Protein AF-0000000084731236 (afdb_homodimer)

Organism: Pneumocystis jirovecii (NCBI:txid42068)

Radius of gyration: 38.03 Å; Cα contacts (8 Å, |Δi|>4): 3315; chains: 2; bounding box: 79×110×95 Å

InterPro domains:
  IPR001375 Peptidase S9, prolyl oligopeptidase, catalytic domain [PF00326] (508-701)
  IPR002469 Dipeptidylpeptidase IV, N-terminal domain [PF00930] (57-413)
  IPR029058 Alpha/Beta hydrolase fold [G3DSA:3.40.50.1820] (443-702)
  IPR029058 Alpha/Beta hydrolase fold [SSF53474] (450-701)
  IPR050278 Serine protease S9B/DPPIV [PTHR11731] (58-698)

Solvent-accessible surface area (backbone atoms only — not comparable to full-atom values): 72584 Å² total; per-residue (Å²): 113,46,80,45,66,62,66,54,76,67,81,59,78,72,61,64,74,68,66,66,48,72,57,35,63,65,33,43,62,49,39,50,50,48,45,45,52,42,43,60,56,31,53,67,56,58,68,49,53,84,78,60,65,66,62,45,53,67,73,52,98,64,33,40,33,33,56,45,33,35,32,36,70,90,74,69,42,79,40,58,71,54,81,75,56,91,74,50,51,30,50,44,75,49,69,36,79,40,77,61,31,36,39,32,24,48,69,30,14,34,30,40,22,63,56,91,48,74,70,40,74,63,48,85,70,37,45,100,42,25,28,32,33,29,54,57,63,61,44,22,70,68,40,65,67,36,45,58,38,57,47,66,21,70,74,42,44,35,37,36,29,35,36,36,40,36,78,74,25,46,74,45,77,36,59,29,51,52,40,83,89,46,91,71,58,43,54,51,76,66,63,46,72,48,73,41,65,50,32,29,44,88,54,47,66,63,44,71,48,43,33,35,29,32,55,76,67,80,41,42,73,40,68,48,51,64,87,79,66,80,62,83,58,53,40,81,34,43,78,46,64,44,41,78,47,34,37,38,36,33,32,22,43,58,40,17,34,34,37,39,35,30,45,27,34,66,87,80,30,49,44,44,81,62,46,75,47,50,26,56,78,72,72,49,34,56,62,76,58,61,50,63,74,41,61,35,73,52,34,68,94,62,71,32,91,48,40,18,34,36,30,54,38,83,45,93,50,17,36,20,42,30,40,31,40,71,91,47,64,80,64,59,48,66,51,49,82,58,100,38,33,56,75,44,80,38,40,52,25,67,84,74,39,33,38,29,28,30,26,18,73,90,34,64,42,34,26,40,42,30,35,33,37,74,89,46,69,70,76,40,73,72,48,70,80,89,46,84,36,21,49,49,58,49,45,42,93,72,32,53,34,30,42,39,34,39,38,12,56,53,85,41,35,33,30,39,39,36,72,92,35,85,81,47,73,45,78,74,44,66,53,61,68,58,55,55,56,51,70,75,49,74,62,44,46,80,43,76,50,72,47,80,56,90,94,39,79,24,47,32,32,37,36,34,24,52,88,63,56,79,83,30,88,47,61,26,35,36,36,35,49,39,48,62,38,79,56,38,76,79,50,53,35,54,52,77,90,48,75,64,45,53,43,10,42,32,89,88,58,34,24,30,35,37,29,61,40,40,58,13,18,44,66,65,39,44,71,40,27,32,68,33,51,38,33,47,55,48,61,39,18,50,43,53,52,53,51,50,57,57,51,51,68,40,62,31,40,35,70,82,32,26,30,32,29,20,55,35,55,4,6,25,32,33,48,46,41,45,34,67,38,75,45,72,41,30,30,38,36,23,30,39,32,57,35,44,61,58,64,31,46,34,68,64,44,16,38,43,36,37,55,58,95,80,26,53,66,28,51,55,62,43,24,75,72,54,60,76,20,46,69,44,29,71,34,34,37,42,35,36,21,53,36,12,82,73,54,44,46,53,30,51,40,43,53,50,34,42,34,29,51,72,56,57,67,57,57,49,42,46,74,40,56,53,5,32,74,82,31,51,42,62,48,26,46,62,30,53,53,51,43,53,52,54,50,49,51,55,59,66,68,103,114,45,80,46,65,60,67,53,73,67,81,57,79,72,62,62,71,68,65,68,49,73,58,35,62,65,32,44,63,48,38,51,50,49,43,46,51,42,44,61,57,30,54,67,56,57,68,50,54,84,78,61,65,65,62,43,54,67,74,53,98,63,32,40,28,32,56,46,32,37,31,35,69,90,74,70,42,79,40,59,70,54,83,79,54,90,69,53,50,30,51,44,76,47,70,36,79,39,76,63,30,35,38,33,24,48,68,30,16,34,32,40,19,63,54,92,50,74,70,39,76,63,47,86,70,38,46,101,41,24,29,32,32,30,54,57,63,62,45,22,69,68,39,65,65,35,46,58,40,58,46,66,21,69,72,42,44,35,36,36,30,34,37,36,38,36,78,73,24,46,76,45,78,36,62,30,48,51,40,83,88,46,90,71,58,44,56,52,76,65,64,48,71,48,74,42,66,49,31,28,44,89,55,47,66,64,44,70,49,45,33,35,28,31,54,76,67,81,41,43,73,40,69,48,50,63,87,80,66,82,64,82,56,53,40,80,35,44,77,45,61,44,42,77,48,36,36,37,35,33,31,22,41,57,40,18,32,36,39,39,35,31,45,25,35,65,85,79,29,50,46,43,83,63,48,77,48,50,26,54,78,73,74,48,34,57,64,74,59,64,50,63,74,41,60,35,74,52,32,68,94,62,68,32,90,50,38,16,32,37,30,52,38,83,45,94,52,17,37,20,41,29,39,34,40,71,90,47,64,81,64,60,48,65,51,49,82,55,102,35,33,56,74,45,80,38,40,52,25,67,82,75,38,32,40,30,28,30,25,18,73,91,34,63,41,36,26,39,43,31,35,32,37,75,89,48,66,71,78,42,74,72,49,70,80,90,45,84,37,20,49,49,60,49,44,42,93,72,32,54,34,29,42,39,35,39,39,12,58,54,84,41,34,32,31,40,38,36,72,90,36,86,80,48,73,46,78,74,44,66,52,60,68,57,55,56,56,50,70,75,50,74,62,46,46,80,42,76,49,72,46,78,56,92,95,38,79,24,46,31,33,38,36,33,25,53,89,64,58,78,83,30,86,47,61,26,35,37,36,36,49,39,49,63,39,80,56,38,76,82,50,53,35,56,52,76,89,48,73,65,46,51,44,10,42,31,89,88,58,33,24,30,35,36,30,61,40,39,57,13,17,43,66,66,39,44,71,41,28,33,68,32,51,37,34,45,55,48,60,39,18,51,44,52,53,53,52,49,57,58,50,50,69,39,64,30,40,35,69,84,33,26,30,33,28,19,54,34,56,5,6,24,34,34,49,46,41,45,33,67,37,76,45,72,41,30,30,39,36,24,30,38,32,59,34,44,60,57,60,30,46,33,68,64,43,16,38,43,36,38,54,56,93,80,25,54,64,27,52,53,63,42,23,76,71,54,60,74,20,46,70,43,29,70,34,33,37,42,36,37,20,54,36,13,82,73,54,42,46,53,31,52,38,44,54,50,35,42,36,27,51,70,55,58,66,56,56,48,40,46,74,41,56,53,5,32,73,82,31,52,41,61,48,27,46,63,31,52,54,51,44,53,53,54,50,49,53,55,60,66,70,104

Sequence (1404 aa):
MILIATEKPKKSRRKYVIITAALVIFLLVILMIVIFVIRAQAKKVHKLDDSRLKCFNYRWRHSYFGNYWVYDVKKQELTPLIKDQSNVKVSYARWSPTGHKLAYVYENDIYVQDGAENAQRVTTDGSDDIFNGIPDWVYEEEVFSTNHVFWWSPDSKYLAFMRTNDTEVENIHIPLHMESYSYKYSAPIYPETMTLKYPRVGSKNPQVSLHIVDIHNGHKVKYLNNTDTKDDDNIITEVVWVGKTELLVKKTNRQSNFQYVYLFNATTGDGKLTRTLNATKIDGGWFEPGTQVTPIPSNRNAKRYGNGYIEIAINKGYYHIAYFRLNSYKNPKFLTNGNWEVVSIAGFDSPKSTVYFIATKKSSIEKHLYKVSLLGGDVVAVTDEEKDGYYYADFSPSGTAYLLTYTGPEVPWQKIKKVDNEDYDLIIEKNEDLTEKLGKYDLPEKRYSTIRVGDYDMNVLEIVPPNFDDSGATKYPVLFHVYGGPASQLVSKRYRVSWSSVLSSDPDLQCIVVSVDGRGTGFMGRKFLTEIQGRIGVYESLDQLEVARQWKNKKYVDKDKFAIWGWSYGGYITLKALEKGTGVFQYGISVAPGTDFRYYDTIYTERYLGLFNQNPAGYQDASITNILGFKNATRFLVMHGSADENVHLQHTMKFVSGLVYHGLTNYDMHIFPDSAHDISANNAKYTIYKRMYEWLKEAFKKMILIATEKPKKSRRKYVIITAALVIFLLVILMIVIFVIRAQAKKVHKLDDSRLKCFNYRWRHSYFGNYWVYDVKKQELTPLIKDQSNVKVSYARWSPTGHKLAYVYENDIYVQDGAENAQRVTTDGSDDIFNGIPDWVYEEEVFSTNHVFWWSPDSKYLAFMRTNDTEVENIHIPLHMESYSYKYSAPIYPETMTLKYPRVGSKNPQVSLHIVDIHNGHKVKYLNNTDTKDDDNIITEVVWVGKTELLVKKTNRQSNFQYVYLFNATTGDGKLTRTLNATKIDGGWFEPGTQVTPIPSNRNAKRYGNGYIEIAINKGYYHIAYFRLNSYKNPKFLTNGNWEVVSIAGFDSPKSTVYFIATKKSSIEKHLYKVSLLGGDVVAVTDEEKDGYYYADFSPSGTAYLLTYTGPEVPWQKIKKVDNEDYDLIIEKNEDLTEKLGKYDLPEKRYSTIRVGDYDMNVLEIVPPNFDDSGATKYPVLFHVYGGPASQLVSKRYRVSWSSVLSSDPDLQCIVVSVDGRGTGFMGRKFLTEIQGRIGVYESLDQLEVARQWKNKKYVDKDKFAIWGWSYGGYITLKALEKGTGVFQYGISVAPGTDFRYYDTIYTERYLGLFNQNPAGYQDASITNILGFKNATRFLVMHGSADENVHLQHTMKFVSGLVYHGLTNYDMHIFPDSAHDISANNAKYTIYKRMYEWLKEAFKK

Nearest PDB structures (foldseek):
  5yp4-assembly1_B  TM=8.864E-01  e=5.241E-52  Pseudoxanthomonas mexicana
  5yp4-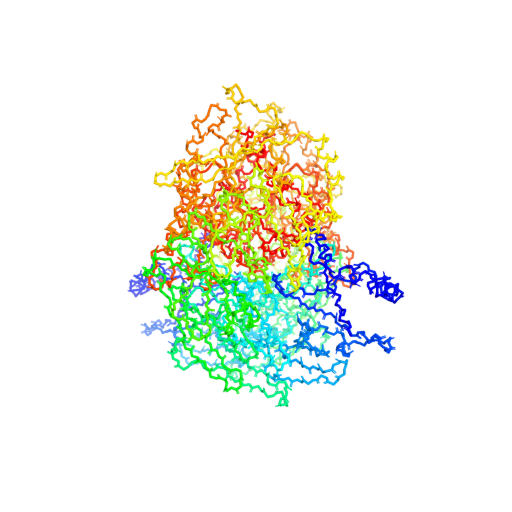assembly2_C  TM=8.993E-01  e=2.932E-51  Pseudoxanthomonas mexicana
  5yp1-assembly2_D  TM=8.928E-01  e=1.066E-50  Pseudoxanthomonas mexicana
  5yp4-assembly2_D  TM=8.839E-01  e=4.809E-50  Pseudoxanthomonas mexicana
  4q1v-assembly1_B  TM=8.399E-01  e=2.495E-46  Bacteroides ovatus ATCC 8483

Foldseek 3Di:
DDKDKLDDPDPPVPCPVPVPPPVCVVCVVVVVVVVVVCVVVCVVVVPPPPLPSVPWDDPDPAWTFIWMWAADPVVRDIGTLDPPVPPWGWTDKDAALDAGKIWTAGLQWIWIDHGSDDIDTLDDPRDPFKHKQADADCCCPAADVHGGAWDAFNHRQKIKIKMWGLPQFDKDKFWAQADPSDLPRHGDPDIDIDIGRFAFFPGADIQMFMWMFRNPPVRHIGTQDDPPDPQRAKDWRDWDHQDRFWIWTWIAHLLQQKIWIWIAGNVVSYIDTLDIDGNCVVAHAGDGGDQAKAKQAADVLQPRHAIWIWTFDDDPFETFIWIAGPVHRPDTDTQDDDQWYWDHWADAQRNQQKTWTWIQVLHLQAIFIWITHPVHDDIGGPDDSVDGWHWHWHADPNRQKIWIWTFFLDHIFIWIDGPVDRPDTGTDGDPVVVVVVVVVAQWWDWDWDWDDDPPDIKIKIKTFERVGDQPLPAAAFEEEEEQQAAQADDRHGGHDDDLQRVQCHPPLHVYIYMYIHFARYHTRGNNSNRVCAQAPLPRSLVVVLVVLVVVCPRSRHDQQRYEYEYAESSLLNQLSNLLQLPLSHQEYEHELYAAFSSRAHSNVSSNRNNRCVVRVVSRVNSHSDSLVSNVSHQAYEYEYESQAPHRHCVRVVVSVVVCVVVPHDRYYYYYQRNAYRCQPPNNRNVVVSVVVSVVSSVSNVD/DDKDKLDDPDPPVCCPVPVPPPVCVVCVVVVVVVVVVCVVVCVVVVPPPPLPSVPWDDPDPAWTFIWMWAADPVVRDIGTLDPPCPPGAWTDKDAALDAGKIWTAGLQWIWIDHGSDDIDTLDDPRDPFKHKQADFDCCCPAADVHGGAWDAFNHRQKIKIKMWGLPQFDKDKFWAQADPSDLPRHGDPDIDIDIGRFAFFPGADIQMFMWMFRNPPVRHIDTQDDPPDPQRQKDWRDWDHQDRFWIWTWIAHLLQQKIWIWIAGNVVSYIDTLDIDGNCVVAHAGDGGDQAKAKQAADVLQPRDAIWIWTFDDDPFETFIWIAGPVHHPDTDTQDDDQWYWDHWADAQRNQQKTWTWIQVLHLQAIFIWITHPVHDDIGGPDDSVDGWHWHWHADPNRQKIWIWTFFLDHIFIWIDGPPDRPDTGTDGDPVVVVVVVVVAQWWDWDWDWDDDPPDIKIKIKTFARVDDQPLPAAAFEEEEEQQAAQADDRHGGHDDDLQRVQCHPPLHVYIYMYIHFQRYHTRGNNSNRVCAQAPLVRSLVVVLVVLVVVCPRSRHDQQRYEYEYAESSLLNQLSNLLQLPLSHQEYEHELYAAFSSRAHSNVSSNRNNRCVVRVVSRVNSHSDSLVSNVSHQAYEYEYESQAPHRHCVRVVVSVVVCVVVPHDRYYYYYQRNAYRCQPPNNRNVVVSVVVSVVSSVSNVD

pLDDT: mean 87.79, std 18.13, range [23.81, 98.94]

Structure (mmCIF, N/CA/C/O backbone):
data_AF-0000000084731236-model_v1
#
loop_
_entity.id
_entity.type
_entity.pdbx_description
1 polymer 'Dipeptidyl-peptidase IV'
#
loop_
_atom_site.group_PDB
_atom_site.id
_atom_site.type_symbol
_atom_site.label_atom_id
_atom_site.label_alt_id
_atom_site.label_comp_id
_atom_site.label_asym_id
_atom_site.label_entity_id
_atom_site.label_seq_id
_atom_site.pdbx_PDB_ins_code
_atom_site.Cartn_x
_atom_site.Cartn_y
_atom_site.Cartn_z
_atom_site.occupancy
_atom_site.B_iso_or_equiv
_atom_site.auth_seq_id
_atom_site.auth_comp_id
_atom_site.auth_asym_id
_atom_site.auth_atom_id
_atom_site.pdbx_PDB_model_num
ATOM 1 N N . MET A 1 1 ? -19.438 20 40.75 1 45.84 1 MET A N 1
ATOM 2 C CA . MET A 1 1 ? -19.359 18.766 40 1 45.84 1 MET A CA 1
ATOM 3 C C . MET A 1 1 ? -18.094 18.75 39.125 1 45.84 1 MET A C 1
ATOM 5 O O . MET A 1 1 ? -17.656 19.797 38.656 1 45.84 1 MET A O 1
ATOM 9 N N . ILE A 1 2 ? -17.453 17.656 39.25 1 42.56 2 ILE A N 1
ATOM 10 C CA . ILE A 1 2 ? -16.219 17.453 38.5 1 42.56 2 ILE A CA 1
ATOM 11 C C . ILE A 1 2 ? -16.438 16.422 37.406 1 42.56 2 ILE A C 1
ATOM 13 O O . ILE A 1 2 ? -17.094 15.398 37.625 1 42.56 2 ILE A O 1
ATOM 17 N N . LEU A 1 3 ? -16.125 16.812 36.188 1 45.66 3 LEU A N 1
ATOM 18 C CA . LEU A 1 3 ? -16.141 15.891 35.062 1 45.66 3 LEU A CA 1
ATOM 19 C C . LEU A 1 3 ? -14.805 15.188 34.906 1 45.66 3 LEU A C 1
ATOM 21 O O . LEU A 1 3 ? -13.758 15.836 34.906 1 45.66 3 LEU A O 1
ATOM 25 N N . ILE A 1 4 ? -14.797 13.906 35.031 1 46.75 4 ILE A N 1
ATOM 26 C CA . ILE A 1 4 ? -13.586 13.102 34.906 1 46.75 4 ILE A CA 1
ATOM 27 C C . ILE A 1 4 ? -13.617 12.336 33.562 1 46.75 4 ILE A C 1
ATOM 29 O O . ILE A 1 4 ? -14.656 11.781 33.188 1 46.75 4 ILE A O 1
ATOM 33 N N . ALA A 1 5 ? -12.648 12.68 32.812 1 45.78 5 ALA A N 1
ATOM 34 C CA . ALA A 1 5 ? -12.539 11.953 31.562 1 45.78 5 ALA A CA 1
ATOM 35 C C . ALA A 1 5 ? -11.305 11.047 31.562 1 45.78 5 ALA A C 1
ATOM 37 O O . ALA A 1 5 ? -10.266 11.406 32.125 1 45.78 5 ALA A O 1
ATOM 38 N N . THR A 1 6 ? -11.391 9.867 31.344 1 40.81 6 THR A N 1
ATOM 39 C CA . THR A 1 6 ? -10.219 9.031 31.094 1 40.81 6 THR A CA 1
ATOM 40 C C . THR A 1 6 ? -9.867 9.023 29.609 1 40.81 6 THR A C 1
ATOM 42 O O . THR A 1 6 ? -10.727 8.773 28.766 1 40.81 6 THR A O 1
ATOM 45 N N . GLU A 1 7 ? -8.953 10.133 29.344 1 42.97 7 GLU A N 1
ATOM 46 C CA . GLU A 1 7 ? -8.484 10.195 27.969 1 42.97 7 GLU A CA 1
ATOM 47 C C . GLU A 1 7 ? -7.184 9.414 27.797 1 42.97 7 GLU A C 1
ATOM 49 O O . GLU A 1 7 ? -6.383 9.312 28.719 1 42.97 7 GLU A O 1
ATOM 54 N N . LYS A 1 8 ? -7.082 8.555 26.859 1 38.5 8 LYS A N 1
ATOM 55 C CA . LYS A 1 8 ? -5.75 8.047 26.547 1 38.5 8 LYS A CA 1
ATOM 56 C C . LYS A 1 8 ? -4.785 9.195 26.25 1 38.5 8 LYS A C 1
ATOM 58 O O . LYS A 1 8 ? -5.109 10.109 25.484 1 38.5 8 LYS A O 1
ATOM 63 N N . PRO A 1 9 ? -3.711 9.516 27.016 1 34.75 9 PRO A N 1
ATOM 64 C CA . PRO A 1 9 ? -2.779 10.555 26.578 1 34.75 9 PRO A CA 1
ATOM 65 C C . PRO A 1 9 ? -2.379 10.406 25.109 1 34.75 9 PRO A C 1
ATOM 67 O O . PRO A 1 9 ? -2.238 9.281 24.609 1 34.75 9 PRO A O 1
ATOM 70 N N . LYS A 1 10 ? -2.789 11.234 24.391 1 35.5 10 LYS A N 1
ATOM 71 C CA . LYS A 1 10 ? -2.119 11.32 23.109 1 35.5 10 LYS A CA 1
ATOM 72 C C . LYS A 1 10 ? -0.623 11.055 23.234 1 35.5 10 LYS A C 1
ATOM 74 O O . LYS A 1 10 ? 0.011 11.523 24.188 1 35.5 10 LYS A O 1
ATOM 79 N N . LYS A 1 11 ? -0.059 10.031 22.656 1 33.41 11 LYS A N 1
ATOM 80 C CA . LYS A 1 11 ? 1.389 9.852 22.625 1 33.41 11 LYS A CA 1
ATOM 81 C C . LYS A 1 11 ? 2.098 11.133 22.219 1 33.41 11 LYS A C 1
ATOM 83 O O . LYS A 1 11 ? 2.959 11.117 21.328 1 33.41 11 LYS A O 1
ATOM 88 N N . SER A 1 12 ? 1.581 12.211 21.969 1 27.05 12 SER A N 1
ATOM 89 C CA . SER A 1 12 ? 2.633 13.203 21.75 1 27.05 12 SER A CA 1
ATOM 90 C C . SER A 1 12 ? 3.635 13.203 22.906 1 27.05 12 SER A C 1
ATOM 92 O O . SER A 1 12 ? 3.25 13.102 24.062 1 27.05 12 SER A O 1
ATOM 94 N N . ARG A 1 13 ? 4.75 12.961 22.547 1 30.98 13 ARG A N 1
ATOM 95 C CA . ARG A 1 13 ? 5.898 13.07 23.438 1 30.98 13 ARG A CA 1
ATOM 96 C C . ARG A 1 13 ? 5.809 14.336 24.281 1 30.98 13 ARG A C 1
ATOM 98 O O . ARG A 1 13 ? 6.695 14.602 25.094 1 30.98 13 ARG A O 1
ATOM 105 N N . ARG A 1 14 ? 5.406 15.391 23.516 1 27.11 14 ARG A N 1
ATOM 106 C CA . ARG A 1 14 ? 5.707 16.609 24.25 1 27.11 14 ARG A CA 1
ATOM 107 C C . ARG A 1 14 ? 4.781 16.75 25.453 1 27.11 14 ARG A C 1
ATOM 109 O O . ARG A 1 14 ? 3.732 17.391 25.359 1 27.11 14 ARG A O 1
ATOM 116 N N . LYS A 1 15 ? 4.406 15.82 26.078 1 28.64 15 LYS A N 1
ATOM 117 C CA . LYS A 1 15 ? 3.779 16.234 27.328 1 28.64 15 LYS A CA 1
ATOM 118 C C . LYS A 1 15 ? 4.68 17.188 28.109 1 28.64 15 LYS A C 1
ATOM 120 O O . LYS A 1 15 ? 5.625 16.75 28.766 1 28.64 15 LYS A O 1
ATOM 125 N N . TYR A 1 16 ? 5.168 18.234 27.438 1 23.81 16 TYR A N 1
ATOM 126 C CA . TYR A 1 16 ? 5.383 19.172 28.531 1 23.81 16 TYR A CA 1
ATOM 127 C C . TYR A 1 16 ? 4.176 19.219 29.469 1 23.81 16 TYR A C 1
ATOM 129 O O . TYR A 1 16 ? 3.033 19.297 29 1 23.81 16 TYR A O 1
ATOM 137 N N . VAL A 1 17 ? 4.148 18.312 30.359 1 24.88 17 VAL A N 1
ATOM 138 C CA . VAL A 1 17 ? 3.238 18.547 31.469 1 24.88 17 VAL A CA 1
ATOM 139 C C . VAL A 1 17 ? 3.111 20.062 31.703 1 24.88 17 VAL A C 1
ATOM 141 O O . VAL A 1 17 ? 4.047 20.688 32.188 1 24.88 17 VAL A O 1
ATOM 144 N N . ILE A 1 18 ? 2.889 20.812 30.625 1 23.88 18 ILE A N 1
ATOM 145 C CA . ILE A 1 18 ? 2.426 22.109 31.125 1 23.88 18 ILE A CA 1
ATOM 146 C C . ILE A 1 18 ? 1.293 21.891 32.125 1 23.88 18 ILE A C 1
ATOM 148 O O . ILE A 1 18 ? 0.22 21.406 31.766 1 23.88 18 ILE A O 1
ATOM 152 N N . ILE A 1 19 ? 1.634 21.406 33.281 1 25.3 19 ILE A N 1
ATOM 153 C CA . ILE A 1 19 ? 0.731 21.578 34.406 1 25.3 19 ILE A CA 1
ATOM 154 C C . ILE A 1 19 ? 0.123 22.984 34.375 1 25.3 19 ILE A C 1
ATOM 156 O O . ILE A 1 19 ? 0.836 23.984 34.531 1 25.3 19 ILE A O 1
ATOM 160 N N . THR A 1 20 ? -0.707 23.312 33.438 1 25.47 20 THR A N 1
ATOM 161 C CA . THR A 1 20 ? -1.491 24.5 33.719 1 25.47 20 THR A CA 1
ATOM 162 C C . THR A 1 20 ? -1.777 24.609 35.219 1 25.47 20 THR A C 1
ATOM 164 O O . THR A 1 20 ? -2.441 23.734 35.781 1 25.47 20 THR A O 1
ATOM 167 N N . ALA A 1 21 ? -0.846 25.031 35.938 1 26.05 21 ALA A N 1
ATOM 168 C CA . ALA A 1 21 ? -0.732 25.391 37.344 1 26.05 21 ALA A CA 1
ATOM 169 C C . ALA A 1 21 ? -1.993 26.094 37.844 1 26.05 21 ALA A C 1
ATOM 171 O O . ALA A 1 21 ? -2.311 26.062 39.031 1 26.05 21 ALA A O 1
ATOM 172 N N . ALA A 1 22 ? -2.588 26.953 36.969 1 28.06 22 ALA A N 1
ATOM 173 C CA . ALA A 1 22 ? -3.568 27.719 37.719 1 28.06 22 ALA A CA 1
ATOM 174 C C . ALA A 1 22 ? -4.559 26.797 38.438 1 28.06 22 ALA A C 1
ATOM 176 O O . ALA A 1 22 ? -4.918 27.031 39.594 1 28.06 22 ALA A O 1
ATOM 177 N N . LEU A 1 23 ? -5.184 25.938 37.625 1 29.45 23 LEU A N 1
ATOM 178 C CA . LEU A 1 23 ? -6.172 25.125 38.312 1 29.45 23 LEU A CA 1
ATOM 179 C C . LEU A 1 23 ? -5.492 24.078 39.219 1 29.45 23 LEU A C 1
ATOM 181 O O . LEU A 1 23 ? -6.156 23.406 40 1 29.45 23 LEU A O 1
ATOM 185 N N . VAL A 1 24 ? -4.18 23.875 39.062 1 30.25 24 VAL A N 1
ATOM 186 C CA . VAL A 1 24 ? -3.547 22.922 39.969 1 30.25 24 VAL A CA 1
ATOM 187 C C . VAL A 1 24 ? -3.586 23.469 41.375 1 30.25 24 VAL A C 1
ATOM 189 O O . VAL A 1 24 ? -3.832 22.719 42.344 1 30.25 24 VAL A O 1
ATOM 192 N N . ILE A 1 25 ? -3.268 24.797 41.531 1 31.38 25 ILE A N 1
ATOM 193 C CA . ILE A 1 25 ? -3.27 25.219 42.906 1 31.38 25 ILE A CA 1
ATOM 194 C C . ILE A 1 25 ? -4.641 24.953 43.531 1 31.38 25 ILE A C 1
ATOM 196 O O . ILE A 1 25 ? -4.734 24.422 44.625 1 31.38 25 ILE A O 1
ATOM 200 N N . PHE A 1 26 ? -5.703 25.562 42.906 1 31.33 26 PHE A N 1
ATOM 201 C CA . PHE A 1 26 ? -6.988 25.219 43.5 1 31.33 26 PHE A CA 1
ATOM 202 C C . PHE A 1 26 ? -7.266 23.734 43.375 1 31.33 26 PHE A C 1
ATOM 204 O O . PHE A 1 26 ? -7.746 23.094 44.312 1 31.33 26 PHE A O 1
ATOM 211 N N . LEU A 1 27 ? -6.961 23.156 42.188 1 33.22 27 LEU A N 1
ATOM 212 C CA . LEU A 1 27 ? -7.219 21.734 42 1 33.22 27 LEU A CA 1
ATOM 213 C C . LEU A 1 27 ? -6.211 20.875 42.75 1 33.22 27 LEU A C 1
ATOM 215 O O . LEU A 1 27 ? -6.426 19.688 42.938 1 33.22 27 LEU A O 1
ATOM 219 N N . LEU A 1 28 ? -5.09 21.344 43.156 1 32.81 28 LEU A N 1
ATOM 220 C CA . LEU A 1 28 ? -4.258 20.5 44 1 32.81 28 LEU A CA 1
ATOM 221 C C . LEU A 1 28 ? -5.031 20.031 45.25 1 32.81 28 LEU A C 1
ATOM 223 O O . LEU A 1 28 ? -4.902 18.875 45.656 1 32.81 28 LEU A O 1
ATOM 227 N N . VAL A 1 29 ? -5.695 21 45.906 1 33.22 29 VAL A N 1
ATOM 228 C CA . VAL A 1 29 ? -6.48 20.531 47.062 1 33.22 29 VAL A CA 1
ATOM 229 C C . VAL A 1 29 ? -7.555 19.547 46.562 1 33.22 29 VAL A C 1
ATOM 231 O O . VAL A 1 29 ? -7.742 18.484 47.156 1 33.22 29 VAL A O 1
ATOM 234 N N . ILE A 1 30 ? -8.32 19.922 45.531 1 34.91 30 ILE A N 1
ATOM 235 C CA . ILE A 1 30 ? -9.359 19.016 45.062 1 34.91 30 ILE A CA 1
ATOM 236 C C . ILE A 1 30 ? -8.711 17.828 44.344 1 34.91 30 ILE A C 1
ATOM 238 O O . ILE A 1 30 ? -9.156 16.688 44.469 1 34.91 30 ILE A O 1
ATOM 242 N N . LEU A 1 31 ? -7.641 17.969 43.625 1 35.31 31 LEU A N 1
ATOM 243 C CA . LEU A 1 31 ? -6.945 16.859 43 1 35.31 31 LEU A CA 1
ATOM 244 C C . LEU A 1 31 ? -6.406 15.891 44.031 1 35.31 31 LEU A C 1
ATOM 246 O O . LEU A 1 31 ? -6.453 14.672 43.844 1 35.31 31 LEU A O 1
ATOM 250 N N . MET A 1 32 ? -5.902 16.375 45.125 1 34.47 32 MET A N 1
ATOM 251 C CA . MET A 1 32 ? -5.555 15.414 46.188 1 34.47 32 MET A CA 1
ATOM 252 C C . MET A 1 32 ? -6.77 14.586 46.562 1 34.47 32 MET A C 1
ATOM 254 O O . MET A 1 32 ? -6.656 13.375 46.812 1 34.47 32 MET A O 1
ATOM 258 N N . ILE A 1 33 ? -7.852 15.25 46.781 1 34.69 33 ILE A N 1
ATOM 259 C CA . ILE A 1 33 ? -9.055 14.492 47.094 1 34.69 33 ILE A CA 1
ATOM 260 C C . ILE A 1 33 ? -9.492 13.664 45.906 1 34.69 33 ILE A C 1
ATOM 262 O O . ILE A 1 33 ? -9.805 12.484 46.031 1 34.69 33 ILE A O 1
ATOM 266 N N . VAL A 1 34 ? -9.586 14.25 44.688 1 36 34 VAL A N 1
ATOM 267 C CA . VAL A 1 34 ? -10 13.477 43.531 1 36 34 VAL A CA 1
ATOM 268 C C . VAL A 1 34 ? -8.93 12.445 43.156 1 36 34 VAL A C 1
ATOM 270 O O . VAL A 1 34 ? -9.242 11.297 42.844 1 36 34 VAL A O 1
ATOM 273 N N . ILE A 1 35 ? -7.699 12.734 43.25 1 36.59 35 ILE A N 1
ATOM 274 C CA . ILE A 1 35 ? -6.676 11.711 43.094 1 36.59 35 ILE A CA 1
ATOM 275 C C . ILE A 1 35 ? -6.816 10.648 44.156 1 36.59 35 ILE A C 1
ATOM 277 O O . ILE A 1 35 ? -6.707 9.453 43.906 1 36.59 35 ILE A O 1
ATOM 281 N N . PHE A 1 36 ? -7.023 11.086 45.438 1 34.78 36 PHE A N 1
ATOM 282 C CA . PHE A 1 36 ? -7.238 10.086 46.469 1 34.78 36 PHE A CA 1
ATOM 283 C C . PHE A 1 36 ? -8.469 9.242 46.156 1 34.78 36 PHE A C 1
ATOM 285 O O . PHE A 1 36 ? -8.445 8.016 46.312 1 34.78 36 PHE A O 1
ATOM 292 N N . VAL A 1 37 ? -9.578 9.875 45.906 1 34.28 37 VAL A N 1
ATOM 293 C CA . VAL A 1 37 ? -10.75 9.07 45.562 1 34.28 37 VAL A CA 1
ATOM 294 C C . VAL A 1 37 ? -10.516 8.344 44.25 1 34.28 37 VAL A C 1
ATOM 296 O O . VAL A 1 37 ? -10.812 7.152 44.125 1 34.28 37 VAL A O 1
ATOM 299 N N . ILE A 1 38 ? -9.953 9.008 43.25 1 35.06 38 ILE A N 1
ATOM 300 C CA . ILE A 1 38 ? -9.633 8.297 42.031 1 35.06 38 ILE A CA 1
ATOM 301 C C . ILE A 1 38 ? -8.492 7.309 42.281 1 35.06 38 ILE A C 1
ATOM 303 O O . ILE A 1 38 ? -8.516 6.18 41.781 1 35.06 38 ILE A O 1
ATOM 307 N N . ARG A 1 39 ? -7.52 7.641 43 1 32.53 39 ARG A N 1
ATOM 308 C CA . ARG A 1 39 ? -6.535 6.633 43.375 1 32.53 39 ARG A CA 1
ATOM 309 C C . ARG A 1 39 ? -7.188 5.512 44.188 1 32.53 39 ARG A C 1
ATOM 311 O O . ARG A 1 39 ? -6.84 4.34 44 1 32.53 39 ARG A O 1
ATOM 318 N N . ALA A 1 40 ? -7.953 5.824 45.188 1 32.47 40 ALA A N 1
ATOM 319 C CA . ALA A 1 40 ? -8.602 4.707 45.875 1 32.47 40 ALA A CA 1
ATOM 320 C C . ALA A 1 40 ? -9.43 3.871 44.906 1 32.47 40 ALA A C 1
ATOM 322 O O . ALA A 1 40 ? -9.43 2.639 45 1 32.47 40 ALA A O 1
ATOM 323 N N . GLN A 1 41 ? -10.359 4.449 44.25 1 29.86 41 GLN A N 1
ATOM 324 C CA . GLN A 1 41 ? -11.055 3.643 43.25 1 29.86 41 GLN A CA 1
ATOM 325 C C . GLN A 1 41 ? -10.18 3.393 42.031 1 29.86 41 GLN A C 1
ATOM 327 O O . GLN A 1 41 ? -10.414 2.449 41.25 1 29.86 41 GLN A O 1
ATOM 332 N N . ALA A 1 42 ? -9.266 4.23 41.688 1 30.69 42 ALA A N 1
ATOM 333 C CA . ALA A 1 42 ? -8.266 3.934 40.656 1 30.69 42 ALA A CA 1
ATOM 334 C C . ALA A 1 42 ? -7.336 2.809 41.094 1 30.69 42 ALA A C 1
ATOM 336 O O . ALA A 1 42 ? -6.66 2.188 40.281 1 30.69 42 ALA A O 1
ATOM 337 N N . LYS A 1 43 ? -7.02 2.604 42.281 1 32.25 43 LYS A N 1
ATOM 338 C CA . LYS A 1 43 ? -6.43 1.312 42.625 1 32.25 43 LYS A CA 1
ATOM 339 C C . LYS A 1 43 ? -7.207 0.168 41.969 1 32.25 43 LYS A C 1
ATOM 341 O O . LYS A 1 43 ? -6.625 -0.858 41.625 1 32.25 43 LYS A O 1
ATOM 346 N N . LYS A 1 44 ? -8.508 0.109 42.094 1 29.23 44 LYS A N 1
ATOM 347 C CA . LYS A 1 44 ? -9.242 -0.897 41.344 1 29.23 44 LYS A CA 1
ATOM 348 C C . LYS A 1 44 ? -9.094 -0.666 39.844 1 29.23 44 LYS A C 1
ATOM 350 O O . LYS A 1 44 ? -9.078 -1.619 39.062 1 29.23 44 LYS A O 1
ATOM 355 N N . VAL 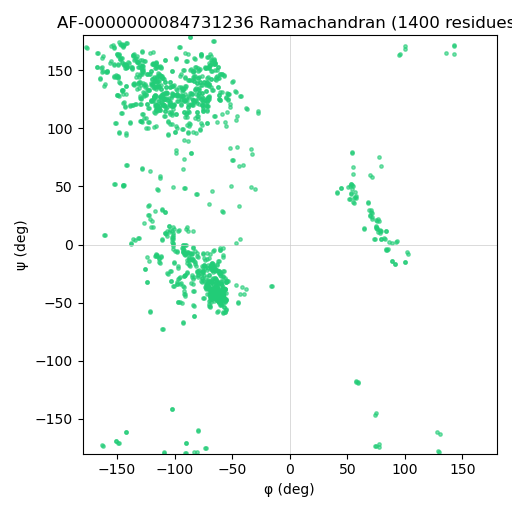A 1 45 ? -9.07 0.514 39.375 1 29.36 45 VAL A N 1
ATOM 356 C CA . VAL A 1 45 ? -8.844 0.709 37.938 1 29.36 45 VAL A CA 1
ATOM 357 C C . VAL A 1 45 ? -7.359 0.571 37.625 1 29.36 45 VAL A C 1
ATOM 359 O O . VAL A 1 45 ? -6.969 0.491 36.469 1 29.36 45 VAL A O 1
ATOM 362 N N . HIS A 1 46 ? -6.434 0.727 38.5 1 31.11 46 HIS A N 1
ATOM 363 C CA . HIS A 1 46 ? -5.031 0.532 38.156 1 31.11 46 HIS A CA 1
ATOM 364 C C . HIS A 1 46 ? -4.777 -0.888 37.656 1 31.11 46 HIS A C 1
ATOM 366 O O . HIS A 1 46 ? -3.703 -1.183 37.125 1 31.11 46 HIS A O 1
ATOM 372 N N . LYS A 1 47 ? -5.277 -1.887 38.406 1 29.45 47 LYS A N 1
ATOM 373 C CA . LYS A 1 47 ? -5 -3.252 37.969 1 29.45 47 LYS A CA 1
ATOM 374 C C . LYS A 1 47 ? -5.523 -3.49 36.562 1 29.45 47 LYS A C 1
ATOM 376 O O . LYS A 1 47 ? -5.695 -4.637 36.125 1 29.45 47 LYS A O 1
ATOM 381 N N . LEU A 1 48 ? -6.27 -2.582 36.031 1 28.44 48 LEU A N 1
ATOM 382 C CA . LEU A 1 48 ? -6.543 -2.924 34.656 1 28.44 48 LEU A CA 1
ATOM 383 C C . LEU A 1 48 ? -5.242 -3.107 33.875 1 28.44 48 LEU A C 1
ATOM 385 O O . LEU A 1 48 ? -4.312 -2.314 34 1 28.44 48 LEU A O 1
ATOM 389 N N . ASP A 1 49 ? -4.898 -4.289 33.594 1 29.81 49 ASP A N 1
ATOM 390 C CA . ASP A 1 49 ? -3.791 -4.758 32.781 1 29.81 49 ASP A CA 1
ATOM 391 C C . ASP A 1 49 ? -3.424 -3.723 31.719 1 29.81 49 ASP A C 1
ATOM 393 O O . ASP A 1 49 ? -4.297 -3.041 31.188 1 29.81 49 ASP A O 1
ATOM 397 N N . ASP A 1 50 ? -2.281 -3.094 31.75 1 31.75 50 ASP A N 1
ATOM 398 C CA . ASP A 1 50 ? -1.603 -2.229 30.797 1 31.75 50 ASP A CA 1
ATOM 399 C C . ASP A 1 50 ? -2.225 -2.357 29.406 1 31.75 50 ASP A C 1
ATOM 401 O O . ASP A 1 50 ? -2.131 -1.436 28.594 1 31.75 50 ASP A O 1
ATOM 405 N N . SER A 1 51 ? -2.645 -3.549 29.062 1 32.31 51 SER A N 1
ATOM 406 C CA . SER A 1 51 ? -3.197 -3.799 27.734 1 32.31 51 SER A CA 1
ATOM 407 C C . SER A 1 51 ? -4.555 -3.121 27.562 1 32.31 51 SER A C 1
ATOM 409 O O . SER A 1 51 ? -5 -2.889 26.438 1 32.31 51 SER A O 1
ATOM 411 N N . ARG A 1 52 ? -5.316 -2.877 28.594 1 31.7 52 ARG A N 1
ATOM 412 C CA . ARG A 1 52 ? -6.73 -2.533 28.484 1 31.7 52 ARG A CA 1
ATOM 413 C C . ARG A 1 52 ? -6.93 -1.022 28.469 1 31.7 52 ARG A C 1
ATOM 415 O O . ARG A 1 52 ? -8.055 -0.54 28.328 1 31.7 52 ARG A O 1
ATOM 422 N N . LEU A 1 53 ? -6.125 -0.33 29.141 1 32.53 53 LEU A N 1
ATOM 423 C CA . LEU A 1 53 ? -6.367 1.106 29.062 1 32.53 53 LEU A CA 1
ATOM 424 C C . LEU A 1 53 ? -6.238 1.598 27.625 1 32.53 53 LEU A C 1
ATOM 426 O O . LEU A 1 53 ? -6.168 2.805 27.375 1 32.53 53 LEU A O 1
ATOM 430 N N . LYS A 1 54 ? -5.887 0.803 26.812 1 36.97 54 LYS A N 1
ATOM 431 C CA . LYS A 1 54 ? -5.816 1.167 25.406 1 36.97 54 LYS A CA 1
ATOM 432 C C . LYS A 1 54 ? -7.176 1.649 24.891 1 36.97 54 LYS A C 1
ATOM 434 O O . LYS A 1 54 ? -7.59 1.3 23.781 1 36.97 54 LYS A O 1
ATOM 439 N N . CYS A 1 55 ? -7.984 2.223 25.828 1 35.31 55 CYS A N 1
ATOM 440 C CA . CYS A 1 55 ? -9.391 2.391 25.484 1 35.31 55 CYS A CA 1
ATOM 441 C C . CYS A 1 55 ? -9.586 3.609 24.594 1 35.31 55 CYS A C 1
ATOM 443 O O . CYS A 1 55 ? -10.703 4.113 24.453 1 35.31 55 CYS A O 1
ATOM 445 N N 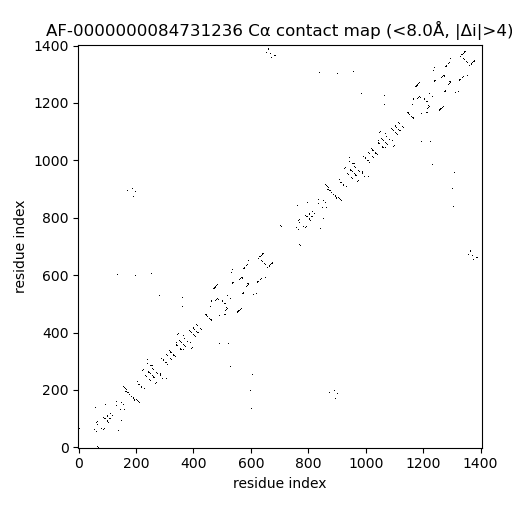. PHE A 1 56 ? -8.719 4.484 24.359 1 42.16 56 PHE A N 1
ATOM 446 C CA . PHE A 1 56 ? -9.023 5.547 23.406 1 42.16 56 PHE A CA 1
ATOM 447 C C . PHE A 1 56 ? -8.969 5.023 21.969 1 42.16 56 PHE A C 1
ATOM 449 O O . PHE A 1 56 ? -8.047 4.289 21.609 1 42.16 56 PHE A O 1
ATOM 456 N N . ASN A 1 57 ? -10.133 5.102 21.375 1 56.91 57 ASN A N 1
ATOM 457 C CA . ASN A 1 57 ? -10.203 4.773 19.953 1 56.91 57 ASN A CA 1
ATOM 458 C C . ASN A 1 57 ? -10.188 6.031 19.094 1 56.91 57 ASN A C 1
ATOM 460 O O . ASN A 1 57 ? -11.18 6.77 19.047 1 56.91 57 ASN A O 1
ATOM 464 N N . TYR A 1 58 ? -8.961 6.645 18.891 1 59.06 58 TYR A N 1
ATOM 465 C CA . TYR A 1 58 ? -8.883 7.789 17.984 1 59.06 58 TYR A CA 1
ATOM 466 C C . TYR A 1 58 ? -9.711 7.551 16.719 1 59.06 58 TYR A C 1
ATOM 468 O O . TYR A 1 58 ? -9.734 6.441 16.188 1 59.06 58 TYR A O 1
ATOM 476 N N . ARG A 1 59 ? -10.523 8.664 16.625 1 67.44 59 ARG A N 1
ATOM 477 C CA . ARG A 1 59 ? -11.234 8.656 15.344 1 67.44 59 ARG A CA 1
ATOM 478 C C . ARG A 1 59 ? -10.367 9.234 14.234 1 67.44 59 ARG A C 1
ATOM 480 O O . ARG A 1 59 ? -10.188 8.602 13.188 1 67.44 59 ARG A O 1
ATOM 487 N N . TRP A 1 60 ? -9.828 10.469 14.492 1 71.94 60 TRP A N 1
ATOM 488 C CA . TRP A 1 60 ? -8.883 11.141 13.602 1 71.94 60 TRP A CA 1
ATOM 489 C C . TRP A 1 60 ? -7.82 11.875 14.406 1 71.94 60 TRP A C 1
ATOM 491 O O . TRP A 1 60 ? -7.52 11.5 15.547 1 71.94 60 TRP A O 1
ATOM 501 N N . ARG A 1 61 ? -7.125 12.852 13.719 1 65.38 61 ARG A N 1
ATOM 502 C CA . ARG A 1 61 ? -5.984 13.539 14.312 1 65.38 61 ARG A CA 1
ATOM 503 C C . ARG A 1 61 ? -6.367 14.203 15.633 1 65.38 61 ARG A C 1
ATOM 505 O O . ARG A 1 61 ? -5.613 14.141 16.609 1 65.38 61 ARG A O 1
ATOM 512 N N . HIS A 1 62 ? -7.59 14.773 15.727 1 68 62 HIS A N 1
ATOM 513 C CA . HIS A 1 62 ? -7.977 15.586 16.875 1 68 62 HIS A CA 1
ATOM 514 C C . HIS A 1 62 ? -9.133 14.945 17.625 1 68 62 HIS A C 1
ATOM 516 O O . HIS A 1 62 ? -9.484 15.391 18.734 1 68 62 HIS A O 1
ATOM 522 N N . SER A 1 63 ? -9.734 13.953 17.109 1 74.88 63 SER A N 1
ATOM 523 C CA . SER A 1 63 ? -10.961 13.414 17.703 1 74.88 63 SER A CA 1
ATOM 524 C C . SER A 1 63 ? -10.719 12.031 18.297 1 74.88 63 SER A C 1
ATOM 526 O O . SER A 1 63 ? -9.898 11.266 17.797 1 74.88 63 SER A O 1
ATOM 528 N N . TYR A 1 64 ? -11.406 11.852 19.406 1 72.75 64 TYR A N 1
ATOM 529 C CA . TYR A 1 64 ? -11.367 10.57 20.109 1 72.75 64 TYR A CA 1
ATOM 530 C C . TYR A 1 64 ? -12.688 10.297 20.812 1 72.75 64 TYR A C 1
ATOM 532 O O . TYR A 1 64 ? -13.523 11.195 20.969 1 72.75 64 TYR A O 1
ATOM 540 N N . PHE A 1 65 ? -12.852 9.062 21.156 1 75.5 65 PHE A N 1
ATOM 541 C CA . PHE A 1 65 ? -13.961 8.672 22.031 1 75.5 65 PHE A CA 1
ATOM 542 C C . PHE A 1 65 ? -13.477 8.438 23.453 1 75.5 65 PHE A C 1
ATOM 544 O O . PHE A 1 65 ? -12.359 7.969 23.672 1 75.5 65 PHE A O 1
ATOM 551 N N . GLY A 1 66 ? -14.344 9.016 24.438 1 74.62 66 GLY A N 1
ATOM 552 C CA . GLY A 1 66 ? -13.961 8.82 25.828 1 74.62 66 GLY A CA 1
ATOM 553 C C . GLY A 1 66 ? -15.109 8.352 26.703 1 74.62 66 GLY A C 1
ATOM 554 O O . GLY A 1 66 ? -16.281 8.5 26.328 1 74.62 66 GLY A O 1
ATOM 555 N N . ASN A 1 67 ? -14.68 7.707 27.812 1 75.38 67 ASN A N 1
ATOM 556 C CA . ASN A 1 67 ? -15.617 7.441 28.891 1 75.38 67 ASN A CA 1
ATOM 557 C C . ASN A 1 67 ? -15.609 8.555 29.938 1 75.38 67 ASN A C 1
ATOM 559 O O . ASN A 1 67 ? -14.539 8.992 30.375 1 75.38 67 ASN A O 1
ATOM 563 N N . TYR A 1 68 ? -16.766 9.086 30.25 1 77.69 68 TYR A N 1
ATOM 564 C CA . TYR A 1 68 ? -16.875 10.227 31.141 1 77.69 68 TYR A CA 1
ATOM 565 C C . TYR A 1 68 ? -17.672 9.867 32.406 1 77.69 68 TYR A C 1
ATOM 567 O O . TYR A 1 68 ? -18.641 9.109 32.312 1 77.69 68 TYR A O 1
ATOM 575 N N . TRP A 1 69 ? -17.266 10.438 33.562 1 79.31 69 TRP A N 1
ATOM 576 C CA . TRP A 1 69 ? -17.969 10.32 34.812 1 79.31 69 TRP A CA 1
ATOM 577 C C . TRP A 1 69 ? -18.188 11.695 35.438 1 79.31 69 TRP A C 1
ATOM 579 O O . TRP A 1 69 ? -17.344 12.586 35.312 1 79.31 69 TRP A O 1
ATOM 589 N N . VAL A 1 70 ? -19.328 11.828 36.156 1 80.19 70 VAL A N 1
ATOM 590 C CA . VAL A 1 70 ? -19.625 13.047 36.906 1 80.19 70 VAL A CA 1
ATOM 591 C C . VAL A 1 70 ? -19.516 12.773 38.406 1 80.19 70 VAL A C 1
ATOM 593 O O . VAL A 1 70 ? -20.141 11.852 38.938 1 80.19 70 VAL A O 1
ATOM 596 N N . TYR A 1 71 ? -18.75 13.523 39.062 1 78.06 71 TYR A N 1
ATOM 597 C CA . TYR A 1 71 ? -18.578 13.406 40.5 1 78.06 71 TYR A CA 1
ATOM 598 C C . TYR A 1 71 ? -19.328 14.523 41.219 1 78.06 71 TYR A C 1
ATOM 600 O O . TYR A 1 71 ? -19.031 15.703 41.031 1 78.06 71 TYR A O 1
ATOM 608 N N . ASP A 1 72 ? -20.234 14.117 42.062 1 76.69 72 ASP A N 1
ATOM 609 C CA . ASP A 1 72 ? -20.938 15.055 42.938 1 76.69 72 ASP A CA 1
ATOM 610 C C . ASP A 1 72 ? -20.172 15.258 44.25 1 76.69 72 ASP A C 1
ATOM 612 O O . ASP A 1 72 ? -20.156 14.367 45.094 1 76.69 72 ASP A O 1
ATOM 616 N N . VAL A 1 73 ? -19.734 16.469 44.375 1 76.25 73 VAL A N 1
ATOM 617 C CA . VAL A 1 73 ? -18.859 16.75 45.5 1 76.25 73 VAL A CA 1
ATOM 618 C C . VAL A 1 73 ? -19.656 16.688 46.812 1 76.25 73 VAL A C 1
ATOM 620 O O . VAL A 1 73 ? -19.172 16.172 47.812 1 76.25 73 VAL A O 1
ATOM 623 N N . LYS A 1 74 ? -20.812 17.234 46.781 1 76 74 LYS A N 1
ATOM 624 C CA . LYS A 1 74 ? -21.641 17.266 47.969 1 76 74 LYS A CA 1
ATOM 625 C C . LYS A 1 74 ? -22.062 15.859 48.375 1 76 74 LYS A C 1
ATOM 627 O O . LYS A 1 74 ? -21.969 15.492 49.562 1 76 74 LYS A O 1
ATOM 632 N N . LYS A 1 75 ? -22.406 15.18 47.406 1 77.12 75 LYS A N 1
ATOM 633 C CA . LYS A 1 75 ? -22.922 13.836 47.688 1 77.12 75 LYS A CA 1
ATOM 634 C C . LYS A 1 75 ? -21.781 12.812 47.719 1 77.12 75 LYS A C 1
ATOM 636 O O . LYS A 1 75 ? -21.969 11.695 48.188 1 77.12 75 LYS A O 1
ATOM 641 N N . GLN A 1 76 ? -20.656 13.211 47.25 1 78.81 76 GLN A N 1
ATOM 642 C CA . GLN A 1 76 ? -19.5 12.328 47.156 1 78.81 76 GLN A CA 1
ATOM 643 C C . GLN A 1 76 ? -19.828 11.07 46.344 1 78.81 76 GLN A C 1
ATOM 645 O O . GLN A 1 76 ? -19.531 9.953 46.781 1 78.81 76 GLN A O 1
ATOM 650 N N . GLU A 1 77 ? -20.547 11.234 45.312 1 77.12 77 GLU A N 1
ATOM 651 C CA . GLU A 1 77 ? -20.984 10.148 44.438 1 77.12 77 GLU A CA 1
ATOM 652 C C . GLU A 1 77 ? -20.438 10.328 43.031 1 77.12 77 GLU A C 1
ATOM 654 O O . GLU A 1 77 ? -20.406 11.445 42.5 1 77.12 77 GLU A O 1
ATOM 659 N N . LEU A 1 78 ? -19.906 9.227 42.438 1 78.12 78 LEU A N 1
ATOM 660 C CA . LEU A 1 78 ? -19.438 9.18 41.062 1 78.12 78 LEU A CA 1
ATOM 661 C C . LEU A 1 78 ? -20.422 8.438 40.188 1 78.12 78 LEU A C 1
ATOM 663 O O . LEU A 1 78 ? -20.766 7.281 40.438 1 78.12 78 LEU A O 1
ATOM 667 N N . THR A 1 79 ? -20.922 9.086 39.188 1 76.69 79 THR A N 1
ATOM 668 C CA . THR A 1 79 ? -21.891 8.5 38.281 1 76.69 79 THR A CA 1
ATOM 669 C C . THR A 1 79 ? -21.391 8.586 36.844 1 76.69 79 THR A C 1
ATOM 671 O O . THR A 1 79 ? -20.875 9.625 36.406 1 76.69 79 THR A O 1
ATOM 674 N N . PRO A 1 80 ? -21.484 7.438 36.094 1 80.19 80 PRO A N 1
ATOM 675 C CA . PRO A 1 80 ? -21.141 7.539 34.656 1 80.19 80 PRO A CA 1
ATOM 676 C C . PRO A 1 80 ? -22.062 8.484 33.906 1 80.19 80 PRO A C 1
ATOM 678 O O . PRO A 1 80 ? -23.266 8.523 34.156 1 80.19 80 PRO A O 1
ATOM 681 N N . LEU A 1 81 ? -21.438 9.281 33.094 1 82.69 81 LEU A N 1
ATOM 682 C CA . LEU A 1 81 ? -22.219 10.195 32.281 1 82.69 81 LEU A CA 1
ATOM 683 C C . LEU A 1 81 ? -23.25 9.445 31.438 1 82.69 81 LEU A C 1
ATOM 685 O O . LEU A 1 81 ? -24.406 9.891 31.312 1 82.69 81 LEU A O 1
ATOM 689 N N . ILE A 1 82 ? -22.734 8.344 30.797 1 80.75 82 ILE A N 1
ATOM 690 C CA . ILE A 1 82 ? -23.609 7.434 30.078 1 80.75 82 ILE A CA 1
ATOM 691 C C . ILE A 1 82 ? -23.688 6.094 30.812 1 80.75 82 ILE A C 1
ATOM 693 O O . ILE A 1 82 ? -22.656 5.523 31.172 1 80.75 82 ILE A O 1
ATOM 697 N N . LYS A 1 83 ? -24.844 5.629 31.109 1 70.69 83 LYS A N 1
ATOM 698 C CA . LYS A 1 83 ? -25.047 4.445 31.938 1 70.69 83 LYS A CA 1
ATOM 699 C C . LYS A 1 83 ? -24.453 3.203 31.281 1 70.69 83 LYS A C 1
ATOM 701 O O . LYS A 1 83 ? -23.75 2.43 31.922 1 70.69 83 LYS A O 1
ATOM 706 N N . ASP A 1 84 ? -24.891 2.879 30.094 1 62.88 84 ASP A N 1
ATOM 707 C CA . ASP A 1 84 ? -24.328 1.72 29.406 1 62.88 84 ASP A CA 1
ATOM 708 C C . ASP A 1 84 ? -23.016 2.068 28.719 1 62.88 84 ASP A C 1
ATOM 710 O O . ASP A 1 84 ? -23.016 2.604 27.609 1 62.88 84 ASP A O 1
ATOM 714 N N . GLN A 1 85 ? -21.859 1.782 29.406 1 59.56 85 GLN A N 1
ATOM 715 C CA . GLN A 1 85 ? -20.547 2.229 28.969 1 59.56 85 GLN A CA 1
ATOM 716 C C . GLN A 1 85 ? -19.922 1.225 28 1 59.56 85 GLN A C 1
ATOM 718 O O . GLN A 1 85 ? -18.797 1.425 27.531 1 59.56 85 GLN A O 1
ATOM 723 N N . SER A 1 86 ? -20.406 0.008 27.938 1 53.09 86 SER A N 1
ATOM 724 C CA . SER A 1 86 ? -19.734 -1.03 27.156 1 53.09 86 SER A CA 1
ATOM 725 C C . SER A 1 86 ? -19.344 -0.525 25.766 1 53.09 86 SER A C 1
ATOM 727 O O . SER A 1 86 ? -18.359 -0.979 25.188 1 53.09 86 SER A O 1
ATOM 729 N N . ASN A 1 87 ? -20.141 0.259 25.297 1 54.31 87 ASN A N 1
ATOM 730 C CA . ASN A 1 87 ? -19.797 0.691 23.953 1 54.31 87 ASN A CA 1
ATOM 731 C C . ASN A 1 87 ? -19.75 2.213 23.844 1 54.31 87 ASN A C 1
ATOM 733 O O . ASN A 1 87 ? -19.844 2.768 22.75 1 54.31 87 ASN A O 1
ATOM 737 N N . VAL A 1 88 ? -19.641 2.9 24.969 1 56.47 88 VAL A N 1
ATOM 738 C CA . VAL A 1 88 ? -20.078 4.293 24.922 1 56.47 88 VAL A CA 1
ATOM 739 C C . VAL A 1 88 ? -18.969 5.156 24.312 1 56.47 88 VAL A C 1
ATOM 741 O O . VAL A 1 88 ? -17.812 5.043 24.688 1 56.47 88 VAL A O 1
ATOM 744 N N . LYS A 1 89 ? -19.25 5.824 23.266 1 69.38 89 LYS A N 1
ATOM 745 C CA . LYS A 1 89 ? -18.719 6.656 22.188 1 69.38 89 LYS A CA 1
ATOM 746 C C . LYS A 1 89 ? -18.984 8.133 22.453 1 69.38 89 LYS A C 1
ATOM 748 O O . LYS A 1 89 ? -19.609 8.812 21.641 1 69.38 89 LYS A O 1
ATOM 753 N N . VAL A 1 90 ? -18.656 8.711 23.734 1 83.56 90 VAL A N 1
ATOM 754 C CA . VAL A 1 90 ? -18.812 10.164 23.828 1 83.56 90 VAL A CA 1
ATOM 755 C C . VAL A 1 90 ? -17.641 10.852 23.125 1 83.56 90 VAL A C 1
ATOM 757 O O . VAL A 1 90 ? -16.469 10.523 23.375 1 83.56 90 VAL A O 1
ATOM 760 N N . SER A 1 91 ? -18.031 11.688 22.266 1 87.94 91 SER A N 1
ATOM 761 C CA . SER A 1 91 ? -17.016 12.352 21.469 1 87.94 91 SER A CA 1
ATOM 762 C C . SER A 1 91 ? -16.438 13.57 22.203 1 87.94 91 SER A C 1
ATOM 764 O O . SER A 1 91 ? -15.289 13.945 21.984 1 87.94 91 SER A O 1
ATOM 766 N N . TYR A 1 92 ? -17.281 14.266 23 1 89.5 92 TYR A N 1
ATOM 767 C CA . TYR A 1 92 ? -16.844 15.477 23.688 1 89.5 92 TYR A CA 1
ATOM 768 C C . TYR A 1 92 ? -17.828 15.844 24.797 1 89.5 92 TYR A C 1
ATOM 770 O O . TYR A 1 92 ? -19.031 15.625 24.672 1 89.5 92 TYR A O 1
ATOM 778 N N . ALA A 1 93 ? -17.312 16.344 25.922 1 88.56 93 ALA A N 1
ATOM 779 C CA . ALA A 1 93 ? -18.125 16.844 27.031 1 88.56 93 ALA A CA 1
ATOM 780 C C . ALA A 1 93 ? -17.484 18.078 27.672 1 88.56 93 ALA A C 1
ATOM 782 O O . ALA A 1 93 ? -16.266 18.125 27.828 1 88.56 93 ALA A O 1
ATOM 783 N N . ARG A 1 94 ? -18.375 19.078 27.953 1 88.19 94 ARG A N 1
ATOM 784 C CA . ARG A 1 94 ? -17.859 20.297 28.562 1 88.19 94 ARG A CA 1
ATOM 785 C C . ARG A 1 94 ? -18.891 20.938 29.484 1 88.19 94 ARG A C 1
ATOM 787 O O . ARG A 1 94 ? -20.078 20.984 29.172 1 88.19 94 ARG A O 1
ATOM 794 N N . TRP A 1 95 ? -18.438 21.438 30.625 1 88.94 95 TRP A N 1
ATOM 795 C CA . TRP A 1 95 ? -19.266 22.172 31.562 1 88.94 95 TRP A CA 1
ATOM 796 C C . TRP A 1 95 ? -19.594 23.562 31.031 1 88.94 95 TRP A C 1
ATOM 798 O O . TRP A 1 95 ? -18.812 24.141 30.281 1 88.94 95 TRP A O 1
ATOM 808 N N . SER A 1 96 ? -20.781 24.031 31.5 1 88.94 96 SER A N 1
ATOM 809 C CA . SER A 1 96 ? -21.109 25.422 31.234 1 88.94 96 SER A CA 1
ATOM 810 C C . SER A 1 96 ? -20.203 26.359 32.031 1 88.94 96 SER A C 1
ATOM 812 O O . SER A 1 96 ? -19.656 25.969 33.062 1 88.94 96 SER A O 1
ATOM 814 N N . PRO A 1 97 ? -20.031 27.656 31.453 1 87.06 97 PRO A N 1
ATOM 815 C CA . PRO A 1 97 ? -19.188 28.609 32.156 1 87.06 97 PRO A CA 1
ATOM 816 C C . PRO A 1 97 ? -19.75 28.984 33.531 1 87.06 97 PRO A C 1
ATOM 818 O O . PRO A 1 97 ? -18.984 29.297 34.469 1 87.06 97 PRO A O 1
ATOM 821 N N . THR A 1 98 ? -21.016 29.062 33.531 1 84.12 98 THR A N 1
ATOM 822 C CA . THR A 1 98 ? -21.656 29.359 34.812 1 84.12 98 THR A CA 1
ATOM 823 C C . THR A 1 98 ? -22.688 28.281 35.156 1 84.12 98 THR A C 1
ATOM 825 O O . THR A 1 98 ? -23.266 27.641 34.281 1 84.12 98 THR A O 1
ATOM 828 N N . GLY A 1 99 ? -22.719 28.125 36.344 1 78.38 99 GLY A N 1
ATOM 829 C CA . GLY A 1 99 ? -23.625 27.094 36.812 1 78.38 99 GLY A CA 1
ATOM 830 C C . GLY A 1 99 ? -23.094 25.688 36.625 1 78.38 99 GLY A C 1
ATOM 831 O O . GLY A 1 99 ? -21.875 25.5 36.5 1 78.38 99 GLY A O 1
ATOM 832 N N . HIS A 1 100 ? -23.859 24.562 36.844 1 80.31 100 HIS A N 1
ATOM 833 C CA . HIS A 1 100 ? -23.484 23.156 36.75 1 80.31 100 HIS A CA 1
ATOM 834 C C . HIS A 1 100 ? -24.234 22.438 35.656 1 80.31 100 HIS A C 1
ATOM 836 O O . HIS A 1 100 ? -24.797 21.359 35.844 1 80.31 100 HIS A O 1
ATOM 842 N N . LYS A 1 101 ? -24.203 23.203 34.438 1 87.12 101 LYS A N 1
ATOM 843 C CA . LYS A 1 101 ? -24.766 22.516 33.281 1 87.12 101 LYS A CA 1
ATOM 844 C C . LYS A 1 101 ? -23.656 21.828 32.469 1 87.12 101 LYS A C 1
ATOM 846 O O . LYS A 1 101 ? -22.516 22.297 32.438 1 87.12 101 LYS A O 1
ATOM 851 N N . LEU A 1 102 ? -24.062 20.719 31.953 1 89.69 102 LEU A N 1
ATOM 852 C CA . LEU A 1 102 ? -23.125 19.938 31.156 1 89.69 102 LEU A CA 1
ATOM 853 C C . LEU A 1 102 ? -23.688 19.656 29.766 1 89.69 102 LEU A C 1
ATOM 855 O O . LEU A 1 102 ? -24.844 19.281 29.625 1 89.69 102 LEU A O 1
ATOM 859 N N . ALA A 1 103 ? -22.922 19.953 28.734 1 92.44 103 ALA A N 1
ATOM 860 C CA . ALA A 1 103 ? -23.25 19.547 27.359 1 92.44 103 ALA A CA 1
ATOM 861 C C . ALA A 1 103 ? -22.266 18.516 26.844 1 92.44 103 ALA A C 1
ATOM 863 O O . ALA A 1 103 ? -21.062 18.594 27.109 1 92.44 103 ALA A O 1
ATOM 864 N N . TYR A 1 104 ? -22.734 17.531 26.203 1 91.44 104 TYR A N 1
ATOM 865 C CA . TYR A 1 104 ? -21.859 16.516 25.594 1 91.44 104 TYR A CA 1
ATOM 866 C C . TYR A 1 104 ? -22.453 15.992 24.297 1 91.44 104 TYR A C 1
ATOM 868 O O . TYR A 1 104 ? -23.625 16.219 24 1 91.44 104 TYR A O 1
ATOM 876 N N . VAL A 1 105 ? -21.625 15.414 23.5 1 93.88 105 VAL A N 1
ATOM 877 C CA . VAL A 1 105 ? -22.031 14.844 22.234 1 93.88 105 VAL A CA 1
ATOM 878 C C . VAL A 1 105 ? -21.938 13.32 22.281 1 93.88 105 VAL A C 1
ATOM 880 O O . VAL A 1 105 ? -20.859 12.773 22.578 1 93.88 105 VAL A O 1
ATOM 883 N N . TYR A 1 106 ? -22.984 12.703 22.047 1 91.31 106 TYR A N 1
ATOM 884 C CA . TYR A 1 106 ? -23.094 11.242 22.016 1 91.31 106 TYR A CA 1
ATOM 885 C C . TYR A 1 106 ? -23.781 10.789 20.734 1 91.31 106 TYR A C 1
ATOM 887 O O . TYR A 1 106 ? -24.891 11.234 20.422 1 91.31 106 TYR A O 1
ATOM 895 N N . GLU A 1 107 ? -23.062 9.961 19.969 1 90.31 107 GLU A N 1
ATOM 896 C CA . GLU A 1 107 ? -23.562 9.453 18.688 1 90.31 107 GLU A CA 1
ATOM 897 C C . GLU A 1 107 ? -23.969 10.594 17.766 1 90.31 107 GLU A C 1
ATOM 899 O O . GLU A 1 107 ? -25.047 10.57 17.188 1 90.31 107 GLU A O 1
ATOM 904 N N . ASN A 1 108 ? -23.219 11.664 17.828 1 93.75 108 ASN A N 1
ATOM 905 C CA . ASN A 1 108 ? -23.297 12.82 16.938 1 93.75 108 ASN A CA 1
ATOM 906 C C . ASN A 1 108 ? -24.516 13.688 17.25 1 93.75 108 ASN A C 1
ATOM 908 O O . ASN A 1 108 ? -24.922 14.508 16.422 1 93.75 108 ASN A O 1
ATOM 912 N N . ASP A 1 109 ? -25.078 13.469 18.422 1 95.44 109 ASP A N 1
ATOM 913 C CA . ASP A 1 109 ? -26.125 14.344 18.922 1 95.44 109 ASP A CA 1
ATOM 914 C C . ASP A 1 109 ? -25.703 15.039 20.203 1 95.44 109 ASP A C 1
ATOM 916 O O . ASP A 1 109 ? -24.922 14.492 20.984 1 95.44 109 ASP A O 1
ATOM 920 N N . ILE A 1 110 ? -26.25 16.188 20.406 1 96.12 110 ILE A N 1
ATOM 921 C CA . ILE A 1 110 ? -25.906 16.984 21.578 1 96.12 110 ILE A CA 1
ATOM 922 C C . ILE A 1 110 ? -26.906 16.688 22.703 1 96.12 110 ILE A C 1
ATOM 924 O O . ILE A 1 110 ? -28.109 16.641 22.484 1 96.12 110 ILE A O 1
ATOM 928 N N . TYR A 1 111 ? -26.391 16.484 23.828 1 93.31 111 TYR A N 1
ATOM 929 C CA . TYR A 1 111 ? -27.141 16.359 25.062 1 93.31 111 TYR A CA 1
ATOM 930 C C . TYR A 1 111 ? -26.781 17.469 26.047 1 93.31 111 TYR A C 1
ATOM 932 O O . TYR A 1 111 ? -25.609 17.875 26.109 1 93.31 111 TYR A O 1
ATOM 940 N N . VAL A 1 112 ? -27.797 17.953 26.766 1 92.94 112 VAL A N 1
ATOM 941 C CA . VAL A 1 112 ? -27.578 18.969 27.797 1 92.94 112 VAL A CA 1
ATOM 942 C C . VAL A 1 112 ? -28.234 18.516 29.109 1 92.94 112 VAL A C 1
ATOM 944 O O . VAL A 1 112 ? -29.344 17.984 29.094 1 92.94 112 VAL A O 1
ATOM 947 N N . GLN A 1 113 ? -27.531 18.719 30.125 1 88.19 113 GLN A N 1
ATOM 948 C CA . GLN A 1 113 ? -28.109 18.391 31.422 1 88.19 113 GLN A CA 1
ATOM 949 C C . GLN A 1 113 ? -27.719 19.422 32.5 1 88.19 113 GLN A C 1
ATOM 951 O O . GLN A 1 113 ? -26.734 20.141 32.312 1 88.19 113 GLN A O 1
ATOM 956 N N . ASP A 1 114 ? -28.656 19.438 33.406 1 82.19 114 ASP A N 1
ATOM 957 C CA . ASP A 1 114 ? -28.359 20.219 34.594 1 82.19 114 ASP A CA 1
ATOM 958 C C . ASP A 1 114 ? -27.875 19.328 35.719 1 82.19 114 ASP A C 1
ATOM 960 O O . ASP A 1 114 ? -28.641 18.516 36.25 1 82.19 114 ASP A O 1
ATOM 964 N N . GLY A 1 115 ? -26.703 19.422 36.094 1 73.12 115 GLY A N 1
ATOM 965 C CA . GLY A 1 115 ? -26.141 18.531 37.094 1 73.12 115 GLY A CA 1
ATOM 966 C C . GLY A 1 115 ? -25.859 17.141 36.562 1 73.12 115 GLY A C 1
ATOM 967 O O . GLY A 1 115 ? -25.406 16.984 35.406 1 73.12 115 GLY A O 1
ATOM 968 N N . ALA A 1 116 ? -26.062 16.141 37.469 1 66.88 116 ALA A N 1
ATOM 969 C CA . ALA A 1 116 ? -25.625 14.789 37.125 1 66.88 116 ALA A CA 1
ATOM 970 C C . ALA A 1 116 ? -26.75 14 36.469 1 66.88 116 ALA A C 1
ATOM 972 O O . ALA A 1 116 ? -26.531 12.922 35.906 1 66.88 116 ALA A O 1
ATOM 973 N N . GLU A 1 117 ? -27.828 14.602 36.469 1 70.44 117 GLU A N 1
ATOM 974 C CA . GLU A 1 117 ? -28.953 13.766 36.031 1 70.44 117 GLU A CA 1
ATOM 975 C C . GLU A 1 117 ? -29.828 14.492 35 1 70.44 117 GLU A C 1
ATOM 977 O O . GLU A 1 117 ? -29.578 15.656 34.688 1 70.44 117 GLU A O 1
ATOM 982 N N . ASN A 1 118 ? -30.578 13.711 34.344 1 78.38 118 ASN A N 1
ATOM 983 C CA . ASN A 1 118 ? -31.656 14.18 33.469 1 78.38 118 ASN A CA 1
ATOM 984 C C . ASN A 1 118 ? -31.094 14.867 32.219 1 78.38 118 ASN A C 1
ATOM 986 O O . ASN A 1 118 ? -31.453 16 31.922 1 78.38 118 ASN A O 1
ATOM 990 N N . ALA A 1 119 ? -30.312 14.094 31.469 1 88.31 119 ALA A N 1
ATOM 991 C CA . ALA A 1 119 ? -29.797 14.609 30.203 1 88.31 119 ALA A CA 1
ATOM 992 C C . ALA A 1 119 ? -30.906 14.719 29.156 1 88.31 119 ALA A C 1
ATOM 994 O O . ALA A 1 119 ? -31.75 13.82 29.047 1 88.31 119 ALA A O 1
ATOM 995 N N . GLN A 1 120 ? -31.016 15.828 28.609 1 90.94 120 GLN A N 1
ATOM 996 C CA . GLN A 1 120 ? -31.953 16.047 27.516 1 90.94 120 GLN A CA 1
ATOM 997 C C . GLN A 1 120 ? -31.25 16.062 26.156 1 90.94 120 GLN A C 1
ATOM 999 O O . GLN A 1 120 ? -30.25 16.781 25.984 1 90.94 120 GLN A O 1
ATOM 1004 N N . ARG A 1 121 ? -31.781 15.227 25.219 1 93.62 121 ARG A N 1
ATOM 1005 C CA . ARG A 1 121 ? -31.281 15.219 23.844 1 93.62 121 ARG A CA 1
ATOM 1006 C C . ARG A 1 121 ? -31.797 16.422 23.078 1 93.62 121 ARG A C 1
ATOM 1008 O O . ARG A 1 121 ? -33 16.594 22.922 1 93.62 121 ARG A O 1
ATOM 1015 N N . VAL A 1 122 ? -30.922 17.281 22.562 1 94.44 122 VAL A N 1
ATOM 1016 C CA . VAL A 1 122 ? -31.344 18.547 21.969 1 94.44 122 VAL A CA 1
ATOM 1017 C C . VAL A 1 122 ? -31.312 18.438 20.453 1 94.44 122 VAL A C 1
ATOM 1019 O O . VAL A 1 122 ? -32.031 19.172 19.766 1 94.44 122 VAL A O 1
ATOM 1022 N N . THR A 1 123 ? -30.438 17.656 19.859 1 95.88 123 THR A N 1
ATOM 1023 C CA . THR A 1 123 ? -30.453 17.344 18.438 1 95.88 123 THR A CA 1
ATOM 1024 C C . THR A 1 123 ? -30.797 15.867 18.203 1 95.88 123 THR A C 1
ATOM 1026 O O . THR A 1 123 ? -30.516 15.023 19.062 1 95.88 123 THR A O 1
ATOM 1029 N N . THR A 1 124 ? -31.438 15.5 17 1 95.5 124 THR A N 1
ATOM 1030 C CA . THR A 1 124 ? -31.969 14.148 16.859 1 95.5 124 THR A CA 1
ATOM 1031 C C . THR A 1 124 ? -31.594 13.555 15.508 1 95.5 124 THR A C 1
ATOM 1033 O O . THR A 1 124 ? -32.031 12.453 15.172 1 95.5 124 THR A O 1
ATOM 1036 N N . ASP A 1 125 ? -30.844 14.234 14.758 1 96.38 125 ASP A N 1
ATOM 1037 C CA . ASP A 1 125 ? -30.594 13.734 13.406 1 96.38 125 ASP A CA 1
ATOM 1038 C C . ASP A 1 125 ? -29.156 13.227 13.281 1 96.38 125 ASP A C 1
ATOM 1040 O O . ASP A 1 125 ? -28.672 13 12.172 1 96.38 125 ASP A O 1
ATOM 1044 N N . GLY A 1 126 ? -28.422 13.117 14.398 1 95.94 126 GLY A N 1
ATOM 1045 C CA . GLY A 1 126 ? -27.062 12.602 14.352 1 95.94 126 GLY A CA 1
ATOM 1046 C C . GLY A 1 126 ? -26.969 11.258 13.656 1 95.94 126 GLY A C 1
ATOM 1047 O O . GLY A 1 126 ? -27.797 10.375 13.875 1 95.94 126 GLY A O 1
ATOM 1048 N N . SER A 1 127 ? -26.062 11.172 12.734 1 94.88 127 SER A N 1
ATOM 1049 C CA . SER A 1 127 ? -25.781 9.945 11.992 1 94.88 127 SER A CA 1
ATOM 1050 C C . SER A 1 127 ? -24.312 9.867 11.578 1 94.88 127 SER A C 1
ATOM 1052 O O . SER A 1 127 ? -23.5 10.68 12.008 1 94.88 127 SER A O 1
ATOM 1054 N N . ASP A 1 128 ? -23.984 8.867 10.711 1 90.25 128 ASP A N 1
ATOM 1055 C CA . ASP A 1 128 ? -22.609 8.719 10.219 1 90.25 128 ASP A CA 1
ATOM 1056 C C . ASP A 1 128 ? -22.234 9.883 9.312 1 90.25 128 ASP A C 1
ATOM 1058 O O . ASP A 1 128 ? -21.047 10.195 9.172 1 90.25 128 ASP A O 1
ATOM 1062 N N . ASP A 1 129 ? -23.266 10.57 8.844 1 95.5 129 ASP A N 1
ATOM 1063 C CA . ASP A 1 129 ? -22.984 11.633 7.887 1 95.5 129 ASP A CA 1
ATOM 1064 C C . ASP A 1 129 ? -23.359 13 8.445 1 95.5 129 ASP A C 1
ATOM 1066 O O . ASP A 1 129 ? -23.078 14.031 7.84 1 95.5 129 ASP A O 1
ATOM 1070 N N . ILE A 1 130 ? -24.016 12.945 9.594 1 96.94 130 ILE A N 1
ATOM 1071 C CA . ILE A 1 130 ? -24.469 14.195 10.188 1 96.94 130 ILE A CA 1
ATOM 1072 C C . ILE A 1 130 ? -23.844 14.367 11.57 1 96.94 130 ILE A C 1
ATOM 1074 O O . ILE A 1 130 ? -24.016 13.523 12.445 1 96.94 130 ILE A O 1
ATOM 1078 N N . PHE A 1 131 ? -23.172 15.445 11.758 1 96.62 131 PHE A N 1
ATOM 1079 C CA . PHE A 1 131 ? -22.484 15.742 13.008 1 96.62 131 PHE A CA 1
ATOM 1080 C C . PHE A 1 131 ? -23.062 16.984 13.664 1 96.62 131 PHE A C 1
ATOM 1082 O O . PHE A 1 131 ? -23.188 18.031 13.023 1 96.62 131 PHE A O 1
ATOM 1089 N N . ASN A 1 132 ? -23.406 16.891 14.914 1 97.12 132 ASN A N 1
ATOM 1090 C CA . ASN A 1 132 ? -23.828 18.031 15.703 1 97.12 132 ASN A CA 1
ATOM 1091 C C . ASN A 1 132 ? -22.859 18.344 16.828 1 97.12 132 ASN A C 1
ATOM 1093 O O . ASN A 1 132 ? -22.656 17.516 17.734 1 97.12 132 ASN A O 1
ATOM 1097 N N . GLY A 1 133 ? -22.25 19.484 16.766 1 97.12 133 GLY A N 1
ATOM 1098 C CA . GLY A 1 133 ? -21.406 19.938 17.859 1 97.12 133 GLY A CA 1
ATOM 1099 C C . GLY A 1 133 ? -20 19.375 17.797 1 97.12 133 GLY A C 1
ATOM 1100 O O . GLY A 1 133 ? -19.156 19.703 18.641 1 97.12 133 GLY A O 1
ATOM 1101 N N . ILE A 1 134 ? -19.734 18.531 16.875 1 95.94 134 ILE A N 1
ATOM 1102 C CA . ILE A 1 134 ? -18.375 18.062 16.594 1 95.94 134 ILE A CA 1
ATOM 1103 C C . ILE A 1 134 ? -18.078 18.234 15.102 1 95.94 134 ILE A C 1
ATOM 1105 O O . ILE A 1 134 ? -19 18.188 14.273 1 95.94 134 ILE A O 1
ATOM 1109 N N . PRO A 1 135 ? -16.844 18.438 14.797 1 95.88 135 PRO A N 1
ATOM 1110 C CA . PRO A 1 135 ? -16.516 18.641 13.383 1 95.88 135 PRO A CA 1
ATOM 1111 C C . PRO A 1 135 ? -16.375 17.344 12.609 1 95.88 135 PRO A C 1
ATOM 1113 O O . PRO A 1 135 ? -16.141 16.281 13.211 1 95.88 135 PRO A O 1
ATOM 1116 N N . ASP A 1 136 ? -16.641 17.406 11.281 1 95.38 136 ASP A N 1
ATOM 1117 C CA . ASP A 1 136 ? -16.188 16.328 10.406 1 95.38 136 ASP A CA 1
ATOM 1118 C C . ASP A 1 136 ? -14.68 16.375 10.203 1 95.38 136 ASP A C 1
ATOM 1120 O O . ASP A 1 136 ? -13.984 17.141 10.883 1 95.38 136 ASP A O 1
ATOM 1124 N N . TRP A 1 137 ? -14.148 15.492 9.336 1 94.75 137 TRP A N 1
ATOM 1125 C CA . TRP A 1 137 ? -12.703 15.375 9.188 1 94.75 137 TRP A CA 1
ATOM 1126 C C . TRP A 1 137 ? -12.102 16.688 8.68 1 94.75 137 TRP A C 1
ATOM 1128 O O . TRP A 1 137 ? -11.125 17.188 9.234 1 94.75 137 TRP A O 1
ATOM 1138 N N . VAL A 1 138 ? -12.641 17.297 7.629 1 96.5 138 VAL A N 1
ATOM 1139 C CA . VAL A 1 138 ? -11.992 18.422 6.965 1 96.5 138 VAL A CA 1
ATOM 1140 C C . VAL A 1 138 ? -12.055 19.656 7.867 1 96.5 138 VAL A C 1
ATOM 1142 O O . VAL A 1 138 ? -11.117 20.469 7.895 1 96.5 138 VAL A O 1
ATOM 1145 N N . TYR A 1 139 ? -13.133 19.844 8.633 1 96.19 139 TYR A N 1
ATOM 1146 C CA . TYR A 1 139 ? -13.211 21 9.531 1 96.19 139 TYR A CA 1
ATOM 1147 C C . TYR A 1 139 ? -12.289 20.812 10.734 1 96.19 139 TYR A C 1
ATOM 1149 O O . TYR A 1 139 ? -11.734 21.781 11.25 1 96.19 139 TYR A O 1
ATOM 1157 N N . GLU A 1 140 ? -12.234 19.609 11.156 1 94.75 140 GLU A N 1
ATOM 1158 C CA . GLU A 1 140 ? -11.289 19.328 12.242 1 94.75 140 GLU A CA 1
ATOM 1159 C C . GLU A 1 140 ? -9.852 19.578 11.797 1 94.75 140 GLU A C 1
ATOM 1161 O O . GLU A 1 140 ? -9.055 20.141 12.555 1 94.75 140 GLU A O 1
ATOM 1166 N N . GLU A 1 141 ? -9.547 19.25 10.617 1 93.44 141 GLU A N 1
ATOM 1167 C CA . GLU A 1 141 ? -8.18 19.281 10.117 1 93.44 141 GLU A CA 1
ATOM 1168 C C . GLU A 1 141 ? -7.797 20.672 9.641 1 93.44 141 GLU A C 1
ATOM 1170 O O . GLU A 1 141 ? -6.699 21.156 9.922 1 93.44 141 GLU A O 1
ATOM 1175 N N . GLU A 1 142 ? -8.734 21.344 8.984 1 95.69 142 GLU A N 1
ATOM 1176 C CA . GLU A 1 142 ? -8.305 22.5 8.203 1 95.69 142 GLU A CA 1
ATOM 1177 C C . GLU A 1 142 ? -8.867 23.797 8.781 1 95.69 142 GLU A C 1
ATOM 1179 O O . GLU A 1 142 ? -8.406 24.891 8.438 1 95.69 142 GLU A O 1
ATOM 1184 N N . VAL A 1 143 ? -9.828 23.672 9.719 1 96.19 143 VAL A N 1
ATOM 1185 C CA . VAL A 1 143 ? -10.492 24.922 10.102 1 96.19 143 VAL A CA 1
ATOM 1186 C C . VAL A 1 143 ? -10.32 25.156 11.602 1 96.19 143 VAL A C 1
ATOM 1188 O O . VAL A 1 143 ? -9.641 26.094 12.016 1 96.19 143 VAL A O 1
ATOM 1191 N N . PHE A 1 144 ? -10.805 24.156 12.359 1 94.5 144 PHE A N 1
ATOM 1192 C CA . PHE A 1 144 ? -10.898 24.453 13.789 1 94.5 144 PHE A CA 1
ATOM 1193 C C . PHE A 1 144 ? -9.773 23.781 14.562 1 94.5 144 PHE A C 1
ATOM 1195 O O . PHE A 1 144 ? -9.461 24.172 15.688 1 94.5 144 PHE A O 1
ATOM 1202 N N . SER A 1 145 ? -9.203 22.734 14 1 91.88 145 SER A N 1
ATOM 1203 C CA . SER A 1 145 ? -8.141 22 14.672 1 91.88 145 SER A CA 1
ATOM 1204 C C . SER A 1 145 ? -8.547 21.594 16.094 1 91.88 145 SER A C 1
ATOM 1206 O O . SER A 1 145 ? -7.781 21.781 17.031 1 91.88 145 SER A O 1
ATOM 1208 N N . THR A 1 146 ? -9.742 21.203 16.281 1 90.94 146 THR A N 1
ATOM 1209 C CA . THR A 1 146 ? -10.281 20.75 17.562 1 90.94 146 THR A CA 1
ATOM 1210 C C . THR A 1 146 ? -11.312 19.641 17.344 1 90.94 146 THR A C 1
ATOM 1212 O O . THR A 1 146 ? -11.703 19.359 16.219 1 90.94 146 THR A O 1
ATOM 1215 N N . ASN A 1 147 ? -11.742 19.062 18.453 1 91.69 147 ASN A N 1
ATOM 1216 C CA . ASN A 1 147 ? -12.688 17.953 18.375 1 91.69 147 ASN A CA 1
ATOM 1217 C C . ASN A 1 147 ? -14.109 18.406 18.688 1 91.69 147 ASN A C 1
ATOM 1219 O O . ASN A 1 147 ? -14.984 17.578 18.938 1 91.69 147 ASN A O 1
ATOM 1223 N N . HIS A 1 148 ? -14.289 19.703 18.797 1 93.75 148 HIS A N 1
ATOM 1224 C CA . HIS A 1 148 ? -15.625 20.188 19.109 1 93.75 148 HIS A CA 1
ATOM 1225 C C . HIS A 1 148 ? -15.938 21.469 18.344 1 93.75 148 HIS A C 1
ATOM 1227 O O . HIS A 1 148 ? -15.023 22.234 18 1 93.75 148 HIS A O 1
ATOM 1233 N N . VAL A 1 149 ? -17.234 21.656 18.141 1 96.62 149 VAL A N 1
ATOM 1234 C CA . VAL A 1 149 ? -17.703 22.891 17.5 1 96.62 149 VAL A CA 1
ATOM 1235 C C . VAL A 1 149 ? -19.031 23.297 18.109 1 96.62 149 VAL A C 1
ATOM 1237 O O . VAL A 1 149 ? -20 23.562 17.391 1 96.62 149 VAL A O 1
ATOM 1240 N N . PHE A 1 150 ? -19.078 23.359 19.406 1 95.75 150 PHE A N 1
ATOM 1241 C CA . PHE A 1 150 ? -20.156 24.031 20.109 1 95.75 150 PHE A CA 1
ATOM 1242 C C . PHE A 1 150 ? -19.594 25 21.156 1 95.75 150 PHE A C 1
ATOM 1244 O O . PHE A 1 150 ? -18.484 24.797 21.656 1 95.75 150 PHE A O 1
ATOM 1251 N N . TRP A 1 151 ? -20.375 26.062 21.516 1 96.31 151 TRP A N 1
ATOM 1252 C CA . TRP A 1 151 ? -19.891 27.188 22.312 1 96.31 151 TRP A CA 1
ATOM 1253 C C . TRP A 1 151 ? -20.953 27.688 23.266 1 96.31 151 TRP A C 1
ATOM 1255 O O . TRP A 1 151 ? -22 28.188 22.844 1 96.31 151 TRP A O 1
ATOM 1265 N N . TRP A 1 152 ? -20.656 27.609 24.547 1 95.56 152 TRP A N 1
ATOM 1266 C CA . TRP A 1 152 ? -21.562 28.141 25.562 1 95.56 152 TRP A CA 1
ATOM 1267 C C . TRP A 1 152 ? -21.531 29.672 25.562 1 95.56 152 TRP A C 1
ATOM 1269 O O . TRP A 1 152 ? -20.469 30.266 25.422 1 95.56 152 TRP A O 1
ATOM 1279 N N . SER A 1 153 ? -22.734 30.234 25.703 1 95.25 153 SER A N 1
ATOM 1280 C CA . SER A 1 153 ? -22.734 31.672 25.969 1 95.25 153 SER A CA 1
ATOM 1281 C C . SER A 1 153 ? -22.156 31.969 27.344 1 95.25 153 SER A C 1
ATOM 1283 O O . SER A 1 153 ? -22.141 31.094 28.219 1 95.25 153 SER A O 1
ATOM 1285 N N . PRO A 1 154 ? -21.672 33.219 27.5 1 91.88 154 PRO A N 1
ATOM 1286 C CA . PRO A 1 154 ? -20.984 33.5 28.766 1 91.88 154 PRO A CA 1
ATOM 1287 C C . PRO A 1 154 ? -21.891 33.344 29.984 1 91.88 154 PRO A C 1
ATOM 1289 O O . PRO A 1 154 ? -21.422 33 31.062 1 91.88 154 PRO A O 1
ATOM 1292 N N . ASP A 1 155 ? -23.203 33.469 29.859 1 91.5 155 ASP A N 1
ATOM 1293 C CA . ASP A 1 155 ? -24.125 33.344 30.984 1 91.5 155 ASP A CA 1
ATOM 1294 C C . ASP A 1 155 ? -24.812 31.969 30.984 1 91.5 155 ASP A C 1
ATOM 1296 O O . ASP A 1 155 ? -25.781 31.75 31.719 1 91.5 155 ASP A O 1
ATOM 1300 N N . SER A 1 156 ? -24.484 31.094 30.062 1 92.88 156 SER A N 1
ATOM 1301 C CA . SER A 1 156 ? -24.906 29.703 30 1 92.88 156 SER A CA 1
ATOM 1302 C C . SER A 1 156 ? -26.391 29.594 29.625 1 92.88 156 SER A C 1
ATOM 1304 O O . SER A 1 156 ? -27.031 28.594 29.906 1 92.88 156 SER A O 1
ATOM 1306 N N . LYS A 1 157 ? -26.828 30.609 29.031 1 93.62 157 LYS A N 1
ATOM 1307 C CA . LYS A 1 157 ? -28.219 30.578 28.625 1 93.62 157 LYS A CA 1
ATOM 1308 C C . LYS A 1 157 ? -28.375 30.016 27.219 1 93.62 157 LYS A C 1
ATOM 1310 O O . LYS A 1 157 ? -29.453 29.547 26.844 1 93.62 157 LYS A O 1
ATOM 1315 N N . TYR A 1 158 ? -27.359 30.156 26.469 1 94.94 158 TYR A N 1
ATOM 1316 C CA . TYR A 1 158 ? -27.391 29.672 25.094 1 94.94 158 TYR A CA 1
ATOM 1317 C C . TYR A 1 158 ? -26.203 28.766 24.812 1 94.94 158 TYR A C 1
ATOM 1319 O O . TYR A 1 158 ? -25.141 28.875 25.438 1 94.94 158 TYR A O 1
ATOM 1327 N N . LEU A 1 159 ? -26.422 27.828 23.922 1 96.06 159 LEU A N 1
ATOM 1328 C CA . LEU A 1 159 ? -25.375 26.984 23.359 1 96.06 159 LEU A CA 1
ATOM 1329 C C . LEU A 1 159 ? -25.406 27.031 21.828 1 96.06 159 LEU A C 1
ATOM 1331 O O . LEU A 1 159 ? -26.375 26.578 21.203 1 96.06 159 LEU A O 1
ATOM 1335 N N . ALA A 1 160 ? -24.406 27.688 21.297 1 96.88 160 ALA A N 1
ATOM 1336 C CA . ALA A 1 160 ? -24.266 27.672 19.844 1 96.88 160 ALA A CA 1
ATOM 1337 C C . ALA A 1 160 ? -23.547 26.406 19.375 1 96.88 160 ALA A C 1
ATOM 1339 O O . ALA A 1 160 ? -22.672 25.891 20.062 1 96.88 160 ALA A O 1
ATOM 1340 N N . PHE A 1 161 ? -23.953 25.859 18.234 1 97.06 161 PHE A N 1
ATOM 1341 C CA . PHE A 1 161 ? -23.234 24.703 17.703 1 97.06 161 PHE A CA 1
ATOM 1342 C C . PHE A 1 161 ? -23.281 24.672 16.172 1 97.06 161 PHE A C 1
ATOM 1344 O O . PHE A 1 161 ? -24.172 25.297 15.578 1 97.06 161 PHE A O 1
ATOM 1351 N N . MET A 1 162 ? -22.328 24.047 15.57 1 96.62 162 MET A N 1
ATOM 1352 C CA . MET A 1 162 ? -22.312 23.844 14.125 1 96.62 162 MET A CA 1
ATOM 1353 C C . MET A 1 162 ? -22.812 22.438 13.773 1 96.62 162 MET A C 1
ATOM 1355 O O . MET A 1 162 ? -22.469 21.469 14.445 1 96.62 162 MET A O 1
ATOM 1359 N N . ARG A 1 163 ? -23.656 22.375 12.836 1 96.5 163 ARG A N 1
ATOM 1360 C CA . ARG A 1 163 ? -24.109 21.125 12.227 1 96.5 163 ARG A CA 1
ATOM 1361 C C . ARG A 1 163 ? -23.438 20.906 10.883 1 96.5 163 ARG A C 1
ATOM 1363 O O . ARG A 1 163 ? -23.375 21.812 10.047 1 96.5 163 ARG A O 1
ATOM 1370 N N . THR A 1 164 ? -22.906 19.719 10.719 1 96.12 164 THR A N 1
ATOM 1371 C CA . THR A 1 164 ? -22.234 19.359 9.469 1 96.12 164 THR A CA 1
ATOM 1372 C C . THR A 1 164 ? -22.938 18.203 8.781 1 96.12 164 THR A C 1
ATOM 1374 O O . THR A 1 164 ? -23.234 17.188 9.414 1 96.12 164 THR A O 1
ATOM 1377 N N . ASN A 1 165 ? -23.297 18.344 7.547 1 96.44 165 ASN A N 1
ATOM 1378 C CA . ASN A 1 165 ? -23.891 17.312 6.691 1 96.44 165 ASN A CA 1
ATOM 1379 C C . ASN A 1 165 ? -22.906 16.844 5.621 1 96.44 165 ASN A C 1
ATOM 1381 O O . ASN A 1 165 ? -22.672 17.547 4.633 1 96.44 165 ASN A O 1
ATOM 1385 N N . ASP A 1 166 ? -22.422 15.586 5.738 1 96.62 166 ASP A N 1
ATOM 1386 C CA . ASP A 1 166 ? -21.422 15.031 4.84 1 96.62 166 ASP A CA 1
ATOM 1387 C C . ASP A 1 166 ? -22.062 14.117 3.797 1 96.62 166 ASP A C 1
ATOM 1389 O O . ASP A 1 166 ? -21.375 13.383 3.096 1 96.62 166 ASP A O 1
ATOM 1393 N N . THR A 1 167 ? -23.328 14.133 3.604 1 96.31 167 THR A N 1
ATOM 1394 C CA . THR A 1 167 ? -24.031 13.18 2.754 1 96.31 167 THR A CA 1
ATOM 1395 C C . THR A 1 167 ? -23.516 13.242 1.32 1 96.31 167 THR A C 1
ATOM 1397 O O . THR A 1 167 ? -23.469 12.227 0.625 1 96.31 167 THR A O 1
ATOM 1400 N N . GLU A 1 168 ? -23.094 14.422 0.902 1 96.19 168 GLU A N 1
ATOM 1401 C CA . GLU A 1 168 ? -22.688 14.586 -0.49 1 96.19 168 GLU A CA 1
ATOM 1402 C C . GLU A 1 168 ? -21.172 14.562 -0.625 1 96.19 168 GLU A C 1
ATOM 1404 O O . GLU A 1 168 ? -20.641 14.734 -1.723 1 96.19 168 GLU A O 1
ATOM 1409 N N . VAL A 1 169 ? -20.422 14.438 0.449 1 97.25 169 VAL A N 1
ATOM 1410 C CA . VAL A 1 169 ? -18.969 14.328 0.418 1 97.25 169 VAL A CA 1
ATOM 1411 C C . VAL A 1 169 ? -18.562 12.906 0.05 1 97.25 169 VAL A C 1
ATOM 1413 O O . VAL A 1 169 ? -19.125 11.938 0.573 1 97.25 1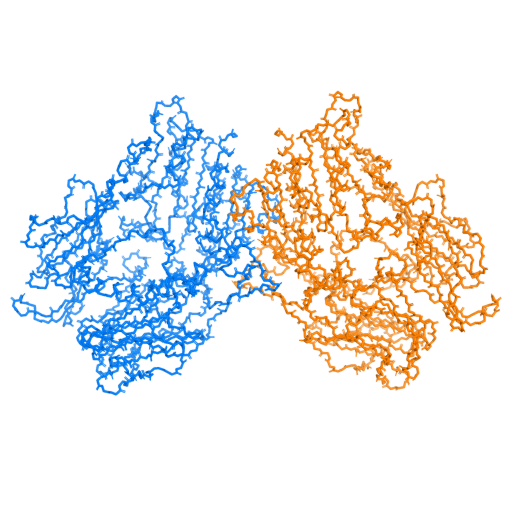69 VAL A O 1
ATOM 1416 N N . GLU A 1 170 ? -17.609 12.758 -0.859 1 96.81 170 GLU A N 1
ATOM 1417 C CA . GLU A 1 170 ? -17.188 11.453 -1.354 1 96.81 170 GLU A CA 1
ATOM 1418 C C . GLU A 1 170 ? -16.359 10.703 -0.304 1 96.81 170 GLU A C 1
ATOM 1420 O O . GLU A 1 170 ? -15.719 11.32 0.544 1 96.81 170 GLU A O 1
ATOM 1425 N N . ASN A 1 171 ? -16.422 9.367 -0.393 1 94.75 171 ASN A N 1
ATOM 1426 C CA . ASN A 1 171 ? -15.695 8.492 0.511 1 94.75 171 ASN A CA 1
ATOM 1427 C C . ASN A 1 171 ? -14.312 8.148 -0.04 1 94.75 171 ASN A C 1
ATOM 1429 O O . ASN A 1 171 ? -14.133 8.055 -1.256 1 94.75 171 ASN A O 1
ATOM 1433 N N . ILE A 1 172 ? -13.359 8.047 0.82 1 94.75 172 ILE A N 1
ATOM 1434 C CA . ILE A 1 172 ? -12.086 7.391 0.558 1 94.75 172 ILE A CA 1
ATOM 1435 C C . ILE A 1 172 ? -11.953 6.141 1.423 1 94.75 172 ILE A C 1
ATOM 1437 O O . ILE A 1 172 ? -12.414 6.121 2.568 1 94.75 172 ILE A O 1
ATOM 1441 N N . HIS A 1 173 ? -11.398 5.086 0.873 1 93.69 173 HIS A N 1
ATOM 1442 C CA . HIS A 1 173 ? -11.234 3.811 1.56 1 93.69 173 HIS A CA 1
ATOM 1443 C C . HIS A 1 173 ? -9.758 3.479 1.748 1 93.69 173 HIS A C 1
ATOM 1445 O O . HIS A 1 173 ? -9 3.404 0.774 1 93.69 173 HIS A O 1
ATOM 1451 N N . ILE A 1 174 ? -9.305 3.316 2.963 1 93.56 174 ILE A N 1
ATOM 1452 C CA . ILE A 1 174 ? -7.922 3.012 3.305 1 93.56 174 ILE A CA 1
ATOM 1453 C C . ILE A 1 174 ? -7.84 1.63 3.947 1 93.56 174 ILE A C 1
ATOM 1455 O O . ILE A 1 174 ? -8.445 1.389 4.992 1 93.56 174 ILE A O 1
ATOM 1459 N N . PRO A 1 175 ? -7.117 0.724 3.33 1 92.88 175 PRO A N 1
ATOM 1460 C CA . PRO A 1 175 ? -6.98 -0.597 3.949 1 92.88 175 PRO A CA 1
ATOM 1461 C C . PRO A 1 175 ? -6.121 -0.573 5.211 1 92.88 175 PRO A C 1
ATOM 1463 O O . PRO A 1 175 ? -5.117 0.14 5.262 1 92.88 175 PRO A O 1
ATOM 1466 N N . LEU A 1 176 ? -6.539 -1.274 6.23 1 93.56 176 LEU A N 1
ATOM 1467 C CA . LEU A 1 176 ? -5.77 -1.535 7.441 1 93.56 176 LEU A CA 1
ATOM 1468 C C . LEU A 1 176 ? -5.328 -2.994 7.5 1 93.56 176 LEU A C 1
ATOM 1470 O O . LEU A 1 176 ? -6.156 -3.891 7.672 1 93.56 176 LEU A O 1
ATOM 1474 N N . HIS A 1 177 ? -4.035 -3.215 7.434 1 93.56 177 HIS A N 1
ATOM 1475 C CA . HIS A 1 177 ? -3.49 -4.559 7.285 1 93.56 177 HIS A CA 1
ATOM 1476 C C . HIS A 1 177 ? -3.248 -5.207 8.648 1 93.56 177 HIS A C 1
ATOM 1478 O O . HIS A 1 177 ? -3.129 -6.43 8.742 1 93.56 177 HIS A O 1
ATOM 1484 N N . MET A 1 178 ? -3.084 -4.375 9.641 1 91.5 178 MET A N 1
ATOM 1485 C CA . MET A 1 178 ? -2.734 -4.855 10.977 1 91.5 178 MET A CA 1
ATOM 1486 C C . MET A 1 178 ? -3.912 -4.711 11.938 1 91.5 178 MET A C 1
ATOM 1488 O O . MET A 1 178 ? -4.863 -3.986 11.648 1 91.5 178 MET A O 1
ATOM 1492 N N . GLU A 1 179 ? -3.842 -5.516 13.039 1 83.38 179 GLU A N 1
ATOM 1493 C CA . GLU A 1 179 ? -4.816 -5.332 14.109 1 83.38 179 GLU A CA 1
ATOM 1494 C C . GLU A 1 179 ? -4.535 -4.055 14.891 1 83.38 179 GLU A C 1
ATOM 1496 O O . GLU A 1 179 ? -3.381 -3.727 15.164 1 83.38 179 GLU A O 1
ATOM 1501 N N . SER A 1 180 ? -5.613 -3.412 15.016 1 61.91 180 SER A N 1
ATOM 1502 C CA . SER A 1 180 ? -5.48 -2.168 15.766 1 61.91 180 SER A CA 1
ATOM 1503 C C . SER A 1 180 ? -5.012 -2.432 17.188 1 61.91 180 SER A C 1
ATOM 1505 O O . SER A 1 180 ? -5.426 -3.412 17.812 1 61.91 180 SER A O 1
ATOM 1507 N N . TYR A 1 181 ? -3.973 -1.796 17.719 1 53.41 181 TYR A N 1
ATOM 1508 C CA . TYR A 1 181 ? -3.582 -1.75 19.109 1 53.41 181 TYR A CA 1
ATOM 1509 C C . TYR A 1 181 ? -2.902 -3.047 19.531 1 53.41 181 TYR A C 1
ATOM 1511 O O . TYR A 1 181 ? -2.834 -3.363 20.734 1 53.41 181 TYR A O 1
ATOM 1519 N N . SER A 1 182 ? -2.623 -3.807 18.516 1 52.34 182 SER A N 1
ATOM 1520 C CA . SER A 1 182 ? -1.961 -5.031 18.953 1 52.34 182 SER A CA 1
ATOM 1521 C C . SER A 1 182 ? -0.463 -4.812 19.141 1 52.34 182 SER A C 1
ATOM 1523 O O . SER A 1 182 ? 0.156 -4.051 18.391 1 52.34 182 SER A O 1
ATOM 1525 N N . TYR A 1 183 ? 0.028 -5.109 20.375 1 55.59 183 TYR A N 1
ATOM 1526 C CA . TYR A 1 183 ? 1.438 -4.973 20.719 1 55.59 183 TYR A CA 1
ATOM 1527 C C . TYR A 1 183 ? 2.291 -5.961 19.938 1 55.59 183 TYR A C 1
ATOM 1529 O O . TYR A 1 183 ? 3.521 -5.883 19.953 1 55.59 183 TYR A O 1
ATOM 1537 N N . LYS A 1 184 ? 1.749 -6.824 19.188 1 65.62 184 LYS A N 1
ATOM 1538 C CA . LYS A 1 184 ? 2.637 -7.836 18.625 1 65.62 184 LYS A CA 1
ATOM 1539 C C . LYS A 1 184 ? 2.559 -7.848 17.094 1 65.62 184 LYS A C 1
ATOM 1541 O O . LYS A 1 184 ? 3.002 -8.805 16.453 1 65.62 184 LYS A O 1
ATOM 1546 N N . TYR A 1 185 ? 2.355 -6.742 16.469 1 75.56 185 TYR A N 1
ATOM 1547 C CA . TYR A 1 185 ? 2.236 -6.688 15.016 1 75.56 185 TYR A CA 1
ATOM 1548 C C . TYR A 1 185 ? 1.41 -7.855 14.492 1 75.56 185 TYR A C 1
ATOM 1550 O O . TYR A 1 185 ? 1.838 -8.562 13.578 1 75.56 185 TYR A O 1
ATOM 1558 N N . SER A 1 186 ? 0.376 -8.125 15.094 1 84.31 186 SER A N 1
ATOM 1559 C CA . SER A 1 186 ? -0.581 -9.117 14.625 1 84.31 186 SER A CA 1
ATOM 1560 C C . SER A 1 186 ? -1.517 -8.531 13.57 1 84.31 186 SER A C 1
ATOM 1562 O O . SER A 1 186 ? -1.815 -7.336 13.602 1 84.31 186 SER A O 1
ATOM 1564 N N . ALA A 1 187 ? -1.887 -9.328 12.633 1 88.69 187 ALA A N 1
ATOM 1565 C CA . ALA A 1 187 ? -2.793 -8.922 11.555 1 88.69 187 ALA A CA 1
ATOM 1566 C C . ALA A 1 187 ? -4.062 -9.773 11.562 1 88.69 187 ALA A C 1
ATOM 1568 O O . ALA A 1 187 ? -4.027 -10.953 11.922 1 88.69 187 ALA A O 1
ATOM 1569 N N . PRO A 1 188 ? -5.215 -9.156 11.266 1 91.81 188 PRO A N 1
ATOM 1570 C CA . PRO A 1 188 ? -6.445 -9.938 11.133 1 91.81 188 PRO A CA 1
ATOM 1571 C C . PRO A 1 188 ? -6.441 -10.844 9.898 1 91.81 188 PRO A C 1
ATOM 1573 O O . PRO A 1 188 ? -5.625 -10.656 8.992 1 91.81 188 PRO A O 1
ATOM 1576 N N . ILE A 1 189 ? -7.336 -11.828 9.898 1 94.38 189 ILE A N 1
ATOM 1577 C CA . ILE A 1 189 ? -7.426 -12.734 8.758 1 94.38 189 ILE A CA 1
ATOM 1578 C C . ILE A 1 189 ? -7.809 -11.961 7.504 1 94.38 189 ILE A C 1
ATOM 1580 O O . ILE A 1 189 ? -7.195 -12.125 6.449 1 94.38 189 ILE A O 1
ATOM 1584 N N . TYR A 1 190 ? -8.844 -11.133 7.633 1 94.75 190 TYR A N 1
ATOM 1585 C CA . TYR A 1 190 ? -9.211 -10.211 6.566 1 94.75 190 TYR A CA 1
ATOM 1586 C C . TYR A 1 190 ? -8.898 -8.766 6.957 1 94.75 190 TYR A C 1
ATOM 1588 O O . TYR A 1 190 ? -9.234 -8.336 8.062 1 94.75 190 TYR A O 1
ATOM 1596 N N . PRO A 1 191 ? -8.203 -7.992 6.105 1 92.44 191 PRO A N 1
ATOM 1597 C CA . PRO A 1 191 ? -7.953 -6.586 6.418 1 92.44 191 PRO A CA 1
ATOM 1598 C C . PRO A 1 191 ? -9.242 -5.789 6.609 1 92.44 191 PRO A C 1
ATOM 1600 O O . PRO A 1 191 ? -10.266 -6.109 6.004 1 92.44 191 PRO A O 1
ATOM 1603 N N . GLU A 1 192 ? -9.117 -4.871 7.473 1 90.56 192 GLU A N 1
ATOM 1604 C CA . GLU A 1 192 ? -10.227 -3.939 7.641 1 90.56 192 GLU A CA 1
ATOM 1605 C C . GLU A 1 192 ? -10.078 -2.727 6.727 1 90.56 192 GLU A C 1
ATOM 1607 O O . GLU A 1 192 ? -9 -2.494 6.168 1 90.56 192 GLU A O 1
ATOM 1612 N N . THR A 1 193 ? -11.188 -2.057 6.445 1 90.94 193 THR A N 1
ATOM 1613 C CA . THR A 1 193 ? -11.172 -0.846 5.633 1 90.94 193 THR A CA 1
ATOM 1614 C C . THR A 1 193 ? -11.641 0.359 6.445 1 90.94 193 THR A C 1
ATOM 1616 O O . THR A 1 193 ? -12.727 0.341 7.023 1 90.94 193 THR A O 1
ATOM 1619 N N . MET A 1 194 ? -10.75 1.329 6.543 1 90 194 MET A N 1
ATOM 1620 C CA . MET A 1 194 ? -11.156 2.613 7.109 1 90 194 MET A CA 1
ATOM 1621 C C . MET A 1 194 ? -11.781 3.508 6.043 1 90 194 MET A C 1
ATOM 1623 O O . MET A 1 194 ? -11.156 3.771 5.012 1 90 194 MET A O 1
ATOM 1627 N N . THR A 1 195 ? -13.031 3.889 6.297 1 90.75 195 THR A N 1
ATOM 1628 C CA . THR A 1 195 ? -13.734 4.773 5.375 1 90.75 195 THR A CA 1
ATOM 1629 C C . THR A 1 195 ? -13.844 6.18 5.957 1 90.75 195 THR A C 1
ATOM 1631 O O . THR A 1 195 ? -14.227 6.352 7.117 1 90.75 195 THR A O 1
ATOM 1634 N N . LEU A 1 196 ? -13.477 7.16 5.168 1 90.94 196 LEU A N 1
ATOM 1635 C CA . LEU A 1 196 ? -13.539 8.547 5.602 1 90.94 196 LEU A CA 1
ATOM 1636 C C . LEU A 1 196 ? -14.141 9.43 4.512 1 90.94 196 LEU A C 1
ATOM 1638 O O . LEU A 1 196 ? -13.883 9.227 3.322 1 90.94 196 LEU A O 1
ATOM 1642 N N . LYS A 1 197 ? -15.062 10.375 4.977 1 95.31 197 LYS A N 1
ATOM 1643 C CA . LYS A 1 197 ? -15.508 11.43 4.078 1 95.31 197 LYS A CA 1
ATOM 1644 C C . LYS A 1 197 ? -14.398 12.445 3.822 1 95.31 197 LYS A C 1
ATOM 1646 O O . LYS A 1 197 ? -13.875 13.055 4.762 1 95.31 197 LYS A O 1
ATOM 1651 N N . TYR A 1 198 ? -14 12.578 2.588 1 97.12 198 TYR A N 1
ATOM 1652 C CA . TYR A 1 198 ? -12.859 13.414 2.246 1 97.12 198 TYR A CA 1
ATOM 1653 C C . TYR A 1 198 ? -13.125 14.219 0.979 1 97.12 198 TYR A C 1
ATOM 1655 O O . TYR A 1 198 ? -13.102 13.672 -0.126 1 97.12 198 TYR A O 1
ATOM 1663 N N . PRO A 1 199 ? -13.391 15.508 1.082 1 97.81 199 PRO A N 1
ATOM 1664 C CA . PRO A 1 199 ? -13.633 16.328 -0.114 1 97.81 199 PRO A CA 1
ATOM 1665 C C . PRO A 1 199 ? -12.344 16.672 -0.863 1 97.81 199 PRO A C 1
ATOM 1667 O O . PRO A 1 199 ? -11.625 17.594 -0.47 1 97.81 199 PRO A O 1
ATOM 1670 N N . ARG A 1 200 ? -12.086 15.992 -1.964 1 97.94 200 ARG A N 1
ATOM 1671 C CA . ARG A 1 200 ? -10.93 16.328 -2.795 1 97.94 200 ARG A CA 1
ATOM 1672 C C . ARG A 1 200 ? -11.242 17.5 -3.721 1 97.94 200 ARG A C 1
ATOM 1674 O O . ARG A 1 200 ? -12.406 17.828 -3.928 1 97.94 200 ARG A O 1
ATOM 1681 N N . VAL A 1 201 ? -10.242 18.125 -4.188 1 97.81 201 VAL A N 1
ATOM 1682 C CA . VAL A 1 201 ? -10.344 19.344 -4.977 1 97.81 201 VAL A CA 1
ATOM 1683 C C . VAL A 1 201 ? -11.414 19.188 -6.051 1 97.81 201 VAL A C 1
ATOM 1685 O O . VAL A 1 201 ? -11.438 18.172 -6.762 1 97.81 201 VAL A O 1
ATOM 1688 N N . GLY A 1 202 ? -12.258 20.109 -6.16 1 96 202 GLY A N 1
ATOM 1689 C CA . GLY A 1 202 ? -13.305 20.125 -7.176 1 96 202 GLY A CA 1
ATOM 1690 C C . GLY A 1 202 ? -14.578 19.422 -6.738 1 96 202 GLY A C 1
ATOM 1691 O O . GLY A 1 202 ? -15.633 19.625 -7.344 1 96 202 GLY A O 1
ATOM 1692 N N . SER A 1 203 ? -14.547 18.656 -5.676 1 96.5 203 SER A N 1
ATOM 1693 C CA . SER A 1 203 ? -15.711 17.922 -5.195 1 96.5 203 SER A CA 1
ATOM 1694 C C . SER A 1 203 ? -16.5 18.75 -4.184 1 96.5 203 SER A C 1
ATOM 1696 O O . SER A 1 203 ? -16.156 19.906 -3.908 1 96.5 203 SER A O 1
ATOM 1698 N N . LYS A 1 204 ? -17.578 18.219 -3.652 1 96.06 204 LYS A N 1
ATOM 1699 C CA . LYS A 1 204 ? -18.469 18.938 -2.74 1 96.06 204 LYS A CA 1
ATOM 1700 C C . LYS A 1 204 ? -17.891 18.984 -1.33 1 96.06 204 LYS A C 1
ATOM 1702 O O . LYS A 1 204 ? -17.391 17.984 -0.825 1 96.06 204 LYS A O 1
ATOM 1707 N N . ASN A 1 205 ? -17.938 20.172 -0.769 1 96.56 205 ASN A N 1
ATOM 1708 C CA . ASN A 1 205 ? -17.656 20.312 0.656 1 96.56 205 ASN A CA 1
ATOM 1709 C C . ASN A 1 205 ? -18.844 19.875 1.509 1 96.56 205 ASN A C 1
ATOM 1711 O O . ASN A 1 205 ? -19.969 19.75 1.009 1 96.56 205 ASN A O 1
ATOM 1715 N N . PRO A 1 206 ? -18.562 19.625 2.812 1 95.75 206 PRO A N 1
ATOM 1716 C CA . PRO A 1 206 ? -19.719 19.438 3.703 1 95.75 206 PRO A CA 1
ATOM 1717 C C . PRO A 1 206 ? -20.625 20.656 3.771 1 95.75 206 PRO A C 1
ATOM 1719 O O . PRO A 1 206 ? -20.141 21.797 3.682 1 95.75 206 PRO A O 1
ATOM 1722 N N . GLN A 1 207 ? -21.906 20.406 3.926 1 94.06 207 GLN A N 1
ATOM 1723 C CA . GLN A 1 207 ? -22.844 21.516 4.199 1 94.06 207 GLN A CA 1
ATOM 1724 C C . GLN A 1 207 ? -22.891 21.828 5.691 1 94.06 207 GLN A C 1
ATOM 1726 O O . GLN A 1 207 ? -23.156 20.938 6.508 1 94.06 207 GLN A O 1
ATOM 1731 N N . VAL A 1 208 ? -22.625 23.109 5.984 1 94.38 208 VAL A N 1
ATOM 1732 C CA . VAL A 1 208 ? -22.562 23.453 7.402 1 94.38 208 VAL A CA 1
ATOM 1733 C C . VAL A 1 208 ? -23.578 24.531 7.719 1 94.38 208 VAL A C 1
ATOM 1735 O O . VAL A 1 208 ? -23.938 25.328 6.852 1 94.38 208 VAL A O 1
ATOM 1738 N N . SER A 1 209 ? -24.109 24.469 8.914 1 92.88 209 SER A N 1
ATOM 1739 C CA . SER A 1 209 ? -25.016 25.469 9.43 1 92.88 209 SER A CA 1
ATOM 1740 C C . SER A 1 209 ? -24.797 25.719 10.922 1 92.88 209 SER A C 1
ATOM 1742 O O . SER A 1 209 ? -24.25 24.844 11.617 1 92.88 209 SER A O 1
ATOM 1744 N N . LEU A 1 210 ? -25.172 26.875 11.32 1 95.19 210 LEU A N 1
ATOM 1745 C CA . LEU A 1 210 ? -25.047 27.234 12.727 1 95.19 210 LEU A CA 1
ATOM 1746 C C . LEU A 1 210 ? -26.422 27.281 13.398 1 95.19 210 LEU A C 1
ATOM 1748 O O . LEU A 1 210 ? -27.406 27.719 12.805 1 95.19 210 LEU A O 1
ATOM 1752 N N . HIS A 1 211 ? -26.406 26.781 14.594 1 95.56 211 HIS A N 1
ATOM 1753 C CA . HIS A 1 211 ? -27.625 26.719 15.391 1 95.56 211 HIS A CA 1
ATOM 1754 C C . HIS A 1 211 ? -27.391 27.188 16.828 1 95.56 211 HIS A C 1
ATOM 1756 O O . HIS A 1 211 ? -26.25 27.219 17.281 1 95.56 211 HIS A O 1
ATOM 1762 N N . ILE A 1 212 ? -28.531 27.562 17.453 1 95.31 212 ILE A N 1
ATOM 1763 C CA . ILE A 1 212 ? -28.484 27.953 18.859 1 95.31 212 ILE A CA 1
ATOM 1764 C C . ILE A 1 212 ? -29.516 27.156 19.656 1 95.31 212 ILE A C 1
ATOM 1766 O O . ILE A 1 212 ? -30.656 27 19.203 1 95.31 212 ILE A O 1
ATOM 1770 N N . VAL A 1 213 ? -29.062 26.641 20.703 1 94.44 213 VAL A N 1
ATOM 1771 C CA . VAL A 1 213 ? -29.984 26.047 21.688 1 94.44 213 VAL A CA 1
ATOM 1772 C C . VAL A 1 213 ? -30.312 27.078 22.766 1 94.44 213 VAL A C 1
ATOM 1774 O O . VAL A 1 213 ? -29.406 27.609 23.422 1 94.44 213 VAL A O 1
ATOM 1777 N N . ASP A 1 214 ? -31.562 27.297 22.922 1 93.12 214 ASP A N 1
ATOM 1778 C CA . ASP A 1 214 ? -32.031 28.125 24.031 1 93.12 214 ASP A CA 1
ATOM 1779 C C . ASP A 1 214 ? -32.281 27.312 25.281 1 93.12 214 ASP A C 1
ATOM 1781 O O . ASP A 1 214 ? -33.375 26.766 25.484 1 93.12 214 ASP A O 1
ATOM 1785 N N . ILE A 1 215 ? -31.328 27.312 26.109 1 88.5 215 ILE A N 1
ATOM 1786 C CA . ILE A 1 215 ? -31.344 26.438 27.266 1 88.5 215 ILE A CA 1
ATOM 1787 C C . ILE A 1 215 ? -32.406 26.922 28.266 1 88.5 215 ILE A C 1
ATOM 1789 O O . ILE A 1 215 ? -33.031 26.109 28.953 1 88.5 215 ILE A O 1
ATOM 1793 N N . HIS A 1 216 ? -32.625 28.125 28.312 1 82.81 216 HIS A N 1
ATOM 1794 C CA . HIS A 1 216 ? -33.531 28.719 29.297 1 82.81 216 HIS A CA 1
ATOM 1795 C C . HIS A 1 216 ? -34.969 28.547 28.875 1 82.81 216 HIS A C 1
ATOM 1797 O O . HIS A 1 216 ? -35.875 28.547 29.719 1 82.81 216 HIS A O 1
ATOM 1803 N N . ASN A 1 217 ? -35.156 28.438 27.688 1 82.75 217 ASN A N 1
ATOM 1804 C CA . ASN A 1 217 ? -36.531 28.328 27.172 1 82.75 217 ASN A CA 1
ATOM 1805 C C . ASN A 1 217 ? -36.781 26.953 26.578 1 82.75 217 ASN A C 1
ATOM 1807 O O . ASN A 1 217 ? -37.188 26.844 25.406 1 82.75 217 ASN A O 1
ATOM 1811 N N . GLY A 1 218 ? -36.594 25.812 27.344 1 76.75 218 GLY A N 1
ATOM 1812 C CA . GLY A 1 218 ? -37 24.469 26.953 1 76.75 218 GLY A CA 1
ATOM 1813 C C . GLY A 1 218 ? -36.031 23.828 25.969 1 76.75 218 GLY A C 1
ATOM 1814 O O . GLY A 1 218 ? -36.406 22.938 25.203 1 76.75 218 GLY A O 1
ATOM 1815 N N . HIS A 1 219 ? -34.938 24.375 25.781 1 82.5 219 HIS A N 1
ATOM 1816 C CA . HIS A 1 219 ? -33.875 23.828 24.953 1 82.5 219 HIS A CA 1
ATOM 1817 C C . HIS A 1 219 ? -34.281 23.828 23.469 1 82.5 219 HIS A C 1
ATOM 1819 O O . HIS A 1 219 ? -33.969 22.891 22.734 1 82.5 219 HIS A O 1
ATOM 1825 N N . LYS A 1 220 ? -35 24.828 23.109 1 85.81 220 LYS A N 1
ATOM 1826 C CA . LYS A 1 220 ? -35.375 24.969 21.719 1 85.81 220 LYS A CA 1
ATOM 1827 C C . LYS A 1 220 ? -34.188 25.281 20.828 1 85.81 220 LYS A C 1
ATOM 1829 O O . LYS A 1 220 ? -33.312 26.078 21.203 1 85.81 220 LYS A O 1
ATOM 1834 N N . VAL A 1 221 ? -34.156 24.578 19.703 1 88.81 221 VAL A N 1
ATOM 1835 C CA . VAL A 1 221 ? -33.062 24.766 18.75 1 88.81 221 VAL A CA 1
ATOM 1836 C C . VAL A 1 221 ? -33.5 25.719 17.641 1 88.81 221 VAL A C 1
ATOM 1838 O O . VAL A 1 221 ? -34.594 25.547 17.062 1 88.81 221 VAL A O 1
ATOM 1841 N N . LYS A 1 222 ? -32.656 26.719 17.422 1 86.81 222 LYS A N 1
ATOM 1842 C CA . LYS A 1 222 ? -32.938 27.719 16.391 1 86.81 222 LYS A CA 1
ATOM 1843 C C . LYS A 1 222 ? -31.828 27.734 15.344 1 86.81 222 LYS A C 1
ATOM 1845 O O . LYS A 1 222 ? -30.641 27.656 15.695 1 86.81 222 LYS A O 1
ATOM 1850 N N . TYR A 1 223 ? -32.281 27.828 14.102 1 87.5 223 TYR A N 1
ATOM 1851 C CA . TYR A 1 223 ? -31.328 27.969 12.992 1 87.5 223 TYR A CA 1
ATOM 1852 C C . TYR A 1 223 ? -30.891 29.422 12.844 1 87.5 223 TYR A C 1
ATOM 1854 O O . TYR A 1 223 ? -31.703 30.344 12.945 1 87.5 223 TYR A O 1
ATOM 1862 N N . LEU A 1 224 ? -29.531 29.562 12.688 1 84.81 224 LEU A N 1
ATOM 1863 C CA . LEU A 1 224 ? -29 30.891 12.438 1 84.81 224 LEU A CA 1
ATOM 1864 C C . LEU A 1 224 ? -28.922 31.172 10.945 1 84.81 224 LEU A C 1
ATOM 1866 O O . LEU A 1 224 ? -28.188 30.516 10.211 1 84.81 224 LEU A O 1
ATOM 1870 N N . ASN A 1 225 ? -29.703 32 10.477 1 71.19 225 ASN A N 1
ATOM 1871 C CA . ASN A 1 225 ? -29.844 32.25 9.047 1 71.19 225 ASN A CA 1
ATOM 1872 C C . ASN A 1 225 ? -29.156 33.531 8.633 1 71.19 225 ASN A C 1
ATOM 1874 O O . ASN A 1 225 ? -29.297 34.562 9.297 1 71.19 225 ASN A O 1
ATOM 1878 N N . ASN A 1 226 ? -28.094 33.312 7.805 1 65.44 226 ASN A N 1
ATOM 1879 C CA . ASN A 1 226 ? -27.625 34.531 7.156 1 65.44 226 ASN A CA 1
ATOM 1880 C C . ASN A 1 226 ? -28.172 34.688 5.738 1 65.44 226 ASN A C 1
ATOM 1882 O O . ASN A 1 226 ? -28.141 33.719 4.961 1 65.44 226 ASN A O 1
ATOM 1886 N N . THR A 1 227 ? -29.188 35.469 5.438 1 57.31 227 THR A N 1
ATOM 1887 C CA . THR A 1 227 ? -29.938 35.594 4.191 1 57.31 227 THR A CA 1
ATOM 1888 C C . THR A 1 227 ? -29.094 36.219 3.096 1 57.31 227 THR A C 1
ATOM 1890 O O . THR A 1 227 ? -29.469 36.188 1.921 1 57.31 227 THR A O 1
ATOM 1893 N N . ASP A 1 228 ? -28 36.688 3.346 1 57.5 228 ASP A N 1
ATOM 1894 C CA . ASP A 1 228 ? -27.391 37.562 2.346 1 57.5 228 ASP A CA 1
ATOM 1895 C C . ASP A 1 228 ? -26.391 36.781 1.483 1 57.5 228 ASP A C 1
ATOM 1897 O O . ASP A 1 228 ? -25.938 37.281 0.453 1 57.5 228 ASP A O 1
ATOM 1901 N N . THR A 1 229 ? -25.781 35.875 1.986 1 58.75 229 THR A N 1
ATOM 1902 C CA . THR A 1 229 ? -24.781 35.25 1.126 1 58.75 229 THR A CA 1
ATOM 1903 C C . THR A 1 229 ? -25.312 33.938 0.549 1 58.75 229 THR A C 1
ATOM 1905 O O . THR A 1 229 ? -25.938 33.156 1.262 1 58.75 229 THR A O 1
ATOM 1908 N N . LYS A 1 230 ? -25.453 33.875 -0.708 1 54.38 230 LYS A N 1
ATOM 1909 C CA . LYS A 1 230 ? -25.984 32.781 -1.516 1 54.38 230 LYS A CA 1
ATOM 1910 C C . LYS A 1 230 ? -25.016 31.609 -1.542 1 54.38 230 LYS A C 1
ATOM 1912 O O . LYS A 1 230 ? -25.344 30.531 -2.037 1 54.38 230 LYS A O 1
ATOM 1917 N N . ASP A 1 231 ? -23.844 31.906 -1.188 1 59.66 231 ASP A N 1
ATOM 1918 C CA . ASP A 1 231 ? -22.922 30.875 -1.651 1 59.66 231 ASP A CA 1
ATOM 1919 C C . ASP A 1 231 ? -22.953 29.656 -0.732 1 59.66 231 ASP A C 1
ATOM 1921 O O . ASP A 1 231 ? -22.562 29.734 0.436 1 59.66 231 ASP A O 1
ATOM 1925 N N . ASP A 1 232 ? -23.531 28.656 -1.256 1 66.31 232 ASP A N 1
ATOM 1926 C CA . ASP A 1 232 ? -23.734 27.328 -0.67 1 66.31 232 ASP A CA 1
ATOM 1927 C C . ASP A 1 232 ? -22.406 26.688 -0.298 1 66.31 232 ASP A C 1
ATOM 1929 O O . ASP A 1 232 ? -22.359 25.719 0.46 1 66.31 232 ASP A O 1
ATOM 1933 N N . ASP A 1 233 ? -21.297 27.391 -0.621 1 84.12 233 ASP A N 1
ATOM 1934 C CA . ASP A 1 233 ? -20.047 26.688 -0.344 1 84.12 233 ASP A CA 1
ATOM 1935 C C . ASP A 1 233 ? -19.172 27.484 0.63 1 84.12 233 ASP A C 1
ATOM 1937 O O . ASP A 1 233 ? -17.969 27.281 0.69 1 84.12 233 ASP A O 1
ATOM 1941 N N . ASN A 1 234 ? -19.828 28.422 1.429 1 90.69 234 ASN A N 1
ATOM 1942 C CA . ASN A 1 234 ? -19.047 29.188 2.396 1 90.69 234 ASN A CA 1
ATOM 1943 C C . ASN A 1 234 ? -18.531 28.297 3.529 1 90.69 234 ASN A C 1
ATOM 1945 O O . ASN A 1 234 ? -19.188 27.312 3.887 1 90.69 234 ASN A O 1
ATOM 1949 N N . ILE A 1 235 ? -17.375 28.703 4.039 1 95.38 235 ILE A N 1
ATOM 1950 C CA . ILE A 1 235 ? -16.719 27.984 5.117 1 95.38 235 ILE A CA 1
ATOM 1951 C C . ILE A 1 235 ? -16.797 28.781 6.41 1 95.38 235 ILE A C 1
ATOM 1953 O O . ILE A 1 235 ? -16.359 29.938 6.457 1 95.38 235 ILE A O 1
ATOM 1957 N N . ILE A 1 236 ? -17.406 28.25 7.445 1 95.44 236 ILE A N 1
ATOM 1958 C CA . ILE A 1 236 ? -17.406 28.891 8.758 1 95.44 236 ILE A CA 1
ATOM 1959 C C . ILE A 1 236 ? -16.016 28.75 9.398 1 95.44 236 ILE A C 1
ATOM 1961 O O . ILE A 1 236 ? -15.555 27.625 9.641 1 95.44 236 ILE A O 1
ATOM 1965 N N . THR A 1 237 ? -15.406 29.875 9.68 1 96.19 237 THR A N 1
ATOM 1966 C CA . THR A 1 237 ? -14.008 29.797 10.078 1 96.19 237 THR A CA 1
ATOM 1967 C C . THR A 1 237 ? -13.828 30.203 11.531 1 96.19 237 THR A C 1
ATOM 1969 O O . THR A 1 237 ? -12.789 29.953 12.133 1 96.19 237 THR A O 1
ATOM 1972 N N . GLU A 1 238 ? -14.805 30.844 12.133 1 96.38 238 GLU A N 1
ATOM 1973 C CA . GLU A 1 238 ? -14.688 31.297 13.516 1 96.38 238 GLU A CA 1
ATOM 1974 C C . GLU A 1 238 ? -16.062 31.578 14.117 1 96.38 238 GLU A C 1
ATOM 1976 O O . GLU A 1 238 ? -16.938 32.156 13.445 1 96.38 238 GLU A O 1
ATOM 1981 N N . VAL A 1 239 ? -16.312 31.188 15.289 1 96.25 239 VAL A N 1
ATOM 1982 C CA . VAL A 1 239 ? -17.531 31.438 16.062 1 96.25 239 VAL A CA 1
ATOM 1983 C C . VAL A 1 239 ? -17.156 31.828 17.5 1 96.25 239 VAL A C 1
ATOM 1985 O O . VAL A 1 239 ? -16.516 31.062 18.203 1 96.25 239 VAL A O 1
ATOM 1988 N N . VAL A 1 240 ? -17.578 33.062 17.891 1 96.44 240 VAL A N 1
ATOM 1989 C CA . VAL A 1 240 ? -17.188 33.531 19.219 1 96.44 240 VAL A CA 1
ATOM 1990 C C . VAL A 1 240 ? -18.312 34.375 19.812 1 96.44 240 VAL A C 1
ATOM 1992 O O . VAL A 1 240 ? -18.875 35.25 19.125 1 96.44 240 VAL A O 1
ATOM 1995 N N . TRP A 1 241 ? -18.672 34.125 21.078 1 96.5 241 TRP A N 1
ATOM 1996 C CA . TRP A 1 241 ? -19.578 35.031 21.781 1 96.5 241 TRP A CA 1
ATOM 1997 C C . TRP A 1 241 ? -18.891 36.344 22.141 1 96.5 241 TRP A C 1
ATOM 1999 O O . TRP A 1 241 ? -17.844 36.344 22.797 1 96.5 241 TRP A O 1
ATOM 2009 N N . VAL A 1 242 ? -19.438 37.469 21.688 1 95.12 242 VAL A N 1
ATOM 2010 C CA . VAL A 1 242 ? -18.844 38.75 21.984 1 95.12 242 VAL A CA 1
ATOM 2011 C C . VAL A 1 242 ? -19.766 39.531 22.938 1 95.12 242 VAL A C 1
ATOM 2013 O O . VAL A 1 242 ? -19.516 40.719 23.234 1 95.12 242 VAL A O 1
ATOM 2016 N N . GLY A 1 243 ? -20.781 38.938 23.359 1 93.44 243 GLY A N 1
ATOM 2017 C CA . GLY A 1 243 ? -21.75 39.375 24.359 1 93.44 243 GLY A CA 1
ATOM 2018 C C . GLY A 1 243 ? -22.594 38.219 24.922 1 93.44 243 GLY A C 1
ATOM 2019 O O . GLY A 1 243 ? -22.344 37.062 24.609 1 93.44 243 GLY A O 1
ATOM 2020 N N . LYS A 1 244 ? -23.562 38.625 25.719 1 92.69 244 LYS A N 1
ATOM 2021 C CA . LYS A 1 244 ? -24.453 37.625 26.297 1 92.69 244 LYS A CA 1
ATOM 2022 C C . LYS A 1 244 ? -25.375 37.031 25.234 1 92.69 244 LYS A C 1
ATOM 2024 O O . LYS A 1 244 ? -25.75 35.844 25.312 1 92.69 244 LYS A O 1
ATOM 2029 N N . THR A 1 245 ? -25.688 37.875 24.297 1 93.94 245 THR A N 1
ATOM 2030 C CA . THR A 1 245 ? -26.609 37.406 23.266 1 93.94 245 THR A CA 1
ATOM 2031 C C . THR A 1 245 ? -25.984 37.562 21.875 1 93.94 245 THR A C 1
ATOM 2033 O O . THR A 1 245 ? -26.5 37.031 20.906 1 93.94 245 THR A O 1
ATOM 2036 N N . GLU A 1 246 ? -24.891 38.25 21.797 1 94.31 246 GLU A N 1
ATOM 2037 C CA . GLU A 1 246 ? -24.25 38.531 20.5 1 94.31 246 GLU A CA 1
ATOM 2038 C C . GLU A 1 246 ? -23.219 37.469 20.156 1 94.31 246 GLU A C 1
ATOM 2040 O O . GLU A 1 246 ? -22.281 37.25 20.922 1 94.31 246 GLU A O 1
ATOM 2045 N N . LEU A 1 247 ? -23.422 36.875 18.984 1 95.25 247 LEU A N 1
ATOM 2046 C CA . LEU A 1 247 ? -22.516 35.844 18.469 1 95.25 247 LEU A CA 1
ATOM 2047 C C . LEU A 1 247 ? -21.844 36.312 17.188 1 95.25 247 LEU A C 1
ATOM 2049 O O . LEU A 1 247 ? -22.516 36.594 16.188 1 95.25 247 LEU A O 1
ATOM 2053 N N . LEU A 1 248 ? -20.531 36.469 17.234 1 95.25 248 LEU A N 1
ATOM 2054 C CA . LEU A 1 248 ? -19.75 36.812 16.062 1 95.25 248 LEU A CA 1
ATOM 2055 C C . LEU A 1 248 ? -19.391 35.562 15.258 1 95.25 248 LEU A C 1
ATOM 2057 O O . LEU A 1 248 ? -18.891 34.594 15.82 1 95.25 248 LEU A O 1
ATOM 2061 N N . VAL A 1 249 ? -19.656 35.594 13.953 1 94.88 249 VAL A N 1
ATOM 2062 C CA . VAL A 1 249 ? -19.344 34.469 13.062 1 94.88 249 VAL A CA 1
ATOM 2063 C C . VAL A 1 249 ? -18.578 35 11.844 1 94.88 249 VAL A C 1
ATOM 2065 O O . VAL A 1 249 ? -19 35.938 11.18 1 94.88 249 VAL A O 1
ATOM 2068 N N . LYS A 1 250 ? -17.469 34.406 11.586 1 95.06 250 LYS A N 1
ATOM 2069 C CA . LYS A 1 250 ? -16.703 34.688 10.367 1 95.06 250 LYS A CA 1
ATOM 2070 C C . LYS A 1 250 ? -16.797 33.531 9.375 1 95.06 250 LYS A C 1
ATOM 2072 O O . LYS A 1 250 ? -16.719 32.375 9.766 1 95.06 250 LYS A O 1
ATOM 2077 N N . LYS A 1 251 ? -17.016 33.875 8.141 1 94.56 251 LYS A N 1
ATOM 2078 C CA . LYS A 1 251 ? -17.047 32.906 7.031 1 94.56 251 LYS A CA 1
ATOM 2079 C C . LYS A 1 251 ? -16.125 33.375 5.902 1 94.56 251 LYS A C 1
ATOM 2081 O O . LYS A 1 251 ? -15.844 34.562 5.758 1 94.56 251 LYS A O 1
ATOM 2086 N N . THR A 1 252 ? -15.641 32.438 5.207 1 95.5 252 THR A N 1
ATOM 2087 C CA . THR A 1 252 ? -14.984 32.719 3.939 1 95.5 252 THR A CA 1
ATOM 2088 C C . THR A 1 252 ? -15.695 32.031 2.787 1 95.5 252 THR A C 1
ATOM 2090 O O . THR A 1 252 ? -16.438 31.078 3.002 1 95.5 252 THR A O 1
ATOM 2093 N N . ASN A 1 253 ? -15.5 32.625 1.588 1 94.12 253 ASN A N 1
ATOM 2094 C CA . ASN A 1 253 ? -15.891 31.812 0.43 1 94.12 253 ASN A CA 1
ATOM 2095 C C . ASN A 1 253 ? -15 30.578 0.276 1 94.12 253 ASN A C 1
ATOM 2097 O O . ASN A 1 253 ? -14.023 30.422 1.009 1 94.12 253 ASN A O 1
ATOM 2101 N N . ARG A 1 254 ? -15.328 29.812 -0.601 1 94.5 254 ARG A N 1
ATOM 2102 C CA . ARG A 1 254 ? -14.656 28.531 -0.799 1 94.5 254 ARG A CA 1
ATOM 2103 C C . ARG A 1 254 ? -13.164 28.719 -1.039 1 94.5 254 ARG A C 1
ATOM 2105 O O . ARG A 1 254 ? -12.344 27.969 -0.505 1 94.5 254 ARG A O 1
ATOM 2112 N N . GLN A 1 255 ? -12.75 29.766 -1.776 1 95.25 255 GLN A N 1
ATOM 2113 C CA . GLN A 1 255 ? -11.352 30.031 -2.129 1 95.25 255 GLN A CA 1
ATOM 2114 C C . GLN A 1 255 ? -10.641 30.797 -1.022 1 95.25 255 GLN A C 1
ATOM 2116 O O . GLN A 1 255 ? -9.414 30.953 -1.064 1 95.25 255 GLN A O 1
ATOM 2121 N N . SER A 1 256 ? -11.383 31.328 -0.089 1 96.19 256 SER A N 1
ATOM 2122 C CA . SER A 1 256 ? -10.891 32.031 1.097 1 96.19 256 SER A CA 1
ATOM 2123 C C . SER A 1 256 ? -10.266 33.344 0.73 1 96.19 256 SER A C 1
ATOM 2125 O O . SER A 1 256 ? -9.344 33.812 1.405 1 96.19 256 SER A O 1
ATOM 2127 N N . ASN A 1 257 ? -10.656 33.938 -0.376 1 96.25 257 ASN A N 1
ATOM 2128 C CA . ASN A 1 257 ? -10.172 35.281 -0.705 1 96.25 257 ASN A CA 1
ATOM 2129 C C . ASN A 1 257 ? -11.172 36.344 -0.315 1 96.25 257 ASN A C 1
ATOM 2131 O O . ASN A 1 257 ? -10.875 37.562 -0.402 1 96.25 257 ASN A O 1
ATOM 2135 N N . PHE A 1 258 ? -12.375 35.938 0.139 1 95.38 258 PHE A N 1
ATOM 2136 C CA . PHE A 1 258 ? -13.352 36.812 0.773 1 95.38 258 PHE A CA 1
ATOM 2137 C C . PHE A 1 258 ? -13.656 36.344 2.193 1 95.38 258 PHE A C 1
ATOM 2139 O O . PHE A 1 258 ? -13.781 35.156 2.451 1 95.38 258 PHE A O 1
ATOM 2146 N N . GLN A 1 259 ? -13.742 37.312 3.055 1 95.19 259 GLN A N 1
ATOM 2147 C CA . GLN A 1 259 ? -14.172 37.031 4.418 1 95.19 259 GLN A CA 1
ATOM 2148 C C . GLN A 1 259 ? -15.414 37.844 4.781 1 95.19 259 GLN A C 1
ATOM 2150 O O . GLN A 1 259 ? -15.492 39.031 4.488 1 95.19 259 GLN A O 1
ATOM 2155 N N . TYR A 1 260 ? -16.375 37.188 5.344 1 93.56 260 TYR A N 1
ATOM 2156 C CA . TYR A 1 260 ? -17.625 37.781 5.812 1 93.56 260 TYR A CA 1
ATOM 2157 C C . TYR A 1 260 ? -17.719 37.719 7.332 1 93.56 260 TYR A C 1
ATOM 2159 O O . TYR A 1 260 ? -17.562 36.656 7.922 1 93.56 260 TYR A O 1
ATOM 2167 N N . VAL A 1 261 ? -17.969 38.844 7.934 1 93.56 261 VAL A N 1
ATOM 2168 C CA . VAL A 1 261 ? -18.141 38.906 9.383 1 93.56 261 VAL A CA 1
ATOM 2169 C C . VAL A 1 261 ? -19.594 39.188 9.719 1 93.56 261 VAL A C 1
ATOM 2171 O O . VAL A 1 261 ? -20.125 40.25 9.344 1 93.56 261 VAL A O 1
ATOM 2174 N N . TYR A 1 262 ? -20.188 38.281 10.43 1 92.38 262 TYR A N 1
ATOM 2175 C CA . TYR A 1 262 ? -21.578 38.406 10.836 1 92.38 262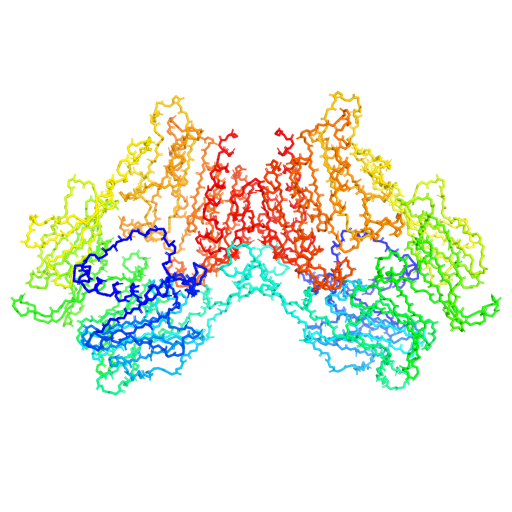 TYR A CA 1
ATOM 2176 C C . TYR A 1 262 ? -21.703 38.594 12.344 1 92.38 262 TYR A C 1
ATOM 2178 O O . TYR A 1 262 ? -20.906 38.031 13.102 1 92.38 262 TYR A O 1
ATOM 2186 N N . LEU A 1 263 ? -22.656 39.344 12.719 1 93 263 LEU A N 1
ATOM 2187 C CA . LEU A 1 263 ? -23.078 39.438 14.109 1 93 263 LEU A CA 1
ATOM 2188 C C . LEU A 1 263 ? -24.516 38.938 14.289 1 93 263 LEU A C 1
ATOM 2190 O O . LEU A 1 263 ? -25.453 39.531 13.789 1 93 263 LEU A O 1
ATOM 2194 N N . PHE A 1 264 ? -24.641 37.875 15.023 1 93.25 264 PHE A N 1
ATOM 2195 C CA . PHE A 1 264 ? -25.938 37.281 15.25 1 93.25 264 PHE A CA 1
ATOM 2196 C C . PHE A 1 264 ? -26.469 37.625 16.625 1 93.25 264 PHE A C 1
ATOM 2198 O O . PHE A 1 264 ? -25.703 37.875 17.562 1 93.25 264 PHE A O 1
ATOM 2205 N N . ASN A 1 265 ? -27.781 37.688 16.656 1 92.19 265 ASN A N 1
ATOM 2206 C CA . ASN A 1 265 ? -28.484 37.812 17.938 1 92.19 265 ASN A CA 1
ATOM 2207 C C . ASN A 1 265 ? -29.109 36.469 18.359 1 92.19 265 ASN A C 1
ATOM 2209 O O . ASN A 1 265 ? -29.984 35.969 17.672 1 92.19 265 ASN A O 1
ATOM 2213 N N . ALA A 1 266 ? -28.734 35.969 19.453 1 92.81 266 ALA A N 1
ATOM 2214 C CA . ALA A 1 266 ? -29.156 34.625 19.891 1 92.81 266 ALA A CA 1
ATOM 2215 C C . ALA A 1 266 ? -30.656 34.594 20.188 1 92.81 266 ALA A C 1
ATOM 2217 O O . ALA A 1 266 ? -31.281 33.531 20.062 1 92.81 266 ALA A O 1
ATOM 2218 N N . THR A 1 267 ? -31.203 35.688 20.594 1 89.81 267 THR A N 1
ATOM 2219 C CA . THR A 1 267 ? -32.625 35.719 20.938 1 89.81 267 THR A CA 1
ATOM 2220 C C . THR A 1 267 ? -33.469 35.625 19.703 1 89.81 267 THR A C 1
ATOM 2222 O O . THR A 1 267 ? -34.469 34.844 19.688 1 89.81 267 THR A O 1
ATOM 2225 N N . THR A 1 268 ? -33.125 36.312 18.672 1 87.81 268 THR A N 1
ATOM 2226 C CA . THR A 1 268 ? -33.938 36.344 17.469 1 87.81 268 THR A CA 1
ATOM 2227 C C . THR A 1 268 ? -33.469 35.344 16.453 1 87.81 268 THR A C 1
ATOM 2229 O O . THR A 1 268 ? -34.25 34.875 15.602 1 87.81 268 THR A O 1
ATOM 2232 N N . GLY A 1 269 ? -32.219 35.062 16.516 1 87.75 269 GLY A N 1
ATOM 2233 C CA . GLY A 1 269 ? -31.609 34.188 15.516 1 87.75 269 GLY A CA 1
ATOM 2234 C C . GLY A 1 269 ? -31.141 34.906 14.273 1 87.75 269 GLY A C 1
ATOM 2235 O O . GLY A 1 269 ? -30.516 34.312 13.398 1 87.75 269 GLY A O 1
ATOM 2236 N N . ASP A 1 270 ? -31.281 36.219 14.211 1 88 270 ASP A N 1
ATOM 2237 C CA . ASP A 1 270 ? -30.953 37 13.023 1 88 270 ASP A CA 1
ATOM 2238 C C . ASP A 1 270 ? -29.484 37.406 13.031 1 88 270 ASP A C 1
ATOM 2240 O O . ASP A 1 270 ? -28.922 37.719 14.086 1 88 270 ASP A O 1
ATOM 2244 N N . GLY A 1 271 ? -28.891 37.375 11.852 1 89.44 271 GLY A N 1
ATOM 2245 C CA . GLY A 1 271 ? -27.5 37.812 11.672 1 89.44 271 GLY A CA 1
ATOM 2246 C C . GLY A 1 271 ? -27.359 38.969 10.734 1 89.44 271 GLY A C 1
ATOM 2247 O O . GLY A 1 271 ? -28.047 39.062 9.727 1 89.44 271 GLY A O 1
ATOM 2248 N N . LYS A 1 272 ? -26.562 39.875 11.07 1 88 272 LYS A N 1
ATOM 2249 C CA . LYS A 1 272 ? -26.25 41.031 10.242 1 88 272 LYS A CA 1
ATOM 2250 C C . LYS A 1 272 ? -24.812 40.969 9.719 1 88 272 LYS A C 1
ATOM 2252 O O . LYS A 1 272 ? -23.891 40.688 10.477 1 88 272 LYS A O 1
ATOM 2257 N N . LEU A 1 273 ? -24.641 41.156 8.391 1 91.62 273 LEU A N 1
ATOM 2258 C CA . LEU A 1 273 ? -23.297 41.281 7.809 1 91.62 273 LEU A CA 1
ATOM 2259 C C . LEU A 1 273 ? -22.672 42.625 8.18 1 91.62 273 LEU A C 1
ATOM 2261 O O . LEU A 1 273 ? -23.156 43.656 7.77 1 91.62 273 LEU A O 1
ATOM 2265 N N . THR A 1 274 ? -21.625 42.531 8.914 1 90.25 274 THR A N 1
ATOM 2266 C CA . THR A 1 274 ? -21.031 43.781 9.43 1 90.25 274 THR A CA 1
ATOM 2267 C C . THR A 1 274 ? -19.859 44.219 8.555 1 90.25 274 THR A C 1
ATOM 2269 O O . THR A 1 274 ? -19.578 45.406 8.438 1 90.25 274 THR A O 1
ATOM 2272 N N . ARG A 1 275 ? -19.156 43.281 8.031 1 91.62 275 ARG A N 1
ATOM 2273 C CA . ARG A 1 275 ? -17.984 43.562 7.223 1 91.62 275 ARG A CA 1
ATOM 2274 C C . ARG A 1 275 ? -17.766 42.5 6.152 1 91.62 275 ARG A C 1
ATOM 2276 O O . ARG A 1 275 ? -18.031 41.344 6.379 1 91.62 275 ARG A O 1
ATOM 2283 N N . THR A 1 276 ? -17.297 42.938 5.012 1 92.5 276 THR A N 1
ATOM 2284 C CA . THR A 1 276 ? -16.781 42.094 3.939 1 92.5 276 THR A CA 1
ATOM 2285 C C . THR A 1 276 ? -15.359 42.5 3.568 1 92.5 276 THR A C 1
ATOM 2287 O O . THR A 1 276 ? -15.094 43.656 3.24 1 92.5 276 THR A O 1
ATOM 2290 N N . LEU A 1 277 ? -14.492 41.562 3.703 1 93.88 277 LEU A N 1
ATOM 2291 C CA . LEU A 1 277 ? -13.102 41.812 3.348 1 93.88 277 LEU A CA 1
ATOM 2292 C C . LEU A 1 277 ? -12.719 41.031 2.09 1 93.88 277 LEU A C 1
ATOM 2294 O O . LEU A 1 277 ? -13.195 39.938 1.872 1 93.88 277 LEU A O 1
ATOM 2298 N N . ASN A 1 278 ? -11.883 41.656 1.248 1 96.94 278 ASN A N 1
ATOM 2299 C CA . ASN A 1 278 ? -11.414 41.094 -0.014 1 96.94 278 ASN A CA 1
ATOM 2300 C C . ASN A 1 278 ? -9.891 41.031 -0.067 1 96.94 278 ASN A C 1
ATOM 2302 O O . ASN A 1 278 ? -9.234 42.031 -0.379 1 96.94 278 ASN A O 1
ATOM 2306 N N . ALA A 1 279 ? -9.359 39.875 0.078 1 96.69 279 ALA A N 1
ATOM 2307 C CA . ALA A 1 279 ? -7.91 39.719 0.128 1 96.69 279 ALA A CA 1
ATOM 2308 C C . ALA A 1 279 ? -7.27 40.031 -1.224 1 96.69 279 ALA A C 1
ATOM 2310 O O . ALA A 1 279 ? -6.129 40.469 -1.286 1 96.69 279 ALA A O 1
ATOM 2311 N N . THR A 1 280 ? -7.98 39.719 -2.305 1 95.69 280 THR A N 1
ATOM 2312 C CA . THR A 1 280 ? -7.469 40.031 -3.635 1 95.69 280 THR A CA 1
ATOM 2313 C C . THR A 1 280 ? -7.141 41.531 -3.754 1 95.69 280 THR A C 1
ATOM 2315 O O . THR A 1 280 ? -6.113 41.906 -4.324 1 95.69 280 THR A O 1
ATOM 2318 N N . LYS A 1 281 ? -8.016 42.312 -3.213 1 96.25 281 LYS A N 1
ATOM 2319 C CA . LYS A 1 281 ? -7.824 43.781 -3.275 1 96.25 281 LYS A CA 1
ATOM 2320 C C . LYS A 1 281 ? -6.773 44.219 -2.27 1 96.25 281 LYS A C 1
ATOM 2322 O O . LYS A 1 281 ? -6.051 45.188 -2.516 1 96.25 281 LYS A O 1
ATOM 2327 N N . ILE A 1 282 ? -6.707 43.531 -1.205 1 96.06 282 ILE A N 1
ATOM 2328 C CA . ILE A 1 282 ? -5.766 43.906 -0.161 1 96.06 282 ILE A CA 1
ATOM 2329 C C . ILE A 1 282 ? -4.336 43.656 -0.634 1 96.06 282 ILE A C 1
ATOM 2331 O O . ILE A 1 282 ? -3.494 44.562 -0.613 1 96.06 282 ILE A O 1
ATOM 2335 N N . ASP A 1 283 ? -4.023 42.438 -1.115 1 96.5 283 ASP A N 1
ATOM 2336 C CA . ASP A 1 283 ? -2.648 42.125 -1.485 1 96.5 283 ASP A CA 1
ATOM 2337 C C . ASP A 1 283 ? -2.602 40.906 -2.408 1 96.5 283 ASP A C 1
ATOM 2339 O O . ASP A 1 283 ? -1.531 40.344 -2.646 1 96.5 283 ASP A O 1
ATOM 2343 N N . GLY A 1 284 ? -3.721 40.469 -2.826 1 95.81 284 GLY A N 1
ATOM 2344 C CA . GLY A 1 284 ? -3.756 39.312 -3.709 1 95.81 284 GLY A CA 1
ATOM 2345 C C . GLY A 1 284 ? -3.705 37.969 -2.965 1 95.81 284 GLY A C 1
ATOM 2346 O O . GLY A 1 284 ? -3.596 36.938 -3.58 1 95.81 284 GLY A O 1
ATOM 2347 N N . GLY A 1 285 ? -3.867 37.938 -1.65 1 97 285 GLY A N 1
ATOM 2348 C CA . GLY A 1 285 ? -3.664 36.75 -0.844 1 97 285 GLY A CA 1
ATOM 2349 C C . GLY A 1 285 ? -4.961 36.094 -0.441 1 97 285 GLY A C 1
ATOM 2350 O O . GLY A 1 285 ? -5.852 35.906 -1.27 1 97 285 GLY A O 1
ATOM 2351 N N . TRP A 1 286 ? -5 35.594 0.777 1 97.44 286 TRP A N 1
ATOM 2352 C CA . TRP A 1 286 ? -6.094 34.781 1.32 1 97.44 286 TRP A CA 1
ATOM 2353 C C . TRP A 1 286 ? -6.297 35.094 2.803 1 97.44 286 TRP A C 1
ATOM 2355 O O . TRP A 1 286 ? -5.523 35.812 3.408 1 97.44 286 TRP A O 1
ATOM 2365 N N . PHE A 1 287 ? -7.359 34.562 3.316 1 96.31 287 PHE A N 1
ATOM 2366 C CA . PHE A 1 287 ? -7.625 34.594 4.75 1 96.31 287 PHE A CA 1
ATOM 2367 C C . PHE A 1 287 ? -7.438 33.25 5.387 1 96.31 287 PHE A C 1
ATOM 2369 O O . PHE A 1 287 ? -7.914 32.219 4.855 1 96.31 287 PHE A O 1
ATOM 2376 N N . GLU A 1 288 ? -6.684 33.219 6.469 1 93.44 288 GLU A N 1
ATOM 2377 C CA . GLU A 1 288 ? -6.551 32 7.27 1 93.44 288 GLU A CA 1
ATOM 2378 C C . GLU A 1 288 ? -7.676 31.891 8.297 1 93.44 288 GLU A C 1
ATOM 2380 O O . GLU A 1 288 ? -8.203 32.906 8.766 1 93.44 288 GLU A O 1
ATOM 2385 N N . PRO A 1 289 ? -8 30.625 8.617 1 91.44 289 PRO A N 1
ATOM 2386 C CA . PRO A 1 289 ? -8.953 30.484 9.727 1 91.44 289 PRO A CA 1
ATOM 2387 C C . PRO A 1 289 ? -8.344 30.875 11.07 1 91.44 289 PRO A C 1
ATOM 2389 O O . PRO A 1 289 ? -7.129 30.797 11.25 1 91.44 289 PRO A O 1
ATOM 2392 N N . GLY A 1 290 ? -9.172 31.281 11.977 1 81.69 290 GLY A N 1
ATOM 2393 C CA . GLY A 1 290 ? -8.781 31.516 13.352 1 81.69 290 GLY A CA 1
ATOM 2394 C C . GLY A 1 290 ? -8.055 32.812 13.555 1 81.69 290 GLY A C 1
ATOM 2395 O O . GLY A 1 290 ? -6.883 32.844 13.93 1 81.69 290 GLY A O 1
ATOM 2396 N N . THR A 1 291 ? -8.805 33.969 13.547 1 78.62 291 THR A N 1
ATOM 2397 C CA . THR A 1 291 ? -8.219 35.281 13.742 1 78.62 291 THR A CA 1
ATOM 2398 C C . THR A 1 291 ? -8.164 35.656 15.227 1 78.62 291 THR A C 1
ATOM 2400 O O . THR A 1 291 ? -7.867 36.781 15.594 1 78.62 291 THR A O 1
ATOM 2403 N N . GLN A 1 292 ? -8.398 34.719 16.141 1 88 292 GLN A N 1
ATOM 2404 C CA . GLN A 1 292 ? -8.297 34.844 17.594 1 88 292 GLN A CA 1
ATOM 2405 C C . GLN A 1 292 ? -9.141 36 18.109 1 88 292 GLN A C 1
ATOM 2407 O O . GLN A 1 292 ? -8.633 36.906 18.797 1 88 292 GLN A O 1
ATOM 2412 N N . VAL A 1 293 ? -10.352 36 17.938 1 94.44 293 VAL A N 1
ATOM 2413 C CA . VAL A 1 293 ? -11.281 37 18.438 1 94.44 293 VAL A CA 1
ATOM 2414 C C . VAL A 1 293 ? -11.406 36.875 19.969 1 94.44 293 VAL A C 1
ATOM 2416 O O . VAL A 1 293 ? -11.617 35.781 20.484 1 94.44 293 VAL A O 1
ATOM 2419 N N . THR A 1 294 ? -11.195 38 20.656 1 94.5 294 THR A N 1
ATOM 2420 C CA . THR A 1 294 ? -11.352 38.094 22.094 1 94.5 294 THR A CA 1
ATOM 2421 C C . THR A 1 294 ? -12.391 39.125 22.484 1 94.5 294 THR A C 1
ATOM 2423 O O . THR A 1 294 ? -12.25 40.312 22.156 1 94.5 294 THR A O 1
ATOM 2426 N N . PRO A 1 295 ? -13.414 38.719 23.234 1 94.62 295 PRO A N 1
ATOM 2427 C CA . PRO A 1 295 ? -14.438 39.688 23.656 1 94.62 295 PRO A CA 1
ATOM 2428 C C . PRO A 1 295 ? -13.906 40.719 24.656 1 94.62 295 PRO A C 1
ATOM 2430 O O . PRO A 1 295 ? -13.094 40.375 25.531 1 94.62 295 PRO A O 1
ATOM 2433 N N . ILE A 1 296 ? -14.375 41.938 24.5 1 94.19 296 ILE A N 1
ATOM 2434 C CA . ILE A 1 296 ? -14.086 43.031 25.406 1 94.19 296 ILE A CA 1
ATOM 2435 C C . ILE A 1 296 ? -15.383 43.531 26.062 1 94.19 296 ILE A C 1
ATOM 2437 O O . ILE A 1 296 ? -16.125 44.312 25.484 1 94.19 296 ILE A O 1
ATOM 2441 N N . PRO A 1 297 ? -15.586 43.125 27.266 1 91.31 297 PRO A N 1
ATOM 2442 C CA . PRO A 1 297 ? -16.844 43.5 27.922 1 91.31 297 PRO A CA 1
ATOM 2443 C C . PRO A 1 297 ? -16.891 45 28.266 1 91.31 297 PRO A C 1
ATOM 2445 O O . PRO A 1 297 ? -15.867 45.594 28.547 1 91.31 297 PRO A O 1
ATOM 2448 N N . SER A 1 298 ? -18.125 45.438 28.297 1 91.5 298 SER A N 1
ATOM 2449 C CA . SER A 1 298 ? -18.344 46.781 28.781 1 91.5 298 SER A CA 1
ATOM 2450 C C . SER A 1 298 ? -17.906 46.938 30.234 1 91.5 298 SER A C 1
ATOM 2452 O O . SER A 1 298 ? -17.984 45.969 31.016 1 91.5 298 SER A O 1
ATOM 2454 N N . ASN A 1 299 ? -17.359 48.125 30.484 1 91.38 299 ASN A N 1
ATOM 2455 C CA . ASN A 1 299 ? -16.922 48.469 31.828 1 91.38 299 ASN A CA 1
ATOM 2456 C C . ASN A 1 299 ? -16.984 49.969 32.062 1 91.38 299 ASN A C 1
ATOM 2458 O O . ASN A 1 299 ? -16.078 50.719 31.656 1 91.38 299 ASN A O 1
ATOM 2462 N N . ARG A 1 300 ? -17.922 50.312 32.75 1 89.81 300 ARG A N 1
ATOM 2463 C CA . ARG A 1 300 ? -18.172 51.75 32.938 1 89.81 300 ARG A CA 1
ATOM 2464 C C . ARG A 1 300 ? -17.047 52.406 33.719 1 89.81 300 ARG A C 1
ATOM 2466 O O . ARG A 1 300 ? -16.688 53.562 33.469 1 89.81 300 ARG A O 1
ATOM 2473 N N . ASN A 1 301 ? -16.562 51.719 34.719 1 89.5 301 ASN A N 1
ATOM 2474 C CA . ASN A 1 301 ? -15.469 52.25 35.531 1 89.5 301 ASN A CA 1
ATOM 2475 C C . ASN A 1 301 ? -14.227 52.531 34.688 1 89.5 301 ASN A C 1
ATOM 2477 O O . ASN A 1 301 ? -13.438 53.406 35 1 89.5 301 ASN A O 1
ATOM 2481 N N . ALA A 1 302 ? -14.078 51.812 33.594 1 87.38 302 ALA A N 1
ATOM 2482 C CA . ALA A 1 302 ? -12.945 51.969 32.719 1 87.38 302 ALA A CA 1
ATOM 2483 C C . ALA A 1 302 ? -13.336 52.812 31.484 1 87.38 302 ALA A C 1
ATOM 2485 O O . ALA A 1 302 ? -12.625 52.812 30.469 1 87.38 302 ALA A O 1
ATOM 2486 N N . LYS A 1 303 ? -14.5 53.312 31.438 1 85.94 303 LYS A N 1
ATOM 2487 C CA . LYS A 1 303 ? -15.039 54.188 30.406 1 85.94 303 LYS A CA 1
ATOM 2488 C C . LYS A 1 303 ? -15.258 53.406 29.109 1 85.94 303 LYS A C 1
ATOM 2490 O O . LYS A 1 303 ? -15.031 53.969 28.016 1 85.94 303 LYS A O 1
ATOM 2495 N N . ARG A 1 304 ? -15.523 52.219 29.188 1 89.12 304 ARG A N 1
ATOM 2496 C CA . ARG A 1 304 ? -15.938 51.375 28.047 1 89.12 304 ARG A CA 1
ATOM 2497 C C . ARG A 1 304 ? -17.438 51.188 28.031 1 89.12 304 ARG A C 1
ATOM 2499 O O . ARG A 1 304 ? -17.969 50.281 28.703 1 89.12 304 ARG A O 1
ATOM 2506 N N . TYR A 1 305 ? -18.016 52.062 27.188 1 85.06 305 TYR A N 1
ATOM 2507 C CA . TYR A 1 305 ? -19.469 52.125 27.203 1 85.06 305 TYR A CA 1
ATOM 2508 C C . TYR A 1 305 ? -20.062 51.188 26.156 1 85.06 305 TYR A C 1
ATOM 2510 O O . TYR A 1 305 ? -20.516 51.656 25.094 1 85.06 305 TYR A O 1
ATOM 2518 N N . GLY A 1 306 ? -19.906 49.938 26.281 1 87.25 306 GLY A N 1
ATOM 2519 C CA . GLY A 1 306 ? -20.438 48.906 25.406 1 87.25 306 GLY A CA 1
ATOM 2520 C C . GLY A 1 306 ? -19.484 47.75 25.203 1 87.25 306 GLY A C 1
ATOM 2521 O O . GLY A 1 306 ? -18.297 47.875 25.453 1 87.25 306 GLY A O 1
ATOM 2522 N N . ASN A 1 307 ? -20.094 46.719 24.703 1 91.5 307 ASN A N 1
ATOM 2523 C CA . ASN A 1 307 ? -19.281 45.562 24.422 1 91.5 307 ASN A CA 1
ATOM 2524 C C . ASN A 1 307 ? -18.484 45.719 23.141 1 91.5 307 ASN A C 1
ATOM 2526 O O . ASN A 1 307 ? -18.859 46.531 22.266 1 91.5 307 ASN A O 1
ATOM 2530 N N . GLY A 1 308 ? -17.391 45.094 23.109 1 92.88 308 GLY A N 1
ATOM 2531 C CA . GLY A 1 308 ? -16.562 45.031 21.906 1 92.88 308 GLY A CA 1
ATOM 2532 C C . GLY A 1 308 ? -15.75 43.75 21.844 1 92.88 308 GLY A C 1
ATOM 2533 O O . GLY A 1 308 ? -16.062 42.781 22.516 1 92.88 308 GLY A O 1
ATOM 2534 N N . TYR A 1 309 ? -14.836 43.781 20.891 1 94.69 309 TYR A N 1
ATOM 2535 C CA . TYR A 1 309 ? -13.898 42.688 20.781 1 94.69 309 TYR A CA 1
ATOM 2536 C C . TYR A 1 309 ? -12.609 43.125 20.094 1 94.69 309 TYR A C 1
ATOM 2538 O O . TYR A 1 309 ? -12.578 44.156 19.422 1 94.69 309 TYR A O 1
ATOM 2546 N N . ILE A 1 310 ? -11.562 42.406 20.328 1 95.69 310 ILE A N 1
ATOM 2547 C CA . ILE A 1 310 ? -10.312 42.594 19.594 1 95.69 310 ILE A CA 1
ATOM 2548 C C . ILE A 1 310 ? -10.055 41.344 18.734 1 95.69 310 ILE A C 1
ATOM 2550 O O . ILE A 1 310 ? -10.539 40.25 19.047 1 95.69 310 ILE A O 1
ATOM 2554 N N . GLU A 1 311 ? -9.344 41.531 17.656 1 95.75 311 GLU A N 1
ATOM 2555 C CA . GLU A 1 311 ? -8.922 40.406 16.797 1 95.75 311 GLU A CA 1
ATOM 2556 C C . GLU A 1 311 ? -7.586 40.719 16.125 1 95.75 311 GLU A C 1
ATOM 2558 O O . GLU A 1 311 ? -7.121 41.875 16.156 1 95.75 311 GLU A O 1
ATOM 2563 N N . ILE A 1 312 ? -6.938 39.75 15.633 1 96.75 312 ILE A N 1
ATOM 2564 C CA . ILE A 1 312 ? -5.754 39.906 14.797 1 96.75 312 ILE A CA 1
ATOM 2565 C C . ILE A 1 312 ? -6.172 40.156 13.344 1 96.75 312 ILE A C 1
ATOM 2567 O O . ILE A 1 312 ? -6.879 39.312 12.758 1 96.75 312 ILE A O 1
ATOM 2571 N N . ALA A 1 313 ? -5.812 41.25 12.781 1 95.44 313 ALA A N 1
ATOM 2572 C CA . ALA A 1 313 ? -6.238 41.688 11.445 1 95.44 313 ALA A CA 1
ATOM 2573 C C . ALA A 1 313 ? -5.07 42.25 10.648 1 95.44 313 ALA A C 1
ATOM 2575 O O . ALA A 1 313 ? -4.031 42.594 11.219 1 95.44 313 ALA A O 1
ATOM 2576 N N . ILE A 1 314 ? -5.27 42.312 9.375 1 95.81 314 ILE A N 1
ATOM 2577 C CA . ILE A 1 314 ? -4.246 42.812 8.469 1 95.81 314 ILE A CA 1
ATOM 2578 C C . ILE A 1 314 ? -4.18 44.344 8.578 1 95.81 314 ILE A C 1
ATOM 2580 O O . ILE A 1 314 ? -5.195 45.031 8.438 1 95.81 314 ILE A O 1
ATOM 2584 N N . ASN A 1 315 ? -3.064 44.812 8.938 1 96.12 315 ASN A N 1
ATOM 2585 C CA . ASN A 1 315 ? -2.787 46.25 8.992 1 96.12 315 ASN A CA 1
ATOM 2586 C C . ASN A 1 315 ? -1.495 46.594 8.258 1 96.12 315 ASN A C 1
ATOM 2588 O O . ASN A 1 315 ? -0.401 46.312 8.75 1 96.12 315 ASN A O 1
ATOM 2592 N N . LYS A 1 316 ? -1.589 47.188 7.098 1 96.19 316 LYS A N 1
ATOM 2593 C CA . LYS A 1 316 ? -0.467 47.656 6.285 1 96.19 316 LYS A CA 1
ATOM 2594 C C . LYS A 1 316 ? 0.538 46.531 6.051 1 96.19 316 LYS A C 1
ATOM 2596 O O . LYS A 1 316 ? 1.735 46.688 6.285 1 96.19 316 LYS A O 1
ATOM 2601 N N . GLY A 1 317 ? 0.047 45.375 5.746 1 97 317 GLY A N 1
ATOM 2602 C CA . GLY A 1 317 ? 0.88 44.281 5.277 1 97 317 GLY A CA 1
ATOM 2603 C C . GLY A 1 317 ? 1.339 43.375 6.395 1 97 317 GLY A C 1
ATOM 2604 O O . GLY A 1 317 ? 2.086 42.406 6.152 1 97 317 GLY A O 1
ATOM 2605 N N . TYR A 1 318 ? 0.938 43.594 7.598 1 97.81 318 TYR A N 1
ATOM 2606 C CA . TYR A 1 318 ? 1.28 42.75 8.742 1 97.81 318 TYR A CA 1
ATOM 2607 C C . TYR A 1 318 ? 0.056 42.5 9.609 1 97.81 318 TYR A C 1
ATOM 2609 O O . TYR A 1 318 ? -0.966 43.188 9.477 1 97.81 318 TYR A O 1
ATOM 2617 N N . TYR A 1 319 ? 0.104 41.5 10.469 1 97.31 319 TYR A N 1
ATOM 2618 C CA . TYR A 1 319 ? -0.996 41.188 11.375 1 97.31 319 TYR A CA 1
ATOM 2619 C C . TYR A 1 319 ? -0.869 41.969 12.68 1 97.31 319 TYR A C 1
ATOM 2621 O O . TYR A 1 319 ? 0.159 41.875 13.352 1 97.31 319 TYR A O 1
ATOM 2629 N N . HIS A 1 320 ? -1.917 42.625 13 1 97.38 320 HIS A N 1
ATOM 2630 C CA . HIS A 1 320 ? -1.935 43.469 14.188 1 97.38 320 HIS A CA 1
ATOM 2631 C C . HIS A 1 320 ? -3.277 43.375 14.906 1 97.38 320 HIS A C 1
ATOM 2633 O O . HIS A 1 320 ? -4.215 42.75 14.406 1 97.38 320 HIS A O 1
ATOM 2639 N N . ILE A 1 321 ? -3.361 44 16.078 1 97.5 321 ILE A N 1
ATOM 2640 C CA . ILE A 1 321 ? -4.574 43.906 16.891 1 97.5 321 ILE A CA 1
ATOM 2641 C C . ILE A 1 321 ? -5.512 45.062 16.5 1 97.5 321 ILE A C 1
ATOM 2643 O O . ILE A 1 321 ? -5.117 46.219 16.531 1 97.5 321 ILE A O 1
ATOM 2647 N N . ALA A 1 322 ? -6.688 44.75 16.156 1 95.81 322 ALA A N 1
ATOM 2648 C CA . ALA A 1 322 ? -7.754 45.719 15.891 1 95.81 322 ALA A CA 1
ATOM 2649 C C . ALA A 1 322 ? -8.844 45.625 16.953 1 95.81 322 ALA A C 1
ATOM 2651 O O . ALA A 1 322 ? -9.242 44.531 17.359 1 95.81 322 ALA A O 1
ATOM 2652 N N . TYR A 1 323 ? -9.273 46.75 17.453 1 95.5 323 TYR A N 1
ATOM 2653 C CA . TYR A 1 323 ? -10.359 46.844 18.438 1 95.5 323 TYR A CA 1
ATOM 2654 C C . TYR A 1 323 ? -11.641 47.344 17.766 1 95.5 323 TYR A C 1
ATOM 2656 O O . TYR A 1 323 ? -11.641 48.406 17.109 1 95.5 323 TYR A O 1
ATOM 2664 N N . PHE A 1 324 ? -12.711 46.562 17.953 1 94.25 324 PHE A N 1
ATOM 2665 C CA . PHE A 1 324 ? -14.023 46.875 17.406 1 94.25 324 PHE A CA 1
ATOM 2666 C C . PHE A 1 324 ? -15.031 47.125 18.516 1 94.25 324 PHE A C 1
ATOM 2668 O O . PHE A 1 324 ? -15.109 46.344 19.469 1 94.25 324 PHE A O 1
ATOM 2675 N N . ARG A 1 325 ? -15.766 48.156 18.375 1 91.56 325 ARG A N 1
ATOM 2676 C CA . ARG A 1 325 ? -16.922 48.375 19.234 1 91.56 325 ARG A CA 1
ATOM 2677 C C . ARG A 1 325 ? -18.203 47.844 18.562 1 91.56 325 ARG A C 1
ATOM 2679 O O . ARG A 1 325 ? -18.375 48.031 17.344 1 91.56 325 ARG A O 1
ATOM 2686 N N . LEU A 1 326 ? -19.031 47.156 19.266 1 87.69 326 LEU A N 1
ATOM 2687 C CA . LEU A 1 326 ? -20.188 46.531 18.656 1 87.69 326 LEU A CA 1
ATOM 2688 C C . LEU A 1 326 ? -21.141 47.562 18.062 1 87.69 326 LEU A C 1
ATOM 2690 O O . LEU A 1 326 ? -21.891 47.25 17.141 1 87.69 326 LEU A O 1
ATOM 2694 N N . ASN A 1 327 ? -21.078 48.781 18.531 1 77.88 327 ASN A N 1
ATOM 2695 C CA . ASN A 1 327 ? -21.953 49.812 18.047 1 77.88 327 ASN A CA 1
ATOM 2696 C C . ASN A 1 327 ? -21.344 50.562 16.859 1 77.88 327 ASN A C 1
ATOM 2698 O O . ASN A 1 327 ? -22.016 51.375 16.219 1 77.88 327 ASN A O 1
ATOM 2702 N N . SER A 1 328 ? -20.141 50.375 16.5 1 70.31 328 SER A N 1
ATOM 2703 C CA . SER A 1 328 ? -19.469 51.031 15.398 1 70.31 328 SER A CA 1
ATOM 2704 C C . SER A 1 328 ? -18.531 50.062 14.672 1 70.31 328 SER A C 1
ATOM 2706 O O . SER A 1 328 ? -17.328 50.312 14.594 1 70.31 328 SER A O 1
ATOM 2708 N N . TYR A 1 329 ? -19 49.125 14.016 1 66.44 329 TYR A N 1
ATOM 2709 C CA . TYR A 1 329 ? -18.188 48 13.562 1 66.44 329 TYR A CA 1
ATOM 2710 C C . TYR A 1 329 ? -17.453 48.344 12.281 1 66.44 329 TYR A C 1
ATOM 2712 O O . TYR A 1 329 ? -16.531 47.625 11.883 1 66.44 329 TYR A O 1
ATOM 2720 N N . LYS A 1 330 ? -17.625 49.375 11.695 1 71.25 330 LYS A N 1
ATOM 2721 C CA . LYS A 1 330 ? -17.062 49.656 10.375 1 71.25 330 LYS A CA 1
ATOM 2722 C C . LYS A 1 330 ? -15.641 50.156 10.477 1 71.25 330 LYS A C 1
ATOM 2724 O O . LYS A 1 330 ? -14.82 49.938 9.586 1 71.25 330 LYS A O 1
ATOM 2729 N N . ASN A 1 331 ? -15.352 50.812 11.555 1 79.94 331 ASN A N 1
ATOM 2730 C CA . ASN A 1 331 ? -14.016 51.406 11.648 1 79.94 331 ASN A CA 1
ATOM 2731 C C . ASN A 1 331 ? -13.281 50.906 12.898 1 79.94 331 ASN A C 1
ATOM 2733 O O . ASN A 1 331 ? -13.477 51.469 13.984 1 79.94 331 ASN A O 1
ATOM 2737 N N . PRO A 1 332 ? -12.367 49.906 12.695 1 89.94 332 PRO A N 1
ATOM 2738 C CA . PRO A 1 332 ? -11.656 49.438 13.891 1 89.94 332 PRO A CA 1
ATOM 2739 C C . PRO A 1 332 ? -10.516 50.375 14.297 1 89.94 332 PRO A C 1
ATOM 2741 O O . PRO A 1 332 ? -10.023 51.156 13.469 1 89.94 332 PRO A O 1
ATOM 2744 N N . LYS A 1 333 ? -10.219 50.438 15.539 1 92.81 333 LYS A N 1
ATOM 2745 C CA . LYS A 1 333 ? -9 51.062 16.047 1 92.81 333 LYS A CA 1
ATOM 2746 C C . LYS A 1 333 ? -7.859 50.062 16.156 1 92.81 333 LYS A C 1
ATOM 2748 O O . LYS A 1 333 ? -7.906 49.156 16.969 1 92.81 333 LYS A O 1
ATOM 2753 N N . PHE A 1 334 ? -6.844 50.312 15.273 1 95.56 334 PHE A N 1
ATOM 2754 C CA . PHE A 1 334 ? -5.68 49.438 15.398 1 95.56 334 PHE A CA 1
ATOM 2755 C C . PHE A 1 334 ? -4.844 49.812 16.609 1 95.56 334 PHE A C 1
ATOM 2757 O O . PHE A 1 334 ? -4.414 50.969 16.75 1 95.56 334 PHE A O 1
ATOM 2764 N N . LEU A 1 335 ? -4.656 48.875 17.469 1 97.19 335 LEU A N 1
ATOM 2765 C CA . LEU A 1 335 ? -3.914 49.094 18.703 1 97.19 335 LEU A CA 1
ATOM 2766 C C . LEU A 1 335 ? -2.412 48.969 18.469 1 97.19 335 LEU A C 1
ATOM 2768 O O . LEU A 1 335 ? -1.609 49.469 19.25 1 97.19 335 LEU A O 1
ATOM 2772 N N . THR A 1 336 ? -2.047 48.188 17.484 1 97.38 336 THR A N 1
ATOM 2773 C CA . THR A 1 336 ? -0.644 47.969 17.141 1 97.38 336 THR A CA 1
ATOM 2774 C C . THR A 1 336 ? -0.407 48.219 15.656 1 97.38 336 THR A C 1
ATOM 2776 O O . THR A 1 336 ? -1.352 48.219 14.867 1 97.38 336 THR A O 1
ATOM 2779 N N . ASN A 1 337 ? 0.821 48.469 15.328 1 96.44 337 ASN A N 1
ATOM 2780 C CA . ASN A 1 337 ? 1.26 48.719 13.961 1 96.44 337 ASN A CA 1
ATOM 2781 C C . ASN A 1 337 ? 2.771 48.562 13.812 1 96.44 337 ASN A C 1
ATOM 2783 O O . ASN A 1 337 ? 3.494 48.531 14.812 1 96.44 337 ASN A O 1
ATOM 2787 N N . GLY A 1 338 ? 3.223 48.406 12.578 1 97.12 338 GLY A N 1
ATOM 2788 C CA . GLY A 1 338 ? 4.648 48.281 12.312 1 97.12 338 GLY A CA 1
ATOM 2789 C C . GLY A 1 338 ? 5 47.094 11.461 1 97.12 338 GLY A C 1
ATOM 2790 O O . GLY A 1 338 ? 4.113 46.344 11.016 1 97.12 338 GLY A O 1
ATOM 2791 N N . ASN A 1 339 ? 6.332 46.906 11.219 1 97.69 339 ASN A N 1
ATOM 2792 C CA . ASN A 1 339 ? 6.82 45.812 10.398 1 97.69 339 ASN A CA 1
ATOM 2793 C C . ASN A 1 339 ? 7.145 44.594 11.234 1 97.69 339 ASN A C 1
ATOM 2795 O O . ASN A 1 339 ? 8.258 44.062 11.18 1 97.69 339 ASN A O 1
ATOM 2799 N N . TRP A 1 340 ? 6.238 44.281 12.023 1 97.94 340 TRP A N 1
ATOM 2800 C CA . TRP A 1 340 ? 6.227 43.094 12.859 1 97.94 340 TRP A CA 1
ATOM 2801 C C . TRP A 1 340 ? 4.809 42.531 13.008 1 97.94 340 TRP A C 1
ATOM 2803 O O . TRP A 1 340 ? 3.85 43.156 12.531 1 97.94 340 TRP A O 1
ATOM 2813 N N . GLU A 1 341 ? 4.672 41.344 13.602 1 97.38 341 GLU A N 1
ATOM 2814 C CA . GLU A 1 341 ? 3.359 40.719 13.594 1 97.38 341 GLU A CA 1
ATOM 2815 C C . GLU A 1 341 ? 2.959 40.25 14.992 1 97.38 341 GLU A C 1
ATOM 2817 O O . GLU A 1 341 ? 3.801 39.812 15.766 1 97.38 341 GLU A O 1
ATOM 2822 N N . VAL A 1 342 ? 1.657 40.375 15.25 1 98.12 342 VAL A N 1
ATOM 2823 C CA . VAL A 1 342 ? 1.065 39.75 16.422 1 98.12 342 VAL A CA 1
ATOM 2824 C C . VAL A 1 342 ? 0.837 38.281 16.141 1 98.12 342 VAL A C 1
ATOM 2826 O O . VAL A 1 342 ? 0.3 37.906 15.102 1 98.12 342 VAL A O 1
ATOM 2829 N N . VAL A 1 343 ? 1.338 37.469 17.094 1 97.25 343 VAL A N 1
ATOM 2830 C CA . VAL A 1 343 ? 1.25 36 16.953 1 97.25 343 VAL A CA 1
ATOM 2831 C C . VAL A 1 343 ? -0.035 35.5 17.594 1 97.25 343 VAL A C 1
ATOM 2833 O O . VAL A 1 343 ? -0.735 34.656 17.031 1 97.25 343 VAL A O 1
ATOM 2836 N N . SER A 1 344 ? -0.352 36 18.766 1 96.88 344 SER A N 1
ATOM 2837 C CA . SER A 1 344 ? -1.531 35.562 19.5 1 96.88 344 SER A CA 1
ATOM 2838 C C . SER A 1 344 ? -1.911 36.531 20.594 1 96.88 344 SER A C 1
ATOM 2840 O O . SER A 1 344 ? -1.07 37.312 21.047 1 96.88 344 SER A O 1
ATOM 2842 N N . ILE A 1 345 ? -3.191 36.5 20.875 1 96.62 345 ILE A N 1
ATOM 2843 C CA . ILE A 1 345 ? -3.678 37.25 22.031 1 96.62 345 ILE A CA 1
ATOM 2844 C C . ILE A 1 345 ? -3.59 36.406 23.281 1 96.62 345 ILE A C 1
ATOM 2846 O O . ILE A 1 345 ? -4.207 35.344 23.359 1 96.62 345 ILE A O 1
ATOM 2850 N N . ALA A 1 346 ? -2.844 36.875 24.25 1 95.88 346 ALA A N 1
ATOM 2851 C CA . ALA A 1 346 ? -2.545 36.062 25.422 1 95.88 346 ALA A CA 1
ATOM 2852 C C . ALA A 1 346 ? -3.553 36.312 26.547 1 95.88 346 ALA A C 1
ATOM 2854 O O . ALA A 1 346 ? -3.854 35.406 27.328 1 95.88 346 ALA A O 1
ATOM 2855 N N . GLY A 1 347 ? -3.967 37.594 26.625 1 93.81 347 GLY A N 1
ATOM 2856 C CA . GLY A 1 347 ? -4.902 37.906 27.688 1 93.81 347 GLY A CA 1
ATOM 2857 C C . GLY A 1 347 ? -5.371 39.344 27.656 1 93.81 347 GLY A C 1
ATOM 2858 O O . GLY A 1 347 ? -4.855 40.156 26.875 1 93.81 347 GLY A O 1
ATOM 2859 N N . PHE A 1 348 ? -6.414 39.625 28.5 1 93.38 348 PHE A N 1
ATOM 2860 C CA . PHE A 1 348 ? -6.988 40.969 28.609 1 93.38 348 PHE A CA 1
ATOM 2861 C C . PHE A 1 348 ? -7.297 41.312 30.078 1 93.38 348 PHE A C 1
ATOM 2863 O O . PHE A 1 348 ? -8.031 40.562 30.734 1 93.38 348 PHE A O 1
ATOM 2870 N N . ASP A 1 349 ? -6.676 42.344 30.531 1 91 349 ASP A N 1
ATOM 2871 C CA . ASP A 1 349 ? -6.984 42.875 31.844 1 91 349 ASP A CA 1
ATOM 2872 C C . ASP A 1 349 ? -8.102 43.906 31.75 1 91 349 ASP A C 1
ATOM 2874 O O . ASP A 1 349 ? -7.848 45.094 31.5 1 91 349 ASP A O 1
ATOM 2878 N N . SER A 1 350 ? -9.297 43.531 32.125 1 89.94 350 SER A N 1
ATOM 2879 C CA . SER A 1 350 ? -10.492 44.344 31.891 1 89.94 350 SER A CA 1
ATOM 2880 C C . SER A 1 350 ? -10.469 45.625 32.719 1 89.94 350 SER A C 1
ATOM 2882 O O . SER A 1 350 ? -10.727 46.719 32.219 1 89.94 350 SER A O 1
ATOM 2884 N N . PRO A 1 351 ? -10.117 45.562 34 1 87.56 351 PRO A N 1
ATOM 2885 C CA . PRO A 1 351 ? -10.117 46.781 34.812 1 87.56 351 PRO A CA 1
ATOM 2886 C C . PRO A 1 351 ? -9.117 47.812 34.312 1 87.56 351 PRO A C 1
ATOM 2888 O O . PRO A 1 351 ? -9.391 49.031 34.344 1 87.56 351 PRO A O 1
ATOM 2891 N N . LYS A 1 352 ? -8.023 47.344 33.75 1 89.25 352 LYS A N 1
ATOM 2892 C CA . LYS A 1 352 ? -6.969 48.281 33.312 1 89.25 352 LYS A CA 1
ATOM 2893 C C . LYS A 1 352 ? -7.031 48.5 31.828 1 89.25 352 LYS A C 1
ATOM 2895 O O . LYS A 1 352 ? -6.289 49.344 31.297 1 89.25 352 LYS A O 1
ATOM 2900 N N . SER A 1 353 ? -7.871 47.844 31.156 1 93.19 353 SER A N 1
ATOM 2901 C CA . SER A 1 353 ? -8.031 47.938 29.703 1 93.19 353 SER A CA 1
ATOM 2902 C C . SER A 1 353 ? -6.719 47.688 28.984 1 93.19 353 SER A C 1
ATOM 2904 O O . SER A 1 353 ? -6.328 48.438 28.094 1 93.19 353 SER A O 1
ATOM 2906 N N . THR A 1 354 ? -6.07 46.625 29.406 1 94.5 354 THR A N 1
ATOM 2907 C CA . THR A 1 354 ? -4.77 46.281 28.859 1 94.5 354 THR A CA 1
ATOM 2908 C C . THR A 1 354 ? -4.828 44.938 28.141 1 94.5 354 THR A C 1
ATOM 2910 O O . THR A 1 354 ? -5.316 43.938 28.703 1 94.5 354 THR A O 1
ATOM 2913 N N . VAL A 1 355 ? -4.355 44.938 26.875 1 96.12 355 VAL A N 1
ATOM 2914 C CA . VAL A 1 355 ? -4.281 43.719 26.078 1 96.12 355 VAL A CA 1
ATOM 2915 C C . VAL A 1 355 ? -2.867 43.156 26.141 1 96.12 355 VAL A C 1
ATOM 2917 O O . VAL A 1 355 ? -1.892 43.875 25.922 1 96.12 355 VAL A O 1
ATOM 2920 N N . TYR A 1 356 ? -2.717 41.875 26.469 1 96.69 356 TYR A N 1
ATOM 2921 C CA . TYR A 1 356 ? -1.451 41.156 26.438 1 96.69 356 TYR A CA 1
ATOM 2922 C C . TYR A 1 356 ? -1.384 40.25 25.234 1 96.69 356 TYR A C 1
ATOM 2924 O O . TYR A 1 356 ? -2.367 39.562 24.891 1 96.69 356 TYR A O 1
ATOM 2932 N N . PHE A 1 357 ? -0.249 40.25 24.562 1 97.56 357 PHE A N 1
ATOM 2933 C CA . PHE A 1 357 ? -0.161 39.5 23.328 1 97.56 357 PHE A CA 1
ATOM 2934 C C . PHE A 1 357 ? 1.275 39.062 23.062 1 97.56 357 PHE A C 1
ATOM 2936 O O . PHE A 1 357 ? 2.215 39.625 23.625 1 97.56 357 PHE A O 1
ATOM 2943 N N . ILE A 1 358 ? 1.43 38 22.328 1 98.25 358 ILE A N 1
ATOM 2944 C CA . ILE A 1 358 ? 2.723 37.531 21.844 1 98.25 358 ILE A CA 1
ATOM 2945 C C . ILE A 1 358 ? 2.996 38.094 20.453 1 98.25 358 ILE A C 1
ATOM 2947 O O . ILE A 1 358 ? 2.109 38.125 19.594 1 98.25 358 ILE A O 1
ATOM 2951 N N . ALA A 1 359 ? 4.211 38.594 20.25 1 98.56 359 ALA A N 1
ATOM 2952 C CA . ALA A 1 359 ? 4.508 39.219 18.953 1 98.56 359 ALA A CA 1
ATOM 2953 C C . ALA A 1 359 ? 5.973 39 18.578 1 98.56 359 ALA A C 1
ATOM 2955 O O . ALA A 1 359 ? 6.773 38.531 19.391 1 98.56 359 ALA A O 1
ATOM 2956 N N . THR A 1 360 ? 6.297 39.406 17.344 1 98.5 360 THR A N 1
ATOM 2957 C CA . THR A 1 360 ? 7.637 39.281 16.781 1 98.5 360 THR A CA 1
ATOM 2958 C C . THR A 1 360 ? 8.305 40.656 16.688 1 98.5 360 THR A C 1
ATOM 2960 O O . THR A 1 360 ? 9.117 40.906 15.789 1 98.5 360 THR A O 1
ATOM 2963 N N . LYS A 1 361 ? 7.914 41.5 17.547 1 98.12 361 LYS A N 1
ATOM 2964 C CA . LYS A 1 361 ? 8.383 42.875 17.453 1 98.12 361 LYS A CA 1
ATOM 2965 C C . LYS A 1 361 ? 9.906 42.969 17.5 1 98.12 361 LYS A C 1
ATOM 2967 O O . LYS A 1 361 ? 10.531 43.719 16.766 1 98.12 361 LYS A O 1
ATOM 2972 N N . LYS A 1 362 ? 10.492 42.156 18.359 1 97.69 362 LYS A N 1
ATOM 2973 C CA . LYS A 1 362 ? 11.953 42.125 18.469 1 97.69 362 LYS A CA 1
ATOM 2974 C C . LYS A 1 362 ? 12.586 41.5 17.234 1 97.69 362 LYS A C 1
ATOM 2976 O O . LYS A 1 362 ? 13.594 42 16.719 1 97.69 362 LYS A O 1
ATOM 2981 N N . SER A 1 363 ? 12.055 40.375 16.875 1 98 363 SER A N 1
ATOM 2982 C CA . SER A 1 363 ? 12.594 39.625 15.758 1 98 363 SER A CA 1
ATOM 2983 C C . SER A 1 363 ? 11.555 38.656 15.195 1 98 363 SER A C 1
ATOM 2985 O O . SER A 1 363 ? 10.781 38.062 15.945 1 98 363 SER A O 1
ATOM 2987 N N . SER A 1 364 ? 11.664 38.438 13.852 1 98.25 364 SER A N 1
ATOM 2988 C CA . SER A 1 364 ? 10.719 37.531 13.195 1 98.25 364 SER A CA 1
ATOM 2989 C C . SER A 1 364 ? 10.93 36.094 13.648 1 98.25 364 SER A C 1
ATOM 2991 O O . SER A 1 364 ? 10.07 35.219 13.43 1 98.25 364 SER A O 1
ATOM 2993 N N . ILE A 1 365 ? 12.086 35.75 14.25 1 98.5 365 ILE A N 1
ATOM 2994 C CA . ILE A 1 365 ? 12.352 34.375 14.617 1 98.5 365 ILE A CA 1
ATOM 2995 C C . ILE A 1 365 ? 12.234 34.188 16.125 1 98.5 365 ILE A C 1
ATOM 2997 O O . ILE A 1 365 ? 12.617 33.156 16.672 1 98.5 365 ILE A O 1
ATOM 3001 N N . GLU A 1 366 ? 11.773 35.219 16.891 1 98.56 366 GLU A N 1
ATOM 3002 C CA . GLU A 1 366 ? 11.531 35.188 18.328 1 98.56 366 GLU A CA 1
ATOM 3003 C C . GLU A 1 366 ? 10.062 35.469 18.641 1 98.56 366 GLU A C 1
ATOM 3005 O O . GLU A 1 366 ? 9.297 35.875 17.766 1 98.56 366 GLU A O 1
ATOM 3010 N N . LYS A 1 367 ? 9.617 35.188 19.859 1 98.62 367 LYS A N 1
ATOM 3011 C CA . LYS A 1 367 ? 8.297 35.469 20.406 1 98.62 367 LYS A CA 1
ATOM 3012 C C . LYS A 1 367 ? 8.406 36.062 21.812 1 98.62 367 LYS A C 1
ATOM 3014 O O . LYS A 1 367 ? 8.945 35.438 22.719 1 98.62 367 LYS A O 1
ATOM 3019 N N . HIS A 1 368 ? 7.883 37.219 21.953 1 98.62 368 HIS A N 1
ATOM 3020 C CA . HIS A 1 368 ? 7.922 37.906 23.234 1 98.62 368 HIS A CA 1
ATOM 3021 C C . HIS A 1 368 ? 6.527 38.375 23.656 1 98.62 368 HIS A C 1
ATOM 3023 O O . HIS A 1 368 ? 5.641 38.531 22.812 1 98.62 368 HIS A O 1
ATOM 3029 N N . LEU A 1 369 ? 6.398 38.5 24.953 1 98.19 369 LEU A N 1
ATOM 3030 C CA . LEU A 1 369 ? 5.145 39 25.516 1 98.19 369 LEU A CA 1
ATOM 3031 C C . LEU A 1 369 ? 5.137 40.5 25.562 1 98.19 369 LEU A C 1
ATOM 3033 O O . LEU A 1 369 ? 6.086 41.125 26.078 1 98.19 369 LEU A O 1
ATOM 3037 N N . TYR A 1 370 ? 4.082 41.125 25.062 1 98.19 370 TYR A N 1
ATOM 3038 C CA . TYR A 1 370 ? 3.893 42.562 25.047 1 98.19 370 TYR A CA 1
ATOM 3039 C C . TYR A 1 370 ? 2.535 42.938 25.625 1 98.19 370 TYR A C 1
ATOM 3041 O O . TYR A 1 370 ? 1.678 42.094 25.828 1 98.19 370 TYR A O 1
ATOM 3049 N N . LYS A 1 371 ? 2.373 44.188 25.922 1 97.12 371 LYS A N 1
ATOM 3050 C CA . LYS A 1 371 ? 1.075 44.719 26.328 1 97.12 371 LYS A CA 1
ATOM 3051 C C . LYS A 1 371 ? 0.799 46.062 25.672 1 97.12 371 LYS A C 1
ATOM 3053 O O . LYS A 1 371 ? 1.729 46.781 25.297 1 97.12 371 LYS A O 1
ATOM 3058 N N . VAL A 1 372 ? -0.417 46.406 25.469 1 97.69 372 VAL A N 1
ATOM 3059 C CA . VAL A 1 372 ? -0.869 47.656 24.891 1 97.69 372 VAL A CA 1
ATOM 3060 C C . VAL A 1 372 ? -2.227 48.031 25.484 1 97.69 372 VAL A C 1
ATOM 3062 O O . VAL A 1 372 ? -3.033 47.156 25.812 1 97.69 372 VAL A O 1
ATOM 3065 N N . SER A 1 373 ? -2.4 49.281 25.672 1 95.31 373 SER A N 1
ATOM 3066 C CA . SER A 1 373 ? -3.666 49.781 26.203 1 95.31 373 SER A CA 1
ATOM 3067 C C . SER A 1 373 ? -4.75 49.781 25.125 1 95.31 373 SER A C 1
ATOM 3069 O O . SER A 1 373 ? -4.484 50.125 23.969 1 95.31 373 SER A O 1
ATOM 3071 N N . LEU A 1 374 ? -6 49.5 25.516 1 93.88 374 LEU A N 1
ATOM 3072 C CA . LEU A 1 374 ? -7.148 49.562 24.625 1 93.88 374 LEU A CA 1
ATOM 3073 C C . LEU A 1 374 ? -7.414 51.031 24.203 1 93.88 374 LEU A C 1
ATOM 3075 O O . LEU A 1 374 ? -8.062 51.281 23.188 1 93.88 374 LEU A O 1
ATOM 3079 N N . LEU A 1 375 ? -6.977 51.938 24.984 1 85.56 375 LEU A N 1
ATOM 3080 C CA . LEU A 1 375 ? -7.188 53.375 24.734 1 85.56 375 LEU A CA 1
ATOM 3081 C C . LEU A 1 375 ? -6.141 53.938 23.781 1 85.56 375 LEU A C 1
ATOM 3083 O O . LEU A 1 375 ? -6.266 55.062 23.297 1 85.56 375 LEU A O 1
ATOM 3087 N N . GLY A 1 376 ? -5.285 53.094 23.438 1 79.31 376 GLY A N 1
ATOM 3088 C CA . GLY A 1 376 ? -4.199 53.5 22.578 1 79.31 376 GLY A CA 1
ATOM 3089 C C . GLY A 1 376 ? -2.906 53.75 23.328 1 79.31 376 GLY A C 1
ATOM 3090 O O . GLY A 1 376 ? -2.879 53.719 24.562 1 79.31 376 GLY A O 1
ATOM 3091 N N . GLY A 1 377 ? -1.825 53.938 22.562 1 87.38 377 GLY A N 1
ATOM 3092 C CA . GLY A 1 377 ? -0.523 54.219 23.156 1 87.38 377 GLY A CA 1
ATOM 3093 C C . GLY A 1 377 ? 0.57 53.281 22.641 1 87.38 377 GLY A C 1
ATOM 3094 O O . GLY A 1 377 ? 0.416 52.656 21.609 1 87.38 377 GLY A O 1
ATOM 3095 N N . ASP A 1 378 ? 1.652 53.312 23.516 1 93.94 378 ASP A N 1
ATOM 3096 C CA . ASP A 1 378 ? 2.836 52.594 23.062 1 93.94 378 ASP A CA 1
ATOM 3097 C C . ASP A 1 378 ? 2.758 51.125 23.453 1 93.94 378 ASP A C 1
ATOM 3099 O O . ASP A 1 378 ? 2.195 50.781 24.484 1 93.94 378 ASP A O 1
ATOM 3103 N N . VAL A 1 379 ? 3.209 50.281 22.562 1 97.56 379 VAL A N 1
ATOM 3104 C CA . VAL A 1 379 ? 3.396 48.875 22.875 1 97.56 379 VAL A CA 1
ATOM 3105 C C . VAL A 1 379 ? 4.574 48.688 23.828 1 97.56 379 VAL A C 1
ATOM 3107 O O . VAL A 1 379 ? 5.668 49.219 23.562 1 97.56 379 VAL A O 1
ATOM 3110 N N . VAL A 1 380 ? 4.367 48.031 24.938 1 96.88 380 VAL A N 1
ATOM 3111 C CA . VAL A 1 380 ? 5.402 47.844 25.953 1 96.88 380 VAL A CA 1
ATOM 3112 C C . VAL A 1 380 ? 5.777 46.375 26.062 1 96.88 380 VAL A C 1
ATOM 3114 O O . VAL A 1 380 ? 4.902 45.5 26.109 1 96.88 380 VAL A O 1
ATOM 3117 N N . ALA A 1 381 ? 7.098 46.156 26.125 1 97.25 381 ALA A N 1
ATOM 3118 C CA . ALA A 1 381 ? 7.562 44.781 26.328 1 97.25 381 ALA A CA 1
ATOM 3119 C C . ALA A 1 381 ? 7.375 44.344 27.781 1 97.25 381 ALA A C 1
ATOM 3121 O O . ALA A 1 381 ? 7.703 45.062 28.703 1 97.25 381 ALA A O 1
ATOM 3122 N N . VAL A 1 382 ? 6.754 43.156 27.938 1 96.38 382 VAL A N 1
ATOM 3123 C CA . VAL A 1 382 ? 6.594 42.562 29.266 1 96.38 382 VAL A CA 1
ATOM 3124 C C . VAL A 1 382 ? 7.785 41.656 29.562 1 96.38 382 VAL A C 1
ATOM 3126 O O . VAL A 1 382 ? 8.266 41.594 30.703 1 96.38 382 VAL A O 1
ATOM 3129 N N . THR A 1 383 ? 8.203 40.875 28.594 1 96.31 383 THR A N 1
ATOM 3130 C CA . THR A 1 383 ? 9.414 40.094 28.734 1 96.31 383 THR A CA 1
ATOM 3131 C C . THR A 1 383 ? 10.648 40.875 28.297 1 96.31 383 THR A C 1
ATOM 3133 O O . THR A 1 383 ? 10.531 41.906 27.625 1 96.31 383 THR A O 1
ATOM 3136 N N . ASP A 1 384 ? 11.836 40.406 28.672 1 94.56 384 ASP A N 1
ATOM 3137 C CA . ASP A 1 384 ? 13.109 41.094 28.422 1 94.56 384 ASP A CA 1
ATOM 3138 C C . ASP A 1 384 ? 13.523 40.969 26.969 1 94.56 384 ASP A C 1
ATOM 3140 O O . ASP A 1 384 ? 13.922 39.906 26.5 1 94.56 384 ASP A O 1
ATOM 3144 N N . GLU A 1 385 ? 13.578 42.094 26.219 1 95.69 385 GLU A N 1
ATOM 3145 C CA . GLU A 1 385 ? 13.914 42.094 24.797 1 95.69 385 GLU A CA 1
ATOM 3146 C C . GLU A 1 385 ? 15.43 42.156 24.594 1 95.69 385 GLU A C 1
ATOM 3148 O O . GLU A 1 385 ? 15.906 42.062 23.453 1 95.69 385 GLU A O 1
ATOM 3153 N N . GLU A 1 386 ? 16.109 42.344 25.641 1 95.62 386 GLU A N 1
ATOM 3154 C CA . GLU A 1 386 ? 17.562 42.344 25.516 1 95.62 386 GLU A CA 1
ATOM 3155 C C . GLU A 1 386 ? 18.094 40.938 25.359 1 95.62 386 GLU A C 1
ATOM 3157 O O . GLU A 1 386 ? 19.219 40.719 24.875 1 95.62 386 GLU A O 1
ATOM 3162 N N . LYS A 1 387 ? 17.312 40.062 25.719 1 96.19 387 LYS A N 1
ATOM 3163 C CA . LYS A 1 387 ? 17.672 38.656 25.578 1 96.19 387 LYS A CA 1
ATOM 3164 C C . LYS A 1 387 ? 16.812 37.969 24.531 1 96.19 387 LYS A C 1
ATOM 3166 O O . LYS A 1 387 ? 15.641 38.312 24.344 1 96.19 387 LYS A O 1
ATOM 3171 N N . ASP A 1 388 ? 17.453 37.031 23.828 1 97.06 388 ASP A N 1
ATOM 3172 C CA . ASP A 1 388 ? 16.656 36.219 22.891 1 97.06 388 ASP A CA 1
ATOM 3173 C C . ASP A 1 388 ? 15.609 35.406 23.641 1 97.06 388 ASP A C 1
ATOM 3175 O O . ASP A 1 388 ? 15.836 34.969 24.781 1 97.06 388 ASP A O 1
ATOM 3179 N N . GLY A 1 389 ? 14.469 35.25 23 1 97.81 389 GLY A N 1
ATOM 3180 C CA . GLY A 1 389 ? 13.43 34.531 23.719 1 97.81 389 GLY A CA 1
ATOM 3181 C C . GLY A 1 389 ? 12.32 34.031 22.812 1 97.81 389 GLY A C 1
ATOM 3182 O O . GLY A 1 389 ? 12.039 34.625 21.766 1 97.81 389 GLY A O 1
ATOM 3183 N N . TYR A 1 390 ? 11.781 33 23.141 1 98.19 390 TYR A N 1
ATOM 3184 C CA . TYR A 1 390 ? 10.57 32.406 22.594 1 98.19 390 TYR A CA 1
ATOM 3185 C C . TYR A 1 390 ? 9.578 32.062 23.703 1 98.19 390 TYR A C 1
ATOM 3187 O O . TYR A 1 390 ? 9.758 31.062 24.422 1 98.19 390 TYR A O 1
ATOM 3195 N N . TYR A 1 391 ? 8.5 32.844 23.844 1 98.12 391 TYR A N 1
ATOM 3196 C CA . TYR A 1 391 ? 7.641 32.75 25.016 1 98.12 391 TYR A CA 1
ATOM 3197 C C . TYR A 1 391 ? 6.211 32.406 24.625 1 98.12 391 TYR A C 1
ATOM 3199 O O . TYR A 1 391 ? 5.777 32.688 23.516 1 98.12 391 TYR A O 1
ATOM 3207 N N . TYR A 1 392 ? 5.551 31.719 25.484 1 96.06 392 TYR A N 1
ATOM 3208 C CA . TYR A 1 392 ? 4.098 31.609 25.562 1 96.06 392 TYR A CA 1
ATOM 3209 C C . TYR A 1 392 ? 3.578 32.188 26.875 1 96.06 392 TYR A C 1
ATOM 3211 O O . TYR A 1 392 ? 4.32 32.281 27.859 1 96.06 392 TYR A O 1
ATOM 3219 N N . ALA A 1 393 ? 2.338 32.562 26.828 1 96.44 393 ALA A N 1
ATOM 3220 C CA . ALA A 1 393 ? 1.719 33.062 28.047 1 96.44 393 ALA A CA 1
ATOM 3221 C C . ALA A 1 393 ? 0.254 32.656 28.141 1 96.44 393 ALA A C 1
ATOM 3223 O O . ALA A 1 393 ? -0.505 32.812 27.172 1 96.44 393 ALA A O 1
ATOM 3224 N N . ASP A 1 394 ? -0.06 32.094 29.312 1 92.81 394 ASP A N 1
ATOM 3225 C CA . ASP A 1 394 ? -1.438 31.703 29.609 1 92.81 394 ASP A CA 1
ATOM 3226 C C . ASP A 1 394 ? -1.972 32.469 30.812 1 92.81 394 ASP A C 1
ATOM 3228 O O . ASP A 1 394 ? -1.562 32.219 31.953 1 92.81 394 ASP A O 1
ATOM 3232 N N . PHE A 1 395 ? -2.918 33.281 30.578 1 92.88 395 PHE A N 1
ATOM 3233 C CA . PHE A 1 395 ? -3.414 34.188 31.625 1 92.88 395 PHE A CA 1
ATOM 3234 C C . PHE A 1 395 ? -4.59 33.531 32.344 1 92.88 395 PHE A C 1
ATOM 3236 O O . PHE A 1 395 ? -5.34 32.75 31.766 1 92.88 395 PHE A O 1
ATOM 3243 N N . SER A 1 396 ? -4.645 33.938 33.594 1 86.94 396 SER A N 1
ATOM 3244 C CA . SER A 1 396 ? -5.84 33.594 34.344 1 86.94 396 SER A CA 1
ATOM 3245 C C . SER A 1 396 ? -7.074 34.281 33.812 1 86.94 396 SER A C 1
ATOM 3247 O O . SER A 1 396 ? -6.957 35.312 33.125 1 86.94 396 SER A O 1
ATOM 3249 N N . PRO A 1 397 ? -8.258 33.781 34.094 1 78.56 397 PRO A N 1
ATOM 3250 C CA . PRO A 1 397 ? -9.492 34.406 33.625 1 78.56 397 PRO A CA 1
ATOM 3251 C C . PRO A 1 397 ? -9.617 35.875 34.031 1 78.56 397 PRO A C 1
ATOM 3253 O O . PRO A 1 397 ? -10.188 36.656 33.281 1 78.56 397 PRO A O 1
ATOM 3256 N N . SER A 1 398 ? -9.008 36.156 35.188 1 78.94 398 SER A N 1
ATOM 3257 C CA . SER A 1 398 ? -9.102 37.531 35.656 1 78.94 398 SER A CA 1
ATOM 3258 C C . SER A 1 398 ? -8.062 38.438 35 1 78.94 398 SER A C 1
ATOM 3260 O O . SER A 1 398 ? -8.148 39.656 35.094 1 78.94 398 SER A O 1
ATOM 3262 N N . GLY A 1 399 ? -7.129 37.812 34.406 1 83.69 399 GLY A N 1
ATOM 3263 C CA . GLY A 1 399 ? -6.078 38.594 33.781 1 83.69 399 GLY A CA 1
ATOM 3264 C C . GLY A 1 399 ? -5.035 39.125 34.75 1 83.69 399 GLY A C 1
ATOM 3265 O O . GLY A 1 399 ? -4.156 39.875 34.344 1 83.69 399 GLY A O 1
ATOM 3266 N N . THR A 1 400 ? -5.062 38.625 35.969 1 85.81 400 THR A N 1
ATOM 3267 C CA . THR A 1 400 ? -4.215 39.219 37 1 85.81 400 THR A CA 1
ATOM 3268 C C . THR A 1 400 ? -2.918 38.438 37.156 1 85.81 400 THR A C 1
ATOM 3270 O O . THR A 1 400 ? -1.956 38.906 37.75 1 85.81 400 THR A O 1
ATOM 3273 N N . ALA A 1 401 ? -2.961 37.219 36.688 1 91.44 401 ALA A N 1
ATOM 3274 C CA . ALA A 1 401 ? -1.779 36.344 36.719 1 91.44 401 ALA A CA 1
ATOM 3275 C C . ALA A 1 401 ? -1.647 35.531 35.438 1 91.44 401 ALA A C 1
ATOM 3277 O O . ALA A 1 401 ? -2.617 35.406 34.688 1 91.44 401 ALA A O 1
ATOM 3278 N N . TYR A 1 402 ? -0.416 35.125 35.188 1 93.06 402 TYR A N 1
ATOM 3279 C CA . TYR A 1 402 ? -0.222 34.312 34 1 93.06 402 TYR A CA 1
ATOM 3280 C C . TYR A 1 402 ? 0.944 33.344 34.156 1 93.06 402 TYR A C 1
ATOM 3282 O O . TYR A 1 402 ? 1.864 33.625 34.938 1 93.06 402 TYR A O 1
ATOM 3290 N N . LEU A 1 403 ? 0.816 32.188 33.562 1 94.38 403 LEU A N 1
ATOM 3291 C CA . LEU A 1 403 ? 1.922 31.25 33.406 1 94.38 403 LEU A CA 1
ATOM 3292 C C . LEU A 1 403 ? 2.805 31.656 32.219 1 94.38 403 LEU A C 1
ATOM 3294 O O . LEU A 1 403 ? 2.348 31.672 31.078 1 94.38 403 LEU A O 1
ATOM 3298 N N . LEU A 1 404 ? 3.994 32.031 32.5 1 95.75 404 LEU A N 1
ATOM 3299 C CA . LEU A 1 404 ? 4.973 32.375 31.469 1 95.75 404 LEU A CA 1
ATOM 3300 C C . LEU A 1 404 ? 5.844 31.156 31.141 1 95.75 404 LEU A C 1
ATOM 3302 O O . LEU A 1 404 ? 6.473 30.578 32.031 1 95.75 404 LEU A O 1
ATOM 3306 N N . THR A 1 405 ? 5.801 30.766 29.922 1 96.25 405 THR A N 1
ATOM 3307 C CA . THR A 1 405 ? 6.59 29.625 29.469 1 96.25 405 THR A CA 1
ATOM 3308 C C . THR A 1 405 ? 7.684 30.078 28.5 1 96.25 405 THR A C 1
ATOM 3310 O O . THR A 1 405 ? 7.395 30.672 27.453 1 96.25 405 THR A O 1
ATOM 3313 N N . TYR A 1 406 ? 8.906 29.891 28.938 1 97.25 406 TYR A N 1
ATOM 3314 C CA . TYR A 1 406 ? 10.07 30.109 28.078 1 97.25 406 TYR A CA 1
ATOM 3315 C C . TYR A 1 406 ? 10.469 28.828 27.359 1 97.25 406 TYR A C 1
ATOM 3317 O O . TYR A 1 406 ? 10.742 27.812 28 1 97.25 406 TYR A O 1
ATOM 3325 N N . THR A 1 407 ? 10.508 28.938 25.984 1 96.88 407 THR A N 1
ATOM 3326 C CA . THR A 1 407 ? 10.805 27.734 25.234 1 96.88 407 THR A CA 1
ATOM 3327 C C . THR A 1 407 ? 12.031 27.938 24.344 1 96.88 407 THR A C 1
ATOM 3329 O O . THR A 1 407 ? 12.125 27.359 23.266 1 96.88 407 THR A O 1
ATOM 3332 N N . GLY A 1 408 ? 12.938 28.859 24.703 1 95.88 408 GLY A N 1
ATOM 3333 C CA . GLY A 1 408 ? 14.211 28.969 24 1 95.88 408 GLY A CA 1
ATOM 3334 C C . GLY A 1 408 ? 14.68 30.391 23.828 1 95.88 408 GLY A C 1
ATOM 3335 O O . GLY A 1 408 ? 13.961 31.344 24.172 1 95.88 408 GLY A O 1
ATOM 3336 N N . PRO A 1 409 ? 15.859 30.438 23.375 1 95.88 409 PRO A N 1
ATOM 3337 C CA . PRO A 1 409 ? 16.688 29.406 22.766 1 95.88 409 PRO A CA 1
ATOM 3338 C C . PRO A 1 409 ? 17.359 28.5 23.797 1 95.88 409 PRO A C 1
ATOM 3340 O O . PRO A 1 409 ? 17.875 27.438 23.453 1 95.88 409 PRO A O 1
ATOM 3343 N N . GLU A 1 410 ? 17.453 28.906 25.062 1 94.38 410 GLU A N 1
ATOM 3344 C CA . GLU A 1 410 ? 18.031 28.078 26.125 1 94.38 410 GLU A CA 1
ATOM 3345 C C . GLU A 1 410 ? 17.016 27.062 26.641 1 94.38 410 GLU A C 1
ATOM 3347 O O . GLU A 1 410 ? 15.891 27 26.156 1 94.38 410 GLU A O 1
ATOM 3352 N N . VAL A 1 411 ? 17.469 26.281 27.641 1 95.06 411 VAL A N 1
ATOM 3353 C CA . VAL A 1 411 ? 16.625 25.25 28.234 1 95.06 411 VAL A CA 1
ATOM 3354 C C . VAL A 1 411 ? 15.312 25.875 28.703 1 95.06 411 VAL A C 1
ATOM 3356 O O . VAL A 1 411 ? 15.312 26.906 29.391 1 95.06 411 VAL A O 1
ATOM 3359 N N . PRO A 1 412 ? 14.219 25.297 28.344 1 96.25 412 PRO A N 1
ATOM 3360 C CA . PRO A 1 412 ? 12.898 25.844 28.672 1 96.25 412 PRO A CA 1
ATOM 3361 C C . PRO A 1 412 ? 12.641 25.906 30.188 1 96.25 412 PRO A C 1
ATOM 3363 O O . PRO A 1 412 ? 13.195 25.109 30.938 1 96.25 412 PRO A O 1
ATOM 3366 N N . TRP A 1 413 ? 11.828 26.797 30.609 1 94.69 413 TRP A N 1
ATOM 3367 C CA . TRP A 1 413 ? 11.375 26.922 32 1 94.69 413 TRP A CA 1
ATOM 3368 C C . TRP A 1 413 ? 9.977 27.516 32.062 1 94.69 413 TRP A C 1
ATOM 3370 O O . TRP A 1 413 ? 9.461 28.016 31.047 1 94.69 413 TRP A O 1
ATOM 3380 N N . GLN A 1 414 ? 9.297 27.422 33.125 1 94.75 414 GLN A N 1
ATOM 3381 C CA . GLN A 1 414 ? 7.961 27.969 33.344 1 94.75 414 GLN A CA 1
ATOM 3382 C C . GLN A 1 414 ? 7.875 28.672 34.719 1 94.75 414 GLN A C 1
ATOM 3384 O O . GLN A 1 414 ? 8.445 28.188 35.688 1 94.75 414 GLN A O 1
ATOM 3389 N N . LYS A 1 415 ? 7.203 29.828 34.719 1 95 415 LYS A N 1
ATOM 3390 C CA . LYS A 1 415 ? 6.98 30.578 35.969 1 95 415 LYS A CA 1
ATOM 3391 C C . LYS A 1 415 ? 5.586 31.203 35.969 1 95 415 LYS A C 1
ATOM 3393 O O . LYS A 1 415 ? 5.023 31.516 34.938 1 95 415 LYS A O 1
ATOM 3398 N N . ILE A 1 416 ? 5.09 31.359 37.156 1 94.75 416 ILE A N 1
ATOM 3399 C CA . ILE A 1 416 ? 3.875 32.156 37.344 1 94.75 416 ILE A CA 1
ATOM 3400 C C . ILE A 1 416 ? 4.242 33.594 37.688 1 94.75 416 ILE A C 1
ATOM 3402 O O . ILE A 1 416 ? 5.082 33.844 38.531 1 94.75 416 ILE A O 1
ATOM 3406 N N . LYS A 1 417 ? 3.678 34.469 36.938 1 95.25 417 LYS A N 1
ATOM 3407 C CA . LYS A 1 417 ? 3.865 35.906 37.156 1 95.25 417 LYS A CA 1
ATOM 3408 C C . LYS A 1 417 ? 2.541 36.594 37.469 1 95.25 417 LYS A C 1
ATOM 3410 O O . LYS A 1 417 ? 1.471 36.062 37.188 1 95.25 417 LYS A O 1
ATOM 3415 N N . LYS A 1 418 ? 2.701 37.688 38.125 1 91.69 418 LYS A N 1
ATOM 3416 C CA . LYS A 1 418 ? 1.534 38.531 38.406 1 91.69 418 LYS A CA 1
ATOM 3417 C C . LYS A 1 418 ? 1.644 39.875 37.688 1 91.69 418 LYS A C 1
ATOM 3419 O O . LYS A 1 418 ? 2.729 40.438 37.594 1 91.69 418 LYS A O 1
ATOM 3424 N N . VAL A 1 419 ? 0.523 40.406 37.219 1 89.94 419 VAL A N 1
ATOM 3425 C CA . VAL A 1 419 ? 0.487 41.625 36.406 1 89.94 419 VAL A CA 1
ATOM 3426 C C . VAL A 1 419 ? 0.837 42.812 37.281 1 89.94 419 VAL A C 1
ATOM 3428 O O . VAL A 1 419 ? 1.525 43.75 36.812 1 89.94 419 VAL A O 1
ATOM 3431 N N . ASP A 1 420 ? 0.458 42.906 38.531 1 87.56 420 ASP A N 1
ATOM 3432 C CA . ASP A 1 420 ? 0.62 44.094 39.344 1 87.56 420 ASP A CA 1
ATOM 3433 C C . ASP A 1 420 ? 1.751 43.906 40.375 1 87.56 420 ASP A C 1
ATOM 3435 O O . ASP A 1 420 ? 1.863 44.656 41.344 1 87.56 420 ASP A O 1
ATOM 3439 N N . ASN A 1 421 ? 2.49 42.875 40.188 1 90 421 ASN A N 1
ATOM 3440 C CA . ASN A 1 421 ? 3.627 42.625 41.062 1 90 421 ASN A CA 1
ATOM 3441 C C . ASN A 1 421 ? 4.816 42.062 40.281 1 90 421 ASN A C 1
ATOM 3443 O O . ASN A 1 421 ? 4.969 40.844 40.125 1 90 421 ASN A O 1
ATOM 3447 N N . GLU A 1 422 ? 5.629 42.875 39.906 1 84.62 422 GLU A N 1
ATOM 3448 C CA . GLU A 1 422 ? 6.754 42.5 39.062 1 84.62 422 GLU A CA 1
ATOM 3449 C C . GLU A 1 422 ? 7.715 41.562 39.781 1 84.62 422 GLU A C 1
ATOM 3451 O O . GLU A 1 422 ? 8.438 40.812 39.156 1 84.62 422 GLU A O 1
ATOM 3456 N N . ASP A 1 423 ? 7.625 41.625 41.125 1 87.38 423 ASP A N 1
ATOM 3457 C CA . ASP A 1 423 ? 8.586 40.844 41.906 1 87.38 423 ASP A CA 1
ATOM 3458 C C . ASP A 1 423 ? 8.086 39.438 42.125 1 87.38 423 ASP A C 1
ATOM 3460 O O . ASP A 1 423 ? 8.859 38.562 42.5 1 87.38 423 ASP A O 1
ATOM 3464 N N . TYR A 1 424 ? 6.84 39.25 41.844 1 90.19 424 TYR A N 1
ATOM 3465 C CA . TYR A 1 424 ? 6.32 37.906 42.062 1 90.19 424 TYR A CA 1
ATOM 3466 C C . TYR A 1 424 ? 6.859 36.938 41 1 90.19 424 TYR A C 1
ATOM 3468 O O . TYR A 1 424 ? 6.754 37.219 39.812 1 90.19 424 TYR A O 1
ATOM 3476 N N . ASP A 1 425 ? 7.465 35.906 41.469 1 90.38 425 ASP A N 1
ATOM 3477 C CA . ASP A 1 425 ? 8.094 34.938 40.594 1 90.38 425 ASP A CA 1
ATOM 3478 C C . ASP A 1 425 ? 8.031 33.531 41.219 1 90.38 425 ASP A C 1
ATOM 3480 O O . ASP A 1 425 ? 8.883 33.156 42.031 1 90.38 425 ASP A O 1
ATOM 3484 N N . LEU A 1 426 ? 7.02 32.75 40.812 1 93.25 426 LEU A N 1
ATOM 3485 C CA . LEU A 1 426 ? 6.922 31.375 41.281 1 93.25 426 LEU A CA 1
ATOM 3486 C C . LEU A 1 426 ? 7.383 30.406 40.219 1 93.25 426 LEU A C 1
ATOM 3488 O O . LEU A 1 426 ? 6.703 30.219 39.188 1 93.25 426 LEU A O 1
ATOM 3492 N N . ILE A 1 427 ? 8.469 29.781 40.438 1 91.81 427 ILE A N 1
ATOM 3493 C CA . ILE A 1 427 ? 9.047 28.859 39.5 1 91.81 427 ILE A CA 1
ATOM 3494 C C . ILE A 1 427 ? 8.266 27.547 39.5 1 91.81 427 ILE A C 1
ATOM 3496 O O . ILE A 1 427 ? 8.078 26.938 40.562 1 91.81 427 ILE A O 1
ATOM 3500 N N . ILE A 1 428 ? 7.785 27.156 38.375 1 90.94 428 ILE A N 1
ATOM 3501 C CA . ILE A 1 428 ? 7.059 25.891 38.219 1 90.94 428 ILE A CA 1
ATOM 3502 C C . ILE A 1 428 ? 8.016 24.797 37.781 1 90.94 428 ILE A C 1
ATOM 3504 O O . ILE A 1 428 ? 7.977 23.672 38.281 1 90.94 428 ILE A O 1
ATOM 3508 N N . GLU A 1 429 ? 8.805 24.984 36.781 1 91.56 429 GLU A N 1
ATOM 3509 C CA . GLU A 1 429 ? 9.742 24.031 36.219 1 91.56 429 GLU A CA 1
ATOM 3510 C C . GLU A 1 429 ? 11.008 24.734 35.688 1 91.56 429 GLU A C 1
ATOM 3512 O O . GLU A 1 429 ? 10.922 25.781 35.062 1 91.56 429 GLU A O 1
ATOM 3517 N N . LYS A 1 430 ? 12.156 24.219 36.031 1 92.38 430 LYS A N 1
ATOM 3518 C CA . LYS A 1 430 ? 13.43 24.781 35.625 1 92.38 430 LYS A CA 1
ATOM 3519 C C . LYS A 1 430 ? 14.188 23.812 34.719 1 92.38 430 LYS A C 1
ATOM 3521 O O . LYS A 1 430 ? 15.141 24.203 34.031 1 92.38 430 LYS A O 1
ATOM 3526 N N . ASN A 1 431 ? 13.75 22.625 34.594 1 93.06 431 ASN A N 1
ATOM 3527 C CA . ASN A 1 431 ? 14.383 21.578 33.812 1 93.06 431 ASN A CA 1
ATOM 3528 C C . ASN A 1 431 ? 15.867 21.438 34.156 1 93.06 431 ASN A C 1
ATOM 3530 O O . ASN A 1 431 ? 16.719 21.438 33.25 1 93.06 431 ASN A O 1
ATOM 3534 N N . GLU A 1 432 ? 16.203 21.344 35.375 1 92.19 432 GLU A N 1
ATOM 3535 C CA . GLU A 1 432 ? 17.578 21.266 35.844 1 92.19 432 GLU A CA 1
ATOM 3536 C C . GLU A 1 432 ? 18.234 19.969 35.375 1 92.19 432 GLU A C 1
ATOM 3538 O O . GLU A 1 432 ? 19.422 19.953 35.031 1 92.19 432 GLU A O 1
ATOM 3543 N N . ASP A 1 433 ? 17.484 18.906 35.438 1 91.88 433 ASP A N 1
ATOM 3544 C CA . ASP A 1 433 ? 18.016 17.625 35 1 91.88 433 ASP A CA 1
ATOM 3545 C C . ASP A 1 433 ? 18.469 17.688 33.562 1 91.88 433 ASP A C 1
ATOM 3547 O O . ASP A 1 433 ? 19.5 17.125 33.188 1 91.88 433 ASP A O 1
ATOM 3551 N N . LEU A 1 434 ? 17.609 18.297 32.75 1 91.62 434 LEU A N 1
ATOM 3552 C CA . LEU A 1 434 ? 17.969 18.453 31.344 1 91.62 434 LEU A CA 1
ATOM 3553 C C . LEU A 1 434 ? 19.234 19.281 31.188 1 91.62 434 LEU A C 1
ATOM 3555 O O . LEU A 1 434 ? 20.109 18.938 30.375 1 91.62 434 LEU A O 1
ATOM 3559 N N . THR A 1 435 ? 19.359 20.281 31.922 1 91.94 435 THR A N 1
ATOM 3560 C CA . THR A 1 435 ? 20.531 21.141 31.875 1 91.94 435 THR A CA 1
ATOM 3561 C C . THR A 1 435 ? 21.797 20.344 32.219 1 91.94 435 THR A C 1
ATOM 3563 O O . THR A 1 435 ? 22.812 20.484 31.547 1 91.94 435 THR A O 1
ATOM 3566 N N . GLU A 1 436 ? 21.672 19.516 33.219 1 92.94 436 GLU A N 1
ATOM 3567 C CA . GLU A 1 436 ? 22.797 18.703 33.625 1 92.94 436 GLU A CA 1
ATOM 3568 C C . GLU A 1 436 ? 23.156 17.672 32.562 1 92.94 436 GLU A C 1
ATOM 3570 O O . GLU A 1 436 ? 24.344 17.469 32.25 1 92.94 436 GLU A O 1
ATOM 3575 N N . LYS A 1 437 ? 22.172 17.078 32.062 1 91.94 437 LYS A N 1
ATOM 3576 C CA . LYS A 1 437 ? 22.391 16.062 31.031 1 91.94 437 LYS A CA 1
ATOM 3577 C C . LYS A 1 437 ? 23.047 16.672 29.781 1 91.94 437 LYS A C 1
ATOM 3579 O O . LYS A 1 437 ? 23.938 16.078 29.188 1 91.94 437 LYS A O 1
ATOM 3584 N N . LEU A 1 438 ? 22.578 17.828 29.391 1 90.62 438 LEU A N 1
ATOM 3585 C CA . LEU A 1 438 ? 23.094 18.5 28.203 1 90.62 438 LEU A CA 1
ATOM 3586 C C . LEU A 1 438 ? 24.578 18.844 28.375 1 90.62 438 LEU A C 1
ATOM 3588 O O . LEU A 1 438 ? 25.328 18.859 27.406 1 90.62 438 LEU A O 1
ATOM 3592 N N . GLY A 1 439 ? 24.922 19.125 29.625 1 89.06 439 GLY A N 1
ATOM 3593 C CA . GLY A 1 439 ? 26.312 19.453 29.906 1 89.06 439 GLY A CA 1
ATOM 3594 C C . GLY A 1 439 ? 27.266 18.328 29.609 1 89.06 439 GLY A C 1
ATOM 3595 O O . GLY A 1 439 ? 28.469 18.547 29.453 1 89.06 439 GLY A O 1
ATOM 3596 N N . LYS A 1 440 ? 26.719 17.188 29.438 1 90.5 440 LYS A N 1
ATOM 3597 C CA . LYS A 1 440 ? 27.547 16 29.219 1 90.5 440 LYS A CA 1
ATOM 3598 C C . LYS A 1 440 ? 27.75 15.75 27.719 1 90.5 440 LYS A C 1
ATOM 3600 O O . LYS A 1 440 ? 28.516 14.859 27.344 1 90.5 440 LYS A O 1
ATOM 3605 N N . TYR A 1 441 ? 27.094 16.5 26.859 1 87.81 441 TYR A N 1
ATOM 3606 C CA . TYR A 1 441 ? 27.156 16.266 25.422 1 87.81 441 TYR A CA 1
ATOM 3607 C C . TYR A 1 441 ? 27.781 17.453 24.703 1 87.81 441 TYR A C 1
ATOM 3609 O O . TYR A 1 441 ? 27.625 18.594 25.141 1 87.81 441 TYR A O 1
ATOM 3617 N N . ASP A 1 442 ? 28.562 17.141 23.734 1 87.94 442 ASP A N 1
ATOM 3618 C CA . ASP A 1 442 ? 29 18.188 22.812 1 87.94 442 ASP A CA 1
ATOM 3619 C C . ASP A 1 442 ? 27.906 18.516 21.812 1 87.94 442 ASP A C 1
ATOM 3621 O O . ASP A 1 442 ? 27.797 17.859 20.766 1 87.94 442 ASP A O 1
ATOM 3625 N N . LEU A 1 443 ? 27.188 19.578 22.109 1 90.5 443 LEU A N 1
ATOM 3626 C CA . LEU A 1 443 ? 26.062 19.938 21.266 1 90.5 443 LEU A CA 1
ATOM 3627 C C . LEU A 1 443 ? 26.531 20.75 20.062 1 90.5 443 LEU A C 1
ATOM 3629 O O . LEU A 1 443 ? 27.516 21.469 20.141 1 90.5 443 LEU A O 1
ATOM 3633 N N . PRO A 1 444 ? 25.828 20.609 18.969 1 94.81 444 PRO A N 1
ATOM 3634 C CA . PRO A 1 444 ? 26.141 21.469 17.812 1 94.81 444 PRO A CA 1
ATOM 3635 C C . PRO A 1 444 ? 25.812 22.938 18.062 1 94.81 444 PRO A C 1
ATOM 3637 O O . PRO A 1 444 ? 25.109 23.266 19.016 1 94.81 444 PRO A O 1
ATOM 3640 N N . GLU A 1 445 ? 26.453 23.719 17.281 1 95.19 445 GLU A N 1
ATOM 3641 C CA . GLU A 1 445 ? 26.219 25.156 17.359 1 95.19 445 GLU A CA 1
ATOM 3642 C C . GLU A 1 445 ? 25.156 25.594 16.375 1 95.19 445 GLU A C 1
ATOM 3644 O O . GLU A 1 445 ? 25.172 25.188 15.211 1 95.19 445 GLU A O 1
ATOM 3649 N N . LYS A 1 446 ? 24.188 26.422 16.812 1 96.81 446 LYS A N 1
ATOM 3650 C CA . LYS A 1 446 ? 23.172 27 15.961 1 96.81 446 LYS A CA 1
ATOM 3651 C C . LYS A 1 446 ? 23.547 28.422 15.539 1 96.81 446 LYS A C 1
ATOM 3653 O O . LYS A 1 446 ? 23.812 29.266 16.391 1 96.81 446 LYS A O 1
ATOM 3658 N N . ARG A 1 447 ? 23.594 28.625 14.281 1 97.75 447 ARG A N 1
ATOM 3659 C CA . ARG A 1 447 ? 23.906 29.938 13.719 1 97.75 447 ARG A CA 1
ATOM 3660 C C . ARG A 1 447 ? 22.719 30.484 12.93 1 97.75 447 ARG A C 1
ATOM 3662 O O . ARG A 1 447 ? 22.281 29.875 11.961 1 97.75 447 ARG A O 1
ATOM 3669 N N . TYR A 1 448 ? 22.25 31.641 13.398 1 98 448 TYR A N 1
ATOM 3670 C CA . TYR A 1 448 ? 21.125 32.281 12.727 1 98 448 TYR A CA 1
ATOM 3671 C C . TYR A 1 448 ? 21.609 33.438 11.836 1 98 448 TYR A C 1
ATOM 3673 O O . TYR A 1 448 ? 22.531 34.156 12.211 1 98 448 TYR A O 1
ATOM 3681 N N . SER A 1 449 ? 21.078 33.531 10.664 1 97.81 449 SER A N 1
ATOM 3682 C CA . SER A 1 449 ? 21.438 34.625 9.742 1 97.81 449 SER A CA 1
ATOM 3683 C C . SER A 1 449 ? 20.297 34.906 8.766 1 97.81 449 SER A C 1
ATOM 3685 O O . SER A 1 449 ? 19.234 34.281 8.836 1 97.81 449 SER A O 1
ATOM 3687 N N . THR A 1 450 ? 20.406 35.906 8.039 1 97.75 450 THR A N 1
ATOM 3688 C CA . THR A 1 450 ? 19.547 36.219 6.906 1 97.75 450 THR A CA 1
ATOM 3689 C C . THR A 1 450 ? 20.312 36.156 5.594 1 97.75 450 THR A C 1
ATOM 3691 O O . THR A 1 450 ? 21.516 36.406 5.555 1 97.75 450 THR A O 1
ATOM 3694 N N . ILE A 1 451 ? 19.656 35.75 4.559 1 98 451 ILE A N 1
ATOM 3695 C CA . ILE A 1 451 ? 20.281 35.625 3.242 1 98 451 ILE A CA 1
ATOM 3696 C C . ILE A 1 451 ? 19.375 36.25 2.191 1 98 451 ILE A C 1
ATOM 3698 O O . ILE A 1 451 ? 18.141 36.188 2.291 1 98 451 ILE A O 1
ATOM 3702 N N . ARG A 1 452 ? 20.016 36.875 1.195 1 97.25 452 ARG A N 1
ATOM 3703 C CA . ARG A 1 452 ? 19.266 37.562 0.153 1 97.25 452 ARG A CA 1
ATOM 3704 C C . ARG A 1 452 ? 19.078 36.656 -1.068 1 97.25 452 ARG A C 1
ATOM 3706 O O . ARG A 1 452 ? 20.047 36.094 -1.573 1 97.25 452 ARG A O 1
ATOM 3713 N N . VAL A 1 453 ? 17.891 36.469 -1.545 1 96.38 453 VAL A N 1
ATOM 3714 C CA . VAL A 1 453 ? 17.531 35.812 -2.789 1 96.38 453 VAL A CA 1
ATOM 3715 C C . VAL A 1 453 ? 16.609 36.719 -3.615 1 96.38 453 VAL A C 1
ATOM 3717 O O . VAL A 1 453 ? 15.453 36.938 -3.262 1 96.38 453 VAL A O 1
ATOM 3720 N N . GLY A 1 454 ? 17.062 37.219 -4.738 1 94.12 454 GLY A N 1
ATOM 3721 C CA . GLY A 1 454 ? 16.312 38.219 -5.461 1 94.12 454 GLY A CA 1
ATOM 3722 C C . GLY A 1 454 ? 16.016 39.469 -4.629 1 94.12 454 GLY A C 1
ATOM 3723 O O . GLY A 1 454 ? 16.938 40.094 -4.09 1 94.12 454 GLY A O 1
ATOM 3724 N N . ASP A 1 455 ? 14.758 39.688 -4.441 1 94.19 455 ASP A N 1
ATOM 3725 C CA . ASP A 1 455 ? 14.344 40.875 -3.713 1 94.19 455 ASP A CA 1
ATOM 3726 C C . ASP A 1 455 ? 13.898 40.531 -2.295 1 94.19 455 ASP A C 1
ATOM 3728 O O . ASP A 1 455 ? 13.273 41.344 -1.615 1 94.19 455 ASP A O 1
ATOM 3732 N N . TYR A 1 456 ? 14.266 39.344 -1.88 1 96.94 456 TYR A N 1
ATOM 3733 C CA . TYR A 1 456 ? 13.727 38.875 -0.597 1 96.94 456 TYR A CA 1
ATOM 3734 C C . TYR A 1 456 ? 14.852 38.469 0.351 1 96.94 456 TYR A C 1
ATOM 3736 O O . TYR A 1 456 ? 15.844 37.875 -0.07 1 96.94 456 TYR A O 1
ATOM 3744 N N . ASP A 1 457 ? 14.703 38.906 1.609 1 97 457 ASP A N 1
ATOM 3745 C CA . ASP A 1 457 ? 15.539 38.375 2.688 1 97 457 ASP A CA 1
ATOM 3746 C C . ASP A 1 457 ? 14.898 37.156 3.336 1 97 457 ASP A C 1
ATOM 3748 O O . ASP A 1 457 ? 13.695 37.125 3.578 1 97 457 ASP A O 1
ATOM 3752 N N . MET A 1 458 ? 15.719 36.188 3.561 1 98.25 458 MET A N 1
ATOM 3753 C CA . MET A 1 458 ? 15.195 34.938 4.129 1 98.25 458 MET A CA 1
ATOM 3754 C C . MET A 1 458 ? 15.969 34.531 5.387 1 98.25 458 MET A C 1
ATOM 3756 O O . MET A 1 458 ? 17.188 34.75 5.457 1 98.25 458 MET A O 1
ATOM 3760 N N . ASN A 1 459 ? 15.211 34.094 6.414 1 98.56 459 ASN A N 1
ATOM 3761 C CA . ASN A 1 459 ? 15.836 33.594 7.637 1 98.56 459 ASN A CA 1
ATOM 3762 C C . ASN A 1 459 ? 16.5 32.25 7.422 1 98.56 459 ASN A C 1
ATOM 3764 O O . ASN A 1 459 ? 15.945 31.375 6.746 1 98.56 459 ASN A O 1
ATOM 3768 N N . VAL A 1 460 ? 17.703 32.062 7.98 1 98.62 460 VAL A N 1
ATOM 3769 C CA . VAL A 1 460 ? 18.453 30.828 7.828 1 98.62 460 VAL A CA 1
ATOM 3770 C C . VAL A 1 460 ? 18.969 30.359 9.188 1 98.62 460 VAL A C 1
ATOM 3772 O O . VAL A 1 460 ? 19.406 31.172 10.008 1 98.62 460 VAL A O 1
ATOM 3775 N N . LEU A 1 461 ? 18.797 29.109 9.461 1 98.5 461 LEU A N 1
ATOM 3776 C CA . LEU A 1 461 ? 19.438 28.438 10.578 1 98.5 461 LEU A CA 1
ATOM 3777 C C . LEU A 1 461 ? 20.453 27.406 10.078 1 98.5 461 LEU A C 1
ATOM 3779 O O . LEU A 1 461 ? 20.125 26.531 9.289 1 98.5 461 LEU A O 1
ATOM 3783 N N . GLU A 1 462 ? 21.688 27.594 10.453 1 98.5 462 GLU A N 1
ATOM 3784 C CA . GLU A 1 462 ? 22.75 26.641 10.18 1 98.5 462 GLU A CA 1
ATOM 3785 C C . GLU A 1 462 ? 23.203 25.938 11.461 1 98.5 462 GLU A C 1
ATOM 3787 O O . GLU A 1 462 ? 23.641 26.594 12.414 1 98.5 462 GLU A O 1
ATOM 3792 N N . ILE A 1 463 ? 23.062 24.688 11.492 1 98.19 463 ILE A N 1
ATOM 3793 C CA . ILE A 1 463 ? 23.562 23.875 12.594 1 98.19 463 ILE A CA 1
ATOM 3794 C C . ILE A 1 463 ? 24.875 23.219 12.188 1 98.19 463 ILE A C 1
ATOM 3796 O O . ILE A 1 463 ? 24.938 22.453 11.219 1 98.19 463 ILE A O 1
ATOM 3800 N N . VAL A 1 464 ? 25.953 23.531 12.953 1 98.06 464 VAL A N 1
ATOM 3801 C CA . VAL A 1 464 ? 27.266 23.047 12.562 1 98.06 464 VAL A CA 1
ATOM 3802 C C . VAL A 1 464 ? 27.797 22.094 13.633 1 98.06 464 VAL A C 1
ATOM 3804 O O . VAL A 1 464 ? 27.422 22.172 14.797 1 98.06 464 VAL A O 1
ATOM 3807 N N . PRO A 1 465 ? 28.703 21.219 13.242 1 96.94 465 PRO A N 1
ATOM 3808 C CA . PRO A 1 465 ? 29.234 20.219 14.188 1 96.94 465 PRO A CA 1
ATOM 3809 C C . PRO A 1 465 ? 30.016 20.859 15.328 1 96.94 465 PRO A C 1
ATOM 3811 O O . PRO A 1 465 ? 30.484 22 15.211 1 96.94 465 PRO A O 1
ATOM 3814 N N . PRO A 1 466 ? 30.062 20.078 16.438 1 94.62 466 PRO A N 1
ATOM 3815 C CA . PRO A 1 466 ? 30.969 20.531 17.484 1 94.62 466 PRO A CA 1
ATOM 3816 C C . PRO A 1 466 ? 32.406 20.688 17 1 94.62 466 PRO A C 1
ATOM 3818 O O . PRO A 1 466 ? 32.875 19.906 16.156 1 94.62 466 PRO A O 1
ATOM 3821 N N . ASN A 1 467 ? 33.125 21.625 17.484 1 92.81 467 ASN A N 1
ATOM 3822 C CA . ASN A 1 467 ? 34.5 21.906 17.062 1 92.81 467 ASN A CA 1
ATOM 3823 C C . ASN A 1 467 ? 34.562 22.188 15.555 1 92.81 467 ASN A C 1
ATOM 3825 O O . ASN A 1 467 ? 35.5 21.719 14.883 1 92.81 467 ASN A O 1
ATOM 3829 N N . PHE A 1 468 ? 33.656 22.891 15.086 1 96.25 468 PHE A N 1
ATOM 3830 C CA . PHE A 1 468 ? 33.469 23.219 13.68 1 96.25 468 PHE A CA 1
ATOM 3831 C C . PHE A 1 468 ? 34.688 23.984 13.156 1 96.25 468 PHE A C 1
ATOM 3833 O O . PHE A 1 468 ? 35.156 24.938 13.797 1 96.25 468 PHE A O 1
ATOM 3840 N N . ASP A 1 469 ? 35.156 23.516 12.031 1 96.38 469 ASP A N 1
ATOM 3841 C CA . ASP A 1 469 ? 36.281 24.141 11.32 1 96.38 469 ASP A CA 1
ATOM 3842 C C . ASP A 1 469 ? 35.781 24.891 10.086 1 96.38 469 ASP A C 1
ATOM 3844 O O . ASP A 1 469 ? 35.469 24.281 9.062 1 96.38 469 ASP A O 1
ATOM 3848 N N . ASP A 1 470 ? 35.75 26.25 10.156 1 95.12 470 ASP A N 1
ATOM 3849 C CA . ASP A 1 470 ? 35.219 27.016 9.031 1 95.12 470 ASP A CA 1
ATOM 3850 C C . ASP A 1 470 ? 36.375 27.484 8.117 1 95.12 470 ASP A C 1
ATOM 3852 O O . ASP A 1 470 ? 36.156 28.375 7.277 1 95.12 470 ASP A O 1
ATOM 3856 N N . SER A 1 471 ? 37.562 26.984 8.258 1 96.19 471 SER A N 1
ATOM 3857 C CA . SER A 1 471 ? 38.719 27.406 7.48 1 96.19 471 SER A CA 1
ATOM 3858 C C . SER A 1 471 ? 38.656 26.828 6.066 1 96.19 471 SER A C 1
ATOM 3860 O O . SER A 1 471 ? 39.312 27.375 5.156 1 96.19 471 SER A O 1
ATOM 3862 N N . GLY A 1 472 ? 37.969 25.766 6.008 1 95.56 472 GLY A N 1
ATOM 3863 C CA . GLY A 1 472 ? 37.969 25.078 4.734 1 95.56 472 GLY A CA 1
ATOM 3864 C C . GLY A 1 472 ? 38.875 23.859 4.707 1 95.56 472 GLY A C 1
ATOM 3865 O O . GLY A 1 472 ? 38.812 23.062 3.768 1 95.56 472 GLY A O 1
ATOM 3866 N N . ALA A 1 473 ? 39.656 23.609 5.668 1 96.38 473 ALA A N 1
ATOM 3867 C CA . ALA A 1 473 ? 40.5 22.422 5.754 1 96.38 473 ALA A CA 1
ATOM 3868 C C . ALA A 1 473 ? 39.656 21.156 5.859 1 96.38 473 ALA A C 1
ATOM 3870 O O . ALA A 1 473 ? 40.031 20.109 5.301 1 96.38 473 ALA A O 1
ATOM 3871 N N . THR A 1 474 ? 38.656 21.297 6.586 1 95.38 474 THR A N 1
ATOM 3872 C CA . THR A 1 474 ? 37.656 20.25 6.641 1 95.38 474 THR A CA 1
ATOM 3873 C C . THR A 1 474 ? 36.438 20.578 5.754 1 95.38 474 THR A C 1
ATOM 3875 O O . THR A 1 474 ? 35.938 21.703 5.797 1 95.38 474 THR A O 1
ATOM 3878 N N . LYS A 1 475 ? 36.094 19.641 4.918 1 96.88 475 LYS A N 1
ATOM 3879 C CA . LYS A 1 475 ? 34.906 19.812 4.078 1 96.88 475 LYS A CA 1
ATOM 3880 C C . LYS A 1 475 ? 33.75 18.984 4.594 1 96.88 475 LYS A C 1
ATOM 3882 O O . LYS A 1 475 ? 33.844 17.75 4.707 1 96.88 475 LYS A O 1
ATOM 3887 N N . TYR A 1 476 ? 32.656 19.609 4.883 1 97.94 476 TYR A N 1
ATOM 3888 C CA . TYR A 1 476 ? 31.516 18.953 5.512 1 97.94 476 TYR A CA 1
ATOM 3889 C C . TYR A 1 476 ? 30.406 18.703 4.5 1 97.94 476 TYR A C 1
ATOM 3891 O O . TYR A 1 476 ? 30.156 19.531 3.625 1 97.94 476 TYR A O 1
ATOM 3899 N N . PRO A 1 477 ? 29.719 17.516 4.566 1 98.12 477 PRO A N 1
ATOM 3900 C CA . PRO A 1 477 ? 28.453 17.375 3.826 1 98.12 477 PRO A CA 1
ATOM 3901 C C . PRO A 1 477 ? 27.359 18.297 4.355 1 98.12 477 PRO A C 1
ATOM 3903 O O . PRO A 1 477 ? 27.406 18.719 5.512 1 98.12 477 PRO A O 1
ATOM 3906 N N . VAL A 1 478 ? 26.359 18.656 3.504 1 98.75 478 VAL A N 1
ATOM 3907 C CA . VAL A 1 478 ? 25.328 19.609 3.883 1 98.75 478 VAL A CA 1
ATOM 3908 C C . VAL A 1 478 ? 23.953 19 3.643 1 98.75 478 VAL A C 1
ATOM 3910 O O . VAL A 1 478 ? 23.688 18.438 2.574 1 98.75 478 VAL A O 1
ATOM 3913 N N . LEU A 1 479 ? 23.141 19.031 4.602 1 98.75 479 LEU A N 1
ATOM 3914 C CA . LEU A 1 479 ? 21.75 18.609 4.516 1 98.75 479 LEU A CA 1
ATOM 3915 C C . LEU A 1 479 ? 20.797 19.797 4.707 1 98.75 479 LEU A C 1
ATOM 3917 O O . LEU A 1 479 ? 20.828 20.438 5.75 1 98.75 479 LEU A O 1
ATOM 3921 N N . PHE A 1 480 ? 20.031 20.094 3.691 1 98.88 480 PHE A N 1
ATOM 3922 C CA . PHE A 1 480 ? 18.953 21.062 3.834 1 98.88 480 PHE A CA 1
ATOM 3923 C C . PHE A 1 480 ? 17.719 20.438 4.453 1 98.88 480 PHE A C 1
ATOM 3925 O O . PHE A 1 480 ? 17.234 19.391 3.98 1 98.88 480 PHE A O 1
ATOM 3932 N N . HIS A 1 481 ? 17.25 20.984 5.547 1 98.75 481 HIS A N 1
ATOM 3933 C CA . HIS A 1 481 ? 15.977 20.625 6.152 1 98.75 481 HIS A CA 1
ATOM 3934 C C . HIS A 1 481 ? 14.898 21.656 5.82 1 98.75 481 HIS A C 1
ATOM 3936 O O . HIS A 1 481 ? 14.977 22.812 6.246 1 98.75 481 HIS A O 1
ATOM 3942 N N . VAL A 1 482 ? 13.773 21.172 5.113 1 98.69 482 VAL A N 1
ATOM 3943 C CA . VAL A 1 482 ? 12.789 22.125 4.625 1 98.69 482 VAL A CA 1
ATOM 3944 C C . VAL A 1 482 ? 11.391 21.672 5.031 1 98.69 482 VAL A C 1
ATOM 3946 O O . VAL A 1 482 ? 11.109 20.484 5.09 1 98.69 482 VAL A O 1
ATOM 3949 N N . TYR A 1 483 ? 10.578 22.578 5.422 1 98 483 TYR A N 1
ATOM 3950 C CA . TYR A 1 483 ? 9.133 22.391 5.426 1 98 483 TYR A CA 1
ATOM 3951 C C . TYR A 1 483 ? 8.477 23.266 4.359 1 98 483 TYR A C 1
ATOM 3953 O O . TYR A 1 483 ? 8.219 22.812 3.244 1 98 483 TYR A O 1
ATOM 3961 N N . GLY A 1 484 ? 8.414 24.578 4.574 1 97.38 484 GLY A N 1
ATOM 3962 C CA . GLY A 1 484 ? 8.086 25.531 3.518 1 97.38 484 GLY A CA 1
ATOM 3963 C C . GLY A 1 484 ? 6.594 25.672 3.295 1 97.38 484 GLY A C 1
ATOM 3964 O O . GLY A 1 484 ? 6.168 26.375 2.377 1 97.38 484 GLY A O 1
ATOM 3965 N N . GLY A 1 485 ? 5.707 25.031 4.098 1 97.62 485 GLY A N 1
ATOM 3966 C CA . GLY A 1 485 ? 4.27 25.203 3.938 1 97.62 485 GLY A CA 1
ATOM 3967 C C . GLY A 1 485 ? 3.793 26.609 4.227 1 97.62 485 GLY A C 1
ATOM 3968 O O . GLY A 1 485 ? 4.457 27.359 4.945 1 97.62 485 GLY A O 1
ATOM 3969 N N . PRO A 1 486 ? 2.666 26.984 3.662 1 97.31 486 PRO A N 1
ATOM 3970 C CA . PRO A 1 486 ? 2.168 28.344 3.861 1 97.31 486 PRO A CA 1
ATOM 3971 C C . PRO A 1 486 ? 2.061 28.734 5.336 1 97.31 486 PRO A C 1
ATOM 3973 O O . PRO A 1 486 ? 1.461 28 6.125 1 97.31 486 PRO A O 1
ATOM 3976 N N . ALA A 1 487 ? 2.715 29.828 5.684 1 95.94 487 ALA A N 1
ATOM 3977 C CA . ALA A 1 487 ? 2.648 30.484 6.988 1 95.94 487 ALA A CA 1
ATOM 3978 C C . ALA A 1 487 ? 3.42 29.703 8.039 1 95.94 487 ALA A C 1
ATOM 3980 O O . ALA A 1 487 ? 3.396 30.031 9.227 1 95.94 487 ALA A O 1
ATOM 3981 N N . SER A 1 488 ? 4.105 28.625 7.617 1 96.94 488 SER A N 1
ATOM 3982 C CA . SER A 1 488 ? 4.914 27.844 8.547 1 96.94 488 SER A CA 1
ATOM 3983 C C . SER A 1 488 ? 6.227 28.547 8.867 1 96.94 488 SER A C 1
ATOM 3985 O O . SER A 1 488 ? 6.59 29.531 8.211 1 96.94 488 SER A O 1
ATOM 3987 N N . GLN A 1 489 ? 6.871 28.125 9.891 1 97.75 489 GLN A N 1
ATOM 3988 C CA . GLN A 1 489 ? 8.195 28.609 10.25 1 97.75 489 GLN A CA 1
ATOM 3989 C C . GLN A 1 489 ? 9.055 27.5 10.844 1 97.75 489 GLN A C 1
ATOM 3991 O O . GLN A 1 489 ? 8.633 26.828 11.789 1 97.75 489 GLN A O 1
ATOM 3996 N N . LEU A 1 490 ? 10.125 27.297 10.211 1 97.12 490 LEU A N 1
ATOM 3997 C CA . LEU A 1 490 ? 11.094 26.328 10.703 1 97.12 490 LEU A CA 1
ATOM 3998 C C . LEU A 1 490 ? 12.234 27.016 11.43 1 97.12 490 LEU A C 1
ATOM 4000 O O . LEU A 1 490 ? 12.742 26.516 12.43 1 97.12 490 LEU A O 1
ATOM 4004 N N . VAL A 1 491 ? 12.641 28.203 10.969 1 98.5 491 VAL A N 1
ATOM 4005 C CA . VAL A 1 491 ? 13.742 28.953 11.547 1 98.5 491 VAL A CA 1
ATOM 4006 C C . VAL A 1 491 ? 13.227 29.828 12.688 1 98.5 491 VAL A C 1
ATOM 4008 O O . VAL A 1 491 ? 12.633 30.891 12.453 1 98.5 491 VAL A O 1
ATOM 4011 N N . SER A 1 492 ? 13.484 29.422 13.891 1 97.94 492 SER A N 1
ATOM 4012 C CA . SER A 1 492 ? 13.094 30.156 15.086 1 97.94 492 SER A CA 1
ATOM 4013 C C . SER A 1 492 ? 14.039 29.875 16.25 1 97.94 492 SER A C 1
ATOM 4015 O O . SER A 1 492 ? 14.859 28.969 16.172 1 97.94 492 SER A O 1
ATOM 4017 N N . LYS A 1 493 ? 13.906 30.641 17.266 1 97.75 493 LYS A N 1
ATOM 4018 C CA . LYS A 1 493 ? 14.758 30.484 18.438 1 97.75 493 LYS A CA 1
ATOM 4019 C C . LYS A 1 493 ? 14.156 29.516 19.438 1 97.75 493 LYS A C 1
ATOM 4021 O O . LYS A 1 493 ? 14.602 29.438 20.594 1 97.75 493 LYS A O 1
ATOM 4026 N N . ARG A 1 494 ? 13.172 28.75 19.016 1 96.62 494 ARG A N 1
ATOM 4027 C CA . ARG A 1 494 ? 12.609 27.734 19.906 1 96.62 494 ARG A CA 1
ATOM 4028 C C . ARG A 1 494 ? 13.648 26.672 20.234 1 96.62 494 ARG A C 1
ATOM 4030 O O . ARG A 1 494 ? 14.422 26.266 19.375 1 96.62 494 ARG A O 1
ATOM 4037 N N . TYR A 1 495 ? 13.602 26.219 21.484 1 94.56 495 TYR A N 1
ATOM 4038 C CA . TYR A 1 495 ? 14.523 25.188 21.938 1 94.56 495 TYR A CA 1
ATOM 4039 C C . TYR A 1 495 ? 14.172 23.844 21.297 1 94.56 495 TYR A C 1
ATOM 4041 O O . TYR A 1 495 ? 13.031 23.375 21.406 1 94.56 495 TYR A O 1
ATOM 4049 N N . ARG A 1 496 ? 15.148 23.281 20.656 1 90.19 496 ARG A N 1
ATOM 4050 C CA . ARG A 1 496 ? 14.984 21.938 20.078 1 90.19 496 ARG A CA 1
ATOM 4051 C C . ARG A 1 496 ? 16.312 21.188 20.047 1 90.19 496 ARG A C 1
ATOM 4053 O O . ARG A 1 496 ? 17.328 21.75 19.641 1 90.19 496 ARG A O 1
ATOM 4060 N N . VAL A 1 497 ? 16.328 19.953 20.578 1 89.25 497 VAL A N 1
ATOM 4061 C CA . VAL A 1 497 ? 17.344 18.953 20.266 1 89.25 497 VAL A CA 1
ATOM 4062 C C . VAL A 1 497 ? 16.766 17.891 19.344 1 89.25 497 VAL A C 1
ATOM 4064 O O . VAL A 1 497 ? 16.125 16.938 19.812 1 89.25 497 VAL A O 1
ATOM 4067 N N . SER A 1 498 ? 16.953 18.062 18.109 1 89.12 498 SER A N 1
ATOM 4068 C CA . SER A 1 498 ? 16.219 17.297 17.094 1 89.12 498 SER A CA 1
ATOM 4069 C C . SER A 1 498 ? 17.125 16.297 16.391 1 89.12 498 SER A C 1
ATOM 4071 O O . SER A 1 498 ? 18.297 16.141 16.766 1 89.12 498 SER A O 1
ATOM 4073 N N . TRP A 1 499 ? 16.547 15.586 15.445 1 93 499 TRP A N 1
ATOM 4074 C CA . TRP A 1 499 ? 17.281 14.648 14.594 1 93 499 TRP A CA 1
ATOM 4075 C C . TRP A 1 499 ? 18.438 15.336 13.891 1 93 499 TRP A C 1
ATOM 4077 O O . TRP A 1 499 ? 19.5 14.734 13.695 1 93 499 TRP A O 1
ATOM 4087 N N . SER A 1 500 ? 18.312 16.625 13.555 1 94.12 500 SER A N 1
ATOM 4088 C CA . SER A 1 500 ? 19.375 17.422 12.945 1 94.12 500 SER A CA 1
ATOM 4089 C C . SER A 1 500 ? 20.594 17.5 13.859 1 94.12 500 SER A C 1
ATOM 4091 O O . SER A 1 500 ? 21.734 17.453 13.383 1 94.12 500 SER A O 1
ATOM 4093 N N . SER A 1 501 ? 20.328 17.641 15.148 1 93.12 501 SER A N 1
ATOM 4094 C CA . SER A 1 501 ? 21.422 17.703 16.125 1 93.12 501 SER A CA 1
ATOM 4095 C C . SER A 1 501 ? 22.219 16.406 16.141 1 93.12 501 SER A C 1
ATOM 4097 O O . SER A 1 501 ? 23.438 16.406 16.328 1 93.12 501 SER A O 1
ATOM 4099 N N . VAL A 1 502 ? 21.562 15.32 15.977 1 92.94 502 VAL A N 1
ATOM 4100 C CA . VAL A 1 502 ? 22.203 14.008 15.953 1 92.94 502 VAL A CA 1
ATOM 4101 C C . VAL A 1 502 ? 23.109 13.898 14.742 1 92.94 502 VAL A C 1
ATOM 4103 O O . VAL A 1 502 ? 24.266 13.445 14.859 1 92.94 502 VAL A O 1
ATOM 4106 N N . LEU A 1 503 ? 22.641 14.344 13.633 1 95.31 503 LEU A N 1
ATOM 4107 C CA . LEU A 1 503 ? 23.406 14.266 12.398 1 95.31 503 LEU A CA 1
ATOM 4108 C C . LEU A 1 503 ? 24.672 15.109 12.477 1 95.31 503 LEU A C 1
ATOM 4110 O O . LEU A 1 503 ? 25.734 14.688 12.016 1 95.31 503 LEU A O 1
ATOM 4114 N N . SER A 1 504 ? 24.516 16.297 13.078 1 95.69 504 SER A N 1
ATOM 4115 C CA . SER A 1 504 ? 25.625 17.219 13.164 1 95.69 504 SER A CA 1
ATOM 4116 C C . SER A 1 504 ? 26.641 16.781 14.219 1 95.69 504 SER A C 1
ATOM 4118 O O . SER A 1 504 ? 27.844 17.031 14.078 1 95.69 504 SER A O 1
ATOM 4120 N N . SER A 1 505 ? 26.172 16.125 15.234 1 93.5 505 SER A N 1
ATOM 4121 C CA . SER A 1 505 ? 27.031 15.758 16.359 1 93.5 505 SER A CA 1
ATOM 4122 C C . SER A 1 505 ? 27.719 14.422 16.109 1 93.5 505 SER A C 1
ATOM 4124 O O . SER A 1 505 ? 28.672 14.07 16.797 1 93.5 505 SER A O 1
ATOM 4126 N N . ASP A 1 506 ? 27.188 13.688 15.18 1 92.69 506 ASP A N 1
ATOM 4127 C CA . ASP A 1 506 ? 27.797 12.391 14.875 1 92.69 506 ASP A CA 1
ATOM 4128 C C . ASP A 1 506 ? 29.234 12.57 14.383 1 92.69 506 ASP A C 1
ATOM 4130 O O . ASP A 1 506 ? 29.469 13.234 13.367 1 92.69 506 ASP A O 1
ATOM 4134 N N . PRO A 1 507 ? 30.219 11.93 14.992 1 90.94 507 PRO A N 1
ATOM 4135 C CA . PRO A 1 507 ? 31.625 12.148 14.633 1 90.94 507 PRO A CA 1
ATOM 4136 C C . PRO A 1 507 ? 31.953 11.633 13.234 1 90.94 507 PRO A C 1
ATOM 4138 O O . PRO A 1 507 ? 32.906 12.109 12.609 1 90.94 507 PRO A O 1
ATOM 4141 N N . ASP A 1 508 ? 31.141 10.711 12.742 1 89.94 508 ASP A N 1
ATOM 4142 C CA . ASP A 1 508 ? 31.438 10.133 11.438 1 89.94 508 ASP A CA 1
ATOM 4143 C C . ASP A 1 508 ? 30.734 10.922 10.328 1 89.94 508 ASP A C 1
ATOM 4145 O O . ASP A 1 508 ? 31.219 10.969 9.195 1 89.94 508 ASP A O 1
ATOM 4149 N N . LEU A 1 509 ? 29.656 11.547 10.617 1 93.44 509 LEU A N 1
ATOM 4150 C CA . LEU A 1 509 ? 28.859 12.234 9.602 1 93.44 509 LEU A CA 1
ATOM 4151 C C . LEU A 1 509 ? 29.203 13.719 9.562 1 93.44 509 LEU A C 1
ATOM 4153 O O . LEU A 1 509 ? 29.453 14.273 8.484 1 93.44 509 LEU A O 1
ATOM 4157 N N . GLN A 1 510 ? 29.203 14.367 10.797 1 94.75 510 GLN A N 1
ATOM 4158 C CA . GLN A 1 510 ? 29.516 15.781 10.961 1 94.75 510 GLN A CA 1
ATOM 4159 C C . GLN A 1 510 ? 28.797 16.625 9.898 1 94.75 510 GLN A C 1
ATOM 4161 O O . GLN A 1 510 ? 29.438 17.453 9.234 1 94.75 510 GLN A O 1
ATOM 4166 N N . CYS A 1 511 ? 27.547 16.406 9.727 1 96.62 511 CYS A N 1
ATOM 4167 C CA . CYS A 1 511 ? 26.719 17.031 8.711 1 96.62 511 CYS A CA 1
ATOM 4168 C C . CYS A 1 511 ? 26.328 18.453 9.141 1 96.62 511 CYS A C 1
ATOM 4170 O O . CYS A 1 511 ? 25.922 18.672 10.281 1 96.62 511 CYS A O 1
ATOM 4172 N N . ILE A 1 512 ? 26.531 19.406 8.242 1 98.44 512 ILE A N 1
ATOM 4173 C CA . ILE A 1 512 ? 25.938 20.719 8.438 1 98.44 512 ILE A CA 1
ATOM 4174 C C . ILE A 1 512 ? 24.469 20.688 8.023 1 98.44 512 ILE A C 1
ATOM 4176 O O . ILE A 1 512 ? 24.125 20.219 6.93 1 98.44 512 ILE A O 1
ATOM 4180 N N . VAL A 1 513 ? 23.594 21.094 8.898 1 98.62 513 VAL A N 1
ATOM 4181 C CA . VAL A 1 513 ? 22.172 21.141 8.562 1 98.62 513 VAL A CA 1
ATOM 4182 C C . VAL A 1 513 ? 21.719 22.594 8.383 1 98.62 513 VAL A C 1
ATOM 4184 O O . VAL A 1 513 ? 21.922 23.422 9.281 1 98.62 513 VAL A O 1
ATOM 4187 N N . VAL A 1 514 ? 21.125 22.875 7.238 1 98.81 514 VAL A N 1
ATOM 4188 C CA . VAL A 1 514 ? 20.688 24.219 6.914 1 98.81 514 VAL A CA 1
ATOM 4189 C C . VAL A 1 514 ? 19.172 24.25 6.738 1 98.81 514 VAL A C 1
ATOM 4191 O O . VAL A 1 514 ? 18.609 23.406 6.027 1 98.81 514 VAL A O 1
ATOM 4194 N N . SER A 1 515 ? 18.5 25.125 7.43 1 98.69 515 SER A N 1
ATOM 4195 C CA . SER A 1 515 ? 17.094 25.406 7.219 1 98.69 515 SER A CA 1
ATOM 4196 C C . SER A 1 515 ? 16.875 26.828 6.73 1 98.69 515 SER A C 1
ATOM 4198 O O . SER A 1 515 ? 17.484 27.766 7.238 1 98.69 515 SER A O 1
ATOM 4200 N N . VAL A 1 516 ? 15.992 26.953 5.73 1 98.69 516 VAL A N 1
ATOM 4201 C CA . VAL A 1 516 ? 15.688 28.25 5.148 1 98.69 516 VAL A CA 1
ATOM 4202 C C . VAL A 1 516 ? 14.18 28.469 5.102 1 98.69 516 VAL A C 1
ATOM 4204 O O . VAL A 1 516 ? 13.445 27.625 4.562 1 98.69 516 VAL A O 1
ATOM 4207 N N . ASP A 1 517 ? 13.734 29.516 5.652 1 98.62 517 ASP A N 1
ATOM 4208 C CA . ASP A 1 517 ? 12.344 29.922 5.465 1 98.62 517 ASP A CA 1
ATOM 4209 C C . ASP A 1 517 ? 12.211 30.891 4.293 1 98.62 517 ASP A C 1
ATOM 4211 O O . ASP A 1 517 ? 12.469 32.094 4.441 1 98.62 517 ASP A O 1
ATOM 4215 N N . GLY A 1 518 ? 11.797 30.312 3.178 1 98.31 518 GLY A N 1
ATOM 4216 C CA . GLY A 1 518 ? 11.625 31.109 1.971 1 98.31 518 GLY A CA 1
ATOM 4217 C C . GLY A 1 518 ? 10.227 31.688 1.831 1 98.31 518 GLY A C 1
ATOM 4218 O O . GLY A 1 518 ? 9.469 31.719 2.799 1 98.31 518 GLY A O 1
ATOM 4219 N N . ARG A 1 519 ? 9.938 32.281 0.647 1 97.25 519 ARG A N 1
ATOM 4220 C CA . ARG A 1 519 ? 8.633 32.875 0.365 1 97.25 519 ARG A CA 1
ATOM 4221 C C . ARG A 1 519 ? 7.5 31.922 0.714 1 97.25 519 ARG A C 1
ATOM 4223 O O . ARG A 1 519 ? 7.602 30.719 0.473 1 97.25 519 ARG A O 1
ATOM 4230 N N . GLY A 1 520 ? 6.461 32.438 1.26 1 98.19 520 GLY A N 1
ATOM 4231 C CA . GLY A 1 520 ? 5.293 31.672 1.65 1 98.19 520 GLY A CA 1
ATOM 4232 C C . GLY A 1 520 ? 5.258 31.344 3.133 1 98.19 520 GLY A C 1
ATOM 4233 O O . GLY A 1 520 ? 4.219 30.953 3.664 1 98.19 520 GLY A O 1
ATOM 4234 N N . THR A 1 521 ? 6.359 31.484 3.836 1 98.06 521 THR A N 1
ATOM 4235 C CA . THR A 1 521 ? 6.41 31.156 5.258 1 98.06 521 THR A CA 1
ATOM 4236 C C . THR A 1 521 ? 5.984 32.344 6.098 1 98.06 521 THR A C 1
ATOM 4238 O O . THR A 1 521 ? 5.676 33.438 5.559 1 98.06 521 THR A O 1
ATOM 4241 N N . GLY A 1 522 ? 5.973 32.125 7.402 1 96.94 522 GLY A N 1
ATOM 4242 C CA . GLY A 1 522 ? 5.281 33.094 8.258 1 96.94 522 GLY A CA 1
ATOM 4243 C C . GLY A 1 522 ? 6.215 34.094 8.906 1 96.94 522 GLY A C 1
ATOM 4244 O O . GLY A 1 522 ? 7.438 33.938 8.844 1 96.94 522 GLY A O 1
ATOM 4245 N N . PHE A 1 523 ? 5.66 35.219 9.352 1 97.88 523 PHE A N 1
ATOM 4246 C CA . PHE A 1 523 ? 6.195 36.25 10.25 1 97.88 523 PHE A CA 1
ATOM 4247 C C . PHE A 1 523 ? 7.18 37.156 9.523 1 97.88 523 PHE A C 1
ATOM 4249 O O . PHE A 1 523 ? 8.086 37.719 10.141 1 97.88 523 PHE A O 1
ATOM 4256 N N . MET A 1 524 ? 7.09 37.219 8.195 1 97.56 524 MET A N 1
ATOM 4257 C CA . MET A 1 524 ? 7.926 38.094 7.395 1 97.56 524 MET A CA 1
ATOM 4258 C C . MET A 1 524 ? 7.07 39.062 6.594 1 97.56 524 MET A C 1
ATOM 4260 O O . MET A 1 524 ? 7.535 39.656 5.617 1 97.56 524 MET A O 1
ATOM 4264 N N . GLY A 1 525 ? 5.762 39.156 7.004 1 97.19 525 GLY A N 1
ATOM 4265 C CA . GLY A 1 525 ? 4.844 40.062 6.328 1 97.19 525 GLY A CA 1
ATOM 4266 C C . GLY A 1 525 ? 4.027 39.406 5.242 1 97.19 525 GLY A C 1
ATOM 4267 O O . GLY A 1 525 ? 4.418 38.344 4.734 1 97.19 525 GLY A O 1
ATOM 4268 N N . ARG A 1 526 ? 2.939 40.062 4.812 1 97.44 526 ARG A N 1
ATOM 4269 C CA . ARG A 1 526 ? 1.982 39.5 3.869 1 97.44 526 ARG A CA 1
ATOM 4270 C C . ARG A 1 526 ? 2.572 39.438 2.463 1 97.44 526 ARG A C 1
ATOM 4272 O O . ARG A 1 526 ? 2.271 38.5 1.696 1 97.44 526 ARG A O 1
ATOM 4279 N N . LYS A 1 527 ? 3.404 40.438 2.152 1 96.38 527 LYS A N 1
ATOM 4280 C CA . LYS A 1 527 ? 4.031 40.375 0.834 1 96.38 527 LYS A CA 1
ATOM 4281 C C . LYS A 1 527 ? 4.84 39.094 0.651 1 96.38 527 LYS A C 1
ATOM 4283 O O . LYS A 1 527 ? 4.75 38.438 -0.389 1 96.38 527 LYS A O 1
ATOM 4288 N N . PHE A 1 528 ? 5.645 38.719 1.644 1 97.44 528 PHE A N 1
ATOM 4289 C CA . PHE A 1 528 ? 6.457 37.5 1.661 1 97.44 528 PHE A CA 1
ATOM 4290 C C . PHE A 1 528 ? 5.578 36.281 1.647 1 97.44 528 PHE A C 1
ATOM 4292 O O . PHE A 1 528 ? 5.863 35.312 0.932 1 97.44 528 PHE A O 1
ATOM 4299 N N . LEU A 1 529 ? 4.484 36.312 2.342 1 97.81 529 LEU A N 1
ATOM 4300 C CA . LEU A 1 529 ? 3.582 35.188 2.541 1 97.81 529 LEU A CA 1
ATOM 4301 C C . LEU A 1 529 ? 2.76 34.906 1.284 1 97.81 529 LEU A C 1
ATOM 4303 O O . LEU A 1 529 ? 2.662 33.781 0.832 1 97.81 529 LEU A O 1
ATOM 4307 N N . THR A 1 530 ? 2.172 35.906 0.625 1 97.62 530 THR A N 1
ATOM 4308 C CA . THR A 1 530 ? 1.136 35.75 -0.387 1 97.62 530 THR A CA 1
ATOM 4309 C C . THR A 1 530 ? 1.754 35.625 -1.777 1 97.62 530 THR A C 1
ATOM 4311 O O . THR A 1 530 ? 1.046 35.375 -2.758 1 97.62 530 THR A O 1
ATOM 4314 N N . GLU A 1 531 ? 3.096 35.688 -1.831 1 96.62 531 GLU A N 1
ATOM 4315 C CA . GLU A 1 531 ? 3.785 35.562 -3.111 1 96.62 531 GLU A CA 1
ATOM 4316 C C . GLU A 1 531 ? 3.486 34.219 -3.764 1 96.62 531 GLU A C 1
ATOM 4318 O O . GLU A 1 531 ? 3.578 34.062 -4.984 1 96.62 531 GLU A O 1
ATOM 4323 N N . ILE A 1 532 ? 3.121 33.25 -3.012 1 97.81 532 ILE A N 1
ATOM 4324 C CA . ILE A 1 532 ? 2.98 31.891 -3.514 1 97.81 532 ILE A CA 1
ATOM 4325 C C . ILE A 1 532 ? 1.536 31.656 -3.949 1 97.81 532 ILE A C 1
ATOM 4327 O O . ILE A 1 532 ? 1.199 30.578 -4.426 1 97.81 532 ILE A O 1
ATOM 4331 N N . GLN A 1 533 ? 0.62 32.656 -3.76 1 98 533 GLN A N 1
ATOM 4332 C CA . GLN A 1 533 ? -0.793 32.469 -4.078 1 98 533 GLN A CA 1
ATOM 4333 C C . GLN A 1 533 ? -0.978 32.031 -5.523 1 98 533 GLN A C 1
ATOM 4335 O O . GLN A 1 533 ? -0.406 32.625 -6.445 1 98 533 GLN A O 1
ATOM 4340 N N . GLY A 1 534 ? -1.668 30.938 -5.715 1 97.69 534 GLY A N 1
ATOM 4341 C CA . GLY A 1 534 ? -1.999 30.422 -7.035 1 97.69 534 GLY A CA 1
ATOM 4342 C C . GLY A 1 534 ? -0.9 29.562 -7.629 1 97.69 534 GLY A C 1
ATOM 4343 O O . GLY A 1 534 ? -1.069 28.984 -8.711 1 97.69 534 GLY A O 1
ATOM 4344 N N . ARG A 1 535 ? 0.186 29.469 -6.926 1 96.81 535 ARG A N 1
ATOM 4345 C CA . ARG A 1 535 ? 1.311 28.75 -7.5 1 96.81 535 ARG A CA 1
ATOM 4346 C C . ARG A 1 535 ? 2.197 28.156 -6.406 1 96.81 535 ARG A C 1
ATOM 4348 O O . ARG A 1 535 ? 3.412 28.375 -6.406 1 96.81 535 ARG A O 1
ATOM 4355 N N . ILE A 1 536 ? 1.605 27.453 -5.535 1 97.94 536 ILE A N 1
ATOM 4356 C CA . ILE A 1 536 ? 2.391 26.906 -4.434 1 97.94 536 ILE A CA 1
ATOM 4357 C C . ILE A 1 536 ? 3.41 25.906 -4.977 1 97.94 536 ILE A C 1
ATOM 4359 O O . ILE A 1 536 ? 3.18 25.266 -6.012 1 97.94 536 ILE A O 1
ATOM 4363 N N . GLY A 1 537 ? 4.574 25.75 -4.312 1 97.69 537 GLY A N 1
ATOM 4364 C CA . GLY A 1 537 ? 5.617 24.797 -4.641 1 97.69 537 GLY A CA 1
ATOM 4365 C C . GLY A 1 537 ? 6.668 25.344 -5.582 1 97.69 537 GLY A C 1
ATOM 4366 O O . GLY A 1 537 ? 7.758 24.781 -5.715 1 97.69 537 GLY A O 1
ATOM 4367 N N . VAL A 1 538 ? 6.371 26.453 -6.262 1 97.44 538 VAL A N 1
ATOM 4368 C CA . VAL A 1 538 ? 7.262 26.984 -7.285 1 97.44 538 VAL A CA 1
ATOM 4369 C C . VAL A 1 538 ? 8.359 27.828 -6.633 1 97.44 538 VAL A C 1
ATOM 4371 O O . VAL A 1 538 ? 9.516 27.391 -6.555 1 97.44 538 VAL A O 1
ATOM 4374 N N . TYR A 1 539 ? 7.945 28.859 -5.977 1 97.38 539 TYR A N 1
ATOM 4375 C CA . TYR A 1 539 ? 8.93 29.766 -5.383 1 97.38 539 TYR A CA 1
ATOM 4376 C C . TYR A 1 539 ? 9.609 29.109 -4.184 1 97.38 539 TYR A C 1
ATOM 4378 O O . TYR A 1 539 ? 10.797 29.328 -3.934 1 97.38 539 TYR A O 1
ATOM 4386 N N . GLU A 1 540 ? 8.852 28.328 -3.488 1 98.06 540 GLU A N 1
ATOM 4387 C CA . GLU A 1 540 ? 9.383 27.641 -2.314 1 98.06 540 GLU A CA 1
ATOM 4388 C C . GLU A 1 540 ? 10.562 26.75 -2.682 1 98.06 540 GLU A C 1
ATOM 4390 O O . GLU A 1 540 ? 11.594 26.75 -2 1 98.06 540 GLU A O 1
ATOM 4395 N N . SER A 1 541 ? 10.445 25.984 -3.736 1 98.25 541 SER A N 1
ATOM 4396 C CA . SER A 1 541 ? 11.516 25.094 -4.172 1 98.25 541 SER A CA 1
ATOM 4397 C C . SER A 1 541 ? 12.672 25.891 -4.785 1 98.25 541 SER A C 1
ATOM 4399 O O . SER A 1 541 ? 13.836 25.547 -4.566 1 98.25 541 SER A O 1
ATOM 4401 N N . LEU A 1 542 ? 12.375 26.953 -5.531 1 97.88 542 LEU A N 1
ATOM 4402 C CA . LEU A 1 542 ? 13.406 27.797 -6.133 1 97.88 542 LEU A CA 1
ATOM 4403 C C . LEU A 1 542 ? 14.258 28.453 -5.059 1 97.88 542 LEU A C 1
ATOM 4405 O O . LEU A 1 542 ? 15.477 28.578 -5.215 1 97.88 542 LEU A O 1
ATOM 4409 N N . ASP A 1 543 ? 13.594 28.891 -4.016 1 98.5 543 ASP A N 1
ATOM 4410 C CA . ASP A 1 543 ? 14.312 29.531 -2.92 1 98.5 543 ASP A CA 1
ATOM 4411 C C . ASP A 1 543 ? 15.312 28.562 -2.285 1 98.5 543 ASP A C 1
ATOM 4413 O O . ASP A 1 543 ? 16.438 28.938 -1.969 1 98.5 543 ASP A O 1
ATOM 4417 N N . GLN A 1 544 ? 14.906 27.297 -2.057 1 98.69 544 GLN A N 1
ATOM 4418 C CA . GLN A 1 544 ? 15.812 26.297 -1.513 1 98.69 544 GLN A CA 1
ATOM 4419 C C . GLN A 1 544 ? 17.016 26.078 -2.432 1 98.69 544 GLN A C 1
ATOM 4421 O O . GLN A 1 544 ? 18.156 26.016 -1.966 1 98.69 544 GLN A O 1
ATOM 4426 N N . LEU A 1 545 ? 16.781 25.953 -3.715 1 98.62 545 LEU A N 1
ATOM 4427 C CA . LEU A 1 545 ? 17.828 25.719 -4.699 1 98.62 545 LEU A CA 1
ATOM 4428 C C . LEU A 1 545 ? 18.828 26.875 -4.73 1 98.62 545 LEU A C 1
ATOM 4430 O O . LEU A 1 545 ? 20.031 26.656 -4.75 1 98.62 545 LEU A O 1
ATOM 4434 N N . GLU A 1 546 ? 18.297 28.094 -4.715 1 98.44 546 GLU A N 1
ATOM 4435 C CA . GLU A 1 546 ? 19.172 29.266 -4.785 1 98.44 546 GLU A CA 1
ATOM 4436 C C . GLU A 1 546 ? 20.047 29.391 -3.543 1 98.44 546 GLU A C 1
ATOM 4438 O O . GLU A 1 546 ? 21.234 29.688 -3.641 1 98.44 546 GLU A O 1
ATOM 4443 N N . VAL A 1 547 ? 19.438 29.172 -2.416 1 98.69 547 VAL A N 1
ATOM 4444 C CA . VAL A 1 547 ? 20.234 29.234 -1.188 1 98.69 547 VAL A CA 1
ATOM 4445 C C . VAL A 1 547 ? 21.266 28.109 -1.18 1 98.69 547 VAL A C 1
ATOM 4447 O O . VAL A 1 547 ? 22.406 28.328 -0.75 1 98.69 547 VAL A O 1
ATOM 4450 N N . ALA A 1 548 ? 20.922 26.938 -1.624 1 98.75 548 ALA A N 1
ATOM 4451 C CA . ALA A 1 548 ? 21.875 25.828 -1.709 1 98.75 548 ALA A CA 1
ATOM 4452 C C . ALA A 1 548 ? 23.047 26.188 -2.615 1 98.75 548 ALA A C 1
ATOM 4454 O O . ALA A 1 548 ? 24.203 25.875 -2.299 1 98.75 548 ALA A O 1
ATOM 4455 N N . ARG A 1 549 ? 22.781 26.844 -3.744 1 98.19 549 ARG A N 1
ATOM 4456 C CA . ARG A 1 549 ? 23.844 27.281 -4.641 1 98.19 549 ARG A CA 1
ATOM 4457 C C . ARG A 1 549 ? 24.797 28.25 -3.939 1 98.19 549 ARG A C 1
ATOM 4459 O O . ARG A 1 549 ? 26.016 28.141 -4.086 1 98.19 549 ARG A O 1
ATOM 4466 N N . GLN A 1 550 ? 24.203 29.141 -3.229 1 97.94 550 GLN A N 1
ATOM 4467 C CA . GLN A 1 550 ? 25.031 30.078 -2.482 1 97.94 550 GLN A CA 1
ATOM 4468 C C . GLN A 1 550 ? 25.844 29.375 -1.406 1 97.94 550 GLN A C 1
ATOM 4470 O O . GLN A 1 550 ? 27 29.719 -1.166 1 97.94 550 GLN A O 1
ATOM 4475 N N . TRP A 1 551 ? 25.25 28.375 -0.776 1 97.94 551 TRP A N 1
ATOM 4476 C CA . TRP A 1 551 ? 25.938 27.641 0.278 1 97.94 551 TRP A CA 1
ATOM 4477 C C . TRP A 1 551 ? 27.094 26.828 -0.292 1 97.94 551 TRP A C 1
ATOM 4479 O O . TRP A 1 551 ? 28.109 26.641 0.381 1 97.94 551 TRP A O 1
ATOM 4489 N N . LYS A 1 552 ? 26.969 26.375 -1.49 1 97.62 552 LYS A N 1
ATOM 4490 C CA . LYS A 1 552 ? 28.016 25.594 -2.148 1 97.62 552 LYS A CA 1
ATOM 4491 C C . LYS A 1 552 ? 29.281 26.422 -2.326 1 97.62 552 LYS A C 1
ATOM 4493 O O . LYS A 1 552 ? 30.375 25.859 -2.502 1 97.62 552 LYS A O 1
ATOM 4498 N N . ASN A 1 553 ? 29.156 27.719 -2.217 1 96.56 553 ASN A N 1
ATOM 4499 C CA . ASN A 1 553 ? 30.312 28.609 -2.381 1 96.56 553 ASN A CA 1
ATOM 4500 C C . ASN A 1 553 ? 31.094 28.75 -1.075 1 96.56 553 ASN A C 1
ATOM 4502 O O . ASN A 1 553 ? 32.188 29.328 -1.062 1 96.56 553 ASN A O 1
ATOM 4506 N N . LYS A 1 554 ? 30.562 28.234 0.006 1 97.31 554 LYS A N 1
ATOM 4507 C CA . LYS A 1 554 ? 31.281 28.297 1.275 1 97.31 554 LYS A CA 1
ATOM 4508 C C . LYS A 1 554 ? 32.5 27.359 1.278 1 97.31 554 LYS A C 1
ATOM 4510 O O . LYS A 1 554 ? 32.406 26.234 0.772 1 97.31 554 LYS A O 1
ATOM 4515 N N . LYS A 1 555 ? 33.562 27.766 1.913 1 96.75 555 LYS A N 1
ATOM 4516 C CA . LYS A 1 555 ? 34.844 27.062 1.847 1 96.75 555 LYS A CA 1
ATOM 4517 C C . LYS A 1 555 ? 34.781 25.75 2.635 1 96.75 555 LYS A C 1
ATOM 4519 O O . LYS A 1 555 ? 35.531 24.812 2.355 1 96.75 555 LYS A O 1
ATOM 4524 N N . TYR A 1 556 ? 33.906 25.609 3.533 1 97.88 556 TYR A N 1
ATOM 4525 C CA . TYR A 1 556 ? 33.906 24.5 4.48 1 97.88 556 TYR A CA 1
ATOM 4526 C C . TYR A 1 556 ? 32.875 23.438 4.105 1 97.88 556 TYR A C 1
ATOM 4528 O O . TYR A 1 556 ? 32.562 22.562 4.91 1 97.88 556 TYR A O 1
ATOM 4536 N N . VAL A 1 557 ? 32.312 23.531 2.91 1 98 557 VAL A N 1
ATOM 4537 C CA . VAL A 1 557 ? 31.297 22.531 2.541 1 98 557 VAL A CA 1
ATOM 4538 C C . VAL A 1 557 ? 31.812 21.672 1.393 1 98 557 VAL A C 1
ATOM 4540 O O . VAL A 1 557 ? 32.625 22.125 0.58 1 98 557 VAL A O 1
ATOM 4543 N N . ASP A 1 558 ? 31.484 20.422 1.356 1 97.38 558 ASP A N 1
ATOM 4544 C CA . ASP A 1 558 ? 31.719 19.531 0.225 1 97.38 558 ASP A CA 1
ATOM 4545 C C . ASP A 1 558 ? 30.641 19.719 -0.846 1 97.38 558 ASP A C 1
ATOM 4547 O O . ASP A 1 558 ? 29.516 19.25 -0.691 1 97.38 558 ASP A O 1
ATOM 4551 N N . LYS A 1 559 ? 30.969 20.25 -1.954 1 95.88 559 LYS A N 1
ATOM 4552 C CA . LYS A 1 559 ? 30.031 20.672 -2.992 1 95.88 559 LYS A CA 1
ATOM 4553 C C . LYS A 1 559 ? 29.344 19.453 -3.623 1 95.88 559 LYS A C 1
ATOM 4555 O O . LYS A 1 559 ? 28.312 19.609 -4.285 1 95.88 559 LYS A O 1
ATOM 4560 N N . ASP A 1 560 ? 29.875 18.25 -3.426 1 95.31 560 ASP A N 1
ATOM 4561 C CA . ASP A 1 560 ? 29.328 17.062 -4.051 1 95.31 560 ASP A CA 1
ATOM 4562 C C . ASP A 1 560 ? 28.484 16.25 -3.057 1 95.31 560 ASP A C 1
ATOM 4564 O O . ASP A 1 560 ? 28.016 15.156 -3.373 1 95.31 560 ASP A O 1
ATOM 4568 N N . LYS A 1 561 ? 28.297 16.766 -1.885 1 97.69 561 LYS A N 1
ATOM 4569 C CA . LYS A 1 561 ? 27.531 16.062 -0.854 1 97.69 561 LYS A CA 1
ATOM 4570 C C . LYS A 1 561 ? 26.438 16.969 -0.274 1 97.69 561 LYS A C 1
ATOM 4572 O O . LYS A 1 561 ? 26.453 17.281 0.918 1 97.69 561 LYS A O 1
ATOM 4577 N N . PHE A 1 562 ? 25.5 17.281 -1.139 1 98.62 562 PHE A N 1
ATOM 4578 C CA . PHE A 1 562 ? 24.344 18.078 -0.756 1 98.62 562 PHE A CA 1
ATOM 4579 C C . PHE A 1 562 ? 23.062 17.234 -0.807 1 98.62 562 PHE A C 1
ATOM 4581 O O . PHE A 1 562 ? 22.812 16.547 -1.799 1 98.62 562 PHE A O 1
ATOM 4588 N N . ALA A 1 563 ? 22.344 17.234 0.231 1 98.75 563 ALA A N 1
ATOM 4589 C CA . ALA A 1 563 ? 21.062 16.562 0.312 1 98.75 563 ALA A CA 1
ATOM 4590 C C . ALA A 1 563 ? 19.969 17.531 0.785 1 98.75 563 ALA A C 1
ATOM 4592 O O . ALA A 1 563 ? 20.266 18.562 1.381 1 98.75 563 ALA A O 1
ATOM 4593 N N . ILE A 1 564 ? 18.75 17.25 0.512 1 98.88 564 ILE A N 1
ATOM 4594 C CA . ILE A 1 564 ? 17.578 17.969 1 1 98.88 564 ILE A CA 1
ATOM 4595 C C . ILE A 1 564 ? 16.562 16.984 1.54 1 98.88 564 ILE A C 1
ATOM 4597 O O . ILE A 1 564 ? 16.359 15.906 0.97 1 98.88 564 ILE A O 1
ATOM 4601 N N . TRP A 1 565 ? 15.938 17.312 2.656 1 98.69 565 TRP A N 1
ATOM 4602 C CA . TRP A 1 565 ? 14.914 16.406 3.182 1 98.69 565 TRP A CA 1
ATOM 4603 C C . TRP A 1 565 ? 13.773 17.203 3.816 1 98.69 565 TRP A C 1
ATOM 4605 O O . TRP A 1 565 ? 13.953 18.344 4.234 1 98.69 565 TRP A O 1
ATOM 4615 N N . GLY A 1 566 ? 12.633 16.625 3.852 1 98.69 566 GLY A N 1
ATOM 4616 C CA . GLY A 1 566 ? 11.484 17.188 4.535 1 98.69 566 GLY A CA 1
ATOM 4617 C C . GLY A 1 566 ? 10.344 16.203 4.711 1 98.69 566 GLY A C 1
ATOM 4618 O O . GLY A 1 566 ? 10.367 15.109 4.133 1 98.69 566 GLY A O 1
ATOM 4619 N N . TRP A 1 567 ? 9.406 16.531 5.574 1 98.62 567 TRP A N 1
ATOM 4620 C CA . TRP A 1 567 ? 8.219 15.758 5.918 1 98.62 567 TRP A CA 1
ATOM 4621 C C . TRP A 1 567 ? 6.949 16.484 5.508 1 98.62 567 TRP A C 1
ATOM 4623 O O . TRP A 1 567 ? 6.867 17.719 5.617 1 98.62 567 TRP A O 1
ATOM 4633 N N . SER A 1 568 ? 5.922 15.742 4.969 1 98.38 568 SER A N 1
ATOM 4634 C CA . SER A 1 568 ? 4.66 16.344 4.555 1 98.38 568 SER A CA 1
ATOM 4635 C C . SER A 1 568 ? 4.883 17.406 3.486 1 98.38 568 SER A C 1
ATOM 4637 O O . SER A 1 568 ? 5.5 17.141 2.455 1 98.38 568 SER A O 1
ATOM 4639 N N . TYR A 1 569 ? 4.531 18.672 3.752 1 98.69 569 TYR A N 1
ATOM 4640 C CA . TYR A 1 569 ? 4.797 19.734 2.791 1 98.69 569 TYR A CA 1
ATOM 4641 C C . TYR A 1 569 ? 6.289 19.844 2.498 1 98.69 569 TYR A C 1
ATOM 4643 O O . TYR A 1 569 ? 6.688 20.156 1.372 1 98.69 569 TYR A O 1
ATOM 4651 N N . GLY A 1 570 ? 7.141 19.578 3.49 1 98.75 570 GLY A N 1
ATOM 4652 C CA . GLY A 1 570 ? 8.578 19.531 3.262 1 98.75 570 GLY A CA 1
ATOM 4653 C C . GLY A 1 570 ? 9.008 18.438 2.318 1 98.75 570 GLY A C 1
ATOM 4654 O O . GLY A 1 570 ? 9.945 18.609 1.534 1 98.75 570 GLY A O 1
ATOM 4655 N N . GLY A 1 571 ? 8.336 17.25 2.477 1 98.88 571 GLY A N 1
ATOM 4656 C CA . GLY A 1 571 ? 8.57 16.203 1.509 1 98.88 571 GLY A CA 1
ATOM 4657 C C . GLY A 1 571 ? 8.203 16.594 0.091 1 98.88 571 GLY A C 1
ATOM 4658 O O . GLY A 1 571 ? 8.906 16.25 -0.858 1 98.88 571 GLY A O 1
ATOM 4659 N N . TYR A 1 572 ? 7.133 17.312 -0.034 1 98.81 572 TYR A N 1
ATOM 4660 C CA . TYR A 1 572 ? 6.68 17.859 -1.31 1 98.81 572 TYR A CA 1
ATOM 4661 C C . TYR A 1 572 ? 7.719 18.812 -1.893 1 98.81 572 TYR A C 1
ATOM 4663 O O . TYR A 1 572 ? 8.102 18.688 -3.057 1 98.81 572 TYR A O 1
ATOM 4671 N N . ILE A 1 573 ? 8.25 19.703 -1.108 1 98.88 573 ILE A N 1
ATOM 4672 C CA . ILE A 1 573 ? 9.234 20.672 -1.586 1 98.88 573 ILE A CA 1
ATOM 4673 C C . ILE A 1 573 ? 10.523 19.953 -1.962 1 98.88 573 ILE A C 1
ATOM 4675 O O . ILE A 1 573 ? 11.195 20.328 -2.924 1 98.88 573 ILE A O 1
ATOM 4679 N N . THR A 1 574 ? 10.883 18.922 -1.194 1 98.94 574 THR A N 1
ATOM 4680 C CA . THR A 1 574 ? 12.039 18.109 -1.533 1 98.94 574 THR A CA 1
ATOM 4681 C C . THR A 1 574 ? 11.906 17.547 -2.947 1 98.94 574 THR A C 1
ATOM 4683 O O . THR A 1 574 ? 12.828 17.672 -3.76 1 98.94 574 THR A O 1
ATOM 4686 N N . LEU A 1 575 ? 10.75 17 -3.258 1 98.88 575 LEU A N 1
ATOM 4687 C CA . LEU A 1 575 ? 10.516 16.438 -4.582 1 98.88 575 LEU A CA 1
ATOM 4688 C C . LEU A 1 575 ? 10.508 17.531 -5.645 1 98.88 575 LEU A C 1
ATOM 4690 O O . LEU A 1 575 ? 11.039 17.344 -6.742 1 98.88 575 LEU A O 1
ATOM 4694 N N . LYS A 1 576 ? 9.898 18.672 -5.312 1 98.81 576 LYS A N 1
ATOM 4695 C CA . LYS A 1 576 ? 9.859 19.781 -6.258 1 98.81 576 LYS A CA 1
ATOM 4696 C C . LYS A 1 576 ? 11.273 20.25 -6.602 1 98.81 576 LYS A C 1
ATOM 4698 O O . LYS A 1 576 ? 11.555 20.594 -7.75 1 98.81 576 LYS A O 1
ATOM 4703 N N . ALA A 1 577 ? 12.109 20.297 -5.594 1 98.75 577 ALA A N 1
ATOM 4704 C CA . ALA A 1 577 ? 13.484 20.719 -5.812 1 98.75 577 ALA A CA 1
ATOM 4705 C C . ALA A 1 577 ? 14.227 19.734 -6.707 1 98.75 577 ALA A C 1
ATOM 4707 O O . ALA A 1 577 ? 14.914 20.125 -7.652 1 98.75 577 ALA A O 1
ATOM 4708 N N . LEU A 1 578 ? 14.094 18.438 -6.453 1 98.75 578 LEU A N 1
ATOM 4709 C CA . LEU A 1 578 ? 14.766 17.406 -7.23 1 98.75 578 LEU A CA 1
ATOM 4710 C C . LEU A 1 578 ? 14.227 17.359 -8.656 1 98.75 578 LEU A C 1
ATOM 4712 O O . LEU A 1 578 ? 14.977 17.125 -9.609 1 98.75 578 LEU A O 1
ATOM 4716 N N . GLU A 1 579 ? 12.93 17.562 -8.797 1 98.12 579 GLU A N 1
ATOM 4717 C CA . GLU A 1 579 ? 12.234 17.5 -10.086 1 98.12 579 GLU A CA 1
ATOM 4718 C C . GLU A 1 579 ? 12.828 18.5 -11.078 1 98.12 579 GLU A C 1
ATOM 4720 O O . GLU A 1 579 ? 12.797 18.25 -12.289 1 98.12 579 GLU A O 1
ATOM 4725 N N . LYS A 1 580 ? 13.406 19.562 -10.57 1 97.19 580 LYS A N 1
ATOM 4726 C CA . LYS A 1 580 ? 13.961 20.594 -11.43 1 97.19 580 LYS A CA 1
ATOM 4727 C C . LYS A 1 580 ? 15.18 20.094 -12.188 1 97.19 580 LYS A C 1
ATOM 4729 O O . LYS A 1 580 ? 15.594 20.688 -13.188 1 97.19 580 LYS A O 1
ATOM 4734 N N . GLY A 1 581 ? 15.836 19.062 -11.727 1 94.38 581 GLY A N 1
ATOM 4735 C CA . GLY A 1 581 ? 16.906 18.375 -12.438 1 94.38 581 GLY A CA 1
ATOM 4736 C C . GLY A 1 581 ? 18.172 19.203 -12.523 1 94.38 581 GLY A C 1
ATOM 4737 O O . GLY A 1 581 ? 18.938 19.094 -13.492 1 94.38 581 GLY A O 1
ATOM 4738 N N . THR A 1 582 ? 18.344 20.078 -11.516 1 93.88 582 THR A N 1
ATOM 4739 C CA . THR A 1 582 ? 19.484 20.984 -11.562 1 93.88 582 THR A CA 1
ATOM 4740 C C . THR A 1 582 ? 20.766 20.281 -11.094 1 93.88 582 THR A C 1
ATOM 4742 O O . THR A 1 582 ? 21.875 20.75 -11.352 1 93.88 582 THR A O 1
ATOM 4745 N N . GLY A 1 583 ? 20.609 19.25 -10.328 1 95.19 583 GLY A N 1
ATOM 4746 C CA . GLY A 1 583 ? 21.75 18.547 -9.766 1 95.19 583 GLY A CA 1
ATOM 4747 C C . GLY A 1 583 ? 22.344 19.25 -8.562 1 95.19 583 GLY A C 1
ATOM 4748 O O . GLY A 1 583 ? 23.359 18.812 -8.023 1 95.19 583 GLY A O 1
ATOM 4749 N N . VAL A 1 584 ? 21.688 20.328 -8.141 1 97.62 584 VAL A N 1
ATOM 4750 C CA . VAL A 1 584 ? 22.172 21.047 -6.961 1 97.62 584 VAL A CA 1
ATOM 4751 C C . VAL A 1 584 ? 22.188 20.125 -5.754 1 97.62 584 VAL A C 1
ATOM 4753 O O . VAL A 1 584 ? 23.125 20.125 -4.969 1 97.62 584 VAL A O 1
ATOM 4756 N N . PHE A 1 585 ? 21.203 19.375 -5.633 1 98.62 585 PHE A N 1
ATOM 4757 C CA . PHE A 1 585 ? 21.141 18.344 -4.609 1 98.62 585 PHE A CA 1
ATOM 4758 C C . PHE A 1 585 ? 21.422 16.969 -5.215 1 98.62 585 PHE A C 1
ATOM 4760 O O . PHE A 1 585 ? 20.688 16.516 -6.102 1 98.62 585 PHE A O 1
ATOM 4767 N N . GLN A 1 586 ? 22.438 16.344 -4.754 1 98.31 586 GLN A N 1
ATOM 4768 C CA . GLN A 1 586 ? 22.75 14.992 -5.211 1 98.31 586 GLN A CA 1
ATOM 4769 C C . GLN A 1 586 ? 21.828 13.969 -4.57 1 98.31 586 GLN A C 1
ATOM 4771 O O . GLN A 1 586 ? 21.516 12.938 -5.176 1 98.31 586 GLN A O 1
ATOM 4776 N N . TYR A 1 587 ? 21.359 14.273 -3.371 1 98.56 587 TYR A N 1
ATOM 4777 C CA . TYR A 1 587 ? 20.531 13.328 -2.615 1 98.56 587 TYR A CA 1
ATOM 4778 C C . TYR A 1 587 ? 19.281 14.008 -2.072 1 98.56 587 TYR A C 1
ATOM 4780 O O . TYR A 1 587 ? 19.234 15.234 -1.948 1 98.56 587 TYR A O 1
ATOM 4788 N N . GLY A 1 588 ? 18.203 13.234 -1.781 1 98.75 588 GLY A N 1
ATOM 4789 C CA . GLY A 1 588 ? 16.969 13.75 -1.204 1 98.75 588 GLY A CA 1
ATOM 4790 C C . GLY A 1 588 ? 16.219 12.711 -0.386 1 98.75 588 GLY A C 1
ATOM 4791 O O . GLY A 1 588 ? 16.281 11.516 -0.685 1 98.75 588 GLY A O 1
ATOM 4792 N N . ILE A 1 589 ? 15.594 13.117 0.68 1 98.88 589 ILE A N 1
ATOM 4793 C CA . ILE A 1 589 ? 14.68 12.297 1.463 1 98.88 589 ILE A CA 1
ATOM 4794 C C . ILE A 1 589 ? 13.305 12.969 1.535 1 98.88 589 ILE A C 1
ATOM 4796 O O . ILE A 1 589 ? 13.188 14.086 2.041 1 98.88 589 ILE A O 1
ATOM 4800 N N . SER A 1 590 ? 12.328 12.367 1.032 1 98.94 590 SER A N 1
ATOM 4801 C CA . SER A 1 590 ? 10.953 12.867 1.043 1 98.94 590 SER A CA 1
ATOM 4802 C C . SER A 1 590 ? 10.039 11.961 1.861 1 98.94 590 SER A C 1
ATOM 4804 O O . SER A 1 590 ? 9.844 10.797 1.514 1 98.94 590 SER A O 1
ATOM 4806 N N . VAL A 1 591 ? 9.445 12.508 2.941 1 98.88 591 VAL A N 1
ATOM 4807 C CA . VAL A 1 591 ? 8.586 11.719 3.814 1 98.88 591 VAL A CA 1
ATOM 4808 C C . VAL A 1 591 ? 7.145 12.219 3.717 1 98.88 591 VAL A C 1
ATOM 4810 O O . VAL A 1 591 ? 6.879 13.406 3.932 1 98.88 591 VAL A O 1
ATOM 4813 N N . ALA A 1 592 ? 6.18 11.344 3.367 1 98.69 592 ALA A N 1
ATOM 4814 C CA . ALA A 1 592 ? 4.738 11.57 3.307 1 98.69 592 ALA A CA 1
ATOM 4815 C C . ALA A 1 592 ? 4.414 12.789 2.449 1 98.69 592 ALA A C 1
ATOM 4817 O O . ALA A 1 592 ? 3.68 13.688 2.879 1 98.69 592 ALA A O 1
ATOM 4818 N N . PRO A 1 593 ? 4.934 12.844 1.226 1 98.75 593 PRO A N 1
ATOM 4819 C CA . PRO A 1 593 ? 4.766 14.031 0.386 1 98.75 593 PRO A CA 1
ATOM 4820 C C . PRO A 1 593 ? 3.398 14.086 -0.292 1 98.75 593 PRO A C 1
ATOM 4822 O O . PRO A 1 593 ? 2.85 13.055 -0.67 1 98.75 593 PRO A O 1
ATOM 4825 N N . GLY A 1 594 ? 2.848 15.289 -0.422 1 98.19 594 GLY A N 1
ATOM 4826 C CA . GLY A 1 594 ? 1.882 15.523 -1.482 1 98.19 594 GLY A CA 1
ATOM 4827 C C . GLY A 1 594 ? 2.516 15.633 -2.855 1 98.19 594 GLY A C 1
ATOM 4828 O O . GLY A 1 594 ? 3.596 16.203 -3.004 1 98.19 594 GLY A O 1
ATOM 4829 N N . THR A 1 595 ? 1.903 15.062 -3.895 1 98.06 595 THR A N 1
ATOM 4830 C CA . THR A 1 595 ? 2.531 15.078 -5.211 1 98.06 595 THR A CA 1
ATOM 4831 C C . THR A 1 595 ? 1.581 15.664 -6.254 1 98.06 595 THR A C 1
ATOM 4833 O O . THR A 1 595 ? 2.01 16.062 -7.34 1 98.06 595 THR A O 1
ATOM 4836 N N . ASP A 1 596 ? 0.324 15.656 -5.996 1 97.38 596 ASP A N 1
ATOM 4837 C CA . ASP A 1 596 ? -0.75 16.219 -6.805 1 97.38 596 ASP A CA 1
ATOM 4838 C C . ASP A 1 596 ? -1.874 16.766 -5.926 1 97.38 596 ASP A C 1
ATOM 4840 O O . ASP A 1 596 ? -2.611 16 -5.305 1 97.38 596 ASP A O 1
ATOM 4844 N N . PHE A 1 597 ? -2.037 18.062 -5.953 1 98 597 PHE A N 1
ATOM 4845 C CA . PHE A 1 597 ? -2.928 18.688 -4.988 1 98 597 PHE A CA 1
ATOM 4846 C C . PHE A 1 597 ? -4.387 18.453 -5.367 1 98 597 PHE A C 1
ATOM 4848 O O . PHE A 1 597 ? -5.289 18.734 -4.578 1 98 597 PHE A O 1
ATOM 4855 N N . ARG A 1 598 ? -4.723 17.875 -6.559 1 97 598 ARG A N 1
ATOM 4856 C CA . ARG A 1 598 ? -6.074 17.438 -6.887 1 97 598 ARG A CA 1
ATOM 4857 C C . ARG A 1 598 ? -6.551 16.359 -5.926 1 97 598 ARG A C 1
ATOM 4859 O O . ARG A 1 598 ? -7.758 16.156 -5.758 1 97 598 ARG A O 1
ATOM 4866 N N . TYR A 1 599 ? -5.496 15.641 -5.285 1 97.12 599 TYR A N 1
ATOM 4867 C CA . TYR A 1 599 ? -5.828 14.539 -4.387 1 97.12 599 TYR A CA 1
ATOM 4868 C C . TYR A 1 599 ? -5.941 15.023 -2.945 1 97.12 599 TYR A C 1
ATOM 4870 O O . TYR A 1 599 ? -6.258 14.25 -2.043 1 97.12 599 TYR A O 1
ATOM 4878 N N . TYR A 1 600 ? -5.676 16.25 -2.664 1 98 600 TYR A N 1
ATOM 4879 C CA . TYR A 1 600 ? -5.77 16.797 -1.317 1 98 600 TYR A CA 1
ATOM 4880 C C . TYR A 1 600 ? -7.113 17.484 -1.097 1 98 600 TYR A C 1
ATOM 4882 O O . TYR A 1 600 ? -7.91 17.609 -2.029 1 98 600 TYR A O 1
ATOM 4890 N N . ASP A 1 601 ? -7.418 17.844 0.108 1 97.75 601 ASP A N 1
ATOM 4891 C CA . ASP A 1 601 ? -8.766 18.312 0.432 1 97.75 601 ASP A CA 1
ATOM 4892 C C . ASP A 1 601 ? -9.031 19.688 -0.157 1 97.75 601 ASP A C 1
ATOM 4894 O O . ASP A 1 601 ? -8.094 20.438 -0.454 1 97.75 601 ASP A O 1
ATOM 4898 N N . THR A 1 602 ? -10.25 20.062 -0.272 1 97.38 602 THR A N 1
ATOM 4899 C CA . THR A 1 602 ? -10.727 21.281 -0.903 1 97.38 602 THR A CA 1
ATOM 4900 C C . THR A 1 602 ? -10.336 22.516 -0.08 1 97.38 602 THR A C 1
ATOM 4902 O O . THR A 1 602 ? -9.836 23.5 -0.624 1 97.38 602 THR A O 1
ATOM 4905 N N . ILE A 1 603 ? -10.469 22.453 1.226 1 97.31 603 ILE A N 1
ATOM 4906 C CA . ILE A 1 603 ? -10.367 23.641 2.055 1 97.31 603 ILE A CA 1
ATOM 4907 C C . ILE A 1 603 ? -8.922 24.141 2.066 1 97.31 603 ILE A C 1
ATOM 4909 O O . ILE A 1 603 ? -8.672 25.344 1.869 1 97.31 603 ILE A O 1
ATOM 4913 N N . TYR A 1 604 ? -7.996 23.266 2.225 1 97.69 604 TYR A N 1
ATOM 4914 C CA . TYR A 1 604 ? -6.59 23.641 2.215 1 97.69 604 TYR A CA 1
ATOM 4915 C C . TYR A 1 604 ? -6.152 24.078 0.818 1 97.69 604 TYR A C 1
ATOM 4917 O O . TYR A 1 604 ? -5.605 25.172 0.638 1 97.69 604 TYR A O 1
ATOM 4925 N N . THR A 1 605 ? -6.379 23.266 -0.148 1 98.38 605 THR A N 1
ATOM 4926 C CA . THR A 1 605 ? -5.801 23.422 -1.479 1 98.38 605 THR A CA 1
ATOM 4927 C C . THR A 1 605 ? -6.391 24.641 -2.178 1 98.38 605 THR A C 1
ATOM 4929 O O . THR A 1 605 ? -5.656 25.438 -2.76 1 98.38 605 THR A O 1
ATOM 4932 N N . GLU A 1 606 ? -7.707 24.797 -2.127 1 98 606 GLU A N 1
ATOM 4933 C CA . GLU A 1 606 ? -8.359 25.844 -2.893 1 98 606 GLU A CA 1
ATOM 4934 C C . GLU A 1 606 ? -8.117 27.219 -2.254 1 98 606 GLU A C 1
ATOM 4936 O O . GLU A 1 606 ? -8.273 28.25 -2.91 1 98 606 GLU A O 1
ATOM 4941 N N . ARG A 1 607 ? -7.719 27.203 -1.012 1 97.75 607 ARG A N 1
ATOM 4942 C CA . ARG A 1 607 ? -7.293 28.438 -0.367 1 97.75 607 ARG A CA 1
ATOM 4943 C C . ARG A 1 607 ? -6.043 29 -1.035 1 97.75 607 ARG A C 1
ATOM 4945 O O . ARG A 1 607 ? -5.922 30.203 -1.221 1 97.75 607 ARG A O 1
ATOM 4952 N N . TYR A 1 608 ? -5.172 28.109 -1.464 1 98.25 608 TYR A N 1
ATOM 4953 C CA . TYR A 1 608 ? -3.867 28.578 -1.927 1 98.25 608 TYR A CA 1
ATOM 4954 C C . TYR A 1 608 ? -3.773 28.5 -3.447 1 98.25 608 TYR A C 1
ATOM 4956 O O . TYR A 1 608 ? -3.023 29.266 -4.062 1 98.25 608 TYR A O 1
ATOM 4964 N N . LEU A 1 609 ? -4.555 27.625 -4.07 1 98.31 609 LEU A N 1
ATOM 4965 C CA . LEU A 1 609 ? -4.434 27.438 -5.512 1 98.31 609 LEU A CA 1
ATOM 4966 C C . LEU A 1 609 ? -5.684 27.953 -6.23 1 98.31 609 LEU A C 1
ATOM 4968 O O . LEU A 1 609 ? -5.68 28.109 -7.453 1 98.31 609 LEU A O 1
ATOM 4972 N N . GLY A 1 610 ? -6.699 28.266 -5.492 1 97.25 610 GLY A N 1
ATOM 4973 C CA . GLY A 1 610 ? -7.969 28.578 -6.129 1 97.25 610 GLY A CA 1
ATOM 4974 C C . GLY A 1 610 ? -8.688 27.359 -6.672 1 97.25 610 GLY A C 1
ATOM 4975 O O . GLY A 1 610 ? -8.305 26.234 -6.391 1 97.25 610 GLY A O 1
ATOM 4976 N N . LEU A 1 611 ? -9.766 27.609 -7.363 1 97.06 611 LEU A N 1
ATOM 4977 C CA . LEU A 1 611 ? -10.547 26.531 -7.953 1 97.06 611 LEU A CA 1
ATOM 4978 C C . LEU A 1 611 ? -9.812 25.922 -9.141 1 97.06 611 LEU A C 1
ATOM 4980 O O . LEU A 1 611 ? -9.188 26.625 -9.922 1 97.06 611 LEU A O 1
ATOM 4984 N N . PHE A 1 612 ? -9.875 24.609 -9.258 1 97.06 612 PHE A N 1
ATOM 4985 C CA . PHE A 1 612 ? -9.148 23.891 -10.289 1 97.06 612 PHE A CA 1
ATOM 4986 C C . PHE A 1 612 ? -9.539 24.391 -11.68 1 97.06 612 PHE A C 1
ATOM 4988 O O . PHE A 1 612 ? -8.672 24.578 -12.539 1 97.06 612 PHE A O 1
ATOM 4995 N N . ASN A 1 613 ? -10.859 24.594 -11.969 1 96.31 613 ASN A N 1
ATOM 4996 C CA . ASN A 1 613 ? -11.336 25.016 -13.289 1 96.31 613 ASN A CA 1
ATOM 4997 C C . ASN A 1 613 ? -10.859 26.422 -13.633 1 96.31 613 ASN A C 1
ATOM 4999 O O . ASN A 1 613 ? -10.789 26.781 -14.812 1 96.31 613 ASN A O 1
ATOM 5003 N N . GLN A 1 614 ? -10.469 27.172 -12.648 1 96.81 614 GLN A N 1
ATOM 5004 C CA . GLN A 1 614 ? -10.055 28.547 -12.867 1 96.81 614 GLN A CA 1
ATOM 5005 C C . GLN A 1 614 ? -8.531 28.672 -12.891 1 96.81 614 GLN A C 1
ATOM 5007 O O . GLN A 1 614 ? -7.988 29.672 -13.359 1 96.81 614 GLN A O 1
ATOM 5012 N N . ASN A 1 615 ? -7.848 27.672 -12.422 1 97.88 615 ASN A N 1
ATOM 5013 C CA . ASN A 1 615 ? -6.391 27.75 -12.328 1 97.88 615 ASN A CA 1
ATOM 5014 C C . ASN A 1 615 ? -5.738 26.406 -12.633 1 97.88 615 ASN A C 1
ATOM 5016 O O . ASN A 1 615 ? -4.949 25.891 -11.828 1 97.88 615 ASN A O 1
ATOM 5020 N N . PRO A 1 616 ? -6.055 25.75 -13.742 1 97.06 616 PRO A N 1
ATOM 5021 C CA . PRO A 1 616 ? -5.449 24.453 -14.062 1 97.06 616 PRO A CA 1
ATOM 5022 C C . PRO A 1 616 ? -3.93 24.531 -14.172 1 97.06 616 PRO A C 1
ATOM 5024 O O . PRO A 1 616 ? -3.234 23.562 -13.828 1 97.06 616 PRO A O 1
ATOM 5027 N N . ALA A 1 617 ? -3.426 25.641 -14.656 1 97.62 617 ALA A N 1
ATOM 5028 C CA . ALA A 1 617 ? -1.982 25.797 -14.812 1 97.62 617 ALA A CA 1
ATOM 5029 C C . ALA A 1 617 ? -1.283 25.797 -13.453 1 97.62 617 ALA A C 1
ATOM 5031 O O . ALA A 1 617 ? -0.211 25.219 -13.297 1 97.62 617 ALA A O 1
ATOM 5032 N N . GLY A 1 618 ? -1.851 26.547 -12.461 1 98.12 618 GLY A N 1
ATOM 5033 C CA . GLY A 1 618 ? -1.293 26.547 -11.117 1 98.12 618 GLY A CA 1
ATOM 5034 C C . GLY A 1 618 ? -1.241 25.156 -10.5 1 98.12 618 GLY A C 1
ATOM 5035 O O . GLY A 1 618 ? -0.263 24.812 -9.836 1 98.12 618 GLY A O 1
ATOM 5036 N N . TYR A 1 619 ? -2.33 24.406 -10.781 1 97.88 619 TYR A N 1
ATOM 5037 C CA . TYR A 1 619 ? -2.381 23.031 -10.281 1 97.88 619 TYR A CA 1
ATOM 5038 C C . TYR A 1 619 ? -1.318 22.172 -10.953 1 97.88 619 TYR A C 1
ATOM 5040 O O . TYR A 1 619 ? -0.692 21.328 -10.305 1 97.88 619 TYR A O 1
ATOM 5048 N N . GLN A 1 620 ? -1.116 22.344 -12.211 1 96.69 620 GLN A N 1
ATOM 5049 C CA . GLN A 1 620 ? -0.081 21.609 -12.93 1 96.69 620 GLN A CA 1
ATOM 5050 C C . GLN A 1 620 ? 1.309 21.969 -12.414 1 96.69 620 GLN A C 1
ATOM 5052 O O . GLN A 1 620 ? 2.137 21.094 -12.18 1 96.69 620 GLN A O 1
ATOM 5057 N N . ASP A 1 621 ? 1.532 23.281 -12.203 1 97.12 621 ASP A N 1
ATOM 5058 C CA . ASP A 1 621 ? 2.82 23.734 -11.695 1 97.12 621 ASP A CA 1
ATOM 5059 C C . ASP A 1 621 ? 3.09 23.188 -10.297 1 97.12 621 ASP A C 1
ATOM 5061 O O . ASP A 1 621 ? 4.238 22.922 -9.945 1 97.12 621 ASP A O 1
ATOM 5065 N N . ALA A 1 622 ? 2.08 23.078 -9.547 1 97.94 622 ALA A N 1
ATOM 5066 C CA . ALA A 1 622 ? 2.201 22.609 -8.164 1 97.94 622 ALA A CA 1
ATOM 5067 C C . ALA A 1 622 ? 2.424 21.109 -8.102 1 97.94 622 ALA A C 1
ATOM 5069 O O . ALA A 1 622 ? 2.945 20.594 -7.109 1 97.94 622 ALA A O 1
ATOM 5070 N N . SER A 1 623 ? 2.033 20.359 -9.117 1 96.94 623 SER A N 1
ATOM 5071 C CA . SER A 1 623 ? 2.125 18.891 -9.117 1 96.94 623 SER A CA 1
ATOM 5072 C C . SER A 1 623 ? 3.518 18.438 -9.531 1 96.94 623 SER A C 1
ATOM 5074 O O . SER A 1 623 ? 4.242 19.156 -10.219 1 96.94 623 SER A O 1
ATOM 5076 N N . ILE A 1 624 ? 3.975 17.281 -9 1 97.44 624 ILE A N 1
ATOM 5077 C CA . ILE A 1 624 ? 5.184 16.625 -9.492 1 97.44 624 ILE A CA 1
ATOM 5078 C C . ILE A 1 624 ? 4.918 16.016 -10.859 1 97.44 624 ILE A C 1
ATOM 5080 O O . ILE A 1 624 ? 4.258 14.969 -10.969 1 97.44 624 ILE A O 1
ATOM 5084 N N . THR A 1 625 ? 5.41 16.625 -11.922 1 93.38 625 THR A N 1
ATOM 5085 C CA . THR A 1 625 ? 5.035 16.172 -13.258 1 93.38 625 THR A CA 1
ATOM 5086 C C . THR A 1 625 ? 6.277 15.828 -14.078 1 93.38 625 THR A C 1
ATOM 5088 O O . THR A 1 625 ? 6.238 14.93 -14.922 1 93.38 625 THR A O 1
ATOM 5091 N N . ASN A 1 626 ? 7.379 16.5 -13.875 1 96.44 626 ASN A N 1
ATOM 5092 C CA . ASN A 1 626 ? 8.602 16.25 -14.625 1 96.44 626 ASN A CA 1
ATOM 5093 C C . ASN A 1 626 ? 9.422 15.125 -14 1 96.44 626 ASN A C 1
ATOM 5095 O O . ASN A 1 626 ? 10.492 15.359 -13.445 1 96.44 626 ASN A O 1
ATOM 5099 N N . ILE A 1 627 ? 9.023 13.914 -14.242 1 96.75 627 ILE A N 1
ATOM 5100 C CA . ILE A 1 627 ? 9.594 12.734 -13.602 1 96.75 627 ILE A CA 1
ATOM 5101 C C . ILE A 1 627 ? 11.039 12.555 -14.062 1 96.75 627 ILE A C 1
ATOM 5103 O O . ILE A 1 627 ? 11.898 12.109 -13.289 1 96.75 627 ILE A O 1
ATOM 5107 N N . LEU A 1 628 ? 11.367 12.883 -15.258 1 97.12 628 LEU A N 1
ATOM 5108 C CA . LEU A 1 628 ? 12.695 12.656 -15.812 1 97.12 628 LEU A CA 1
ATOM 5109 C C . LEU A 1 628 ? 13.727 13.562 -15.141 1 97.12 628 LEU A C 1
ATOM 5111 O O . LEU A 1 628 ? 14.93 13.305 -15.219 1 97.12 628 LEU A O 1
ATOM 5115 N N . GLY A 1 629 ? 13.219 14.672 -14.484 1 98.19 629 GLY A N 1
ATOM 5116 C CA . GLY A 1 629 ? 14.125 15.516 -13.719 1 98.19 629 GLY A CA 1
ATOM 5117 C C . GLY A 1 629 ? 14.828 14.773 -12.602 1 98.19 629 GLY A C 1
ATOM 5118 O O . GLY A 1 629 ? 15.945 15.133 -12.227 1 98.19 629 GLY A O 1
ATOM 5119 N N . PHE A 1 630 ? 14.273 13.742 -12.148 1 98.44 630 PHE A N 1
ATOM 5120 C CA . PHE A 1 630 ? 14.805 13.008 -11 1 98.44 630 PHE A CA 1
ATOM 5121 C C . PHE A 1 630 ? 16.031 12.203 -11.391 1 98.44 630 PHE A C 1
ATOM 5123 O O . PHE A 1 630 ? 16.781 11.742 -10.531 1 98.44 630 PHE A O 1
ATOM 5130 N N . LYS A 1 631 ? 16.328 12.055 -12.664 1 97.19 631 LYS A N 1
ATOM 5131 C CA . LYS A 1 631 ? 17.516 11.352 -13.133 1 97.19 631 LYS A CA 1
ATOM 5132 C C . LYS A 1 631 ? 18.797 12.078 -12.703 1 97.19 631 LYS A C 1
ATOM 5134 O O . LYS A 1 631 ? 19.875 11.484 -12.648 1 97.19 631 LYS A O 1
ATOM 5139 N N . ASN A 1 632 ? 18.625 13.32 -12.422 1 97.12 632 ASN A N 1
ATOM 5140 C CA . ASN A 1 632 ? 19.797 14.156 -12.133 1 97.12 632 ASN A CA 1
ATOM 5141 C C . ASN A 1 632 ? 20.219 14.039 -10.672 1 97.12 632 ASN A C 1
ATOM 5143 O O . ASN A 1 632 ? 21.281 14.523 -10.289 1 97.12 632 ASN A O 1
ATOM 5147 N N . ALA A 1 633 ? 19.438 13.469 -9.82 1 97.94 633 ALA A N 1
ATOM 5148 C CA . ALA A 1 633 ? 19.859 13.117 -8.469 1 97.94 633 ALA A CA 1
ATOM 5149 C C . ALA A 1 633 ? 20.656 11.82 -8.461 1 97.94 633 ALA A C 1
ATOM 5151 O O . ALA A 1 633 ? 20.375 10.906 -9.242 1 97.94 633 ALA A O 1
ATOM 5152 N N . THR A 1 634 ? 21.719 11.805 -7.672 1 97.94 634 THR A N 1
ATOM 5153 C CA . THR A 1 634 ? 22.453 10.547 -7.508 1 97.94 634 THR A CA 1
ATOM 5154 C C . THR A 1 634 ? 21.531 9.469 -6.949 1 97.94 634 THR A C 1
ATOM 5156 O O . THR A 1 634 ? 21.5 8.344 -7.461 1 97.94 634 THR A O 1
ATOM 5159 N N . ARG A 1 635 ? 20.797 9.82 -5.941 1 98 635 ARG A N 1
ATOM 5160 C CA . ARG A 1 635 ? 19.828 8.914 -5.344 1 98 635 ARG A CA 1
ATOM 5161 C C . ARG A 1 635 ? 18.891 9.656 -4.395 1 98 635 ARG A C 1
ATOM 5163 O O . ARG A 1 635 ? 19.281 10.664 -3.795 1 98 635 ARG A O 1
ATOM 5170 N N . PHE A 1 636 ? 17.672 9.164 -4.199 1 98.69 636 PHE A N 1
ATOM 5171 C CA . PHE A 1 636 ? 16.766 9.766 -3.227 1 98.69 636 PHE A CA 1
ATOM 5172 C C . PHE A 1 636 ? 15.867 8.703 -2.602 1 98.69 636 PHE A C 1
ATOM 5174 O O . PHE A 1 636 ? 15.781 7.586 -3.105 1 98.69 636 PHE A O 1
ATOM 5181 N N . LEU A 1 637 ? 15.305 9.016 -1.431 1 98.75 637 LEU A N 1
ATOM 5182 C CA . LEU A 1 637 ? 14.492 8.133 -0.607 1 98.75 637 LEU A CA 1
ATOM 5183 C C . LEU A 1 637 ? 13.086 8.703 -0.422 1 98.75 637 LEU A C 1
ATOM 5185 O O . LEU A 1 637 ? 12.93 9.867 -0.056 1 98.75 637 LEU A O 1
ATOM 5189 N N . VAL A 1 638 ? 12.07 7.949 -0.767 1 98.81 638 VAL A N 1
ATOM 5190 C CA . VAL A 1 638 ? 10.68 8.352 -0.572 1 98.81 638 VAL A CA 1
ATOM 5191 C C . VAL A 1 638 ? 9.992 7.387 0.393 1 98.81 638 VAL A C 1
ATOM 5193 O O . VAL A 1 638 ? 10.016 6.172 0.183 1 98.81 638 VAL A O 1
ATOM 5196 N N . MET A 1 639 ? 9.391 7.863 1.444 1 98.81 639 MET A N 1
ATOM 5197 C CA . MET A 1 639 ? 8.742 7.027 2.449 1 98.81 639 MET A CA 1
ATOM 5198 C C . MET A 1 639 ? 7.34 7.531 2.76 1 98.81 639 MET A C 1
ATOM 5200 O O . MET A 1 639 ? 7.062 8.727 2.627 1 98.81 639 MET A O 1
ATOM 5204 N N . HIS A 1 640 ? 6.434 6.703 3.17 1 98.88 640 HIS A N 1
ATOM 5205 C CA . HIS A 1 640 ? 5.035 7.055 3.391 1 98.88 640 HIS A CA 1
ATOM 5206 C C . HIS A 1 640 ? 4.359 6.062 4.328 1 98.88 640 HIS A C 1
ATOM 5208 O O . HIS A 1 640 ? 4.797 4.918 4.449 1 98.88 640 HIS A O 1
ATOM 5214 N N . GLY A 1 641 ? 3.387 6.477 5.102 1 98.31 641 GLY A N 1
ATOM 5215 C CA . GLY A 1 641 ? 2.514 5.574 5.836 1 98.31 641 GLY A CA 1
ATOM 5216 C C . GLY A 1 641 ? 1.367 5.039 5 1 98.31 641 GLY A C 1
ATOM 5217 O O . GLY A 1 641 ? 0.745 5.785 4.238 1 98.31 641 GLY A O 1
ATOM 5218 N N . SER A 1 642 ? 1.037 3.766 5.168 1 97.19 642 SER A N 1
ATOM 5219 C CA . SER A 1 642 ? 0.01 3.164 4.324 1 97.19 642 SER A CA 1
ATOM 5220 C C . SER A 1 642 ? -1.385 3.615 4.746 1 97.19 642 SER A C 1
ATOM 5222 O O . SER A 1 642 ? -2.338 3.51 3.969 1 97.19 642 SER A O 1
ATOM 5224 N N . ALA A 1 643 ? -1.543 4.055 5.996 1 95.44 643 ALA A N 1
ATOM 5225 C CA . ALA A 1 643 ? -2.854 4.465 6.496 1 95.44 643 ALA A CA 1
ATOM 5226 C C . ALA A 1 643 ? -2.902 5.969 6.734 1 95.44 643 ALA A C 1
ATOM 5228 O O . ALA A 1 643 ? -3.555 6.434 7.672 1 95.44 643 ALA A O 1
ATOM 5229 N N . ASP A 1 644 ? -2.141 6.727 5.969 1 96.56 644 ASP A N 1
ATOM 5230 C CA . ASP A 1 644 ? -2.131 8.188 6.055 1 96.56 644 ASP A CA 1
ATOM 5231 C C . ASP A 1 644 ? -3.48 8.766 5.637 1 96.56 644 ASP A C 1
ATOM 5233 O O . ASP A 1 644 ? -3.836 8.742 4.457 1 96.56 644 ASP A O 1
ATOM 5237 N N . GLU A 1 645 ? -4.199 9.305 6.566 1 94 645 GLU A N 1
ATOM 5238 C CA . GLU A 1 645 ? -5.531 9.836 6.289 1 94 645 GLU A CA 1
ATOM 5239 C C . GLU A 1 645 ? -5.477 11.305 5.906 1 94 645 GLU A C 1
ATOM 5241 O O . GLU A 1 645 ? -6.492 11.891 5.516 1 94 645 GLU A O 1
ATOM 5246 N N . ASN A 1 646 ? -4.285 11.898 6.059 1 96 646 ASN A N 1
ATOM 5247 C CA . ASN A 1 646 ? -4.094 13.305 5.699 1 96 646 ASN A CA 1
ATOM 5248 C C . ASN A 1 646 ? -3.605 13.445 4.262 1 96 646 ASN A C 1
ATOM 5250 O O . ASN A 1 646 ? -4.316 13.984 3.41 1 96 646 ASN A O 1
ATOM 5254 N N . VAL A 1 647 ? -2.434 13.016 4.027 1 97.94 647 VAL A N 1
ATOM 5255 C CA . VAL A 1 647 ? -1.899 12.883 2.678 1 97.94 647 VAL A CA 1
ATOM 5256 C C . VAL A 1 647 ? -1.935 11.414 2.248 1 97.94 647 VAL A C 1
ATOM 5258 O O . VAL A 1 647 ? -1.048 10.641 2.604 1 97.94 647 VAL A O 1
ATOM 5261 N N . HIS A 1 648 ? -2.865 11.109 1.422 1 97.5 648 HIS A N 1
ATOM 5262 C CA . HIS A 1 648 ? -3.146 9.703 1.142 1 97.5 648 HIS A CA 1
ATOM 5263 C C . HIS A 1 648 ? -2.021 9.07 0.332 1 97.5 648 HIS A C 1
ATOM 5265 O O . HIS A 1 648 ? -1.362 9.742 -0.461 1 97.5 648 HIS A O 1
ATOM 5271 N N . LEU A 1 649 ? -1.867 7.797 0.504 1 97.81 649 LEU A N 1
ATOM 5272 C CA . LEU A 1 649 ? -0.802 7.02 -0.12 1 97.81 649 LEU A CA 1
ATOM 5273 C C . LEU A 1 649 ? -0.853 7.148 -1.639 1 97.81 649 LEU A C 1
ATOM 5275 O O . LEU A 1 649 ? 0.159 6.957 -2.316 1 97.81 649 LEU A O 1
ATOM 5279 N N . GLN A 1 650 ? -2.014 7.492 -2.234 1 97.12 650 GLN A N 1
ATOM 5280 C CA . GLN A 1 650 ? -2.172 7.648 -3.676 1 97.12 650 GLN A CA 1
ATOM 5281 C C . GLN A 1 650 ? -1.166 8.656 -4.23 1 97.12 650 GLN A C 1
ATOM 5283 O O . GLN A 1 650 ? -0.707 8.516 -5.367 1 97.12 650 GLN A O 1
ATOM 5288 N N . HIS A 1 651 ? -0.806 9.68 -3.41 1 98 651 HIS A N 1
ATOM 5289 C CA . HIS A 1 651 ? 0.196 10.656 -3.82 1 98 651 HIS A CA 1
ATOM 5290 C C . HIS A 1 651 ? 1.513 9.977 -4.18 1 98 651 HIS A C 1
ATOM 5292 O O . HIS A 1 651 ? 2.008 10.125 -5.301 1 98 651 HIS A O 1
ATOM 5298 N N . THR A 1 652 ? 2.033 9.188 -3.297 1 98.38 652 THR A N 1
ATOM 5299 C CA . THR A 1 652 ? 3.305 8.5 -3.492 1 98.38 652 THR A CA 1
ATOM 5300 C C . THR A 1 652 ? 3.18 7.434 -4.57 1 98.38 652 THR A C 1
ATOM 5302 O O . THR A 1 652 ? 4.086 7.258 -5.387 1 98.38 652 THR A O 1
ATOM 5305 N N . MET A 1 653 ? 2.066 6.719 -4.617 1 97.31 653 MET A N 1
ATOM 5306 C CA . MET A 1 653 ? 1.874 5.668 -5.613 1 97.31 653 MET A CA 1
ATOM 5307 C C . MET A 1 653 ? 1.891 6.246 -7.023 1 97.31 653 MET A C 1
ATOM 5309 O O . MET A 1 653 ? 2.486 5.664 -7.93 1 97.31 653 MET A O 1
ATOM 5313 N N . LYS A 1 654 ? 1.234 7.367 -7.238 1 96.19 654 LYS A N 1
ATOM 5314 C CA . LYS A 1 654 ? 1.243 8.016 -8.547 1 96.19 654 LYS A CA 1
ATOM 5315 C C . LYS A 1 654 ? 2.654 8.445 -8.938 1 96.19 654 LYS A C 1
ATOM 5317 O O . LYS A 1 654 ? 3.082 8.234 -10.078 1 96.19 654 LYS A O 1
ATOM 5322 N N . PHE A 1 655 ? 3.34 9.031 -8.016 1 97.62 655 PHE A N 1
ATOM 5323 C CA . PHE A 1 655 ? 4.707 9.484 -8.25 1 97.62 655 PHE A CA 1
ATOM 5324 C C . PHE A 1 655 ? 5.605 8.312 -8.641 1 97.62 655 PHE A C 1
ATOM 5326 O O . PHE A 1 655 ? 6.289 8.367 -9.664 1 97.62 655 PHE A O 1
ATOM 5333 N N . VAL A 1 656 ? 5.586 7.266 -7.875 1 97.56 656 VAL A N 1
ATOM 5334 C CA . VAL A 1 656 ? 6.422 6.09 -8.094 1 97.56 656 VAL A CA 1
ATOM 5335 C C . VAL A 1 656 ? 6.043 5.43 -9.422 1 97.56 656 VAL A C 1
ATOM 5337 O O . VAL A 1 656 ? 6.91 4.93 -10.141 1 97.56 656 VAL A O 1
ATOM 5340 N N . SER A 1 657 ? 4.711 5.387 -9.742 1 96.06 657 SER A N 1
ATOM 5341 C CA . SER A 1 657 ? 4.285 4.844 -11.023 1 96.06 657 SER A CA 1
ATOM 5342 C C . SER A 1 657 ? 4.961 5.574 -12.18 1 96.06 657 SER A C 1
ATOM 5344 O O . SER A 1 657 ? 5.305 4.961 -13.195 1 96.06 657 SER A O 1
ATOM 5346 N N . GLY A 1 658 ? 5.113 6.914 -12.023 1 95.75 658 GLY A N 1
ATOM 5347 C CA . GLY A 1 658 ? 5.844 7.672 -13.031 1 95.75 658 GLY A CA 1
ATOM 5348 C C . GLY A 1 658 ? 7.293 7.25 -13.156 1 95.75 658 GLY A C 1
ATOM 5349 O O . GLY A 1 658 ? 7.809 7.105 -14.273 1 95.75 658 GLY A O 1
ATOM 5350 N N . LEU A 1 659 ? 8.008 7.086 -12.023 1 97.69 659 LEU A N 1
ATOM 5351 C CA . LEU A 1 659 ? 9.398 6.629 -12.031 1 97.69 659 LEU A CA 1
ATOM 5352 C C . LEU A 1 659 ? 9.516 5.262 -12.695 1 97.69 659 LEU A C 1
ATOM 5354 O O . LEU A 1 659 ? 10.398 5.047 -13.523 1 97.69 659 LEU A O 1
ATOM 5358 N N . VAL A 1 660 ? 8.586 4.297 -12.352 1 96.69 660 VAL A N 1
ATOM 5359 C CA . VAL A 1 660 ? 8.57 2.936 -12.875 1 96.69 660 VAL A CA 1
ATOM 5360 C C . VAL A 1 660 ? 8.336 2.965 -14.383 1 96.69 660 VAL A C 1
ATOM 5362 O O . VAL A 1 660 ? 9.031 2.275 -15.133 1 96.69 660 VAL A O 1
ATOM 5365 N N . TYR A 1 661 ? 7.402 3.793 -14.789 1 94.38 661 TYR A N 1
ATOM 5366 C CA . TYR A 1 661 ? 7.062 3.906 -16.203 1 94.38 661 TYR A CA 1
ATOM 5367 C C . TYR A 1 661 ? 8.281 4.305 -17.031 1 94.38 661 TYR A C 1
ATOM 5369 O O . TYR A 1 661 ? 8.492 3.781 -18.125 1 94.38 661 TYR A O 1
ATOM 5377 N N . HIS A 1 662 ? 9.117 5.16 -16.469 1 95.38 662 HIS A N 1
ATOM 5378 C CA . HIS A 1 662 ? 10.273 5.672 -17.188 1 95.38 662 HIS A CA 1
ATOM 5379 C C . HIS A 1 662 ? 11.516 4.828 -16.922 1 95.38 662 HIS A C 1
ATOM 5381 O O . HIS A 1 662 ? 12.602 5.141 -17.422 1 95.38 662 HIS A O 1
ATOM 5387 N N . GLY A 1 663 ? 11.438 3.811 -16.125 1 95.88 663 GLY A N 1
ATOM 5388 C CA . GLY A 1 663 ? 12.531 2.881 -15.883 1 95.88 663 GLY A CA 1
ATOM 5389 C C . GLY A 1 663 ? 13.602 3.447 -14.969 1 95.88 663 GLY A C 1
ATOM 5390 O O . GLY A 1 663 ? 14.758 3.01 -15.016 1 95.88 663 GLY A O 1
ATOM 5391 N N . LEU A 1 664 ? 13.266 4.477 -14.195 1 97.62 664 LEU A N 1
ATOM 5392 C CA . LEU A 1 664 ? 14.219 5.035 -13.242 1 97.62 664 LEU A CA 1
ATOM 5393 C C . LEU A 1 664 ? 14.344 4.141 -12.016 1 97.62 664 LEU A C 1
ATOM 5395 O O . LEU A 1 664 ? 13.344 3.615 -11.523 1 97.62 664 LEU A O 1
ATOM 5399 N N . THR A 1 665 ? 15.625 3.938 -11.539 1 97.62 665 THR A N 1
ATOM 5400 C CA . THR A 1 665 ? 15.836 3.07 -10.383 1 97.62 665 THR A CA 1
ATOM 5401 C C . THR A 1 665 ? 16.734 3.75 -9.352 1 97.62 665 THR A C 1
ATOM 5403 O O . THR A 1 665 ? 17.109 3.137 -8.352 1 97.62 665 THR A O 1
ATOM 5406 N N . ASN A 1 666 ? 17.109 5.039 -9.562 1 97.94 666 ASN A N 1
ATOM 5407 C CA . ASN A 1 666 ? 17.984 5.746 -8.625 1 97.94 666 ASN A CA 1
ATOM 5408 C C . ASN A 1 666 ? 17.203 6.277 -7.43 1 97.94 666 ASN A C 1
ATOM 5410 O O . ASN A 1 666 ? 17.359 7.438 -7.043 1 97.94 666 ASN A O 1
ATOM 5414 N N . TYR A 1 667 ? 16.328 5.508 -6.879 1 98.56 667 TYR A N 1
ATOM 5415 C CA . TYR A 1 667 ? 15.57 5.871 -5.684 1 98.56 667 TYR A CA 1
ATOM 5416 C C . TYR A 1 667 ? 15.312 4.648 -4.809 1 98.56 667 TYR A C 1
ATOM 5418 O O . TYR A 1 667 ? 15.391 3.514 -5.285 1 98.56 667 TYR A O 1
ATOM 5426 N N . ASP A 1 668 ? 15.094 4.902 -3.541 1 98.38 668 ASP A N 1
ATOM 5427 C CA . ASP A 1 668 ? 14.625 3.922 -2.564 1 98.38 668 ASP A CA 1
ATOM 5428 C C . ASP A 1 668 ? 13.25 4.289 -2.027 1 98.38 668 ASP A C 1
ATOM 5430 O O . ASP A 1 668 ? 12.836 5.449 -2.102 1 98.38 668 ASP A O 1
ATOM 5434 N N . MET A 1 669 ? 12.555 3.275 -1.613 1 98.12 669 MET A N 1
ATOM 5435 C CA . MET A 1 669 ? 11.211 3.5 -1.1 1 98.12 669 MET A CA 1
ATOM 5436 C C . MET A 1 669 ? 10.969 2.686 0.167 1 98.12 669 MET A C 1
ATOM 5438 O O . MET A 1 669 ? 11.562 1.624 0.352 1 98.12 669 MET A O 1
ATOM 5442 N N . HIS A 1 670 ? 10.141 3.172 1.01 1 98.75 670 HIS A N 1
ATOM 5443 C CA . HIS A 1 670 ? 9.648 2.406 2.15 1 98.75 670 HIS A CA 1
ATOM 5444 C C . HIS A 1 670 ? 8.227 2.812 2.516 1 98.75 670 HIS A C 1
ATOM 5446 O O . HIS A 1 670 ? 7.926 4.004 2.627 1 98.75 670 HIS A O 1
ATOM 5452 N N . ILE A 1 671 ? 7.324 1.851 2.627 1 98.69 671 ILE A N 1
ATOM 5453 C CA . ILE A 1 671 ? 5.969 2.064 3.123 1 98.69 671 ILE A CA 1
ATOM 5454 C C . ILE A 1 671 ? 5.84 1.498 4.535 1 98.69 671 ILE A C 1
ATOM 5456 O O . ILE A 1 671 ? 6.191 0.342 4.781 1 98.69 671 ILE A O 1
ATOM 5460 N N . PHE A 1 672 ? 5.434 2.287 5.469 1 98 672 PHE A N 1
ATOM 5461 C CA . PHE A 1 672 ? 5.25 1.874 6.855 1 98 672 PHE A CA 1
ATOM 5462 C C . PHE A 1 672 ? 3.822 1.398 7.094 1 98 672 PHE A C 1
ATOM 5464 O O . PHE A 1 672 ? 2.885 2.195 7.066 1 98 672 PHE A O 1
ATOM 5471 N N . PRO A 1 673 ? 3.617 0.115 7.395 1 96.38 673 PRO A N 1
ATOM 5472 C CA . PRO A 1 673 ? 2.277 -0.472 7.492 1 96.38 673 PRO A CA 1
ATOM 5473 C C . PRO A 1 673 ? 1.416 0.197 8.562 1 96.38 673 PRO A C 1
ATOM 5475 O O . PRO A 1 673 ? 1.824 0.286 9.719 1 96.38 673 PRO A O 1
ATOM 5478 N N . ASP A 1 674 ? 0.264 0.673 8.133 1 94.38 674 ASP A N 1
ATOM 5479 C CA . ASP A 1 674 ? -0.841 1.177 8.938 1 94.38 674 ASP A CA 1
ATOM 5480 C C . ASP A 1 674 ? -0.431 2.43 9.711 1 94.38 674 ASP A C 1
ATOM 5482 O O . ASP A 1 674 ? -1.091 2.814 10.68 1 94.38 674 ASP A O 1
ATOM 5486 N N . SER A 1 675 ? 0.709 3.029 9.328 1 95.06 675 SER A N 1
ATOM 5487 C CA . SER A 1 675 ? 1.071 4.316 9.914 1 95.06 675 SER A CA 1
ATOM 5488 C C . SER A 1 675 ? 0.28 5.453 9.281 1 95.06 675 SER A C 1
ATOM 5490 O O . SER A 1 675 ? 0.047 5.457 8.07 1 95.06 675 SER A O 1
ATOM 5492 N N . ALA A 1 676 ? -0.112 6.352 10.141 1 94.19 676 ALA A N 1
ATOM 5493 C CA . ALA A 1 676 ? -0.742 7.586 9.688 1 94.19 676 ALA A CA 1
ATOM 5494 C C . ALA A 1 676 ? 0.303 8.586 9.203 1 94.19 676 ALA A C 1
ATOM 5496 O O . ALA A 1 676 ? 1.425 8.211 8.859 1 94.19 676 ALA A O 1
ATOM 5497 N N . HIS A 1 677 ? -0.059 9.82 9.156 1 95.75 677 HIS A N 1
ATOM 5498 C CA . HIS A 1 677 ? 0.763 10.875 8.578 1 95.75 677 HIS A CA 1
ATOM 5499 C C . HIS A 1 677 ? 2.045 11.078 9.383 1 95.75 677 HIS A C 1
ATOM 5501 O O . HIS A 1 677 ? 3.078 11.453 8.828 1 95.75 677 HIS A O 1
ATOM 5507 N N . ASP A 1 678 ? 2.033 10.812 10.648 1 94.56 678 ASP A N 1
ATOM 5508 C CA . ASP A 1 678 ? 3.195 11.023 11.508 1 94.56 678 ASP A CA 1
ATOM 5509 C C . ASP A 1 678 ? 4.105 9.797 11.508 1 94.56 678 ASP A C 1
ATOM 5511 O O . ASP A 1 678 ? 5.215 9.844 12.039 1 94.56 678 ASP A O 1
ATOM 5515 N N . ILE A 1 679 ? 3.654 8.672 10.961 1 96.31 679 ILE A N 1
ATOM 5516 C CA . ILE A 1 679 ? 4.395 7.418 10.82 1 96.31 679 ILE A CA 1
ATOM 5517 C C . ILE A 1 679 ? 4.926 6.98 12.18 1 96.31 679 ILE A C 1
ATOM 5519 O O . ILE A 1 679 ? 6.121 7.105 12.461 1 96.31 679 ILE A O 1
ATOM 5523 N N . SER A 1 680 ? 4.012 6.383 12.961 1 92.88 680 SER A N 1
ATOM 5524 C CA . SER A 1 680 ? 4.41 6.066 14.328 1 92.88 680 SER A CA 1
ATOM 5525 C C . SER A 1 680 ? 3.916 4.684 14.742 1 92.88 680 SER A C 1
ATOM 5527 O O . SER A 1 680 ? 4.199 4.223 15.852 1 92.88 680 SER A O 1
ATOM 5529 N N . ALA A 1 681 ? 3.227 4.027 13.789 1 90.06 681 ALA A N 1
ATOM 5530 C CA . ALA A 1 681 ? 2.648 2.736 14.148 1 90.06 681 ALA A CA 1
ATOM 5531 C C . ALA A 1 681 ? 3.738 1.703 14.422 1 90.06 681 ALA A C 1
ATOM 5533 O O . ALA A 1 681 ? 4.699 1.589 13.656 1 90.06 681 ALA A O 1
ATOM 5534 N N . ASN A 1 682 ? 3.594 0.975 15.516 1 89.31 682 ASN A N 1
ATOM 5535 C CA . ASN A 1 682 ? 4.43 -0.186 15.805 1 89.31 682 ASN A CA 1
ATOM 5536 C C . ASN A 1 682 ? 5.914 0.163 15.758 1 89.31 682 ASN A C 1
ATOM 5538 O O . ASN A 1 682 ? 6.684 -0.481 15.039 1 89.31 682 ASN A O 1
ATOM 5542 N N . ASN A 1 683 ? 6.375 1.22 16.453 1 92.12 683 ASN A N 1
ATOM 5543 C CA . ASN A 1 683 ? 7.77 1.623 16.594 1 92.12 683 ASN A CA 1
ATOM 5544 C C . ASN A 1 683 ? 8.297 2.287 15.32 1 92.12 683 ASN A C 1
ATOM 5546 O O . ASN A 1 683 ? 9.508 2.428 15.141 1 92.12 683 ASN A O 1
ATOM 5550 N N . ALA A 1 684 ? 7.363 2.648 14.445 1 94.88 684 ALA A N 1
ATOM 5551 C CA . ALA A 1 684 ? 7.746 3.178 13.141 1 94.88 684 ALA A CA 1
ATOM 5552 C C . ALA A 1 684 ? 8.492 4.5 13.281 1 94.88 684 ALA A C 1
ATOM 5554 O O . ALA A 1 684 ? 9.375 4.812 12.469 1 94.88 684 ALA A O 1
ATOM 5555 N N . LYS A 1 685 ? 8.211 5.289 14.32 1 94.62 685 LYS A N 1
ATOM 5556 C CA . LYS A 1 685 ? 8.859 6.586 14.477 1 94.62 685 LYS A CA 1
ATOM 5557 C C . LYS A 1 685 ? 10.359 6.43 14.703 1 94.62 685 LYS A C 1
ATOM 5559 O O . LYS A 1 685 ? 11.164 7.109 14.062 1 94.62 685 LYS A O 1
ATOM 5564 N N . TYR A 1 686 ? 10.734 5.559 15.555 1 95.44 686 TYR A N 1
ATOM 5565 C CA . TYR A 1 686 ? 12.148 5.273 15.781 1 95.44 686 TYR A CA 1
ATOM 5566 C C . TYR A 1 686 ? 12.805 4.715 14.523 1 95.44 686 TYR A C 1
ATOM 5568 O O . TYR A 1 686 ? 13.883 5.156 14.133 1 95.44 686 TYR A O 1
ATOM 5576 N N . THR A 1 687 ? 12.133 3.801 13.906 1 96.5 687 THR A N 1
ATOM 5577 C CA . THR A 1 687 ? 12.711 3.07 12.789 1 96.5 687 THR A CA 1
ATOM 5578 C C . THR A 1 687 ? 12.922 3.994 11.586 1 96.5 687 THR A C 1
ATOM 5580 O O . THR A 1 687 ? 13.906 3.867 10.867 1 96.5 687 THR A O 1
ATOM 5583 N N . ILE A 1 688 ? 11.961 4.855 11.344 1 97.5 688 ILE A N 1
ATOM 5584 C CA . ILE A 1 688 ? 12.086 5.73 10.18 1 97.5 688 ILE A CA 1
ATOM 5585 C C . ILE A 1 688 ? 13.289 6.66 10.367 1 97.5 688 ILE A C 1
ATOM 5587 O O . ILE A 1 688 ? 14.039 6.898 9.422 1 97.5 688 ILE A O 1
ATOM 5591 N N . TYR A 1 689 ? 13.562 7.199 11.523 1 97.38 689 TYR A N 1
ATOM 5592 C CA . TYR A 1 689 ? 14.703 8.078 11.75 1 97.38 689 TYR A CA 1
ATOM 5593 C C . TYR A 1 689 ? 16.016 7.301 11.703 1 97.38 689 TYR A C 1
ATOM 5595 O O . TYR A 1 689 ? 17.031 7.809 11.219 1 97.38 689 TYR A O 1
ATOM 5603 N N . LYS A 1 690 ? 15.977 6.125 12.234 1 97.38 690 LYS A N 1
ATOM 5604 C CA . LYS A 1 690 ? 17.156 5.27 12.117 1 97.38 690 LYS A CA 1
ATOM 5605 C C . LYS A 1 690 ? 17.484 4.996 10.656 1 97.38 690 LYS A C 1
ATOM 5607 O O . LYS A 1 690 ? 18.656 5.086 10.25 1 97.38 690 LYS A O 1
ATOM 5612 N N . ARG A 1 691 ? 16.469 4.676 9.883 1 97.75 691 ARG A N 1
ATOM 5613 C CA . ARG A 1 691 ? 16.641 4.398 8.461 1 97.75 691 ARG A CA 1
ATOM 5614 C C . ARG A 1 691 ? 17.203 5.617 7.73 1 97.75 691 ARG A C 1
ATOM 5616 O O . ARG A 1 691 ? 18.125 5.492 6.922 1 97.75 691 ARG A O 1
ATOM 5623 N N . MET A 1 692 ? 16.625 6.762 7.98 1 98.06 692 MET A N 1
ATOM 5624 C CA . MET A 1 692 ? 17.094 7.984 7.332 1 98.06 692 MET A CA 1
ATOM 5625 C C . MET A 1 692 ? 18.547 8.281 7.715 1 98.06 692 MET A C 1
ATOM 5627 O O . MET A 1 692 ? 19.344 8.703 6.875 1 98.06 692 MET A O 1
ATOM 5631 N N . TYR A 1 693 ? 18.906 8.062 8.992 1 97.12 693 TYR A N 1
ATOM 5632 C CA . TYR A 1 693 ? 20.25 8.273 9.484 1 97.12 693 TYR A CA 1
ATOM 5633 C C . TYR A 1 693 ? 21.25 7.383 8.742 1 97.12 693 TYR A C 1
ATOM 5635 O O . TYR A 1 693 ? 22.25 7.867 8.211 1 97.12 693 TYR A O 1
ATOM 5643 N N . GLU A 1 694 ? 20.922 6.137 8.633 1 96.81 694 GLU A N 1
ATOM 5644 C CA . GLU A 1 694 ? 21.797 5.176 7.977 1 96.81 694 GLU A CA 1
ATOM 5645 C C . GLU A 1 694 ? 21.891 5.438 6.477 1 96.81 694 GLU A C 1
ATOM 5647 O O . GLU A 1 694 ? 22.953 5.273 5.871 1 96.81 694 GLU A O 1
ATOM 5652 N N . TRP A 1 695 ? 20.766 5.773 5.898 1 97.44 695 TRP A N 1
ATOM 5653 C CA . TRP A 1 695 ? 20.734 6.078 4.473 1 97.44 695 TRP A CA 1
ATOM 5654 C C . TRP A 1 695 ? 21.641 7.262 4.145 1 97.44 695 TRP A C 1
ATOM 5656 O O . TRP A 1 695 ? 22.391 7.223 3.168 1 97.44 695 TRP A O 1
ATOM 5666 N N . LEU A 1 696 ? 21.578 8.312 4.953 1 97.38 696 LEU A N 1
ATOM 5667 C CA . LEU A 1 696 ? 22.406 9.5 4.73 1 97.38 696 LEU A CA 1
ATOM 5668 C C . LEU A 1 696 ? 23.891 9.172 4.906 1 97.38 696 LEU A C 1
ATOM 5670 O O . LEU A 1 696 ? 24.734 9.695 4.176 1 97.38 696 LEU A O 1
ATOM 5674 N N . LYS A 1 697 ? 24.188 8.359 5.895 1 95.56 697 LYS A N 1
ATOM 5675 C CA . LYS A 1 697 ? 25.562 7.941 6.113 1 95.56 697 LYS A CA 1
ATOM 5676 C C . LYS A 1 697 ? 26.125 7.242 4.879 1 95.56 697 LYS A C 1
ATOM 5678 O O . LYS A 1 697 ? 27.266 7.492 4.48 1 95.56 697 LYS A O 1
ATOM 5683 N N . GLU A 1 698 ? 25.328 6.402 4.324 1 94.19 698 GLU A N 1
ATOM 5684 C CA . GLU A 1 698 ? 25.75 5.695 3.115 1 94.19 698 GLU A CA 1
ATOM 5685 C C . GLU A 1 698 ? 25.875 6.652 1.933 1 94.19 698 GLU A C 1
ATOM 5687 O O . GLU A 1 698 ? 26.812 6.551 1.142 1 94.19 698 GLU A O 1
ATOM 5692 N N . ALA A 1 699 ? 24.938 7.543 1.814 1 94.94 699 ALA A N 1
ATOM 5693 C CA . ALA A 1 699 ? 24.922 8.508 0.719 1 94.94 699 ALA A CA 1
ATOM 5694 C C . ALA A 1 699 ? 26.172 9.383 0.751 1 94.94 699 ALA A C 1
ATOM 5696 O O . ALA A 1 699 ? 26.766 9.664 -0.29 1 94.94 699 ALA A O 1
ATOM 5697 N N . PHE A 1 700 ? 26.609 9.844 1.93 1 95.19 700 PHE A N 1
ATOM 5698 C CA . PHE A 1 700 ? 27.688 10.797 2.061 1 95.19 700 PHE A CA 1
ATOM 5699 C C . PHE A 1 700 ? 29.031 10.086 2.133 1 95.19 700 PHE A C 1
ATOM 5701 O O . PHE A 1 700 ? 30.094 10.727 2.117 1 95.19 700 PHE A O 1
ATOM 5708 N N . LYS A 1 701 ? 29.047 8.75 2.215 1 86.56 701 LYS A N 1
ATOM 5709 C CA . LYS A 1 701 ? 30.297 7.98 2.141 1 86.56 701 LYS A CA 1
ATOM 5710 C C . LYS A 1 701 ? 30.75 7.816 0.694 1 86.56 701 LYS A C 1
ATOM 5712 O O . LYS A 1 701 ? 31.922 7.574 0.436 1 86.56 701 LYS A O 1
ATOM 5717 N N . LYS A 1 702 ? 29.938 7.895 -0.198 1 71.12 702 LYS A N 1
ATOM 5718 C CA . LYS A 1 702 ? 30.219 7.691 -1.614 1 71.12 702 LYS A CA 1
ATOM 5719 C C . LYS A 1 702 ? 30.875 8.93 -2.223 1 71.12 702 LYS A C 1
ATOM 5721 O O . LYS A 1 702 ? 30.531 10.062 -1.872 1 71.12 702 LYS A O 1
ATOM 5726 N N . MET B 1 1 ? -20.375 -22.125 -39.5 1 43.44 1 MET B N 1
ATOM 5727 C CA . MET B 1 1 ? -20.359 -20.891 -38.719 1 43.44 1 MET B CA 1
ATOM 5728 C C . MET B 1 1 ? -19.062 -20.734 -37.938 1 43.44 1 MET B C 1
ATOM 5730 O O . MET B 1 1 ? -18.484 -21.734 -37.5 1 43.44 1 MET B O 1
ATOM 5734 N N . ILE B 1 2 ? -18.531 -19.594 -38.094 1 41.62 2 ILE B N 1
ATOM 5735 C CA . ILE B 1 2 ? -17.281 -19.266 -37.438 1 41.62 2 ILE B CA 1
ATOM 5736 C C . ILE B 1 2 ? -17.516 -18.25 -36.312 1 41.62 2 ILE B C 1
ATOM 5738 O O . ILE B 1 2 ? -18.266 -17.297 -36.5 1 41.62 2 ILE B O 1
ATOM 5742 N N . LEU B 1 3 ? -17.078 -18.609 -35.156 1 44.41 3 LEU B N 1
ATOM 5743 C CA . LEU B 1 3 ? -17.094 -17.672 -34.031 1 44.41 3 LEU B CA 1
ATOM 5744 C C . LEU B 1 3 ? -15.82 -16.844 -33.969 1 44.41 3 LEU B C 1
ATOM 5746 O O . LEU B 1 3 ? -14.719 -17.391 -34.062 1 44.41 3 LEU B O 1
ATOM 5750 N N . ILE B 1 4 ? -15.953 -15.555 -34.094 1 44.72 4 ILE B N 1
ATOM 5751 C CA . ILE B 1 4 ? -14.828 -14.633 -34.062 1 44.72 4 ILE B CA 1
ATOM 5752 C C . ILE B 1 4 ? -14.836 -13.867 -32.75 1 44.72 4 ILE B C 1
ATOM 5754 O O . ILE B 1 4 ? -15.891 -13.414 -32.281 1 44.72 4 ILE B O 1
ATOM 5758 N N . ALA B 1 5 ? -13.766 -14.117 -32.062 1 45.81 5 ALA B N 1
ATOM 5759 C CA . ALA B 1 5 ? -13.633 -13.375 -30.812 1 45.81 5 ALA B CA 1
ATOM 5760 C C . ALA B 1 5 ? -12.5 -12.352 -30.906 1 45.81 5 ALA B C 1
ATOM 5762 O O . ALA B 1 5 ? -11.477 -12.609 -31.547 1 45.81 5 ALA B O 1
ATOM 5763 N N . THR B 1 6 ? -12.664 -11.211 -30.625 1 39.81 6 THR B N 1
ATOM 5764 C CA . THR B 1 6 ? -11.57 -10.258 -30.469 1 39.81 6 THR B CA 1
ATOM 5765 C C . THR B 1 6 ? -11.109 -10.211 -29.016 1 39.81 6 THR B C 1
ATOM 5767 O O . THR B 1 6 ? -11.93 -10.094 -28.094 1 39.81 6 THR B O 1
ATOM 5770 N N . GLU B 1 7 ? -10.07 -11.203 -28.859 1 44.03 7 GLU B N 1
ATOM 5771 C CA . GLU B 1 7 ? -9.492 -11.203 -27.531 1 44.03 7 GLU B CA 1
ATOM 5772 C C . GLU B 1 7 ? -8.289 -10.266 -27.453 1 44.03 7 GLU B C 1
ATOM 5774 O O . GLU B 1 7 ? -7.57 -10.086 -28.438 1 44.03 7 GLU B O 1
ATOM 5779 N N . LYS B 1 8 ? -8.203 -9.516 -26.5 1 39.25 8 LYS B N 1
ATOM 5780 C CA . LYS B 1 8 ? -6.922 -8.852 -26.266 1 39.25 8 LYS B CA 1
ATOM 5781 C C . LYS B 1 8 ? -5.805 -9.867 -26.062 1 39.25 8 LYS B C 1
ATOM 5783 O O . LYS B 1 8 ? -5.957 -10.812 -25.281 1 39.25 8 LYS B O 1
ATOM 5788 N N . PRO B 1 9 ? -4.793 -10.055 -26.922 1 29.56 9 PRO B N 1
ATOM 5789 C CA . PRO B 1 9 ? -3.707 -10.953 -26.516 1 29.56 9 PRO B CA 1
ATOM 5790 C C . PRO B 1 9 ? -3.225 -10.68 -25.094 1 29.56 9 PRO B C 1
ATOM 5792 O O . PRO B 1 9 ? -3.16 -9.523 -24.672 1 29.56 9 PRO B O 1
ATOM 5795 N N . LYS B 1 10 ? -3.529 -11.477 -24.297 1 34.97 10 LYS B N 1
ATOM 5796 C CA . LYS B 1 10 ? -2.691 -11.375 -23.094 1 34.97 10 LYS B CA 1
ATOM 5797 C C . LYS B 1 10 ? -1.248 -11.047 -23.469 1 34.97 10 LYS B C 1
ATOM 5799 O O . LYS B 1 10 ? -0.702 -11.602 -24.422 1 34.97 10 LYS B O 1
ATOM 5804 N N . LYS B 1 11 ? -0.755 -9.805 -22.969 1 33.12 11 LYS B N 1
ATOM 5805 C CA . LYS B 1 11 ? 0.669 -9.516 -23.125 1 33.12 11 LYS B CA 1
ATOM 5806 C C . LYS B 1 11 ? 1.513 -10.75 -22.797 1 33.12 11 LYS B C 1
ATOM 5808 O O . LYS B 1 11 ? 2.283 -10.742 -21.828 1 33.12 11 LYS B O 1
ATOM 5813 N N . SER B 1 12 ? 1.076 -11.852 -22.531 1 28.11 12 SER B N 1
ATOM 5814 C CA . SER B 1 12 ? 2.252 -12.711 -22.422 1 28.11 12 SER B CA 1
ATOM 5815 C C . SER B 1 12 ? 3.143 -12.578 -23.656 1 28.11 12 SER B C 1
ATOM 5817 O O . SER B 1 12 ? 2.648 -12.5 -24.781 1 28.11 12 SER B O 1
ATOM 5819 N N . ARG B 1 13 ? 4.238 -12.156 -23.391 1 30.92 13 ARG B N 1
ATOM 5820 C CA . ARG B 1 13 ? 5.328 -12.133 -24.359 1 30.92 13 ARG B CA 1
ATOM 5821 C C . ARG B 1 13 ? 5.316 -13.398 -25.203 1 30.92 13 ARG B C 1
ATOM 5823 O O . ARG B 1 13 ? 6.133 -13.539 -26.125 1 30.92 13 ARG B O 1
ATOM 5830 N N . ARG B 1 14 ? 5.074 -14.516 -24.391 1 26.36 14 ARG B N 1
ATOM 5831 C CA . ARG B 1 14 ? 5.457 -15.688 -25.156 1 26.36 14 ARG B CA 1
ATOM 5832 C C . ARG B 1 14 ? 4.512 -15.906 -26.344 1 26.36 14 ARG B C 1
ATOM 5834 O O . ARG B 1 14 ? 3.453 -16.516 -26.188 1 26.36 14 ARG B O 1
ATOM 5841 N N . LYS B 1 15 ? 4.309 -14.891 -26.938 1 27.7 15 LYS B N 1
ATOM 5842 C CA . LYS B 1 15 ? 3.674 -15.203 -28.219 1 27.7 15 LYS B CA 1
ATOM 5843 C C . LYS B 1 15 ? 4.355 -16.391 -28.891 1 27.7 15 LYS B C 1
ATOM 5845 O O . LYS B 1 15 ? 5.301 -16.219 -29.656 1 27.7 15 LYS B O 1
ATOM 5850 N N . TYR B 1 16 ? 4.859 -17.344 -28.031 1 24.45 16 TYR B N 1
ATOM 5851 C CA . TYR B 1 16 ? 5.031 -18.375 -29.047 1 24.45 16 TYR B CA 1
ATOM 5852 C C . TYR B 1 16 ? 3.746 -18.578 -29.844 1 24.45 16 TYR B C 1
ATOM 5854 O O . TYR B 1 16 ? 2.664 -18.703 -29.266 1 24.45 16 TYR B O 1
ATOM 5862 N N . VAL B 1 17 ? 3.588 -17.766 -30.781 1 25.38 17 VAL B N 1
ATOM 5863 C CA . VAL B 1 17 ? 2.615 -18.156 -31.797 1 25.38 17 VAL B CA 1
ATOM 5864 C C . VAL B 1 17 ? 2.637 -19.672 -31.969 1 25.38 17 VAL B C 1
ATOM 5866 O O . VAL B 1 17 ? 3.6 -20.219 -32.5 1 25.38 17 VAL B O 1
ATOM 5869 N N . ILE B 1 18 ? 2.559 -20.391 -30.844 1 24.69 18 ILE B N 1
ATOM 5870 C CA . ILE B 1 18 ? 2.195 -21.734 -31.266 1 24.69 18 ILE B CA 1
ATOM 5871 C C . ILE B 1 18 ? 0.998 -21.672 -32.219 1 24.69 18 ILE B C 1
ATOM 5873 O O . ILE B 1 18 ? -0.099 -21.281 -31.797 1 24.69 18 ILE B O 1
ATOM 5877 N N . ILE B 1 19 ? 1.244 -21.234 -33.375 1 25.34 19 ILE B N 1
ATOM 5878 C CA . ILE B 1 19 ? 0.293 -21.516 -34.438 1 25.34 19 ILE B CA 1
ATOM 5879 C C . ILE B 1 19 ? -0.16 -22.969 -34.375 1 25.34 19 ILE B C 1
ATOM 5881 O O . ILE B 1 19 ? 0.646 -23.891 -34.531 1 25.34 19 ILE B O 1
ATOM 5885 N N . THR B 1 20 ? -0.892 -23.359 -33.344 1 25.97 20 THR B N 1
ATOM 5886 C CA . THR B 1 20 ? -1.573 -24.641 -33.562 1 25.97 20 THR B CA 1
ATOM 5887 C C . THR B 1 20 ? -1.965 -24.797 -35.031 1 25.97 20 THR B C 1
ATOM 5889 O O . THR B 1 20 ? -2.756 -24 -35.562 1 25.97 20 THR B O 1
ATOM 5892 N N . ALA B 1 21 ? -1.081 -25.203 -35.844 1 26.09 21 ALA B N 1
ATOM 5893 C CA . ALA B 1 21 ? -1.031 -25.594 -37.25 1 26.09 21 ALA B CA 1
ATOM 5894 C C . ALA B 1 21 ? -2.244 -26.438 -37.625 1 26.09 21 ALA B C 1
ATOM 5896 O O . ALA B 1 21 ? -2.629 -26.484 -38.781 1 26.09 21 ALA B O 1
ATOM 5897 N N . ALA B 1 22 ? -2.703 -27.312 -36.688 1 28.19 22 ALA B N 1
ATOM 5898 C CA . ALA B 1 22 ? -3.65 -28.172 -37.375 1 28.19 22 ALA B CA 1
ATOM 5899 C C . ALA B 1 22 ? -4.754 -27.359 -38.062 1 28.19 22 ALA B C 1
ATOM 5901 O O . ALA B 1 22 ? -5.16 -27.656 -39.188 1 28.19 22 ALA B O 1
ATOM 5902 N N . LEU B 1 23 ? -5.41 -26.562 -37.25 1 29.53 23 LEU B N 1
ATOM 5903 C CA . LEU B 1 23 ? -6.5 -25.828 -37.875 1 29.53 23 LEU B CA 1
ATOM 5904 C C . LEU B 1 23 ? -5.957 -24.766 -38.844 1 29.53 23 LEU B C 1
ATOM 5906 O O . LEU B 1 23 ? -6.723 -24.141 -39.562 1 29.53 23 LEU B O 1
ATOM 5910 N N . VAL B 1 24 ? -4.652 -24.484 -38.812 1 30.06 24 VAL B N 1
ATOM 5911 C CA . VAL B 1 24 ? -4.148 -23.516 -39.781 1 30.06 24 VAL B CA 1
ATOM 5912 C C . VAL B 1 24 ? -4.266 -24.094 -41.188 1 30.06 24 VAL B C 1
ATOM 5914 O O . VAL B 1 24 ? -4.629 -23.391 -42.125 1 30.06 24 VAL B O 1
ATOM 5917 N N . ILE B 1 25 ? -3.865 -25.406 -41.344 1 31.42 25 ILE B N 1
ATOM 5918 C CA . ILE B 1 25 ? -3.959 -25.844 -42.719 1 31.42 25 ILE B CA 1
ATOM 5919 C C . ILE B 1 25 ? -5.395 -25.688 -43.219 1 31.42 25 ILE B C 1
ATOM 5921 O O . ILE B 1 25 ? -5.629 -25.172 -44.312 1 31.42 25 ILE B O 1
ATOM 5925 N N . PHE B 1 26 ? -6.352 -26.375 -42.531 1 31.09 26 PHE B N 1
ATOM 5926 C CA . PHE B 1 26 ? -7.711 -26.125 -43 1 31.09 26 PHE B CA 1
ATOM 5927 C C . PHE B 1 26 ? -8.086 -24.656 -42.844 1 31.09 26 PHE B C 1
ATOM 5929 O O . PHE B 1 26 ? -8.703 -24.062 -43.719 1 31.09 26 PHE B O 1
ATOM 5936 N N . LEU B 1 27 ? -7.707 -24.047 -41.719 1 33.28 27 LEU B N 1
ATOM 5937 C CA . LEU B 1 27 ? -8.031 -22.641 -41.469 1 33.28 27 LEU B CA 1
ATOM 5938 C C . LEU B 1 27 ? -7.164 -21.734 -42.344 1 33.28 27 LEU B C 1
ATOM 5940 O O . LEU B 1 27 ? -7.48 -20.562 -42.531 1 33.28 27 LEU B O 1
ATOM 5944 N N . LEU B 1 28 ? -6.055 -22.125 -42.875 1 32.97 28 LEU B N 1
ATOM 5945 C CA . LEU B 1 28 ? -5.383 -21.234 -43.812 1 32.97 28 LEU B CA 1
ATOM 5946 C C . LEU B 1 28 ? -6.316 -20.859 -44.969 1 32.97 28 LEU B C 1
ATOM 5948 O O . LEU B 1 28 ? -6.332 -19.719 -45.406 1 32.97 28 LEU B O 1
ATOM 5952 N N . VAL B 1 29 ? -6.941 -21.891 -45.562 1 33.09 29 VAL B N 1
ATOM 5953 C CA . VAL B 1 29 ? -7.883 -21.531 -46.625 1 33.09 29 VAL B CA 1
ATOM 5954 C C . VAL B 1 29 ? -8.992 -20.656 -46.031 1 33.09 29 VAL B C 1
ATOM 5956 O O . VAL B 1 29 ? -9.352 -19.625 -46.625 1 33.09 29 VAL B O 1
ATOM 5959 N N . ILE B 1 30 ? -9.617 -21.078 -44.938 1 35.03 30 ILE B N 1
ATOM 5960 C CA . ILE B 1 30 ? -10.68 -20.281 -44.344 1 35.03 30 ILE B CA 1
ATOM 5961 C C . ILE B 1 30 ? -10.086 -19.031 -43.719 1 35.03 30 ILE B C 1
ATOM 5963 O O . ILE B 1 30 ? -10.656 -17.938 -43.781 1 35.03 30 ILE B O 1
ATOM 5967 N N . LEU B 1 31 ? -8.945 -19.062 -43.094 1 35.34 31 LEU B N 1
ATOM 5968 C CA . LEU B 1 31 ? -8.297 -17.859 -42.562 1 35.34 31 LEU B CA 1
ATOM 5969 C C . LEU B 1 31 ? -7.984 -16.859 -43.656 1 35.34 31 LEU B C 1
ATOM 5971 O O . LEU B 1 31 ? -8.148 -15.656 -43.469 1 35.34 31 LEU B O 1
ATOM 5975 N N . MET B 1 32 ? -7.527 -17.312 -44.781 1 34.44 32 MET B N 1
ATOM 5976 C CA . MET B 1 32 ? -7.398 -16.359 -45.875 1 34.44 32 MET B CA 1
ATOM 5977 C C . MET B 1 32 ? -8.734 -15.672 -46.188 1 34.44 32 MET B C 1
ATOM 5979 O O . MET B 1 32 ? -8.773 -14.461 -46.406 1 34.44 32 MET B O 1
ATOM 5983 N N . ILE B 1 33 ? -9.742 -16.453 -46.25 1 34.94 33 ILE B N 1
ATOM 5984 C CA . ILE B 1 33 ? -11.047 -15.836 -46.469 1 34.94 33 ILE B CA 1
ATOM 5985 C C . ILE B 1 33 ? -11.461 -15.039 -45.25 1 34.94 33 ILE B C 1
ATOM 5987 O O . ILE B 1 33 ? -11.914 -13.898 -45.375 1 34.94 33 ILE B O 1
ATOM 5991 N N . VAL B 1 34 ? -11.391 -15.594 -44.031 1 36.16 34 VAL B N 1
ATOM 5992 C CA . VAL B 1 34 ? -11.773 -14.852 -42.844 1 36.16 34 VAL B CA 1
ATOM 5993 C C . VAL B 1 34 ? -10.797 -13.703 -42.594 1 36.16 34 VAL B C 1
ATOM 5995 O O . VAL B 1 34 ? -11.211 -12.586 -42.281 1 36.16 34 VAL B O 1
ATOM 5998 N N . ILE B 1 35 ? -9.562 -13.859 -42.781 1 36.72 35 ILE B N 1
ATOM 5999 C CA . ILE B 1 35 ? -8.648 -12.727 -42.75 1 36.72 35 ILE B CA 1
ATOM 6000 C C . ILE B 1 35 ? -9.016 -11.711 -43.812 1 36.72 35 ILE B C 1
ATOM 6002 O O . ILE B 1 35 ? -9.016 -10.5 -43.562 1 36.72 35 ILE B O 1
ATOM 6006 N N . PHE B 1 36 ? -9.297 -12.188 -45.062 1 34.78 36 PHE B N 1
ATOM 6007 C CA . PHE B 1 36 ? -9.719 -11.242 -46.094 1 34.78 36 PHE B CA 1
ATOM 6008 C C . PHE B 1 36 ? -11 -10.531 -45.688 1 34.78 36 PHE B C 1
ATOM 6010 O O . PHE B 1 36 ? -11.125 -9.32 -45.844 1 34.78 36 PHE B O 1
ATOM 6017 N N . VAL B 1 37 ? -12 -11.273 -45.312 1 34.5 37 VAL B N 1
ATOM 6018 C CA . VAL B 1 37 ? -13.219 -10.594 -44.875 1 34.5 37 VAL B CA 1
ATOM 6019 C C . VAL B 1 37 ? -12.945 -9.812 -43.594 1 34.5 37 VAL B C 1
ATOM 6021 O O . VAL B 1 37 ? -13.367 -8.664 -43.469 1 34.5 37 VAL B O 1
ATOM 6024 N N . ILE B 1 38 ? -12.227 -10.383 -42.656 1 35.06 38 ILE B N 1
ATOM 6025 C CA . ILE B 1 38 ? -11.875 -9.602 -41.469 1 35.06 38 ILE B CA 1
ATOM 6026 C C . ILE B 1 38 ? -10.891 -8.5 -41.844 1 35.06 38 ILE B C 1
ATOM 6028 O O . ILE B 1 38 ? -11 -7.367 -41.375 1 35.06 38 ILE B O 1
ATOM 6032 N N . ARG B 1 39 ? -9.945 -8.742 -42.656 1 32.41 39 ARG B N 1
ATOM 6033 C CA . ARG B 1 39 ? -9.125 -7.637 -43.125 1 32.41 39 ARG B CA 1
ATOM 6034 C C . ARG B 1 39 ? -9.977 -6.613 -43.875 1 32.41 39 ARG B C 1
ATOM 6036 O O . ARG B 1 39 ? -9.758 -5.406 -43.75 1 32.41 39 ARG B O 1
ATOM 6043 N N . ALA B 1 40 ? -10.805 -7.031 -44.812 1 32.72 40 ALA B N 1
ATOM 6044 C CA . ALA B 1 40 ? -11.633 -6.012 -45.438 1 32.72 40 ALA B CA 1
ATOM 6045 C C . ALA B 1 40 ? -12.461 -5.254 -44.406 1 32.72 40 ALA B C 1
ATOM 6047 O O . ALA B 1 40 ? -12.609 -4.031 -44.5 1 32.72 40 ALA B O 1
ATOM 6048 N N . GLN B 1 41 ? -13.258 -5.922 -43.656 1 30.09 41 GLN B N 1
ATOM 6049 C CA . GLN B 1 41 ? -13.953 -5.176 -42.625 1 30.09 41 GLN B CA 1
ATOM 6050 C C . GLN B 1 41 ? -13.008 -4.812 -41.469 1 30.09 41 GLN B C 1
ATOM 6052 O O . GLN B 1 41 ? -13.289 -3.893 -40.688 1 30.09 41 GLN B O 1
ATOM 6057 N N . ALA B 1 42 ? -11.977 -5.535 -41.219 1 30.61 42 ALA B N 1
ATOM 6058 C CA . ALA B 1 42 ? -10.938 -5.113 -40.281 1 30.61 42 ALA B CA 1
ATOM 6059 C C . ALA B 1 42 ? -10.188 -3.895 -40.812 1 30.61 42 ALA B C 1
ATOM 6061 O O . ALA B 1 42 ? -9.5 -3.199 -40.062 1 30.61 42 ALA B O 1
ATOM 6062 N N . LYS B 1 43 ? -10 -3.66 -42 1 32.12 43 LYS B N 1
ATOM 6063 C CA . LYS B 1 43 ? -9.594 -2.311 -42.375 1 32.12 43 LYS B CA 1
ATOM 6064 C C . LYS B 1 43 ? -10.414 -1.259 -41.656 1 32.12 43 LYS B C 1
ATOM 6066 O O . LYS B 1 43 ? -9.93 -0.164 -41.375 1 32.12 43 LYS B O 1
ATOM 6071 N N . LYS B 1 44 ? -11.711 -1.343 -41.656 1 29.45 44 LYS B N 1
ATOM 6072 C CA . LYS B 1 44 ? -12.477 -0.413 -40.812 1 29.45 44 LYS B CA 1
ATOM 6073 C C . LYS B 1 44 ? -12.172 -0.618 -39.344 1 29.45 44 LYS B C 1
ATOM 6075 O O . LYS B 1 44 ? -12.195 0.335 -38.562 1 29.45 44 LYS B O 1
ATOM 6080 N N . VAL B 1 45 ? -11.961 -1.771 -38.875 1 29.3 45 VAL B N 1
ATOM 6081 C CA . VAL B 1 45 ? -11.578 -1.935 -37.469 1 29.3 45 VAL B CA 1
ATOM 6082 C C . VAL B 1 45 ? -10.094 -1.624 -37.312 1 29.3 45 VAL B C 1
ATOM 6084 O O . VAL B 1 45 ? -9.594 -1.521 -36.188 1 29.3 45 VAL B O 1
ATOM 6087 N N . HIS B 1 46 ? -9.234 -1.668 -38.219 1 31.06 46 HIS B N 1
ATOM 6088 C CA . HIS B 1 46 ? -7.84 -1.301 -38.031 1 31.06 46 HIS B CA 1
ATOM 6089 C C . HIS B 1 46 ? -7.715 0.133 -37.531 1 31.06 46 HIS B C 1
ATOM 6091 O O . HIS B 1 46 ? -6.637 0.557 -37.094 1 31.06 46 HIS B O 1
ATOM 6097 N N . LYS B 1 47 ? -8.391 1.075 -38.219 1 29.36 47 LYS B N 1
ATOM 6098 C CA . LYS B 1 47 ? -8.242 2.459 -37.781 1 29.36 47 LYS B CA 1
ATOM 6099 C C . LYS B 1 47 ? -8.656 2.621 -36.312 1 29.36 47 LYS B C 1
ATOM 6101 O O . LYS B 1 47 ? -8.922 3.734 -35.844 1 29.36 47 LYS B O 1
ATOM 6106 N N . LEU B 1 48 ? -9.266 1.627 -35.75 1 28.3 48 LEU B N 1
ATOM 6107 C CA . LEU B 1 48 ? -9.438 1.914 -34.312 1 28.3 48 LEU B CA 1
ATOM 6108 C C . LEU B 1 48 ? -8.094 2.217 -33.656 1 28.3 48 LEU B C 1
ATOM 6110 O O . LEU B 1 48 ? -7.113 1.507 -33.875 1 28.3 48 LEU B O 1
ATOM 6114 N N . ASP B 1 49 ? -7.828 3.424 -33.438 1 29.84 49 ASP B N 1
ATOM 6115 C CA . ASP B 1 49 ? -6.699 3.979 -32.719 1 29.84 49 ASP B CA 1
ATOM 6116 C C . ASP B 1 49 ? -6.18 2.982 -31.672 1 29.84 49 ASP B C 1
ATOM 6118 O O . ASP B 1 49 ? -6.957 2.238 -31.078 1 29.84 49 ASP B O 1
ATOM 6122 N N . ASP B 1 50 ? -4.988 2.459 -31.781 1 31.77 50 ASP B N 1
ATOM 6123 C CA . ASP B 1 50 ? -4.184 1.654 -30.875 1 31.77 50 ASP B CA 1
ATOM 6124 C C . ASP B 1 50 ? -4.73 1.73 -29.453 1 31.77 50 ASP B C 1
ATOM 6126 O O . ASP B 1 50 ? -4.527 0.812 -28.656 1 31.77 50 ASP B O 1
ATOM 6130 N N . SER B 1 51 ? -5.23 2.881 -29.078 1 32.03 51 SER B N 1
ATOM 6131 C CA . SER B 1 51 ? -5.711 3.102 -27.719 1 32.03 51 SER B CA 1
ATOM 6132 C C . SER B 1 51 ? -6.996 2.324 -27.438 1 32.03 51 SER B C 1
ATOM 6134 O O . SER B 1 51 ? -7.348 2.074 -26.297 1 32.03 51 SER B O 1
ATOM 6136 N N . ARG B 1 52 ? -7.805 2 -28.422 1 31.97 52 ARG B N 1
ATOM 6137 C CA . ARG B 1 52 ? -9.172 1.537 -28.219 1 31.97 52 ARG B CA 1
ATOM 6138 C C . ARG B 1 52 ? -9.234 0.014 -28.203 1 31.97 52 ARG B C 1
ATOM 6140 O O . ARG B 1 52 ? -10.305 -0.564 -27.969 1 31.97 52 ARG B O 1
ATOM 6147 N N . LEU B 1 53 ? -8.438 -0.617 -28.938 1 32.59 53 LEU B N 1
ATOM 6148 C CA . LEU B 1 53 ? -8.531 -2.07 -28.844 1 32.59 53 LEU B CA 1
ATOM 6149 C C . LEU B 1 53 ? -8.242 -2.547 -27.422 1 32.59 53 LEU B C 1
ATOM 6151 O O . LEU B 1 53 ? -8.062 -3.744 -27.203 1 32.59 53 LEU B O 1
ATOM 6155 N N . LYS B 1 54 ? -7.898 -1.732 -26.625 1 37.31 54 LYS B N 1
ATOM 6156 C CA . LYS B 1 54 ? -7.68 -2.072 -25.219 1 37.31 54 LYS B CA 1
ATOM 6157 C C . LYS B 1 54 ? -8.945 -2.639 -24.594 1 37.31 54 LYS B C 1
ATOM 6159 O O . LYS B 1 54 ? -9.227 -2.381 -23.422 1 37.31 54 LYS B O 1
ATOM 6164 N N . CYS B 1 55 ? -9.789 -3.295 -25.453 1 36.03 55 CYS B N 1
ATOM 6165 C CA . CYS B 1 55 ? -11.141 -3.553 -24.969 1 36.03 55 CYS B CA 1
ATOM 6166 C C . CYS B 1 55 ? -11.172 -4.781 -24.062 1 36.03 55 CYS B C 1
ATOM 6168 O O . CYS B 1 55 ? -12.234 -5.363 -23.844 1 36.03 55 CYS B O 1
ATOM 6170 N N . PHE B 1 56 ? -10.219 -5.578 -23.906 1 42.28 56 PHE B N 1
ATOM 6171 C CA . PHE B 1 56 ? -10.359 -6.648 -22.922 1 42.28 56 PHE B CA 1
ATOM 6172 C C . PHE B 1 56 ? -10.203 -6.105 -21.516 1 42.28 56 PHE B C 1
ATOM 6174 O O . PHE B 1 56 ? -9.312 -5.293 -21.25 1 42.28 56 PHE B O 1
ATOM 6181 N N . ASN B 1 57 ? -11.289 -6.273 -20.781 1 56.91 57 ASN B N 1
ATOM 6182 C CA . ASN B 1 57 ? -11.242 -5.945 -19.359 1 56.91 57 ASN B CA 1
ATOM 6183 C C . ASN B 1 57 ? -11.031 -7.191 -18.516 1 56.91 57 ASN B C 1
ATOM 6185 O O . ASN B 1 57 ? -11.93 -8.031 -18.391 1 56.91 57 ASN B O 1
ATOM 6189 N N . TYR B 1 58 ? -9.734 -7.664 -18.391 1 58.34 58 TYR B N 1
ATOM 6190 C CA . TYR B 1 58 ? -9.461 -8.789 -17.516 1 58.34 58 TYR B CA 1
ATOM 6191 C C . TYR B 1 58 ? -10.219 -8.648 -16.203 1 58.34 58 TYR B C 1
ATOM 6193 O O . TYR B 1 58 ? -10.32 -7.543 -15.648 1 58.34 58 TYR B O 1
ATOM 6201 N N . ARG B 1 59 ? -10.898 -9.836 -16.047 1 66.44 59 ARG B N 1
ATOM 6202 C CA . ARG B 1 59 ? -11.516 -9.898 -14.719 1 66.44 59 ARG B CA 1
ATOM 6203 C C . ARG B 1 59 ? -10.516 -10.383 -13.672 1 66.44 59 ARG B C 1
ATOM 6205 O O . ARG B 1 59 ? -10.328 -9.734 -12.641 1 66.44 59 ARG B O 1
ATOM 6212 N N . TRP B 1 60 ? -9.867 -11.562 -13.984 1 71.81 60 TRP B N 1
ATOM 6213 C CA . TRP B 1 60 ? -8.797 -12.133 -13.18 1 71.81 60 TRP B CA 1
ATOM 6214 C C . TRP B 1 60 ? -7.727 -12.766 -14.062 1 71.81 60 TRP B C 1
ATOM 6216 O O . TRP B 1 60 ? -7.551 -12.359 -15.219 1 71.81 60 TRP B O 1
ATOM 6226 N N . ARG B 1 61 ? -6.895 -13.664 -13.43 1 65.31 61 ARG B N 1
ATOM 6227 C CA . ARG B 1 61 ? -5.738 -14.242 -14.109 1 65.31 61 ARG B CA 1
ATOM 6228 C C . ARG B 1 61 ? -6.156 -14.938 -15.406 1 65.31 61 ARG B C 1
ATOM 6230 O O . ARG B 1 61 ? -5.484 -14.805 -16.438 1 65.31 61 ARG B O 1
ATOM 6237 N N . HIS B 1 62 ? -7.316 -15.625 -15.406 1 67.31 62 HIS B N 1
ATOM 6238 C CA . HIS B 1 62 ? -7.699 -16.469 -16.531 1 67.31 62 HIS B CA 1
ATOM 6239 C C . HIS B 1 62 ? -8.969 -15.953 -17.203 1 67.31 62 HIS B C 1
ATOM 6241 O O . HIS B 1 62 ? -9.336 -16.422 -18.281 1 67.31 62 HIS B O 1
ATOM 6247 N N . SER B 1 63 ? -9.625 -15.023 -16.641 1 74.5 63 SER B N 1
ATOM 6248 C CA . SER B 1 63 ? -10.93 -14.609 -17.125 1 74.5 63 SER B CA 1
ATOM 6249 C C . SER B 1 63 ? -10.875 -13.203 -17.734 1 74.5 63 SER B C 1
ATOM 6251 O O . SER B 1 63 ? -10.086 -12.367 -17.281 1 74.5 63 SER B O 1
ATOM 6253 N N . TYR B 1 64 ? -11.656 -13.094 -18.781 1 72.62 64 TYR B N 1
ATOM 6254 C CA . TYR B 1 64 ? -11.797 -11.812 -19.469 1 72.62 64 TYR B CA 1
ATOM 6255 C C . TYR B 1 64 ? -13.188 -11.672 -20.062 1 72.62 64 TYR B C 1
ATOM 6257 O O . TYR B 1 64 ? -13.93 -12.648 -20.172 1 72.62 64 TYR B O 1
ATOM 6265 N N . PHE B 1 65 ? -13.508 -10.461 -20.391 1 75.5 65 PHE B N 1
ATOM 6266 C CA . PHE B 1 65 ? -14.703 -10.18 -21.172 1 75.5 65 PHE B CA 1
ATOM 6267 C C . PHE B 1 65 ? -14.344 -9.914 -22.625 1 75.5 65 PHE B C 1
ATOM 6269 O O . PHE B 1 65 ? -13.289 -9.344 -22.922 1 75.5 65 PHE B O 1
ATOM 6276 N N . GLY B 1 66 ? -15.211 -10.57 -23.547 1 74.69 66 GLY B N 1
ATOM 6277 C CA . GLY B 1 66 ? -14.961 -10.336 -24.969 1 74.69 66 GLY B CA 1
ATOM 6278 C C . GLY B 1 66 ? -16.203 -9.992 -25.75 1 74.69 66 GLY B C 1
ATOM 6279 O O . GLY B 1 66 ? -17.328 -10.258 -25.297 1 74.69 66 GLY B O 1
ATOM 6280 N N . ASN B 1 67 ? -15.914 -9.312 -26.891 1 75.19 67 ASN B N 1
ATOM 6281 C CA . ASN B 1 67 ? -16.953 -9.148 -27.891 1 75.19 67 ASN B CA 1
ATOM 6282 C C . ASN B 1 67 ? -16.906 -10.258 -28.938 1 75.19 67 ASN B C 1
ATOM 6284 O O . ASN B 1 67 ? -15.844 -10.586 -29.453 1 75.19 67 ASN B O 1
ATOM 6288 N N . TYR B 1 68 ? -18.062 -10.914 -29.156 1 77.62 68 TYR B N 1
ATOM 6289 C CA . TYR B 1 68 ? -18.109 -12.062 -30.047 1 77.62 68 TYR B CA 1
ATOM 6290 C C . TYR B 1 68 ? -19.047 -11.789 -31.234 1 77.62 68 TYR B C 1
ATOM 6292 O O . TYR B 1 68 ? -20.078 -11.133 -31.078 1 77.62 68 TYR B O 1
ATOM 6300 N N . TRP B 1 69 ? -18.656 -12.312 -32.438 1 79.06 69 TRP B N 1
ATOM 6301 C CA . TRP B 1 69 ? -19.453 -12.273 -33.625 1 79.06 69 TRP B CA 1
ATOM 6302 C C . TRP B 1 69 ? -19.578 -13.664 -34.25 1 79.06 69 TRP B C 1
ATOM 6304 O O . TRP B 1 69 ? -18.656 -14.469 -34.188 1 79.06 69 TRP B O 1
ATOM 6314 N N . VAL B 1 70 ? -20.766 -13.93 -34.875 1 79.75 70 VAL B N 1
ATOM 6315 C CA . VAL B 1 70 ? -20.984 -15.172 -35.594 1 79.75 70 VAL B CA 1
ATOM 6316 C C . VAL B 1 70 ? -21.016 -14.898 -37.094 1 79.75 70 VAL B C 1
ATOM 6318 O O . VAL B 1 70 ? -21.781 -14.047 -37.562 1 79.75 70 VAL B O 1
ATOM 6321 N N . TYR B 1 71 ? -20.219 -15.555 -37.812 1 77.94 71 TYR B N 1
ATOM 6322 C CA . TYR B 1 71 ? -20.172 -15.43 -39.281 1 77.94 71 TYR B CA 1
ATOM 6323 C C . TYR B 1 71 ? -20.859 -16.625 -39.938 1 77.94 71 TYR B C 1
ATOM 6325 O O . TYR B 1 71 ? -20.438 -17.766 -39.75 1 77.94 71 TYR B O 1
ATOM 6333 N N . ASP B 1 72 ? -21.875 -16.312 -40.688 1 76.44 72 ASP B N 1
ATOM 6334 C CA . ASP B 1 72 ? -22.547 -17.312 -41.5 1 76.44 72 ASP B CA 1
ATOM 6335 C C . ASP B 1 72 ? -21.875 -17.438 -42.875 1 76.44 72 ASP B C 1
ATOM 6337 O O . ASP B 1 72 ? -22 -16.562 -43.71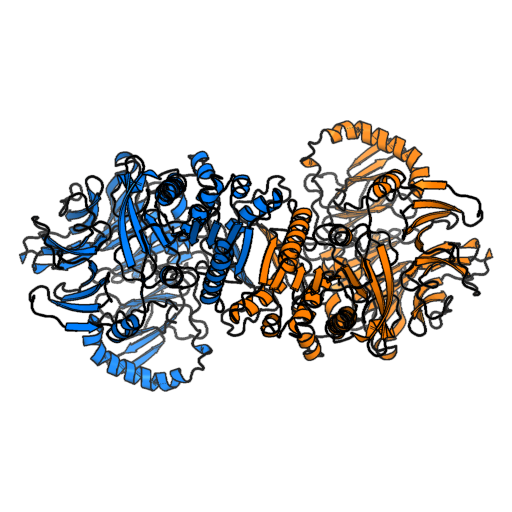9 1 76.44 72 ASP B O 1
ATOM 6341 N N . VAL B 1 73 ? -21.312 -18.594 -43.031 1 76.25 73 VAL B N 1
ATOM 6342 C CA . VAL B 1 73 ? -20.5 -18.797 -44.25 1 76.25 73 VAL B CA 1
ATOM 6343 C C . VAL B 1 73 ? -21.391 -18.812 -45.469 1 76.25 73 VAL B C 1
ATOM 6345 O O . VAL B 1 73 ? -21.031 -18.266 -46.531 1 76.25 73 VAL B O 1
ATOM 6348 N N . LYS B 1 74 ? -22.484 -19.484 -45.375 1 75.75 74 LYS B N 1
ATOM 6349 C CA . LYS B 1 74 ? -23.391 -19.609 -46.5 1 75.75 74 LYS B CA 1
ATOM 6350 C C . LYS B 1 74 ? -23.984 -18.25 -46.875 1 75.75 74 LYS B C 1
ATOM 6352 O O . LYS B 1 74 ? -24.016 -17.891 -48.062 1 75.75 74 LYS B O 1
ATOM 6357 N N . LYS B 1 75 ? -24.297 -17.594 -45.875 1 77.06 75 LYS B N 1
ATOM 6358 C CA . LYS B 1 75 ? -24.953 -16.312 -46.094 1 77.06 75 LYS B CA 1
ATOM 6359 C C . LYS B 1 75 ? -23.938 -15.188 -46.219 1 77.06 75 LYS B C 1
ATOM 6361 O O . LYS B 1 75 ? -24.266 -14.094 -46.688 1 77.06 75 LYS B O 1
ATOM 6366 N N . GLN B 1 76 ? -22.766 -15.477 -45.812 1 78.62 76 GLN B N 1
ATOM 6367 C CA . GLN B 1 76 ? -21.688 -14.477 -45.812 1 78.62 76 GLN B CA 1
ATOM 6368 C C . GLN B 1 76 ? -22.094 -13.258 -45 1 78.62 76 GLN B C 1
ATOM 6370 O O . GLN B 1 76 ? -21.953 -12.117 -45.438 1 78.62 76 GLN B O 1
ATOM 6375 N N . GLU B 1 77 ? -22.719 -13.492 -43.906 1 77.19 77 GLU B N 1
ATOM 6376 C CA . GLU B 1 77 ? -23.188 -12.438 -43 1 77.19 77 GLU B CA 1
ATOM 6377 C C . GLU B 1 77 ? -22.531 -12.57 -41.625 1 77.19 77 GLU B C 1
ATOM 6379 O O . GLU B 1 77 ? -22.359 -13.68 -41.125 1 77.19 77 GLU B O 1
ATOM 6384 N N . LEU B 1 78 ? -22.062 -11.406 -41.062 1 78 78 LEU B N 1
ATOM 6385 C CA . LEU B 1 78 ? -21.5 -11.312 -39.719 1 78 78 LEU B CA 1
ATOM 6386 C C . LEU B 1 78 ? -22.484 -10.68 -38.75 1 78 78 LEU B C 1
ATOM 6388 O O . LEU B 1 78 ? -22.953 -9.562 -39 1 78 78 LEU B O 1
ATOM 6392 N N . THR B 1 79 ? -22.844 -11.375 -37.75 1 76.56 79 THR B N 1
ATOM 6393 C CA . THR B 1 79 ? -23.797 -10.898 -36.75 1 76.56 79 THR B CA 1
ATOM 6394 C C . THR B 1 79 ? -23.172 -10.914 -35.375 1 76.56 79 THR B C 1
ATOM 6396 O O . THR B 1 79 ? -22.547 -11.898 -34.969 1 76.56 79 THR B O 1
ATOM 6399 N N . PRO B 1 80 ? -23.328 -9.773 -34.594 1 80 80 PRO B N 1
ATOM 6400 C CA . PRO B 1 80 ? -22.875 -9.836 -33.219 1 80 80 PRO B CA 1
ATOM 6401 C C . PRO B 1 80 ? -23.625 -10.867 -32.375 1 80 80 PRO B C 1
ATOM 6403 O O . PRO B 1 80 ? -24.844 -11.031 -32.562 1 80 80 PRO B O 1
ATOM 6406 N N . LEU B 1 81 ? -22.875 -11.578 -31.625 1 82.5 81 LEU B N 1
ATOM 6407 C CA . LEU B 1 81 ? -23.5 -12.57 -30.75 1 82.5 81 LEU B CA 1
ATOM 6408 C C . LEU B 1 81 ? -24.531 -11.922 -29.844 1 82.5 81 LEU B C 1
ATOM 6410 O O . LEU B 1 81 ? -25.609 -12.484 -29.625 1 82.5 81 LEU B O 1
ATOM 6414 N N . ILE B 1 82 ? -24.062 -10.766 -29.234 1 80.75 82 ILE B N 1
ATOM 6415 C CA . ILE B 1 82 ? -24.984 -9.945 -28.438 1 80.75 82 ILE B CA 1
ATOM 6416 C C . ILE B 1 82 ? -25.234 -8.625 -29.156 1 80.75 82 ILE B C 1
ATOM 6418 O O . ILE B 1 82 ? -24.312 -7.957 -29.594 1 80.75 82 ILE B O 1
ATOM 6422 N N . LYS B 1 83 ? -26.469 -8.273 -29.328 1 71 83 LYS B N 1
ATOM 6423 C CA . LYS B 1 83 ? -26.859 -7.105 -30.109 1 71 83 LYS B CA 1
ATOM 6424 C C . LYS B 1 83 ? -26.328 -5.816 -29.5 1 71 83 LYS B C 1
ATOM 6426 O O . LYS B 1 83 ? -25.75 -4.98 -30.188 1 71 83 LYS B O 1
ATOM 6431 N N . ASP B 1 84 ? -26.672 -5.555 -28.234 1 63.22 84 ASP B N 1
ATOM 6432 C CA . ASP B 1 84 ? -26.156 -4.355 -27.578 1 63.22 84 ASP B CA 1
ATOM 6433 C C . ASP B 1 84 ? -24.766 -4.602 -27 1 63.22 84 ASP B C 1
ATOM 6435 O O . ASP B 1 84 ? -24.641 -5.156 -25.906 1 63.22 84 ASP B O 1
ATOM 6439 N N . GLN B 1 85 ? -23.719 -4.211 -27.766 1 59.97 85 GLN B N 1
ATOM 6440 C CA . GLN B 1 85 ? -22.344 -4.543 -27.406 1 59.97 85 GLN B CA 1
ATOM 6441 C C . GLN B 1 85 ? -21.734 -3.467 -26.516 1 59.97 85 GLN B C 1
ATOM 6443 O O . GLN B 1 85 ? -20.547 -3.525 -26.188 1 59.97 85 GLN B O 1
ATOM 6448 N N . SER B 1 86 ? -22.375 -2.363 -26.281 1 54.47 86 SER B N 1
ATOM 6449 C CA . SER B 1 86 ? -21.781 -1.252 -25.562 1 54.47 86 SER B CA 1
ATOM 6450 C C . SER B 1 86 ? -21.219 -1.709 -24.219 1 54.47 86 SER B C 1
ATOM 6452 O O . SER B 1 86 ? -20.25 -1.124 -23.703 1 54.47 86 SER B O 1
ATOM 6454 N N . ASN B 1 87 ? -21.812 -2.662 -23.641 1 56.62 87 ASN B N 1
ATOM 6455 C CA . ASN B 1 87 ? -21.25 -3.064 -22.344 1 56.62 87 ASN B CA 1
ATOM 6456 C C . ASN B 1 87 ? -20.844 -4.535 -22.359 1 56.62 87 ASN B C 1
ATOM 6458 O O . ASN B 1 87 ? -21.625 -5.406 -21.984 1 56.62 87 ASN B O 1
ATOM 6462 N N . VAL B 1 88 ? -19.906 -4.863 -23.188 1 57.5 88 VAL B N 1
ATOM 6463 C CA . VAL B 1 88 ? -19.641 -6.242 -23.578 1 57.5 88 VAL B CA 1
ATOM 6464 C C . VAL B 1 88 ? -19.219 -7.059 -22.375 1 57.5 88 VAL B C 1
ATOM 6466 O O . VAL B 1 88 ? -18.188 -6.777 -21.75 1 57.5 88 VAL B O 1
ATOM 6469 N N . LYS B 1 89 ? -20.109 -7.895 -21.891 1 70.12 89 LYS B N 1
ATOM 6470 C CA . LYS B 1 89 ? -20 -8.734 -20.688 1 70.12 89 LYS B CA 1
ATOM 6471 C C . LYS B 1 89 ? -20.047 -10.211 -21.047 1 70.12 89 LYS B C 1
ATOM 6473 O O . LYS B 1 89 ? -20.641 -11.016 -20.328 1 70.12 89 LYS B O 1
ATOM 6478 N N . VAL B 1 90 ? -19.547 -10.688 -22.375 1 83.69 90 VAL B N 1
ATOM 6479 C CA . VAL B 1 90 ? -19.516 -12.141 -22.547 1 83.69 90 VAL B CA 1
ATOM 6480 C C . VAL B 1 90 ? -18.234 -12.711 -21.953 1 83.69 90 VAL B C 1
ATOM 6482 O O . VAL B 1 90 ? -17.141 -12.258 -22.297 1 83.69 90 VAL B O 1
ATOM 6485 N N . SER B 1 91 ? -18.453 -13.602 -21.094 1 87.94 91 SER B N 1
ATOM 6486 C CA . SER B 1 91 ? -17.312 -14.156 -20.391 1 87.94 91 SER B CA 1
ATOM 6487 C C . SER B 1 91 ? -16.688 -15.305 -21.172 1 87.94 91 SER B C 1
ATOM 6489 O O . SER B 1 91 ? -15.484 -15.57 -21.047 1 87.94 91 SER B O 1
ATOM 6491 N N . TYR B 1 92 ? -17.5 -16.094 -21.922 1 89.44 92 TYR B N 1
ATOM 6492 C CA . TYR B 1 92 ? -17 -17.25 -22.656 1 89.44 92 TYR B CA 1
ATOM 6493 C C . TYR B 1 92 ? -18.016 -17.719 -23.688 1 89.44 92 TYR B C 1
ATOM 6495 O O . TYR B 1 92 ? -19.234 -17.625 -23.469 1 89.44 92 TYR B O 1
ATOM 6503 N N . ALA B 1 93 ? -17.547 -18.172 -24.844 1 88.38 93 ALA B N 1
ATOM 6504 C CA . ALA B 1 93 ? -18.391 -18.75 -25.891 1 88.38 93 ALA B CA 1
ATOM 6505 C C . ALA B 1 93 ? -17.688 -19.922 -26.578 1 88.38 93 ALA B C 1
ATOM 6507 O O . ALA B 1 93 ? -16.469 -19.859 -26.828 1 88.38 93 ALA B O 1
ATOM 6508 N N . ARG B 1 94 ? -18.484 -21.016 -26.797 1 88.12 94 ARG B N 1
ATOM 6509 C CA . ARG B 1 94 ? -17.906 -22.172 -27.438 1 88.12 94 ARG B CA 1
ATOM 6510 C C . ARG B 1 94 ? -18.922 -22.906 -28.297 1 88.12 94 ARG B C 1
ATOM 6512 O O . ARG B 1 94 ? -20.078 -23.062 -27.891 1 88.12 94 ARG B O 1
ATOM 6519 N N . TRP B 1 95 ? -18.5 -23.359 -29.469 1 88.94 95 TRP B N 1
ATOM 6520 C CA . TRP B 1 95 ? -19.328 -24.188 -30.344 1 88.94 95 TRP B CA 1
ATOM 6521 C C . TRP B 1 95 ? -19.484 -25.594 -29.797 1 88.94 95 TRP B C 1
ATOM 6523 O O . TRP B 1 95 ? -18.594 -26.109 -29.109 1 88.94 95 TRP B O 1
ATOM 6533 N N . SER B 1 96 ? -20.656 -26.188 -30.172 1 88.88 96 SER B N 1
ATOM 6534 C CA . SER B 1 96 ? -20.812 -27.609 -29.891 1 88.88 96 SER B CA 1
ATOM 6535 C C . SER B 1 96 ? -19.891 -28.469 -30.75 1 88.88 96 SER B C 1
ATOM 6537 O O . SER B 1 96 ? -19.453 -28.031 -31.812 1 88.88 96 SER B O 1
ATOM 6539 N N . PRO B 1 97 ? -19.547 -29.734 -30.188 1 87.06 97 PRO B N 1
ATOM 6540 C CA . PRO B 1 97 ? -18.672 -30.594 -30.969 1 87.06 97 PRO B CA 1
ATOM 6541 C C . PRO B 1 97 ? -19.297 -31.031 -32.281 1 87.06 97 PRO B C 1
ATOM 6543 O O . PRO B 1 97 ? -18.578 -31.281 -33.281 1 87.06 97 PRO B O 1
ATOM 6546 N N . THR B 1 98 ? -20.531 -31.234 -32.188 1 84 98 THR B N 1
ATOM 6547 C CA . THR B 1 98 ? -21.25 -31.594 -33.406 1 84 98 THR B CA 1
ATOM 6548 C C . THR B 1 98 ? -22.391 -30.625 -33.656 1 84 98 THR B C 1
ATOM 6550 O O . THR B 1 98 ? -22.969 -30.062 -32.719 1 84 98 THR B O 1
ATOM 6553 N N . GLY B 1 99 ? -22.516 -30.5 -34.844 1 78.69 99 GLY B N 1
ATOM 6554 C CA . GLY B 1 99 ? -23.562 -29.562 -35.219 1 78.69 99 GLY B CA 1
ATOM 6555 C C . GLY B 1 99 ? -23.141 -28.109 -35.062 1 78.69 99 GLY B C 1
ATOM 6556 O O . GLY B 1 99 ? -21.953 -27.812 -34.969 1 78.69 99 GLY B O 1
ATOM 6557 N N . HIS B 1 100 ? -24.031 -27.047 -35.25 1 80.25 100 HIS B N 1
ATOM 6558 C CA . HIS B 1 100 ? -23.781 -25.609 -35.219 1 80.25 100 HIS B CA 1
ATOM 6559 C C . HIS B 1 100 ? -24.531 -24.969 -34.031 1 80.25 100 HIS B C 1
ATOM 6561 O O . HIS B 1 100 ? -25.203 -23.953 -34.219 1 80.25 100 HIS B O 1
ATOM 6567 N N . LYS B 1 101 ? -24.328 -25.734 -32.844 1 87 101 LYS B N 1
ATOM 6568 C CA . LYS B 1 101 ? -24.859 -25.078 -31.641 1 87 101 LYS B CA 1
ATOM 6569 C C . LYS B 1 101 ? -23.781 -24.281 -30.922 1 87 101 LYS B C 1
ATOM 6571 O O . LYS B 1 101 ? -22.594 -24.625 -30.984 1 87 101 LYS B O 1
ATOM 6576 N N . LEU B 1 102 ? -24.25 -23.219 -30.359 1 89.56 102 LEU B N 1
ATOM 6577 C CA . LEU B 1 102 ? -23.344 -22.344 -29.641 1 89.56 102 LEU B CA 1
ATOM 6578 C C . LEU B 1 102 ? -23.828 -22.125 -28.203 1 89.56 102 LEU B C 1
ATOM 6580 O O . LEU B 1 102 ? -25 -21.875 -27.984 1 89.56 102 LEU B O 1
ATOM 6584 N N . ALA B 1 103 ? -22.953 -22.312 -27.234 1 92.38 103 ALA B N 1
ATOM 6585 C CA . ALA B 1 103 ? -23.219 -21.938 -25.859 1 92.38 103 ALA B CA 1
ATOM 6586 C C . ALA B 1 103 ? -22.297 -20.812 -25.406 1 92.38 103 ALA B C 1
ATOM 6588 O O . ALA B 1 103 ? -21.125 -20.781 -25.75 1 92.38 103 ALA B O 1
ATOM 6589 N N . TYR B 1 104 ? -22.828 -19.875 -24.719 1 91.44 104 TYR B N 1
ATOM 6590 C CA . TYR B 1 104 ? -22.016 -18.781 -24.188 1 91.44 104 TYR B CA 1
ATOM 6591 C C . TYR B 1 104 ? -22.562 -18.312 -22.844 1 91.44 104 TYR B C 1
ATOM 6593 O O . TYR B 1 104 ? -23.672 -18.656 -22.453 1 91.44 104 TYR B O 1
ATOM 6601 N N . VAL B 1 105 ? -21.734 -17.641 -22.109 1 93.88 105 VAL B N 1
ATOM 6602 C CA . VAL B 1 105 ? -22.109 -17.109 -20.797 1 93.88 105 VAL B CA 1
ATOM 6603 C C . VAL B 1 105 ? -22.156 -15.586 -20.859 1 93.88 105 VAL B C 1
ATOM 6605 O O . VAL B 1 105 ? -21.172 -14.945 -21.234 1 93.88 105 VAL B O 1
ATOM 6608 N N . TYR B 1 106 ? -23.234 -15.07 -20.547 1 91.31 106 TYR B N 1
ATOM 6609 C CA . TYR B 1 106 ? -23.484 -13.633 -20.5 1 91.31 106 TYR B CA 1
ATOM 6610 C C . TYR B 1 106 ? -24.125 -13.234 -19.172 1 91.31 106 TYR B C 1
ATOM 6612 O O . TYR B 1 106 ? -25.156 -13.781 -18.781 1 91.31 106 TYR B O 1
ATOM 6620 N N . GLU B 1 107 ? -23.422 -12.336 -18.469 1 90.38 107 GLU B N 1
ATOM 6621 C CA . GLU B 1 107 ? -23.875 -11.875 -17.156 1 90.38 107 GLU B CA 1
ATOM 6622 C C . GLU B 1 107 ? -24.094 -13.047 -16.203 1 90.38 107 GLU B C 1
ATOM 6624 O O . GLU B 1 107 ? -25.141 -13.125 -15.539 1 90.38 107 GLU B O 1
ATOM 6629 N N . ASN B 1 108 ? -23.25 -14.047 -16.328 1 93.75 108 ASN B N 1
ATOM 6630 C CA . ASN B 1 108 ? -23.156 -15.203 -15.453 1 93.75 108 ASN B CA 1
ATOM 6631 C C . ASN B 1 108 ? -24.297 -16.188 -15.672 1 93.75 108 ASN B C 1
ATOM 6633 O O . ASN B 1 108 ? -24.562 -17.031 -14.82 1 93.75 108 ASN B O 1
ATOM 6637 N N . ASP B 1 109 ? -24.969 -16.016 -16.781 1 95.5 109 ASP B N 1
ATOM 6638 C CA . ASP B 1 109 ? -25.969 -17 -17.203 1 95.5 109 ASP B CA 1
ATOM 6639 C C . ASP B 1 109 ? -25.562 -17.656 -18.531 1 95.5 109 ASP B C 1
ATOM 6641 O O . ASP B 1 109 ? -24.906 -17.031 -19.359 1 95.5 109 ASP B O 1
ATOM 6645 N N . ILE B 1 110 ? -26.031 -18.875 -18.688 1 96.12 110 ILE B N 1
ATOM 6646 C CA . ILE B 1 110 ? -25.703 -19.641 -19.875 1 96.12 110 ILE B CA 1
ATOM 6647 C C . ILE B 1 110 ? -26.797 -19.453 -20.922 1 96.12 110 ILE B C 1
ATOM 6649 O O . ILE B 1 110 ? -27.984 -19.5 -20.609 1 96.12 110 ILE B O 1
ATOM 6653 N N . TYR B 1 111 ? -26.375 -19.188 -22.078 1 93.19 111 TYR B N 1
ATOM 6654 C CA . TYR B 1 111 ? -27.234 -19.141 -23.266 1 93.19 111 TYR B CA 1
ATOM 6655 C C . TYR B 1 111 ? -26.828 -20.203 -24.281 1 93.19 111 TYR B C 1
ATOM 6657 O O . TYR B 1 111 ? -25.641 -20.5 -24.438 1 93.19 111 TYR B O 1
ATOM 6665 N N . VAL B 1 112 ? -27.859 -20.812 -24.906 1 93 112 VAL B N 1
ATOM 6666 C CA . VAL B 1 112 ? -27.609 -21.797 -25.953 1 93 112 VAL B CA 1
ATOM 6667 C C . VAL B 1 112 ? -28.406 -21.422 -27.203 1 93 112 VAL B C 1
ATOM 6669 O O . VAL B 1 112 ? -29.547 -21 -27.109 1 93 112 VAL B O 1
ATOM 6672 N N . GLN B 1 113 ? -27.766 -21.578 -28.281 1 88.12 113 GLN B N 1
ATOM 6673 C CA . GLN B 1 113 ? -28.469 -21.297 -29.531 1 88.12 113 GLN B CA 1
ATOM 6674 C C . GLN B 1 113 ? -28.047 -22.281 -30.625 1 88.12 113 GLN B C 1
ATOM 6676 O O . GLN B 1 113 ? -26.984 -22.906 -30.531 1 88.12 113 GLN B O 1
ATOM 6681 N N . ASP B 1 114 ? -29.031 -22.406 -31.453 1 82.12 114 ASP B N 1
ATOM 6682 C CA . ASP B 1 114 ? -28.75 -23.172 -32.688 1 82.12 114 ASP B CA 1
ATOM 6683 C C . ASP B 1 114 ? -28.453 -22.234 -33.844 1 82.12 114 ASP B C 1
ATOM 6685 O O . ASP B 1 114 ? -29.328 -21.5 -34.312 1 82.12 114 ASP B O 1
ATOM 6689 N N . GLY B 1 115 ? -27.312 -22.219 -34.312 1 73 115 GLY B N 1
ATOM 6690 C CA . GLY B 1 115 ? -26.922 -21.266 -35.344 1 73 115 GLY B CA 1
ATOM 6691 C C . GLY B 1 115 ? -26.734 -19.859 -34.812 1 73 115 GLY B C 1
ATOM 6692 O O . GLY B 1 115 ? -26.203 -19.672 -33.688 1 73 115 GLY B O 1
ATOM 6693 N N . ALA B 1 116 ? -27.078 -18.891 -35.688 1 66.75 116 ALA B N 1
ATOM 6694 C CA . ALA B 1 116 ? -26.75 -17.5 -35.375 1 66.75 116 ALA B CA 1
ATOM 6695 C C . ALA B 1 116 ? -27.906 -16.812 -34.656 1 66.75 116 ALA B C 1
ATOM 6697 O O . ALA B 1 116 ? -27.75 -15.727 -34.094 1 66.75 116 ALA B O 1
ATOM 6698 N N . GLU B 1 117 ? -28.938 -17.516 -34.562 1 70.44 117 GLU B N 1
ATOM 6699 C CA . GLU B 1 117 ? -30.094 -16.797 -34.062 1 70.44 117 GLU B CA 1
ATOM 6700 C C . GLU B 1 117 ? -30.812 -17.594 -32.969 1 70.44 117 GLU B C 1
ATOM 6702 O O . GLU B 1 117 ? -30.438 -18.734 -32.688 1 70.44 117 GLU B O 1
ATOM 6707 N N . ASN B 1 118 ? -31.578 -16.875 -32.219 1 78.5 118 ASN B N 1
ATOM 6708 C CA . ASN B 1 118 ? -32.531 -17.438 -31.281 1 78.5 118 ASN B CA 1
ATOM 6709 C C . ASN B 1 118 ? -31.828 -18.062 -30.078 1 78.5 118 ASN B C 1
ATOM 6711 O O . ASN B 1 118 ? -32.031 -19.234 -29.766 1 78.5 118 ASN B O 1
ATOM 6715 N N . ALA B 1 119 ? -31.062 -17.234 -29.406 1 88.19 119 ALA B N 1
ATOM 6716 C CA . ALA B 1 119 ? -30.406 -17.688 -28.188 1 88.19 119 ALA B CA 1
ATOM 6717 C C . ALA B 1 119 ? -31.422 -17.906 -27.062 1 88.19 119 ALA B C 1
ATOM 6719 O O . ALA B 1 119 ? -32.344 -17.078 -26.875 1 88.19 119 ALA B O 1
ATOM 6720 N N . GLN B 1 120 ? -31.391 -19 -26.5 1 90.94 120 GLN B N 1
ATOM 6721 C CA . GLN B 1 120 ? -32.219 -19.312 -25.344 1 90.94 120 GLN B CA 1
ATOM 6722 C C . GLN B 1 120 ? -31.406 -19.25 -24.047 1 90.94 120 GLN B C 1
ATOM 6724 O O . GLN B 1 120 ? -30.344 -19.859 -23.953 1 90.94 120 GLN B O 1
ATOM 6729 N N . ARG B 1 121 ? -31.969 -18.484 -23.062 1 93.5 121 ARG B N 1
ATOM 6730 C CA . ARG B 1 121 ? -31.359 -18.422 -21.734 1 93.5 121 ARG B CA 1
ATOM 6731 C C . ARG B 1 121 ? -31.703 -19.656 -20.922 1 93.5 121 ARG B C 1
ATOM 6733 O O . ARG B 1 121 ? -32.875 -19.953 -20.672 1 93.5 121 ARG B O 1
ATOM 6740 N N . VAL B 1 122 ? -30.719 -20.406 -20.484 1 94.56 122 VAL B N 1
ATOM 6741 C CA . VAL B 1 122 ? -30.969 -21.719 -19.859 1 94.56 122 VAL B CA 1
ATOM 6742 C C . VAL B 1 122 ? -30.828 -21.594 -18.344 1 94.56 122 VAL B C 1
ATOM 6744 O O . VAL B 1 122 ? -31.406 -22.391 -17.609 1 94.56 122 VAL B O 1
ATOM 6747 N N . THR B 1 123 ? -30 -20.734 -17.828 1 96 123 THR B N 1
ATOM 6748 C CA . THR B 1 123 ? -29.938 -20.406 -16.406 1 96 123 THR B CA 1
ATOM 6749 C C . THR B 1 123 ? -30.406 -18.969 -16.156 1 96 123 THR B C 1
ATOM 6751 O O . THR B 1 123 ? -30.266 -18.109 -17.016 1 96 123 THR B O 1
ATOM 6754 N N . THR B 1 124 ? -30.969 -18.656 -14.891 1 95.44 124 THR B N 1
ATOM 6755 C CA . THR B 1 124 ? -31.609 -17.359 -14.727 1 95.44 124 THR B CA 1
ATOM 6756 C C . THR B 1 124 ? -31.203 -16.719 -13.398 1 95.44 124 THR B C 1
ATOM 6758 O O . THR B 1 124 ? -31.719 -15.664 -13.031 1 95.44 124 THR B O 1
ATOM 6761 N N . ASP B 1 125 ? -30.344 -17.328 -12.703 1 96.38 125 ASP B N 1
ATOM 6762 C CA . ASP B 1 125 ? -30.047 -16.797 -11.375 1 96.38 125 ASP B CA 1
ATOM 6763 C C . ASP B 1 125 ? -28.656 -16.156 -11.352 1 96.38 125 ASP B C 1
ATOM 6765 O O . ASP B 1 125 ? -28.125 -15.867 -10.281 1 96.38 125 ASP B O 1
ATOM 6769 N N . GLY B 1 126 ? -28.031 -15.984 -12.523 1 96 126 GLY B N 1
ATOM 6770 C CA . GLY B 1 126 ? -26.719 -15.344 -12.578 1 96 126 GLY B CA 1
ATOM 6771 C C . GLY B 1 126 ? -26.703 -13.984 -11.898 1 96 126 GLY B C 1
ATOM 6772 O O . GLY B 1 126 ? -27.625 -13.188 -12.055 1 96 126 GLY B O 1
ATOM 6773 N N . SER B 1 127 ? -25.75 -13.82 -11.039 1 94.75 127 SER B N 1
ATOM 6774 C CA . SER B 1 127 ? -25.531 -12.562 -10.32 1 94.75 127 SER B CA 1
ATOM 6775 C C . SER B 1 127 ? -24.062 -12.344 -10.016 1 94.75 127 SER B C 1
ATOM 6777 O O . SER B 1 127 ? -23.203 -13.078 -10.5 1 94.75 127 SER B O 1
ATOM 6779 N N . ASP B 1 128 ? -23.75 -11.312 -9.195 1 90.12 128 ASP B N 1
ATOM 6780 C CA . ASP B 1 128 ? -22.375 -11.023 -8.812 1 90.12 128 ASP B CA 1
ATOM 6781 C C . ASP B 1 128 ? -21.812 -12.141 -7.938 1 90.12 128 ASP B C 1
ATOM 6783 O O . ASP B 1 128 ? -20.594 -12.344 -7.891 1 90.12 128 ASP B O 1
ATOM 6787 N N . ASP B 1 129 ? -22.734 -12.914 -7.391 1 95.5 129 ASP B N 1
ATOM 6788 C CA . ASP B 1 129 ? -22.281 -13.938 -6.461 1 95.5 129 ASP B CA 1
ATOM 6789 C C . ASP B 1 129 ? -22.562 -15.344 -6.992 1 95.5 129 ASP B C 1
ATOM 6791 O O . ASP B 1 129 ? -22.141 -16.328 -6.406 1 95.5 129 ASP B O 1
ATOM 6795 N N . ILE B 1 130 ? -23.312 -15.352 -8.07 1 97 130 ILE B N 1
ATOM 6796 C CA . ILE B 1 130 ? -23.688 -16.641 -8.633 1 97 130 ILE B CA 1
ATOM 6797 C C . ILE B 1 130 ? -23.141 -16.766 -10.055 1 97 130 ILE B C 1
ATOM 6799 O O . ILE B 1 130 ? -23.484 -15.953 -10.922 1 97 130 ILE B O 1
ATOM 6803 N N . PHE B 1 131 ? -22.391 -17.781 -10.297 1 96.62 131 PHE B N 1
ATOM 6804 C CA . PHE B 1 131 ? -21.766 -18.016 -11.594 1 96.62 131 PHE B CA 1
ATOM 6805 C C . PHE B 1 131 ? -22.281 -19.312 -12.211 1 96.62 131 PHE B C 1
ATOM 6807 O O . PHE B 1 131 ? -22.266 -20.359 -11.555 1 96.62 131 PHE B O 1
ATOM 6814 N N . ASN B 1 132 ? -22.719 -19.25 -13.43 1 97.31 132 ASN B N 1
ATOM 6815 C CA . ASN B 1 132 ? -23.094 -20.438 -14.188 1 97.31 132 ASN B CA 1
ATOM 6816 C C . ASN B 1 132 ? -22.172 -20.656 -15.383 1 97.31 132 ASN B C 1
ATOM 6818 O O . ASN B 1 132 ? -22.141 -19.828 -16.297 1 97.31 132 ASN B O 1
ATOM 6822 N N . GLY B 1 133 ? -21.469 -21.734 -15.359 1 97.19 133 GLY B N 1
ATOM 6823 C CA . GLY B 1 133 ? -20.672 -22.109 -16.516 1 97.19 133 GLY B CA 1
ATOM 6824 C C . GLY B 1 133 ? -19.312 -21.422 -16.562 1 97.19 133 GLY B C 1
ATOM 6825 O O . GLY B 1 133 ? -18.516 -21.672 -17.453 1 97.19 133 GLY B O 1
ATOM 6826 N N . ILE B 1 134 ? -19.062 -20.547 -15.656 1 95.94 134 ILE B N 1
ATOM 6827 C CA . ILE B 1 134 ? -17.75 -19.953 -15.469 1 95.94 134 ILE B CA 1
ATOM 6828 C C . ILE B 1 134 ? -17.328 -20.078 -14.008 1 95.94 134 ILE B C 1
ATOM 6830 O O . ILE B 1 134 ? -18.172 -20.109 -13.109 1 95.94 134 ILE B O 1
ATOM 6834 N N . PRO B 1 135 ? -16.062 -20.172 -13.797 1 95.88 135 PRO B N 1
ATOM 6835 C CA . PRO B 1 135 ? -15.602 -20.328 -12.414 1 95.88 135 PRO B CA 1
ATOM 6836 C C . PRO B 1 135 ? -15.531 -19.016 -11.656 1 95.88 135 PRO B C 1
ATOM 6838 O O . PRO B 1 135 ? -15.461 -17.938 -12.266 1 95.88 135 PRO B O 1
ATOM 6841 N N . ASP B 1 136 ? -15.688 -19.094 -10.305 1 95.38 136 ASP B N 1
ATOM 6842 C CA . ASP B 1 136 ? -15.273 -17.969 -9.469 1 95.38 136 ASP B CA 1
ATOM 6843 C C . ASP B 1 136 ? -13.758 -17.875 -9.367 1 95.38 136 ASP B C 1
ATOM 6845 O O . ASP B 1 136 ? -13.039 -18.562 -10.102 1 95.38 136 ASP B O 1
ATOM 6849 N N . TRP B 1 137 ? -13.25 -16.938 -8.547 1 94.69 137 TRP B N 1
ATOM 6850 C CA . TRP B 1 137 ? -11.812 -16.688 -8.508 1 94.69 137 TRP B CA 1
ATOM 6851 C C . TRP B 1 137 ? -11.055 -17.922 -8.047 1 94.69 137 TRP B C 1
ATOM 6853 O O . TRP B 1 137 ? -10.078 -18.344 -8.672 1 94.69 137 TRP B O 1
ATOM 6863 N N . VAL B 1 138 ? -11.453 -18.578 -6.961 1 96.5 138 VAL B N 1
ATOM 6864 C CA . VAL B 1 138 ? -10.656 -19.641 -6.352 1 96.5 138 VAL B CA 1
ATOM 6865 C C . VAL B 1 138 ? -10.664 -20.875 -7.25 1 96.5 138 VAL B C 1
ATOM 6867 O O . VAL B 1 138 ? -9.656 -21.578 -7.352 1 96.5 138 VAL B O 1
ATOM 6870 N N . TYR B 1 139 ? -11.766 -21.172 -7.934 1 96.25 139 TYR B N 1
ATOM 6871 C CA . TYR B 1 139 ? -11.805 -22.328 -8.828 1 96.25 139 TYR B CA 1
ATOM 6872 C C . TYR B 1 139 ? -11 -22.062 -10.094 1 96.25 139 TYR B C 1
ATOM 6874 O O . TYR B 1 139 ? -10.383 -22.984 -10.648 1 96.25 139 TYR B O 1
ATOM 6882 N N . GLU B 1 140 ? -11.086 -20.859 -10.516 1 94.81 140 GLU B N 1
ATOM 6883 C CA . GLU B 1 140 ? -10.266 -20.5 -11.664 1 94.81 140 GLU B CA 1
ATOM 6884 C C . GLU B 1 140 ? -8.773 -20.609 -11.336 1 94.81 140 GLU B C 1
ATOM 6886 O O . GLU B 1 140 ? -7.988 -21.094 -12.148 1 94.81 140 GLU B O 1
ATOM 6891 N N . GLU B 1 141 ? -8.43 -20.234 -10.188 1 93.38 141 GLU B N 1
ATOM 6892 C CA . GLU B 1 141 ? -7.027 -20.125 -9.789 1 93.38 141 GLU B CA 1
ATOM 6893 C C . GLU B 1 141 ? -6.477 -21.484 -9.344 1 93.38 141 GLU B C 1
ATOM 6895 O O . GLU B 1 141 ? -5.367 -21.859 -9.719 1 93.38 141 GLU B O 1
ATOM 6900 N N . GLU B 1 142 ? -7.285 -22.234 -8.625 1 95.69 142 GLU B N 1
ATOM 6901 C CA . GLU B 1 142 ? -6.691 -23.344 -7.879 1 95.69 142 GLU B CA 1
ATOM 6902 C C . GLU B 1 142 ? -7.16 -24.688 -8.422 1 95.69 142 GLU B C 1
ATOM 6904 O O . GLU B 1 142 ? -6.57 -25.734 -8.117 1 95.69 142 GLU B O 1
ATOM 6909 N N . VAL B 1 143 ? -8.203 -24.672 -9.273 1 96.19 143 VAL B N 1
ATOM 6910 C CA . VAL B 1 143 ? -8.766 -25.984 -9.609 1 96.19 143 VAL B CA 1
ATOM 6911 C C . VAL B 1 143 ? -8.695 -26.203 -11.117 1 96.19 143 VAL B C 1
ATOM 6913 O O . VAL B 1 143 ? -7.953 -27.062 -11.586 1 96.19 143 VAL B O 1
ATOM 6916 N N . PHE B 1 144 ? -9.32 -25.25 -11.828 1 94.5 144 PHE B N 1
ATOM 6917 C CA . PHE B 1 144 ? -9.492 -25.562 -13.242 1 94.5 144 PHE B CA 1
ATOM 6918 C C . PHE B 1 144 ? -8.5 -24.797 -14.094 1 94.5 144 PHE B C 1
ATOM 6920 O O . PHE B 1 144 ? -8.234 -25.156 -15.242 1 94.5 144 PHE B O 1
ATOM 6927 N N . SER B 1 145 ? -7.992 -23.688 -13.594 1 91.94 145 SER B N 1
ATOM 6928 C CA . SER B 1 145 ? -7.055 -22.859 -14.336 1 91.94 145 SER B CA 1
ATOM 6929 C C . SER B 1 145 ? -7.605 -22.5 -15.719 1 91.94 145 SER B C 1
ATOM 6931 O O . SER B 1 145 ? -6.898 -22.625 -16.719 1 91.94 145 SER B O 1
ATOM 6933 N N . THR B 1 146 ? -8.859 -22.219 -15.82 1 91 146 THR B N 1
ATOM 6934 C CA . THR B 1 146 ? -9.531 -21.828 -17.047 1 91 146 THR B CA 1
ATOM 6935 C C . THR B 1 146 ? -10.648 -20.828 -16.766 1 91 146 THR B C 1
ATOM 6937 O O . THR B 1 146 ? -10.969 -20.562 -15.602 1 91 146 THR B O 1
ATOM 6940 N N . ASN B 1 147 ? -11.195 -20.297 -17.828 1 91.69 147 ASN B N 1
ATOM 6941 C CA . ASN B 1 147 ? -12.242 -19.297 -17.672 1 91.69 147 ASN B CA 1
ATOM 6942 C C . ASN B 1 147 ? -13.633 -19.875 -17.891 1 91.69 147 ASN B C 1
ATOM 6944 O O . ASN B 1 147 ? -14.602 -19.141 -18.062 1 91.69 147 ASN B O 1
ATOM 6948 N N . HIS B 1 148 ? -13.695 -21.188 -17.984 1 93.75 148 HIS B N 1
ATOM 6949 C CA . HIS B 1 148 ? -14.992 -21.812 -18.188 1 93.75 148 HIS B CA 1
ATOM 6950 C C . HIS B 1 148 ? -15.117 -23.109 -17.406 1 93.75 148 HIS B C 1
ATOM 6952 O O . HIS B 1 148 ? -14.109 -23.766 -17.141 1 93.75 148 HIS B O 1
ATOM 6958 N N . VAL B 1 149 ? -16.375 -23.422 -17.109 1 96.62 149 VAL B N 1
ATOM 6959 C CA . VAL B 1 149 ? -16.656 -24.688 -16.438 1 96.62 149 VAL B CA 1
ATOM 6960 C C . VAL B 1 149 ? -18 -25.234 -16.953 1 96.62 149 VAL B C 1
ATOM 6962 O O . VAL B 1 149 ? -18.875 -25.594 -16.156 1 96.62 149 VAL B O 1
ATOM 6965 N N . PHE B 1 150 ? -18.141 -25.281 -18.219 1 95.88 150 PHE B N 1
ATOM 6966 C CA . PHE B 1 150 ? -19.203 -26.062 -18.859 1 95.88 150 PHE B CA 1
ATOM 6967 C C . PHE B 1 150 ? -18.625 -26.969 -19.938 1 95.88 150 PHE B C 1
ATOM 6969 O O . PHE B 1 150 ? -17.578 -26.672 -20.516 1 95.88 150 PHE B O 1
ATOM 6976 N N . TRP B 1 151 ? -19.328 -28.125 -20.25 1 96.38 151 TRP B N 1
ATOM 6977 C CA . TRP B 1 151 ? -18.781 -29.203 -21.078 1 96.38 151 TRP B CA 1
ATOM 6978 C C . TRP B 1 151 ? -19.875 -29.797 -21.953 1 96.38 151 TRP B C 1
ATOM 6980 O O . TRP B 1 151 ? -20.828 -30.391 -21.453 1 96.38 151 TRP B O 1
ATOM 6990 N N . TRP B 1 152 ? -19.672 -29.703 -23.25 1 95.56 152 TRP B N 1
ATOM 6991 C CA . TRP B 1 152 ? -20.578 -30.328 -24.203 1 95.56 152 TRP B CA 1
ATOM 6992 C C . TRP B 1 152 ? -20.406 -31.844 -24.219 1 95.56 152 TRP B C 1
ATOM 6994 O O . TRP B 1 152 ? -19.281 -32.344 -24.156 1 95.56 152 TRP B O 1
ATOM 7004 N N . SER B 1 153 ? -21.562 -32.531 -24.25 1 95.25 153 SER B N 1
ATOM 7005 C CA . SER B 1 153 ? -21.438 -33.969 -24.531 1 95.25 153 SER B CA 1
ATOM 7006 C C . SER B 1 153 ? -20.922 -34.219 -25.953 1 95.25 153 SER B C 1
ATOM 7008 O O . SER B 1 153 ? -21.062 -33.344 -26.828 1 95.25 153 SER B O 1
ATOM 7010 N N . PRO B 1 154 ? -20.344 -35.406 -26.141 1 91.94 154 PRO B N 1
ATOM 7011 C CA . PRO B 1 154 ? -19.734 -35.625 -27.453 1 91.94 154 PRO B CA 1
ATOM 7012 C C . PRO B 1 154 ? -20.734 -35.562 -28.594 1 91.94 154 PRO B C 1
ATOM 7014 O O . PRO B 1 154 ? -20.375 -35.188 -29.719 1 91.94 154 PRO B O 1
ATOM 7017 N N . ASP B 1 155 ? -22.016 -35.812 -28.375 1 91.56 155 ASP B N 1
ATOM 7018 C CA . ASP B 1 155 ? -23.031 -35.781 -29.422 1 91.56 155 ASP B CA 1
ATOM 7019 C C . ASP B 1 155 ? -23.844 -34.469 -29.375 1 91.56 155 ASP B C 1
ATOM 7021 O O . ASP B 1 155 ? -24.875 -34.375 -30.047 1 91.56 155 ASP B O 1
ATOM 7025 N N . SER B 1 156 ? -23.531 -33.594 -28.484 1 92.88 156 SER B N 1
ATOM 7026 C CA . SER B 1 156 ? -24.078 -32.219 -28.375 1 92.88 156 SER B CA 1
ATOM 7027 C C . SER B 1 156 ? -25.531 -32.281 -27.891 1 92.88 156 SER B C 1
ATOM 7029 O O . SER B 1 156 ? -26.297 -31.328 -28.125 1 92.88 156 SER B O 1
ATOM 7031 N N . LYS B 1 157 ? -25.812 -33.312 -27.266 1 93.69 157 LYS B N 1
ATOM 7032 C CA . LYS B 1 157 ? -27.172 -33.438 -26.766 1 93.69 157 LYS B CA 1
ATOM 7033 C C . LYS B 1 157 ? -27.281 -32.875 -25.344 1 93.69 157 LYS B C 1
ATOM 7035 O O . LYS B 1 157 ? -28.375 -32.531 -24.891 1 93.69 157 LYS B O 1
ATOM 7040 N N . TYR B 1 158 ? -26.203 -32.906 -24.688 1 95 158 TYR B N 1
ATOM 7041 C CA . TYR B 1 158 ? -26.172 -32.438 -23.297 1 95 158 TYR B CA 1
ATOM 7042 C C . TYR B 1 158 ? -25.078 -31.406 -23.094 1 95 158 TYR B C 1
ATOM 7044 O O . TYR B 1 158 ? -24.062 -31.422 -23.812 1 95 158 TYR B O 1
ATOM 7052 N N . LEU B 1 159 ? -25.312 -30.484 -22.203 1 96.12 159 LEU B N 1
ATOM 7053 C CA . LEU B 1 159 ? -24.328 -29.547 -21.703 1 96.12 159 LEU B CA 1
ATOM 7054 C C . LEU B 1 159 ? -24.234 -29.594 -20.188 1 96.12 159 LEU B C 1
ATOM 7056 O O . LEU B 1 159 ? -25.188 -29.234 -19.484 1 96.12 159 LEU B O 1
ATOM 7060 N N . ALA B 1 160 ? -23.125 -30.141 -19.719 1 96.94 160 ALA B N 1
ATOM 7061 C CA . ALA B 1 160 ? -22.891 -30.094 -18.281 1 96.94 160 ALA B CA 1
ATOM 7062 C C . ALA B 1 160 ? -22.266 -28.766 -17.875 1 96.94 160 ALA B C 1
ATOM 7064 O O . ALA B 1 160 ? -21.5 -28.172 -18.625 1 96.94 160 ALA B O 1
ATOM 7065 N N . PHE B 1 161 ? -22.641 -28.25 -16.703 1 97.12 161 PHE B N 1
ATOM 7066 C CA . PHE B 1 161 ? -22 -27.031 -16.234 1 97.12 161 PHE B CA 1
ATOM 7067 C C . PHE B 1 161 ? -21.938 -27 -14.711 1 97.12 161 PHE B C 1
ATOM 7069 O O . PHE B 1 161 ? -22.719 -27.703 -14.047 1 97.12 161 PHE B O 1
ATOM 7076 N N . MET B 1 162 ? -21.016 -26.297 -14.164 1 96.69 162 MET B N 1
ATOM 7077 C CA . MET B 1 162 ? -20.906 -26.062 -12.727 1 96.69 162 MET B CA 1
ATOM 7078 C C . MET B 1 162 ? -21.5 -24.719 -12.336 1 96.69 162 MET B C 1
ATOM 7080 O O . MET B 1 162 ? -21.312 -23.734 -13.031 1 96.69 162 MET B O 1
ATOM 7084 N N . ARG B 1 163 ? -22.281 -24.734 -11.336 1 96.5 163 ARG B N 1
ATOM 7085 C CA . ARG B 1 163 ? -22.812 -23.547 -10.688 1 96.5 163 ARG B CA 1
ATOM 7086 C C . ARG B 1 163 ? -22.062 -23.234 -9.398 1 96.5 163 ARG B C 1
ATOM 7088 O O . ARG B 1 163 ? -21.844 -24.125 -8.578 1 96.5 163 ARG B O 1
ATOM 7095 N N . THR B 1 164 ? -21.641 -22 -9.273 1 96.19 164 THR B N 1
ATOM 7096 C CA . THR B 1 164 ? -20.906 -21.578 -8.086 1 96.19 164 THR B CA 1
ATOM 7097 C C . THR B 1 164 ? -21.672 -20.484 -7.34 1 96.19 164 THR B C 1
ATOM 7099 O O . THR B 1 164 ? -22.109 -19.5 -7.945 1 96.19 164 THR B O 1
ATOM 7102 N N . ASN B 1 165 ? -21.922 -20.641 -6.09 1 96.38 165 ASN B N 1
ATOM 7103 C CA . ASN B 1 165 ? -22.531 -19.672 -5.191 1 96.38 165 ASN B CA 1
ATOM 7104 C C . ASN B 1 165 ? -21.531 -19.109 -4.191 1 96.38 165 ASN B C 1
ATOM 7106 O O . ASN B 1 165 ? -21.156 -19.781 -3.23 1 96.38 165 ASN B O 1
ATOM 7110 N N . ASP B 1 166 ? -21.188 -17.812 -4.344 1 96.62 166 ASP B N 1
ATOM 7111 C CA . ASP B 1 166 ? -20.188 -17.156 -3.521 1 96.62 166 ASP B CA 1
ATOM 7112 C C . ASP B 1 166 ? -20.828 -16.312 -2.43 1 96.62 166 ASP B C 1
ATOM 7114 O O . ASP B 1 166 ? -20.156 -15.508 -1.778 1 96.62 166 ASP B O 1
ATOM 7118 N N . THR B 1 167 ? -22.078 -16.438 -2.146 1 96.25 167 THR B N 1
ATOM 7119 C CA . THR B 1 167 ? -22.797 -15.555 -1.245 1 96.25 167 THR B CA 1
ATOM 7120 C C . THR B 1 167 ? -22.172 -15.562 0.148 1 96.25 167 THR B C 1
ATOM 7122 O O . THR B 1 167 ? -22.172 -14.547 0.845 1 96.25 167 THR B O 1
ATOM 7125 N N . GLU B 1 168 ? -21.609 -16.703 0.524 1 96.19 168 GLU B N 1
ATOM 7126 C CA . GLU B 1 168 ? -21.078 -16.812 1.882 1 96.19 168 GLU B CA 1
ATOM 7127 C C . GLU B 1 168 ? -19.562 -16.656 1.905 1 96.19 168 GLU B C 1
ATOM 7129 O O . GLU B 1 168 ? -18.938 -16.781 2.957 1 96.19 168 GLU B O 1
ATOM 7134 N N . VAL B 1 169 ? -18.938 -16.438 0.779 1 97.31 169 VAL B N 1
ATOM 7135 C CA . VAL B 1 169 ? -17.5 -16.203 0.704 1 97.31 169 VAL B CA 1
ATOM 7136 C C . VAL B 1 169 ? -17.203 -14.742 1.042 1 97.31 169 VAL B C 1
ATOM 7138 O O . VAL B 1 169 ? -17.875 -13.836 0.56 1 97.31 169 VAL B O 1
ATOM 7141 N N . GLU B 1 170 ? -16.188 -14.5 1.881 1 96.75 170 GLU B N 1
ATOM 7142 C CA . GLU B 1 170 ? -15.859 -13.156 2.346 1 96.75 170 GLU B CA 1
ATOM 7143 C C . GLU B 1 170 ? -15.203 -12.336 1.239 1 96.75 170 GLU B C 1
ATOM 7145 O O . GLU B 1 170 ? -14.57 -12.891 0.341 1 96.75 170 GLU B O 1
ATOM 7150 N N . ASN B 1 171 ? -15.383 -11.008 1.343 1 94.75 171 ASN B N 1
ATOM 7151 C CA . ASN B 1 171 ? -14.805 -10.07 0.387 1 94.75 171 ASN B CA 1
ATOM 7152 C C . ASN B 1 171 ? -13.422 -9.594 0.833 1 94.75 171 ASN B C 1
ATOM 7154 O O . ASN B 1 171 ? -13.156 -9.477 2.031 1 94.75 171 ASN B O 1
ATOM 7158 N N . ILE B 1 172 ? -12.562 -9.406 -0.101 1 94.75 172 ILE B N 1
ATOM 7159 C CA . ILE B 1 172 ? -11.336 -8.633 0.063 1 94.75 172 ILE B CA 1
ATOM 7160 C C . ILE B 1 172 ? -11.391 -7.379 -0.802 1 94.75 172 ILE B C 1
ATOM 7162 O O . ILE B 1 172 ? -11.93 -7.406 -1.911 1 94.75 172 ILE B O 1
ATOM 7166 N N . HIS B 1 173 ? -10.906 -6.273 -0.285 1 93.69 173 HIS B N 1
ATOM 7167 C CA . HIS B 1 173 ? -10.922 -4.988 -0.977 1 93.69 173 HIS B CA 1
ATOM 7168 C C . HIS B 1 173 ? -9.5 -4.516 -1.275 1 93.69 173 HIS B C 1
ATOM 7170 O O . HIS B 1 173 ? -8.688 -4.359 -0.361 1 93.69 173 HIS B O 1
ATOM 7176 N N . ILE B 1 174 ? -9.156 -4.324 -2.52 1 93.5 174 ILE B N 1
ATOM 7177 C CA . ILE B 1 174 ? -7.84 -3.891 -2.965 1 93.5 174 ILE B CA 1
ATOM 7178 C C . ILE B 1 174 ? -7.938 -2.51 -3.607 1 93.5 174 ILE B C 1
ATOM 7180 O O . ILE B 1 174 ? -8.641 -2.332 -4.605 1 93.5 174 ILE B O 1
ATOM 7184 N N . PRO B 1 175 ? -7.262 -1.528 -3.039 1 92.81 175 PRO B N 1
ATOM 7185 C CA . PRO B 1 175 ? -7.301 -0.203 -3.662 1 92.81 175 PRO B CA 1
ATOM 7186 C C . PRO B 1 175 ? -6.535 -0.148 -4.98 1 92.81 175 PRO B C 1
ATOM 7188 O O . PRO B 1 175 ? -5.473 -0.762 -5.109 1 92.81 175 PRO B O 1
ATOM 7191 N N . LEU B 1 176 ? -7.094 0.507 -5.969 1 93.56 176 LEU B N 1
ATOM 7192 C CA . LEU B 1 176 ? -6.441 0.836 -7.234 1 93.56 176 LEU B CA 1
ATOM 7193 C C . LEU B 1 176 ? -6.148 2.33 -7.32 1 93.56 176 LEU B C 1
ATOM 7195 O O . LEU B 1 176 ? -7.066 3.143 -7.422 1 93.56 176 LEU B O 1
ATOM 7199 N N . HIS B 1 177 ? -4.879 2.67 -7.352 1 93.56 177 HIS B N 1
ATOM 7200 C CA . HIS B 1 177 ? -4.453 4.059 -7.238 1 93.56 177 HIS B CA 1
ATOM 7201 C C . HIS B 1 177 ? -4.379 4.727 -8.609 1 93.56 177 HIS B C 1
ATOM 7203 O O . HIS B 1 177 ? -4.383 5.953 -8.711 1 93.56 177 HIS B O 1
ATOM 7209 N N . MET B 1 178 ? -4.203 3.916 -9.609 1 91.5 178 MET B N 1
ATOM 7210 C CA . MET B 1 178 ? -3.998 4.422 -10.969 1 91.5 178 MET B CA 1
ATOM 7211 C C . MET B 1 178 ? -5.227 4.168 -11.836 1 91.5 178 MET B C 1
ATOM 7213 O O . MET B 1 178 ? -6.082 3.355 -11.484 1 91.5 178 MET B O 1
ATOM 7217 N N . GLU B 1 179 ? -5.309 4.969 -12.93 1 83.38 179 GLU B N 1
ATOM 7218 C CA . GLU B 1 179 ? -6.336 4.688 -13.93 1 83.38 179 GLU B CA 1
ATOM 7219 C C . GLU B 1 179 ? -5.992 3.443 -14.742 1 83.38 179 GLU B C 1
ATOM 7221 O O . GLU B 1 179 ? -4.832 3.234 -15.109 1 83.38 179 GLU B O 1
ATOM 7226 N N . SER B 1 180 ? -7.012 2.695 -14.789 1 61.69 180 SER B N 1
ATOM 7227 C CA . SER B 1 180 ? -6.812 1.473 -15.562 1 61.69 180 SER B CA 1
ATOM 7228 C C . SER B 1 180 ? -6.48 1.785 -17.016 1 61.69 180 SER B C 1
ATOM 7230 O O . SER B 1 180 ? -7.031 2.725 -17.594 1 61.69 180 SER B O 1
ATOM 7232 N N . TYR B 1 181 ? -5.438 1.271 -17.625 1 53.5 181 TYR B N 1
ATOM 7233 C CA . TYR B 1 181 ? -5.156 1.267 -19.062 1 53.5 181 TYR B CA 1
ATOM 7234 C C . TYR B 1 181 ? -4.625 2.621 -19.516 1 53.5 181 TYR B C 1
ATOM 7236 O O . TYR B 1 181 ? -4.645 2.932 -20.703 1 53.5 181 TYR B O 1
ATOM 7244 N N . SER B 1 182 ? -4.352 3.398 -18.516 1 52.12 182 SER B N 1
ATOM 7245 C CA . SER B 1 182 ? -3.838 4.68 -18.984 1 52.12 182 SER B CA 1
ATOM 7246 C C . SER B 1 182 ? -2.344 4.598 -19.281 1 52.12 182 SER B C 1
ATOM 7248 O O . SER B 1 182 ? -1.604 3.912 -18.578 1 52.12 182 SER B O 1
ATOM 7250 N N . TYR B 1 183 ? -1.972 4.934 -20.531 1 55.5 183 TYR B N 1
ATOM 7251 C CA . TYR B 1 183 ? -0.584 4.922 -20.984 1 55.5 183 TYR B CA 1
ATOM 7252 C C . TYR B 1 183 ? 0.228 5.996 -20.266 1 55.5 183 TYR B C 1
ATOM 7254 O O . TYR B 1 183 ? 1.455 6.031 -20.375 1 55.5 183 TYR B O 1
ATOM 7262 N N . LYS B 1 184 ? -0.333 6.809 -19.484 1 65.56 184 LYS B N 1
ATOM 7263 C CA . LYS B 1 184 ? 0.49 7.902 -18.969 1 65.56 184 LYS B CA 1
ATOM 7264 C C . LYS B 1 184 ? 0.529 7.902 -17.453 1 65.56 184 LYS B C 1
ATOM 7266 O O . LYS B 1 184 ? 0.928 8.898 -16.828 1 65.56 184 LYS B O 1
ATOM 7271 N N . TYR B 1 185 ? 0.491 6.805 -16.812 1 75.81 185 TYR B N 1
ATOM 7272 C CA . TYR B 1 185 ? 0.484 6.742 -15.359 1 75.81 185 TYR B CA 1
ATOM 7273 C C . TYR B 1 185 ? -0.414 7.824 -14.773 1 75.81 185 TYR B C 1
ATOM 7275 O O . TYR B 1 185 ? 0.006 8.578 -13.891 1 75.81 185 TYR B O 1
ATOM 7283 N N . SER B 1 186 ? -1.518 7.98 -15.281 1 84.5 186 SER B N 1
ATOM 7284 C CA . SER B 1 186 ? -2.535 8.875 -14.742 1 84.5 186 SER B CA 1
ATOM 7285 C C . SER B 1 186 ? -3.33 8.195 -13.625 1 84.5 186 SER B C 1
ATOM 7287 O O . SER B 1 186 ? -3.51 6.98 -13.641 1 84.5 186 SER B O 1
ATOM 7289 N N . ALA B 1 187 ? -3.711 8.953 -12.656 1 88.81 187 ALA B N 1
ATOM 7290 C CA . ALA B 1 187 ? -4.496 8.469 -11.523 1 88.81 187 ALA B CA 1
ATOM 7291 C C . ALA B 1 187 ? -5.836 9.188 -11.43 1 88.81 187 ALA B C 1
ATOM 7293 O O . ALA B 1 187 ? -5.941 10.367 -11.789 1 88.81 187 ALA B O 1
ATOM 7294 N N . PRO B 1 188 ? -6.895 8.469 -11.047 1 91.88 188 PRO B N 1
ATOM 7295 C CA . PRO B 1 188 ? -8.18 9.133 -10.828 1 91.88 188 PRO B CA 1
ATOM 7296 C C . PRO B 1 188 ? -8.172 10.039 -9.594 1 91.88 188 PRO B C 1
ATOM 7298 O O . PRO B 1 188 ? -7.281 9.93 -8.75 1 91.88 188 PRO B O 1
ATOM 7301 N N . ILE B 1 189 ? -9.164 10.922 -9.523 1 94.44 189 ILE B N 1
ATOM 7302 C CA . ILE B 1 189 ? -9.25 11.82 -8.383 1 94.44 189 ILE B CA 1
ATOM 7303 C C . ILE B 1 189 ? -9.469 11.016 -7.102 1 94.44 189 ILE B C 1
ATOM 7305 O O . ILE B 1 189 ? -8.789 11.242 -6.094 1 94.44 189 ILE B O 1
ATOM 7309 N N . TYR B 1 190 ? -10.414 10.094 -7.168 1 94.81 190 TYR B N 1
ATOM 7310 C CA . TYR B 1 190 ? -10.617 9.148 -6.078 1 94.81 190 TYR B CA 1
ATOM 7311 C C . TYR B 1 190 ? -10.203 7.742 -6.496 1 94.81 190 TYR B C 1
ATOM 7313 O O . TYR B 1 190 ? -10.586 7.27 -7.57 1 94.81 190 TYR B O 1
ATOM 7321 N N . PRO B 1 191 ? -9.375 7.039 -5.695 1 92.5 191 PRO B N 1
ATOM 7322 C CA . PRO B 1 191 ? -9.023 5.656 -6.035 1 92.5 191 PRO B CA 1
ATOM 7323 C C . PRO B 1 191 ? -10.234 4.742 -6.133 1 92.5 191 PRO B C 1
ATOM 7325 O O . PRO B 1 191 ? -11.234 4.957 -5.434 1 92.5 191 PRO B O 1
ATOM 7328 N N . GLU B 1 192 ? -10.094 3.84 -7.016 1 90.56 192 GLU B N 1
ATOM 7329 C CA . GLU B 1 192 ? -11.117 2.803 -7.102 1 90.56 192 GLU B CA 1
ATOM 7330 C C . GLU B 1 192 ? -10.781 1.618 -6.199 1 90.56 192 GLU B C 1
ATOM 7332 O O . GLU B 1 192 ? -9.648 1.497 -5.723 1 90.56 192 GLU B O 1
ATOM 7337 N N . THR B 1 193 ? -11.797 0.84 -5.836 1 90.94 193 THR B N 1
ATOM 7338 C CA . THR B 1 193 ? -11.602 -0.359 -5.031 1 90.94 193 THR B CA 1
ATOM 7339 C C . THR B 1 193 ? -12.016 -1.606 -5.809 1 90.94 193 THR B C 1
ATOM 7341 O O . THR B 1 193 ? -13.141 -1.694 -6.301 1 90.94 193 THR B O 1
ATOM 7344 N N . MET B 1 194 ? -11.055 -2.49 -5.977 1 90 194 MET B N 1
ATOM 7345 C CA . MET B 1 194 ? -11.375 -3.811 -6.516 1 90 194 MET B CA 1
ATOM 7346 C C . MET B 1 194 ? -11.82 -4.754 -5.406 1 90 194 MET B C 1
ATOM 7348 O O . MET B 1 194 ? -11.109 -4.949 -4.422 1 90 194 MET B O 1
ATOM 7352 N N . THR B 1 195 ? -13.055 -5.262 -5.578 1 90.56 195 THR B N 1
ATOM 7353 C CA . THR B 1 195 ? -13.594 -6.207 -4.605 1 90.56 195 THR B CA 1
ATOM 7354 C C . THR B 1 195 ? -13.617 -7.621 -5.184 1 90.56 195 THR B C 1
ATOM 7356 O O . THR B 1 195 ? -14.062 -7.828 -6.312 1 90.56 195 THR B O 1
ATOM 7359 N N . LEU B 1 196 ? -13.094 -8.555 -4.43 1 91 196 LEU B N 1
ATOM 7360 C CA . LEU B 1 196 ? -13.078 -9.945 -4.863 1 91 196 LEU B CA 1
ATOM 7361 C C . LEU B 1 196 ? -13.492 -10.875 -3.73 1 91 196 LEU B C 1
ATOM 7363 O O . LEU B 1 196 ? -13.148 -10.633 -2.568 1 91 196 LEU B O 1
ATOM 7367 N N . LYS B 1 197 ? -14.336 -11.914 -4.121 1 95.31 197 LYS B N 1
ATOM 7368 C CA . LYS B 1 197 ? -14.609 -13.008 -3.189 1 95.31 197 LYS B CA 1
ATOM 7369 C C . LYS B 1 197 ? -13.391 -13.906 -3.023 1 95.31 197 LYS B C 1
ATOM 7371 O O . LYS B 1 197 ? -12.883 -14.461 -4 1 95.31 197 LYS B O 1
ATOM 7376 N N . TYR B 1 198 ? -12.891 -13.992 -1.828 1 97.12 198 TYR B N 1
ATOM 7377 C CA . TYR B 1 198 ? -11.656 -14.719 -1.574 1 97.12 198 TYR B CA 1
ATOM 7378 C C . TYR B 1 198 ? -11.75 -15.539 -0.293 1 97.12 198 TYR B C 1
ATOM 7380 O O . TYR B 1 198 ? -11.703 -14.984 0.809 1 97.12 198 TYR B O 1
ATOM 7388 N N . PRO B 1 199 ? -11.891 -16.844 -0.383 1 97.81 199 PRO B N 1
ATOM 7389 C CA . PRO B 1 199 ? -11.961 -17.672 0.825 1 97.81 199 PRO B CA 1
ATOM 7390 C C . PRO B 1 199 ? -10.594 -17.891 1.471 1 97.81 199 PRO B C 1
ATOM 7392 O O . PRO B 1 199 ? -9.805 -18.719 1.006 1 97.81 199 PRO B O 1
ATOM 7395 N N . ARG B 1 200 ? -10.328 -17.203 2.562 1 97.94 200 ARG B N 1
ATOM 7396 C CA . ARG B 1 200 ? -9.086 -17.422 3.301 1 97.94 200 ARG B CA 1
ATOM 7397 C C . ARG B 1 200 ? -9.211 -18.609 4.246 1 97.94 200 ARG B C 1
ATOM 7399 O O . ARG B 1 200 ? -10.32 -19.078 4.523 1 97.94 200 ARG B O 1
ATOM 7406 N N . VAL B 1 201 ? -8.125 -19.125 4.641 1 97.81 201 VAL B N 1
ATOM 7407 C CA . VAL B 1 201 ? -8.055 -20.344 5.434 1 97.81 201 VAL B CA 1
ATOM 7408 C C . VAL B 1 201 ? -9.047 -20.281 6.586 1 97.81 201 VAL B C 1
ATOM 7410 O O . VAL B 1 201 ? -9.117 -19.281 7.297 1 97.81 201 VAL B O 1
ATOM 7413 N N . GLY B 1 202 ? -9.781 -21.281 6.754 1 95.94 202 GLY B N 1
ATOM 7414 C CA . GLY B 1 202 ? -10.742 -21.391 7.844 1 95.94 202 GLY B CA 1
ATOM 7415 C C . GLY B 1 202 ? -12.102 -20.828 7.5 1 95.94 202 GLY B C 1
ATOM 7416 O O . GLY B 1 202 ? -13.086 -21.109 8.18 1 95.94 202 GLY B O 1
ATOM 7417 N N . SER B 1 203 ? -12.227 -20.062 6.438 1 96.5 203 SER B N 1
ATOM 7418 C CA . SER B 1 203 ? -13.492 -19.453 6.043 1 96.5 203 SER B CA 1
ATOM 7419 C C . SER B 1 203 ? -14.273 -20.359 5.094 1 96.5 203 SER B C 1
ATOM 7421 O O . SER B 1 203 ? -13.828 -21.469 4.785 1 96.5 203 SER B O 1
ATOM 7423 N N . LYS B 1 204 ? -15.422 -19.938 4.637 1 96.06 204 LYS B N 1
ATOM 7424 C CA . LYS B 1 204 ? -16.297 -20.734 3.793 1 96.06 204 LYS B CA 1
ATOM 7425 C C . LYS B 1 204 ? -15.828 -20.734 2.342 1 96.06 204 LYS B C 1
ATOM 7427 O O . LYS B 1 204 ? -15.469 -19.688 1.806 1 96.06 204 LYS B O 1
ATOM 7432 N N . ASN B 1 205 ? -15.812 -21.922 1.784 1 96.62 205 ASN B N 1
ATOM 7433 C CA . ASN B 1 205 ? -15.633 -22.047 0.343 1 96.62 205 ASN B CA 1
ATOM 7434 C C . ASN B 1 205 ? -16.906 -21.719 -0.416 1 96.62 205 ASN B C 1
ATOM 7436 O O . ASN B 1 205 ? -18 -21.719 0.169 1 96.62 205 ASN B O 1
ATOM 7440 N N . PRO B 1 206 ? -16.75 -21.438 -1.726 1 95.75 206 PRO B N 1
ATOM 7441 C CA . PRO B 1 206 ? -17.969 -21.359 -2.525 1 95.75 206 PRO B CA 1
ATOM 7442 C C . PRO B 1 206 ? -18.766 -22.672 -2.529 1 95.75 206 PRO B C 1
ATOM 7444 O O . PRO B 1 206 ? -18.172 -23.75 -2.479 1 95.75 206 PRO B O 1
ATOM 7447 N N . GLN B 1 207 ? -20.078 -22.562 -2.586 1 94.06 207 GLN B N 1
ATOM 7448 C CA . GLN B 1 207 ? -20.922 -23.734 -2.793 1 94.06 207 GLN B CA 1
ATOM 7449 C C . GLN B 1 207 ? -21.047 -24.062 -4.277 1 94.06 207 GLN B C 1
ATOM 7451 O O . GLN B 1 207 ? -21.469 -23.219 -5.07 1 94.06 207 GLN B O 1
ATOM 7456 N N . VAL B 1 208 ? -20.688 -25.312 -4.586 1 94.44 208 VAL B N 1
ATOM 7457 C CA . VAL B 1 208 ? -20.688 -25.656 -6.004 1 94.44 208 VAL B CA 1
ATOM 7458 C C . VAL B 1 208 ? -21.625 -26.844 -6.246 1 94.44 208 VAL B C 1
ATOM 7460 O O . VAL B 1 208 ? -21.828 -27.672 -5.355 1 94.44 208 VAL B O 1
ATOM 7463 N N . SER B 1 209 ? -22.234 -26.828 -7.395 1 92.81 209 SER B N 1
ATOM 7464 C CA . SER B 1 209 ? -23.078 -27.922 -7.844 1 92.81 209 SER B CA 1
ATOM 7465 C C . SER B 1 209 ? -22.953 -28.156 -9.344 1 92.81 209 SER B C 1
ATOM 7467 O O . SER B 1 209 ? -22.547 -27.25 -10.086 1 92.81 209 SER B O 1
ATOM 7469 N N . LEU B 1 210 ? -23.25 -29.359 -9.719 1 95.25 210 LEU B N 1
ATOM 7470 C CA . LEU B 1 210 ? -23.188 -29.719 -11.133 1 95.25 210 LEU B CA 1
ATOM 7471 C C . LEU B 1 210 ? -24.594 -29.891 -11.695 1 95.25 210 LEU B C 1
ATOM 7473 O O . LEU B 1 210 ? -25.484 -30.422 -11.023 1 95.25 210 LEU B O 1
ATOM 7477 N N . HIS B 1 211 ? -24.719 -29.406 -12.898 1 95.5 211 HIS B N 1
ATOM 7478 C CA . HIS B 1 211 ? -26 -29.453 -13.602 1 95.5 211 HIS B CA 1
ATOM 7479 C C . HIS B 1 211 ? -25.812 -29.906 -15.047 1 95.5 211 HIS B C 1
ATOM 7481 O O . HIS B 1 211 ? -24.719 -29.828 -15.594 1 95.5 211 HIS B O 1
ATOM 7487 N N . ILE B 1 212 ? -26.953 -30.406 -15.586 1 95.38 212 ILE B N 1
ATOM 7488 C CA . ILE B 1 212 ? -26.984 -30.797 -16.984 1 95.38 212 ILE B CA 1
ATOM 7489 C C . ILE B 1 212 ? -28.141 -30.109 -17.703 1 95.38 212 ILE B C 1
ATOM 7491 O O . ILE B 1 212 ? -29.25 -30.047 -17.172 1 95.38 212 ILE B O 1
ATOM 7495 N N . VAL B 1 213 ? -27.812 -29.531 -18.797 1 94.44 213 VAL B N 1
ATOM 7496 C CA . VAL B 1 213 ? -28.859 -29.047 -19.703 1 94.44 213 VAL B CA 1
ATOM 7497 C C . VAL B 1 213 ? -29.156 -30.109 -20.766 1 94.44 213 VAL B C 1
ATOM 7499 O O . VAL B 1 213 ? -28.266 -30.547 -21.484 1 94.44 213 VAL B O 1
ATOM 7502 N N . ASP B 1 214 ? -30.391 -30.453 -20.828 1 93.19 214 ASP B N 1
ATOM 7503 C CA . ASP B 1 214 ? -30.859 -31.344 -21.891 1 93.19 214 ASP B CA 1
ATOM 7504 C C . ASP B 1 214 ? -31.266 -30.562 -23.125 1 93.19 214 ASP B C 1
ATOM 7506 O O . ASP B 1 214 ? -32.406 -30.141 -23.25 1 93.19 214 ASP B O 1
ATOM 7510 N N . ILE B 1 215 ? -30.391 -30.469 -24.016 1 88.62 215 ILE B N 1
ATOM 7511 C CA . ILE B 1 215 ? -30.578 -29.609 -25.172 1 88.62 215 ILE B CA 1
ATOM 7512 C C . ILE B 1 215 ? -31.641 -30.203 -26.094 1 88.62 215 ILE B C 1
ATOM 7514 O O . ILE B 1 215 ? -32.406 -29.453 -26.734 1 88.62 215 ILE B O 1
ATOM 7518 N N . HIS B 1 216 ? -31.734 -31.422 -26.109 1 82.88 216 HIS B N 1
ATOM 7519 C CA . HIS B 1 216 ? -32.656 -32.094 -27.031 1 82.88 216 HIS B CA 1
ATOM 7520 C C . HIS B 1 216 ? -34.094 -32.062 -26.5 1 82.88 216 HIS B C 1
ATOM 7522 O O . HIS B 1 216 ? -35.031 -32.156 -27.281 1 82.88 216 HIS B O 1
ATOM 7528 N N . ASN B 1 217 ? -34.188 -31.984 -25.297 1 83 217 ASN B N 1
ATOM 7529 C CA . ASN B 1 217 ? -35.531 -32 -24.703 1 83 217 ASN B CA 1
ATOM 7530 C C . ASN B 1 217 ? -35.875 -30.656 -24.078 1 83 217 ASN B C 1
ATOM 7532 O O . ASN B 1 217 ? -36.188 -30.578 -22.891 1 83 217 ASN B O 1
ATOM 7536 N N . GLY B 1 218 ? -35.875 -29.484 -24.859 1 77.06 218 GLY B N 1
ATOM 7537 C CA . GLY B 1 218 ? -36.344 -28.188 -24.438 1 77.06 218 GLY B CA 1
ATOM 7538 C C . GLY B 1 218 ? -35.406 -27.453 -23.516 1 77.06 218 GLY B C 1
ATOM 7539 O O . GLY B 1 218 ? -35.812 -26.594 -22.734 1 77.06 218 GLY B O 1
ATOM 7540 N N . HIS B 1 219 ? -34.25 -27.891 -23.422 1 82.62 219 HIS B N 1
ATOM 7541 C CA . HIS B 1 219 ? -33.188 -27.234 -22.672 1 82.62 219 HIS B CA 1
ATOM 7542 C C . HIS B 1 219 ? -33.469 -27.266 -21.172 1 82.62 219 HIS B C 1
ATOM 7544 O O . HIS B 1 219 ? -33.219 -26.281 -20.469 1 82.62 219 HIS B O 1
ATOM 7550 N N . LYS B 1 220 ? -34.031 -28.328 -20.75 1 86.06 220 LYS B N 1
ATOM 7551 C CA . LYS B 1 220 ? -34.312 -28.484 -19.328 1 86.06 220 LYS B CA 1
ATOM 7552 C C . LYS B 1 220 ? -33.031 -28.672 -18.531 1 86.06 220 LYS B C 1
ATOM 7554 O O . LYS B 1 220 ? -32.125 -29.391 -18.969 1 86.06 220 LYS B O 1
ATOM 7559 N N . VAL B 1 221 ? -33 -27.969 -17.422 1 89.25 221 VAL B N 1
ATOM 7560 C CA . VAL B 1 221 ? -31.828 -28.062 -16.547 1 89.25 221 VAL B CA 1
ATOM 7561 C C . VAL B 1 221 ? -32.094 -29.047 -15.406 1 89.25 221 VAL B C 1
ATOM 7563 O O . VAL B 1 221 ? -33.125 -28.969 -14.75 1 89.25 221 VAL B O 1
ATOM 7566 N N . LYS B 1 222 ? -31.156 -29.953 -15.25 1 87.31 222 LYS B N 1
ATOM 7567 C CA . LYS B 1 222 ? -31.25 -30.953 -14.195 1 87.31 222 LYS B CA 1
ATOM 7568 C C . LYS B 1 222 ? -30.062 -30.859 -13.242 1 87.31 222 LYS B C 1
ATOM 7570 O O . LYS B 1 222 ? -28.922 -30.672 -13.68 1 87.31 222 LYS B O 1
ATOM 7575 N N . TYR B 1 223 ? -30.406 -31 -11.969 1 87.94 223 TYR B N 1
ATOM 7576 C CA . TYR B 1 223 ? -29.375 -31.047 -10.938 1 87.94 223 TYR B CA 1
ATOM 7577 C C . TYR B 1 223 ? -28.781 -32.438 -10.828 1 87.94 223 TYR B C 1
ATOM 7579 O O . TYR B 1 223 ? -29.516 -33.438 -10.867 1 87.94 223 TYR B O 1
ATOM 7587 N N . LEU B 1 224 ? -27.406 -32.469 -10.789 1 85.5 224 LEU B N 1
ATOM 7588 C CA . LEU B 1 224 ? -26.734 -33.719 -10.586 1 85.5 224 LEU B CA 1
ATOM 7589 C C . LEU B 1 224 ? -26.516 -34 -9.102 1 85.5 224 LEU B C 1
ATOM 7591 O O . LEU B 1 224 ? -25.797 -33.25 -8.422 1 85.5 224 LEU B O 1
ATOM 7595 N N . ASN B 1 225 ? -27.172 -34.906 -8.578 1 71.88 225 ASN B N 1
ATOM 7596 C CA . ASN B 1 225 ? -27.188 -35.156 -7.141 1 71.88 225 ASN B CA 1
ATOM 7597 C C . ASN B 1 225 ? -26.359 -36.375 -6.773 1 71.88 225 ASN B C 1
ATOM 7599 O O . ASN B 1 225 ? -26.453 -37.406 -7.422 1 71.88 225 ASN B O 1
ATOM 7603 N N . ASN B 1 226 ? -25.281 -36.062 -6.047 1 65.88 226 ASN B N 1
ATOM 7604 C CA . ASN B 1 226 ? -24.641 -37.219 -5.422 1 65.88 226 ASN B CA 1
ATOM 7605 C C . ASN B 1 226 ? -25.062 -37.375 -3.961 1 65.88 226 ASN B C 1
ATOM 7607 O O . ASN B 1 226 ? -25.078 -36.406 -3.211 1 65.88 226 ASN B O 1
ATOM 7611 N N . THR B 1 227 ? -25.984 -38.281 -3.561 1 57.62 227 THR B N 1
ATOM 7612 C CA . THR B 1 227 ? -26.625 -38.438 -2.258 1 57.62 227 THR B CA 1
ATOM 7613 C C . THR B 1 227 ? -25.641 -39 -1.23 1 57.62 227 THR B C 1
ATOM 7615 O O . THR B 1 227 ? -25.922 -38.969 -0.03 1 57.62 227 THR B O 1
ATOM 7618 N N . ASP B 1 228 ? -24.547 -39.375 -1.568 1 57.56 228 ASP B N 1
ATOM 7619 C CA . ASP B 1 228 ? -23.781 -40.188 -0.621 1 57.56 228 ASP B CA 1
ATOM 7620 C C . ASP B 1 228 ? -22.797 -39.344 0.166 1 57.56 228 ASP B C 1
ATOM 7622 O O . ASP B 1 228 ? -22.234 -39.781 1.163 1 57.56 228 ASP B O 1
ATOM 7626 N N . THR B 1 229 ? -22.359 -38.344 -0.407 1 61.5 229 THR B N 1
ATOM 7627 C CA . THR B 1 229 ? -21.359 -37.625 0.36 1 61.5 229 THR B CA 1
ATOM 7628 C C . THR B 1 229 ? -21.969 -36.375 0.994 1 61.5 229 THR B C 1
ATOM 7630 O O . THR B 1 229 ? -22.734 -35.656 0.349 1 61.5 229 THR B O 1
ATOM 7633 N N . LYS B 1 230 ? -22.062 -36.375 2.361 1 55.97 230 LYS B N 1
ATOM 7634 C CA . LYS B 1 230 ? -22.625 -35.344 3.213 1 55.97 230 LYS B CA 1
ATOM 7635 C C . LYS B 1 230 ? -21.797 -34.062 3.166 1 55.97 230 LYS B C 1
ATOM 7637 O O . LYS B 1 230 ? -22.203 -33.031 3.686 1 55.97 230 LYS B O 1
ATOM 7642 N N . ASP B 1 231 ? -20.516 -34.188 2.656 1 60.31 231 ASP B N 1
ATOM 7643 C CA . ASP B 1 231 ? -19.672 -33.062 3.045 1 60.31 231 ASP B CA 1
ATOM 7644 C C . ASP B 1 231 ? -19.891 -31.859 2.111 1 60.31 231 ASP B C 1
ATOM 7646 O O . ASP B 1 231 ? -19.594 -31.938 0.917 1 60.31 231 ASP B O 1
ATOM 7650 N N . ASP B 1 232 ? -20.516 -30.875 2.666 1 67.38 232 ASP B N 1
ATOM 7651 C CA . ASP B 1 232 ? -20.891 -29.609 2.068 1 67.38 232 ASP B CA 1
ATOM 7652 C C . ASP B 1 232 ? -19.656 -28.844 1.596 1 67.38 232 ASP B C 1
ATOM 7654 O O . ASP B 1 232 ? -19.766 -27.875 0.826 1 67.38 232 ASP B O 1
ATOM 7658 N N . ASP B 1 233 ? -18.453 -29.406 1.85 1 84.38 233 ASP B N 1
ATOM 7659 C CA . ASP B 1 233 ? -17.297 -28.594 1.48 1 84.38 233 ASP B CA 1
ATOM 7660 C C . ASP B 1 233 ? -16.438 -29.312 0.448 1 84.38 233 ASP B C 1
ATOM 7662 O O . ASP B 1 233 ? -15.25 -29 0.299 1 84.38 233 ASP B O 1
ATOM 7666 N N . ASN B 1 234 ? -17.047 -30.328 -0.282 1 90.88 234 ASN B N 1
ATOM 7667 C CA . ASN B 1 234 ? -16.266 -31.016 -1.305 1 90.88 234 ASN B CA 1
ATOM 7668 C C . ASN B 1 234 ? -15.93 -30.094 -2.473 1 90.88 234 ASN B C 1
ATOM 7670 O O . ASN B 1 234 ? -16.703 -29.188 -2.789 1 90.88 234 ASN B O 1
ATOM 7674 N N . ILE B 1 235 ? -14.773 -30.391 -3.061 1 95.38 235 ILE B N 1
ATOM 7675 C CA . ILE B 1 235 ? -14.273 -29.609 -4.184 1 95.38 235 ILE B CA 1
ATOM 7676 C C . ILE B 1 235 ? -14.367 -30.422 -5.469 1 95.38 235 ILE B C 1
ATOM 7678 O O . ILE B 1 235 ? -13.836 -31.531 -5.551 1 95.38 235 ILE B O 1
ATOM 7682 N N . ILE B 1 236 ? -15.109 -29.953 -6.449 1 95.44 236 ILE B N 1
ATOM 7683 C CA . ILE B 1 236 ? -15.141 -30.578 -7.762 1 95.44 236 ILE B CA 1
ATOM 7684 C C . ILE B 1 236 ? -13.828 -30.312 -8.5 1 95.44 236 ILE B C 1
ATOM 7686 O O . ILE B 1 236 ? -13.492 -29.156 -8.773 1 95.44 236 ILE B O 1
ATOM 7690 N N . THR B 1 237 ? -13.133 -31.391 -8.828 1 96.25 237 THR B N 1
ATOM 7691 C CA . THR B 1 237 ? -11.781 -31.172 -9.328 1 96.25 237 THR B CA 1
ATOM 7692 C C . THR B 1 237 ? -11.672 -31.578 -10.797 1 96.25 237 THR B C 1
ATOM 7694 O O . THR B 1 237 ? -10.703 -31.219 -11.477 1 96.25 237 THR B O 1
ATOM 7697 N N . GLU B 1 238 ? -12.633 -32.312 -11.312 1 96.38 238 GLU B N 1
ATOM 7698 C CA . GLU B 1 238 ? -12.578 -32.75 -12.703 1 96.38 238 GLU B CA 1
ATOM 7699 C C . GLU B 1 238 ? -13.961 -33.156 -13.203 1 96.38 238 GLU B C 1
ATOM 7701 O O . GLU B 1 238 ? -14.719 -33.781 -12.469 1 96.38 238 GLU B O 1
ATOM 7706 N N . VAL B 1 239 ? -14.336 -32.812 -14.359 1 96.19 239 VAL B N 1
ATOM 7707 C CA . VAL B 1 239 ? -15.57 -33.188 -15.039 1 96.19 239 VAL B CA 1
ATOM 7708 C C . VAL B 1 239 ? -15.273 -33.531 -16.5 1 96.19 239 VAL B C 1
ATOM 7710 O O . VAL B 1 239 ? -14.758 -32.719 -17.25 1 96.19 239 VAL B O 1
ATOM 7713 N N . VAL B 1 240 ? -15.594 -34.781 -16.859 1 96.44 240 VAL B N 1
ATOM 7714 C CA . VAL B 1 240 ? -15.258 -35.219 -18.203 1 96.44 240 VAL B CA 1
ATOM 7715 C C . VAL B 1 240 ? -16.328 -36.188 -18.719 1 96.44 240 VAL B C 1
ATOM 7717 O O . VAL B 1 240 ? -16.75 -37.094 -18 1 96.44 240 VAL B O 1
ATOM 7720 N N . TRP B 1 241 ? -16.812 -35.969 -19.953 1 96.44 241 TRP B N 1
ATOM 7721 C CA . TRP B 1 241 ? -17.672 -36.969 -20.594 1 96.44 241 TRP B CA 1
ATOM 7722 C C . TRP B 1 241 ? -16.891 -38.188 -21 1 96.44 241 TRP B C 1
ATOM 7724 O O . TRP B 1 241 ? -15.898 -38.094 -21.75 1 96.44 241 TRP B O 1
ATOM 7734 N N . VAL B 1 242 ? -17.297 -39.375 -20.516 1 95.12 242 VAL B N 1
ATOM 7735 C CA . VAL B 1 242 ? -16.609 -40.625 -20.859 1 95.12 242 VAL B CA 1
ATOM 7736 C C . VAL B 1 242 ? -17.516 -41.469 -21.75 1 95.12 242 VAL B C 1
ATOM 7738 O O . VAL B 1 242 ? -17.172 -42.625 -22.062 1 95.12 242 VAL B O 1
ATOM 7741 N N . GLY B 1 243 ? -18.609 -40.969 -22.094 1 93.44 243 GLY B N 1
ATOM 7742 C CA . GLY B 1 243 ? -19.594 -41.5 -23.031 1 93.44 243 GLY B CA 1
ATOM 7743 C C . GLY B 1 243 ? -20.578 -40.469 -23.5 1 93.44 243 GLY B C 1
ATOM 7744 O O . GLY B 1 243 ? -20.422 -39.281 -23.219 1 93.44 243 GLY B O 1
ATOM 7745 N N . LYS B 1 244 ? -21.578 -40.969 -24.234 1 92.75 244 LYS B N 1
ATOM 7746 C CA . LYS B 1 244 ? -22.594 -40.062 -24.734 1 92.75 244 LYS B CA 1
ATOM 7747 C C . LYS B 1 244 ? -23.5 -39.562 -23.609 1 92.75 244 LYS B C 1
ATOM 7749 O O . LYS B 1 244 ? -23.984 -38.438 -23.656 1 92.75 244 LYS B O 1
ATOM 7754 N N . THR B 1 245 ? -23.656 -40.406 -22.656 1 94.06 245 THR B N 1
ATOM 7755 C CA . THR B 1 245 ? -24.531 -40.062 -21.547 1 94.06 245 THR B CA 1
ATOM 7756 C C . THR B 1 245 ? -23.781 -40.125 -20.219 1 94.06 245 THR B C 1
ATOM 7758 O O . THR B 1 245 ? -24.266 -39.625 -19.203 1 94.06 245 THR B O 1
ATOM 7761 N N . GLU B 1 246 ? -22.625 -40.719 -20.219 1 94.38 246 GLU B N 1
ATOM 7762 C CA . GLU B 1 246 ? -21.875 -40.906 -18.984 1 94.38 246 GLU B CA 1
ATOM 7763 C C . GLU B 1 246 ? -20.922 -39.75 -18.719 1 94.38 246 GLU B C 1
ATOM 7765 O O . GLU B 1 246 ? -20.078 -39.438 -19.547 1 94.38 246 GLU B O 1
ATOM 7770 N N . LEU B 1 247 ? -21.094 -39.156 -17.531 1 95.25 247 LEU B N 1
ATOM 7771 C CA . LEU B 1 247 ? -20.266 -38.062 -17.078 1 95.25 247 LEU B CA 1
ATOM 7772 C C . LEU B 1 247 ? -19.453 -38.438 -15.852 1 95.25 247 LEU B C 1
ATOM 7774 O O . LEU B 1 247 ? -20.016 -38.781 -14.812 1 95.25 247 LEU B O 1
ATOM 7778 N N . LEU B 1 248 ? -18.156 -38.469 -16 1 95.25 248 LEU B N 1
ATOM 7779 C CA . LEU B 1 248 ? -17.25 -38.75 -14.883 1 95.25 248 LEU B CA 1
ATOM 7780 C C . LEU B 1 248 ? -16.953 -37.469 -14.109 1 95.25 248 LEU B C 1
ATOM 7782 O O . LEU B 1 248 ? -16.594 -36.438 -14.711 1 95.25 248 LEU B O 1
ATOM 7786 N N . VAL B 1 249 ? -17.109 -37.5 -12.781 1 94.81 249 VAL B N 1
ATOM 7787 C CA . VAL B 1 249 ? -16.859 -36.375 -11.914 1 94.81 249 VAL B CA 1
ATOM 7788 C C . VAL B 1 249 ? -15.945 -36.781 -10.766 1 94.81 249 VAL B C 1
ATOM 7790 O O . VAL B 1 249 ? -16.234 -37.781 -10.07 1 94.81 249 VAL B O 1
ATOM 7793 N N . LYS B 1 250 ? -14.875 -36.094 -10.586 1 95 250 LYS B N 1
ATOM 7794 C CA . LYS B 1 250 ? -14.008 -36.312 -9.43 1 95 250 LYS B CA 1
ATOM 7795 C C . LYS B 1 250 ? -14.141 -35.156 -8.43 1 95 250 LYS B C 1
ATOM 7797 O O . LYS B 1 250 ? -14.195 -34 -8.82 1 95 250 LYS B O 1
ATOM 7802 N N . LYS B 1 251 ? -14.242 -35.5 -7.176 1 94.5 251 LYS B N 1
ATOM 7803 C CA . LYS B 1 251 ? -14.281 -34.562 -6.066 1 94.5 251 LYS B CA 1
ATOM 7804 C C . LYS B 1 251 ? -13.234 -34.906 -5.012 1 94.5 251 LYS B C 1
ATOM 7806 O O . LYS B 1 251 ? -12.828 -36.062 -4.887 1 94.5 251 LYS B O 1
ATOM 7811 N N . THR B 1 252 ? -12.789 -33.938 -4.359 1 95.44 252 THR B N 1
ATOM 7812 C CA . THR B 1 252 ? -12.016 -34.156 -3.145 1 95.44 252 THR B CA 1
ATOM 7813 C C . THR B 1 252 ? -12.695 -33.531 -1.94 1 95.44 252 THR B C 1
ATOM 7815 O O . THR B 1 252 ? -13.547 -32.656 -2.098 1 95.44 252 THR B O 1
ATOM 7818 N N . ASN B 1 253 ? -12.367 -34.094 -0.766 1 94.06 253 ASN B N 1
ATOM 7819 C CA . ASN B 1 253 ? -12.742 -33.312 0.42 1 94.06 253 ASN B CA 1
ATOM 7820 C C . ASN B 1 253 ? -11.969 -32 0.51 1 94.06 253 ASN B C 1
ATOM 7822 O O . ASN B 1 253 ? -11.07 -31.75 -0.298 1 94.06 253 ASN B O 1
ATOM 7826 N N . ARG B 1 254 ? -12.297 -31.266 1.409 1 94.44 254 ARG B N 1
ATOM 7827 C CA . ARG B 1 254 ? -11.742 -29.922 1.559 1 94.44 254 ARG B CA 1
ATOM 7828 C C . ARG B 1 254 ? -10.227 -29.969 1.683 1 94.44 254 ARG B C 1
ATOM 7830 O O . ARG B 1 254 ? -9.523 -29.141 1.094 1 94.44 254 ARG B O 1
ATOM 7837 N N . GLN B 1 255 ? -9.648 -30.953 2.383 1 95.19 255 GLN B N 1
ATOM 7838 C CA . GLN B 1 255 ? -8.211 -31.078 2.629 1 95.19 255 GLN B CA 1
ATOM 7839 C C . GLN B 1 255 ? -7.512 -31.781 1.471 1 95.19 255 GLN B C 1
ATOM 7841 O O . GLN B 1 255 ? -6.281 -31.828 1.424 1 95.19 255 GLN B O 1
ATOM 7846 N N . SER B 1 256 ? -8.273 -32.375 0.599 1 96.19 256 SER B N 1
ATOM 7847 C CA . SER B 1 256 ? -7.809 -33.031 -0.619 1 96.19 256 SER B CA 1
ATOM 7848 C C . SER B 1 256 ? -7.031 -34.312 -0.301 1 96.19 256 SER B C 1
ATOM 7850 O O . SER B 1 256 ? -6.125 -34.688 -1.043 1 96.19 256 SER B O 1
ATOM 7852 N N . ASN B 1 257 ? -7.281 -34.906 0.829 1 96.25 257 ASN B N 1
ATOM 7853 C CA . ASN B 1 257 ? -6.641 -36.188 1.12 1 96.25 257 ASN B CA 1
ATOM 7854 C C . ASN B 1 257 ? -7.562 -37.375 0.806 1 96.25 257 ASN B C 1
ATOM 7856 O O . ASN B 1 257 ? -7.148 -38.531 0.874 1 96.25 257 ASN B O 1
ATOM 7860 N N . PHE B 1 258 ? -8.828 -37.062 0.442 1 95.31 258 PHE B N 1
ATOM 7861 C CA . PHE B 1 258 ? -9.758 -38.031 -0.119 1 95.31 258 PHE B CA 1
ATOM 7862 C C . PHE B 1 258 ? -10.211 -37.625 -1.512 1 95.31 258 PHE B C 1
ATOM 7864 O O . PHE B 1 258 ? -10.477 -36.438 -1.753 1 95.31 258 PHE B O 1
ATOM 7871 N N . GLN B 1 259 ? -10.273 -38.594 -2.363 1 95.06 259 GLN B N 1
ATOM 7872 C CA . GLN B 1 259 ? -10.828 -38.344 -3.691 1 95.06 259 GLN B CA 1
ATOM 7873 C C . GLN B 1 259 ? -12.008 -39.281 -3.963 1 95.06 259 GLN B C 1
ATOM 7875 O O . GLN B 1 259 ? -11.945 -40.469 -3.664 1 95.06 259 GLN B O 1
ATOM 7880 N N . TYR B 1 260 ? -13.07 -38.719 -4.453 1 93.56 260 TYR B N 1
ATOM 7881 C CA . TYR B 1 260 ? -14.281 -39.438 -4.832 1 93.56 260 TYR B CA 1
ATOM 7882 C C . TYR B 1 260 ? -14.5 -39.406 -6.34 1 93.56 260 TYR B C 1
ATOM 7884 O O . TYR B 1 260 ? -14.5 -38.312 -6.934 1 93.56 260 TYR B O 1
ATOM 7892 N N . VAL B 1 261 ? -14.68 -40.562 -6.918 1 93.44 261 VAL B N 1
ATOM 7893 C CA . VAL B 1 261 ? -14.945 -40.625 -8.352 1 93.44 261 VAL B CA 1
ATOM 7894 C C . VAL B 1 261 ? -16.391 -41.062 -8.578 1 93.44 261 VAL B C 1
ATOM 7896 O O . VAL B 1 261 ? -16.781 -42.156 -8.172 1 93.44 261 VAL B O 1
ATOM 7899 N N . TYR B 1 262 ? -17.125 -40.219 -9.242 1 92.44 262 TYR B N 1
ATOM 7900 C CA . TYR B 1 262 ? -18.516 -40.469 -9.539 1 92.44 262 TYR B CA 1
ATOM 7901 C C . TYR B 1 262 ? -18.734 -40.688 -11.031 1 92.44 262 TYR B C 1
ATOM 7903 O O . TYR B 1 262 ? -18.047 -40.062 -11.852 1 92.44 262 TYR B O 1
ATOM 7911 N N . LEU B 1 263 ? -19.641 -41.531 -11.336 1 93 263 LEU B N 1
ATOM 7912 C CA . LEU B 1 263 ? -20.156 -41.656 -12.695 1 93 263 LEU B CA 1
ATOM 7913 C C . LEU B 1 263 ? -21.625 -41.281 -12.766 1 93 263 LEU B C 1
ATOM 7915 O O . LEU B 1 263 ? -22.469 -42 -12.195 1 93 263 LEU B O 1
ATOM 7919 N N . PHE B 1 264 ? -21.922 -40.25 -13.484 1 93.31 264 PHE B N 1
ATOM 7920 C CA . PHE B 1 264 ? -23.297 -39.781 -13.609 1 93.31 264 PHE B CA 1
ATOM 7921 C C . PHE B 1 264 ? -23.891 -40.219 -14.945 1 93.31 264 PHE B C 1
ATOM 7923 O O . PHE B 1 264 ? -23.156 -40.344 -15.938 1 93.31 264 PHE B O 1
ATOM 7930 N N . ASN B 1 265 ? -25.172 -40.406 -14.875 1 92.25 265 ASN B N 1
ATOM 7931 C CA . ASN B 1 265 ? -25.953 -40.594 -16.094 1 92.25 265 ASN B CA 1
ATOM 7932 C C . ASN B 1 265 ? -26.734 -39.344 -16.469 1 92.25 265 ASN B C 1
ATOM 7934 O O . ASN B 1 265 ? -27.594 -38.875 -15.711 1 92.25 265 ASN B O 1
ATOM 7938 N N . ALA B 1 266 ? -26.484 -38.781 -17.594 1 92.81 266 ALA B N 1
ATOM 7939 C CA . ALA B 1 266 ? -27.062 -37.5 -17.984 1 92.81 266 ALA B CA 1
ATOM 7940 C C . ALA B 1 266 ? -28.578 -37.594 -18.172 1 92.81 266 ALA B C 1
ATOM 7942 O O . ALA B 1 266 ? -29.297 -36.625 -18 1 92.81 266 ALA B O 1
ATOM 7943 N N . THR B 1 267 ? -29.047 -38.75 -18.547 1 90 267 THR B N 1
ATOM 7944 C CA . THR B 1 267 ? -30.469 -38.938 -18.781 1 90 267 THR B CA 1
ATOM 7945 C C . THR B 1 267 ? -31.25 -38.875 -17.469 1 90 267 THR B C 1
ATOM 7947 O O . THR B 1 267 ? -32.281 -38.219 -17.391 1 90 267 THR B O 1
ATOM 7950 N N . THR B 1 268 ? -30.734 -39.531 -16.484 1 88 268 THR B N 1
ATOM 7951 C CA . THR B 1 268 ? -31.469 -39.656 -15.219 1 88 268 THR B CA 1
ATOM 7952 C C . THR B 1 268 ? -31.016 -38.594 -14.234 1 88 268 THR B C 1
ATOM 7954 O O . THR B 1 268 ? -31.781 -38.188 -13.344 1 88 268 THR B O 1
ATOM 7957 N N . GLY B 1 269 ? -29.812 -38.219 -14.383 1 88 269 GLY B N 1
ATOM 7958 C CA . GLY B 1 269 ? -29.234 -37.281 -13.438 1 88 269 GLY B CA 1
ATOM 7959 C C . GLY B 1 269 ? -28.594 -37.938 -12.234 1 88 269 GLY B C 1
ATOM 7960 O O . GLY B 1 269 ? -27.969 -37.281 -11.398 1 88 269 GLY B O 1
ATOM 7961 N N . ASP B 1 270 ? -28.594 -39.219 -12.172 1 88.19 270 ASP B N 1
ATOM 7962 C CA . ASP B 1 270 ? -28.109 -39.969 -11.008 1 88.19 270 ASP B CA 1
ATOM 7963 C C . ASP B 1 270 ? -26.609 -40.25 -11.125 1 88.19 270 ASP B C 1
ATOM 7965 O O . ASP B 1 270 ? -26.109 -40.5 -12.219 1 88.19 270 ASP B O 1
ATOM 7969 N N . GLY B 1 271 ? -25.938 -40.156 -10.008 1 89.56 271 GLY B N 1
ATOM 7970 C CA . GLY B 1 271 ? -24.516 -40.438 -9.93 1 89.56 271 GLY B CA 1
ATOM 7971 C C . GLY B 1 271 ? -24.172 -41.594 -9.016 1 89.56 271 GLY B C 1
ATOM 7972 O O . GLY B 1 271 ? -24.766 -41.75 -7.945 1 89.56 271 GLY B O 1
ATOM 7973 N N . LYS B 1 272 ? -23.344 -42.406 -9.406 1 88.12 272 LYS B N 1
ATOM 7974 C CA . LYS B 1 272 ? -22.844 -43.531 -8.609 1 88.12 272 LYS B CA 1
ATOM 7975 C C . LYS B 1 272 ? -21.391 -43.312 -8.195 1 88.12 272 LYS B C 1
ATOM 7977 O O . LYS B 1 272 ? -20.562 -42.969 -9.023 1 88.12 272 LYS B O 1
ATOM 7982 N N . LEU B 1 273 ? -21.109 -43.5 -6.895 1 91.69 273 LEU B N 1
ATOM 7983 C CA . LEU B 1 273 ? -19.734 -43.5 -6.41 1 91.69 273 LEU B CA 1
ATOM 7984 C C . LEU B 1 273 ? -19 -44.75 -6.832 1 91.69 273 LEU B C 1
ATOM 7986 O O . LEU B 1 273 ? -19.359 -45.875 -6.395 1 91.69 273 LEU B O 1
ATOM 7990 N N . THR B 1 274 ? -18.016 -44.594 -7.645 1 90.25 274 THR B N 1
ATOM 7991 C CA . THR B 1 274 ? -17.344 -45.75 -8.203 1 90.25 274 THR B CA 1
ATOM 7992 C C . THR B 1 274 ? -16.078 -46.062 -7.422 1 90.25 274 THR B C 1
ATOM 7994 O O . THR B 1 274 ? -15.664 -47.219 -7.336 1 90.25 274 THR B O 1
ATOM 7997 N N . ARG B 1 275 ? -15.43 -45.062 -6.938 1 91.62 275 ARG B N 1
ATOM 7998 C CA . ARG B 1 275 ? -14.172 -45.25 -6.223 1 91.62 275 ARG B CA 1
ATOM 7999 C C . ARG B 1 275 ? -13.984 -44.156 -5.168 1 91.62 275 ARG B C 1
ATOM 8001 O O . ARG B 1 275 ? -14.383 -43.031 -5.367 1 91.62 275 ARG B O 1
ATOM 8008 N N . THR B 1 276 ? -13.391 -44.562 -4.074 1 92.44 276 THR B N 1
ATOM 8009 C CA . THR B 1 276 ? -12.891 -43.656 -3.039 1 92.44 276 THR B CA 1
ATOM 8010 C C . THR B 1 276 ? -11.406 -43.906 -2.775 1 92.44 276 THR B C 1
ATOM 8012 O O . THR B 1 276 ? -11.008 -45.031 -2.479 1 92.44 276 THR B O 1
ATOM 8015 N N . LEU B 1 277 ? -10.656 -42.906 -2.971 1 93.81 277 LEU B N 1
ATOM 8016 C CA . LEU B 1 277 ? -9.219 -43 -2.721 1 93.81 277 LEU B CA 1
ATOM 8017 C C . LEU B 1 277 ? -8.82 -42.188 -1.493 1 93.81 277 LEU B C 1
ATOM 8019 O O . LEU B 1 277 ? -9.391 -41.125 -1.236 1 93.81 277 LEU B O 1
ATOM 8023 N N . ASN B 1 278 ? -7.875 -42.719 -0.719 1 96.94 278 ASN B N 1
ATOM 8024 C CA . ASN B 1 278 ? -7.371 -42.094 0.505 1 96.94 278 ASN B CA 1
ATOM 8025 C C . ASN B 1 278 ? -5.859 -41.875 0.445 1 96.94 278 ASN B C 1
ATOM 8027 O O . ASN B 1 278 ? -5.09 -42.812 0.704 1 96.94 278 ASN B O 1
ATOM 8031 N N . ALA B 1 279 ? -5.453 -40.719 0.263 1 96.69 279 ALA B N 1
ATOM 8032 C CA . ALA B 1 279 ? -4.039 -40.406 0.104 1 96.69 279 ALA B CA 1
ATOM 8033 C C . ALA B 1 279 ? -3.271 -40.625 1.401 1 96.69 279 ALA B C 1
ATOM 8035 O O . ALA B 1 279 ? -2.086 -40.969 1.377 1 96.69 279 ALA B O 1
ATOM 8036 N N . THR B 1 280 ? -3.932 -40.406 2.533 1 95.62 280 THR B N 1
ATOM 8037 C CA . THR B 1 280 ? -3.291 -40.656 3.818 1 95.62 280 THR B CA 1
ATOM 8038 C C . THR B 1 280 ? -2.809 -42.094 3.908 1 95.62 280 THR B C 1
ATOM 8040 O O . THR B 1 280 ? -1.709 -42.375 4.398 1 95.62 280 THR B O 1
ATOM 8043 N N . LYS B 1 281 ? -3.631 -42.969 3.428 1 96.25 281 LYS B N 1
ATOM 8044 C CA . LYS B 1 281 ? -3.295 -44.406 3.473 1 96.25 281 LYS B CA 1
ATOM 8045 C C . LYS B 1 281 ? -2.285 -44.75 2.389 1 96.25 281 LYS B C 1
ATOM 8047 O O . LYS B 1 281 ? -1.454 -45.656 2.578 1 96.25 281 LYS B O 1
ATOM 8052 N N . ILE B 1 282 ? -2.365 -44.062 1.324 1 96.06 282 ILE B N 1
ATOM 8053 C CA . ILE B 1 282 ? -1.47 -44.375 0.212 1 96.06 282 ILE B CA 1
ATOM 8054 C C . ILE B 1 282 ? -0.042 -43.969 0.577 1 96.06 282 ILE B C 1
ATOM 8056 O O . ILE B 1 282 ? 0.88 -44.781 0.494 1 96.06 282 ILE B O 1
ATOM 8060 N N . ASP B 1 283 ? 0.193 -42.719 1.032 1 96.44 283 ASP B N 1
ATOM 8061 C CA . ASP B 1 283 ? 1.552 -42.25 1.301 1 96.44 283 ASP B CA 1
ATOM 8062 C C . ASP B 1 283 ? 1.546 -41.031 2.223 1 96.44 283 ASP B C 1
ATOM 8064 O O . ASP B 1 283 ? 2.57 -40.375 2.385 1 96.44 283 ASP B O 1
ATOM 8068 N N . GLY B 1 284 ? 0.417 -40.719 2.727 1 95.81 284 GLY B N 1
ATOM 8069 C CA . GLY B 1 284 ? 0.332 -39.562 3.611 1 95.81 284 GLY B CA 1
ATOM 8070 C C . GLY B 1 284 ? 0.197 -38.25 2.867 1 95.81 284 GLY B C 1
ATOM 8071 O O . GLY B 1 284 ? 0.246 -37.188 3.477 1 95.81 284 GLY B O 1
ATOM 8072 N N . GLY B 1 285 ? -0.063 -38.25 1.572 1 97 285 GLY B N 1
ATOM 8073 C CA . GLY B 1 285 ? -0.038 -37.031 0.755 1 97 285 GLY B CA 1
ATOM 8074 C C . GLY B 1 285 ? -1.421 -36.5 0.448 1 97 285 GLY B C 1
ATOM 8075 O O . GLY B 1 285 ? -2.268 -36.406 1.339 1 97 285 GLY B O 1
ATOM 8076 N N . TRP B 1 286 ? -1.599 -36 -0.758 1 97.38 286 TRP B N 1
ATOM 8077 C CA . TRP B 1 286 ? -2.801 -35.312 -1.216 1 97.38 286 TRP B CA 1
ATOM 8078 C C . TRP B 1 286 ? -3.084 -35.625 -2.68 1 97.38 286 TRP B C 1
ATOM 8080 O O . TRP B 1 286 ? -2.285 -36.281 -3.346 1 97.38 286 TRP B O 1
ATOM 8090 N N . PHE B 1 287 ? -4.234 -35.219 -3.111 1 96.25 287 PHE B N 1
ATOM 8091 C CA . PHE B 1 287 ? -4.602 -35.312 -4.52 1 96.25 287 PHE B CA 1
ATOM 8092 C C . PHE B 1 287 ? -4.594 -33.938 -5.168 1 96.25 287 PHE B C 1
ATOM 8094 O O . PHE B 1 287 ? -5.113 -32.969 -4.602 1 96.25 287 PHE B O 1
ATOM 8101 N N . GLU B 1 288 ? -3.938 -33.844 -6.312 1 93.25 288 GLU B N 1
ATOM 8102 C CA . GLU B 1 288 ? -3.973 -32.656 -7.117 1 93.25 288 GLU B CA 1
ATOM 8103 C C . GLU B 1 288 ? -5.164 -32.656 -8.07 1 93.25 288 GLU B C 1
ATOM 8105 O O . GLU B 1 288 ? -5.609 -33.719 -8.508 1 93.25 288 GLU B O 1
ATOM 8110 N N . PRO B 1 289 ? -5.637 -31.422 -8.367 1 91.19 289 PRO B N 1
ATOM 8111 C CA . PRO B 1 289 ? -6.66 -31.391 -9.414 1 91.19 289 PRO B CA 1
ATOM 8112 C C . PRO B 1 289 ? -6.098 -31.703 -10.797 1 91.19 289 PRO B C 1
ATOM 8114 O O . PRO B 1 289 ? -4.898 -31.531 -11.031 1 91.19 289 PRO B O 1
ATOM 8117 N N . GLY B 1 290 ? -6.938 -32.156 -11.664 1 80.44 290 GLY B N 1
ATOM 8118 C CA . GLY B 1 290 ? -6.605 -32.312 -13.07 1 80.44 290 GLY B CA 1
ATOM 8119 C C . GLY B 1 290 ? -5.781 -33.562 -13.352 1 80.44 290 GLY B C 1
ATOM 8120 O O . GLY B 1 290 ? -4.68 -33.469 -13.898 1 80.44 290 GLY B O 1
ATOM 8121 N N . THR B 1 291 ? -6.375 -34.781 -13.18 1 78.12 291 THR B N 1
ATOM 8122 C CA . THR B 1 291 ? -5.68 -36.031 -13.43 1 78.12 291 THR B CA 1
ATOM 8123 C C . THR B 1 291 ? -5.746 -36.406 -14.906 1 78.12 291 THR B C 1
ATOM 8125 O O . THR B 1 291 ? -5.398 -37.531 -15.289 1 78.12 291 THR B O 1
ATOM 8128 N N . GLN B 1 292 ? -6.168 -35.531 -15.797 1 87.38 292 GLN B N 1
ATOM 8129 C CA . GLN B 1 292 ? -6.188 -35.656 -17.25 1 87.38 292 GLN B CA 1
ATOM 8130 C C . GLN B 1 292 ? -6.945 -36.906 -17.672 1 87.38 292 GLN B C 1
ATOM 8132 O O . GLN B 1 292 ? -6.398 -37.781 -18.375 1 87.38 292 GLN B O 1
ATOM 8137 N N . VAL B 1 293 ? -8.141 -37 -17.484 1 94.44 293 VAL B N 1
ATOM 8138 C CA . VAL B 1 293 ? -9 -38.094 -17.906 1 94.44 293 VAL B CA 1
ATOM 8139 C C . VAL B 1 293 ? -9.258 -38 -19.406 1 94.44 293 VAL B C 1
ATOM 8141 O O . VAL B 1 293 ? -9.625 -36.938 -19.922 1 94.44 293 VAL B O 1
ATOM 8144 N N . THR B 1 294 ? -8.969 -39.125 -20.109 1 94.38 294 THR B N 1
ATOM 8145 C CA . THR B 1 294 ? -9.227 -39.219 -21.547 1 94.38 294 THR B CA 1
ATOM 8146 C C . THR B 1 294 ? -10.195 -40.375 -21.844 1 94.38 294 THR B C 1
ATOM 8148 O O . THR B 1 294 ? -9.914 -41.531 -21.516 1 94.38 294 THR B O 1
ATOM 8151 N N . PRO B 1 295 ? -11.305 -40.062 -22.516 1 94.56 295 PRO B N 1
ATOM 8152 C CA . PRO B 1 295 ? -12.258 -41.125 -22.859 1 94.56 295 PRO B CA 1
ATOM 8153 C C . PRO B 1 295 ? -11.703 -42.094 -23.906 1 94.56 295 PRO B C 1
ATOM 8155 O O . PRO B 1 295 ? -11 -41.688 -24.828 1 94.56 295 PRO B O 1
ATOM 8158 N N . ILE B 1 296 ? -12.047 -43.375 -23.703 1 94.12 296 ILE B N 1
ATOM 8159 C CA . ILE B 1 296 ? -11.719 -44.438 -24.625 1 94.12 296 ILE B CA 1
ATOM 8160 C C . ILE B 1 296 ? -13.008 -45.031 -25.188 1 94.12 296 ILE B C 1
ATOM 8162 O O . ILE B 1 296 ? -13.625 -45.906 -24.547 1 94.12 296 ILE B O 1
ATOM 8166 N N . PRO B 1 297 ? -13.32 -44.656 -26.375 1 91.25 297 PRO B N 1
ATOM 8167 C CA . PRO B 1 297 ? -14.578 -45.188 -26.938 1 91.25 297 PRO B CA 1
ATOM 8168 C C . PRO B 1 297 ? -14.516 -46.656 -27.281 1 91.25 297 PRO B C 1
ATOM 8170 O O . PRO B 1 297 ? -13.453 -47.156 -27.656 1 91.25 297 PRO B O 1
ATOM 8173 N N . SER B 1 298 ? -15.695 -47.219 -27.219 1 91.5 298 SER B N 1
ATOM 8174 C CA . SER B 1 298 ? -15.812 -48.594 -27.703 1 91.5 298 SER B CA 1
ATOM 8175 C C . SER B 1 298 ? -15.469 -48.688 -29.172 1 91.5 298 SER B C 1
ATOM 8177 O O . SER B 1 298 ? -15.695 -47.75 -29.938 1 91.5 298 SER B O 1
ATOM 8179 N N . ASN B 1 299 ? -14.828 -49.812 -29.469 1 91.38 299 ASN B N 1
ATOM 8180 C CA . ASN B 1 299 ? -14.453 -50.125 -30.828 1 91.38 299 ASN B CA 1
ATOM 8181 C C . ASN B 1 299 ? -14.398 -51.656 -31.062 1 91.38 299 ASN B C 1
ATOM 8183 O O . ASN B 1 299 ? -13.391 -52.281 -30.734 1 91.38 299 ASN B O 1
ATOM 8187 N N . ARG B 1 300 ? -15.344 -52.094 -31.688 1 89.94 300 ARG B N 1
ATOM 8188 C CA . ARG B 1 300 ? -15.477 -53.531 -31.875 1 89.94 300 ARG B CA 1
ATOM 8189 C C . ARG B 1 300 ? -14.352 -54.062 -32.719 1 89.94 300 ARG B C 1
ATOM 8191 O O . ARG B 1 300 ? -13.867 -55.188 -32.5 1 89.94 300 ARG B O 1
ATOM 8198 N N . ASN B 1 301 ? -14.016 -53.344 -33.75 1 89.88 301 ASN B N 1
ATOM 8199 C CA . ASN B 1 301 ? -12.938 -53.781 -34.656 1 89.88 301 ASN B CA 1
ATOM 8200 C C . ASN B 1 301 ? -11.617 -53.906 -33.906 1 89.88 301 ASN B C 1
ATOM 8202 O O . ASN B 1 301 ? -10.766 -54.719 -34.281 1 89.88 301 ASN B O 1
ATOM 8206 N N . ALA B 1 302 ? -11.445 -53.188 -32.844 1 87.56 302 ALA B N 1
ATOM 8207 C CA . ALA B 1 302 ? -10.234 -53.25 -32.031 1 87.56 302 ALA B CA 1
ATOM 8208 C C . ALA B 1 302 ? -10.453 -54.094 -30.781 1 87.56 302 ALA B C 1
ATOM 8210 O O . ALA B 1 302 ? -9.664 -54.031 -29.828 1 87.56 302 ALA B O 1
ATOM 8211 N N . LYS B 1 303 ? -11.555 -54.719 -30.656 1 86.06 303 LYS B N 1
ATOM 8212 C CA . LYS B 1 303 ? -11.93 -55.625 -29.594 1 86.06 303 LYS B CA 1
ATOM 8213 C C . LYS B 1 303 ? -12.117 -54.875 -28.266 1 86.06 303 LYS B C 1
ATOM 8215 O O . LYS B 1 303 ? -11.758 -55.406 -27.219 1 86.06 303 LYS B O 1
ATOM 8220 N N . ARG B 1 304 ? -12.492 -53.719 -28.312 1 89.12 304 ARG B N 1
ATOM 8221 C CA . ARG B 1 304 ? -12.891 -52.938 -27.156 1 89.12 304 ARG B CA 1
ATOM 8222 C C . ARG B 1 304 ? -14.406 -52.875 -27.016 1 89.12 304 ARG B C 1
ATOM 8224 O O . ARG B 1 304 ? -15.055 -52.031 -27.672 1 89.12 304 ARG B O 1
ATOM 8231 N N . TYR B 1 305 ? -14.812 -53.812 -26.141 1 85.44 305 TYR B N 1
ATOM 8232 C CA . TYR B 1 305 ? -16.25 -53.969 -26.031 1 85.44 305 TYR B CA 1
ATOM 8233 C C . TYR B 1 305 ? -16.828 -53.094 -24.922 1 85.44 305 TYR B C 1
ATOM 8235 O O . TYR B 1 305 ? -17.062 -53.594 -23.812 1 85.44 305 TYR B O 1
ATOM 8243 N N . GLY B 1 306 ? -16.906 -51.844 -25.109 1 87.31 306 GLY B N 1
ATOM 8244 C CA . GLY B 1 306 ? -17.469 -50.875 -24.188 1 87.31 306 GLY B CA 1
ATOM 8245 C C . GLY B 1 306 ? -16.625 -49.625 -24.047 1 87.31 306 GLY B C 1
ATOM 8246 O O . GLY B 1 306 ? -15.438 -49.625 -24.406 1 87.31 306 GLY B O 1
ATOM 8247 N N . ASN B 1 307 ? -17.266 -48.688 -23.5 1 91.44 307 ASN B N 1
ATOM 8248 C CA . ASN B 1 307 ? -16.531 -47.438 -23.281 1 91.44 307 ASN B CA 1
ATOM 8249 C C . ASN B 1 307 ? -15.633 -47.531 -22.047 1 91.44 307 ASN B C 1
ATOM 8251 O O . ASN B 1 307 ? -15.867 -48.344 -21.172 1 91.44 307 ASN B O 1
ATOM 8255 N N . GLY B 1 308 ? -14.602 -46.781 -22.109 1 92.81 308 GLY B N 1
ATOM 8256 C CA . GLY B 1 308 ? -13.703 -46.625 -20.969 1 92.81 308 GLY B CA 1
ATOM 8257 C C . GLY B 1 308 ? -13.016 -45.281 -20.953 1 92.81 308 GLY B C 1
ATOM 8258 O O . GLY B 1 308 ? -13.469 -44.344 -21.609 1 92.81 308 GLY B O 1
ATOM 8259 N N . TYR B 1 309 ? -12.039 -45.219 -20.078 1 94.56 309 TYR B N 1
ATOM 8260 C CA . TYR B 1 309 ? -11.211 -44.031 -20.031 1 94.56 309 TYR B CA 1
ATOM 8261 C C . TYR B 1 309 ? -9.844 -44.344 -19.438 1 94.56 309 TYR B C 1
ATOM 8263 O O . TYR B 1 309 ? -9.656 -45.344 -18.781 1 94.56 309 TYR B O 1
ATOM 8271 N N . ILE B 1 310 ? -8.891 -43.531 -19.766 1 95.62 310 ILE B N 1
ATOM 8272 C CA . ILE B 1 310 ? -7.582 -43.594 -19.109 1 95.62 310 ILE B CA 1
ATOM 8273 C C . ILE B 1 310 ? -7.379 -42.312 -18.281 1 95.62 310 ILE B C 1
ATOM 8275 O O . ILE B 1 310 ? -7.988 -41.281 -18.547 1 95.62 310 ILE B O 1
ATOM 8279 N N . GLU B 1 311 ? -6.586 -42.438 -17.266 1 95.62 311 GLU B N 1
ATOM 8280 C CA . GLU B 1 311 ? -6.207 -41.281 -16.438 1 95.62 311 GLU B CA 1
ATOM 8281 C C . GLU B 1 311 ? -4.801 -41.469 -15.867 1 95.62 311 GLU B C 1
ATOM 8283 O O . GLU B 1 311 ? -4.227 -42.562 -15.93 1 95.62 311 GLU B O 1
ATOM 8288 N N . ILE B 1 312 ? -4.215 -40.406 -15.422 1 96.62 312 ILE B N 1
ATOM 8289 C CA . ILE B 1 312 ? -2.961 -40.469 -14.68 1 96.62 312 ILE B CA 1
ATOM 8290 C C . ILE B 1 312 ? -3.246 -40.719 -13.203 1 96.62 312 ILE B C 1
ATOM 8292 O O . ILE B 1 312 ? -3.988 -39.969 -12.562 1 96.62 312 ILE B O 1
ATOM 8296 N N . ALA B 1 313 ? -2.73 -41.812 -12.672 1 95.25 313 ALA B N 1
ATOM 8297 C CA . ALA B 1 313 ? -3.016 -42.25 -11.312 1 95.25 313 ALA B CA 1
ATOM 8298 C C . ALA B 1 313 ? -1.739 -42.688 -10.602 1 95.25 313 ALA B C 1
ATOM 8300 O O . ALA B 1 313 ? -0.715 -42.938 -11.242 1 95.25 313 ALA B O 1
ATOM 8301 N N . ILE B 1 314 ? -1.84 -42.781 -9.32 1 95.69 314 ILE B N 1
ATOM 8302 C CA . ILE B 1 314 ? -0.709 -43.188 -8.492 1 95.69 314 ILE B CA 1
ATOM 8303 C C . ILE B 1 314 ? -0.502 -44.688 -8.594 1 95.69 314 ILE B C 1
ATOM 8305 O O . ILE B 1 314 ? -1.436 -45.469 -8.383 1 95.69 314 ILE B O 1
ATOM 8309 N N . ASN B 1 315 ? 0.634 -45.062 -9.047 1 96.12 315 ASN B N 1
ATOM 8310 C CA . ASN B 1 315 ? 1.045 -46.438 -9.125 1 96.12 315 ASN B CA 1
ATOM 8311 C C . ASN B 1 315 ? 2.416 -46.656 -8.492 1 96.12 315 ASN B C 1
ATOM 8313 O O . ASN B 1 315 ? 3.438 -46.281 -9.062 1 96.12 315 ASN B O 1
ATOM 8317 N N . LYS B 1 316 ? 2.459 -47.25 -7.336 1 96.12 316 LYS B N 1
ATOM 8318 C CA . LYS B 1 316 ? 3.68 -47.594 -6.609 1 96.12 316 LYS B CA 1
ATOM 8319 C C . LYS B 1 316 ? 4.586 -46.375 -6.449 1 96.12 316 LYS B C 1
ATOM 8321 O O . LYS B 1 316 ? 5.773 -46.438 -6.781 1 96.12 316 LYS B O 1
ATOM 8326 N N . GLY B 1 317 ? 4.016 -45.281 -6.102 1 96.94 317 GLY B N 1
ATOM 8327 C CA . GLY B 1 317 ? 4.77 -44.094 -5.699 1 96.94 317 GLY B CA 1
ATOM 8328 C C . GLY B 1 317 ? 5.047 -43.156 -6.844 1 96.94 317 GLY B C 1
ATOM 8329 O O . GLY B 1 317 ? 5.711 -42.125 -6.66 1 96.94 317 GLY B O 1
ATOM 8330 N N . TYR B 1 318 ? 4.574 -43.438 -8.016 1 97.81 318 TYR B N 1
ATOM 8331 C CA . TYR B 1 318 ? 4.746 -42.562 -9.18 1 97.81 318 TYR B CA 1
ATOM 8332 C C . TYR B 1 318 ? 3.439 -42.438 -9.953 1 97.81 318 TYR B C 1
ATOM 8334 O O . TYR B 1 318 ? 2.506 -43.219 -9.75 1 97.81 318 TYR B O 1
ATOM 8342 N N . TYR B 1 319 ? 3.324 -41.438 -10.805 1 97.25 319 TYR B N 1
ATOM 8343 C CA . TYR B 1 319 ? 2.135 -41.219 -11.625 1 97.25 319 TYR B CA 1
ATOM 8344 C C . TYR B 1 319 ? 2.242 -42 -12.938 1 97.25 319 TYR B C 1
ATOM 8346 O O . TYR B 1 319 ? 3.209 -41.812 -13.688 1 97.25 319 TYR B O 1
ATOM 8354 N N . HIS B 1 320 ? 1.242 -42.75 -13.188 1 97.31 320 HIS B N 1
ATOM 8355 C CA . HIS B 1 320 ? 1.219 -43.594 -14.375 1 97.31 320 HIS B CA 1
ATOM 8356 C C . HIS B 1 320 ? -0.175 -43.656 -14.992 1 97.31 320 HIS B C 1
ATOM 8358 O O . HIS B 1 320 ? -1.13 -43.125 -14.422 1 97.31 320 HIS B O 1
ATOM 8364 N N . ILE B 1 321 ? -0.281 -44.281 -16.141 1 97.5 321 ILE B N 1
ATOM 8365 C CA . ILE B 1 321 ? -1.551 -44.344 -16.859 1 97.5 321 ILE B CA 1
ATOM 8366 C C . ILE B 1 321 ? -2.34 -45.562 -16.422 1 97.5 321 ILE B C 1
ATOM 8368 O O . ILE B 1 321 ? -1.834 -46.688 -16.469 1 97.5 321 ILE B O 1
ATOM 8372 N N . ALA B 1 322 ? -3.516 -45.375 -15.984 1 95.75 322 ALA B N 1
ATOM 8373 C CA . ALA B 1 322 ? -4.461 -46.438 -15.633 1 95.75 322 ALA B CA 1
ATOM 8374 C C . ALA B 1 322 ? -5.629 -46.469 -16.609 1 95.75 322 ALA B C 1
ATOM 8376 O O . ALA B 1 322 ? -6.172 -45.406 -16.984 1 95.75 322 ALA B O 1
ATOM 8377 N N . TYR B 1 323 ? -5.98 -47.625 -17.078 1 95.5 323 TYR B N 1
ATOM 8378 C CA . TYR B 1 323 ? -7.117 -47.844 -17.969 1 95.5 323 TYR B CA 1
ATOM 8379 C C . TYR B 1 323 ? -8.289 -48.438 -17.219 1 95.5 323 TYR B C 1
ATOM 8381 O O . TYR B 1 323 ? -8.148 -49.469 -16.562 1 95.5 323 TYR B O 1
ATOM 8389 N N . PHE B 1 324 ? -9.438 -47.781 -17.328 1 94.19 324 PHE B N 1
ATOM 8390 C CA . PHE B 1 324 ? -10.672 -48.219 -16.672 1 94.19 324 PHE B CA 1
ATOM 8391 C C . PHE B 1 324 ? -11.734 -48.562 -17.719 1 94.19 324 PHE B C 1
ATOM 8393 O O . PHE B 1 324 ? -11.961 -47.781 -18.656 1 94.19 324 PHE B O 1
ATOM 8400 N N . ARG B 1 325 ? -12.359 -49.625 -17.5 1 91.38 325 ARG B N 1
ATOM 8401 C CA . ARG B 1 325 ? -13.555 -49.969 -18.266 1 91.38 325 ARG B CA 1
ATOM 8402 C C . ARG B 1 325 ? -14.812 -49.562 -17.516 1 91.38 325 ARG B C 1
ATOM 8404 O O . ARG B 1 325 ? -14.891 -49.75 -16.297 1 91.38 325 ARG B O 1
ATOM 8411 N N . LEU B 1 326 ? -15.758 -48.969 -18.141 1 87.62 326 LEU B N 1
ATOM 8412 C CA . LEU B 1 326 ? -16.938 -48.438 -17.453 1 87.62 326 LEU B CA 1
ATOM 8413 C C . LEU B 1 326 ? -17.734 -49.562 -16.812 1 87.62 326 LEU B C 1
ATOM 8415 O O . LEU B 1 326 ? -18.438 -49.344 -15.82 1 87.62 326 LEU B O 1
ATOM 8419 N N . ASN B 1 327 ? -17.578 -50.75 -17.281 1 77.75 327 ASN B N 1
ATOM 8420 C CA . ASN B 1 327 ? -18.328 -51.875 -16.734 1 77.75 327 ASN B CA 1
ATOM 8421 C C . ASN B 1 327 ? -17.562 -52.562 -15.602 1 77.75 327 ASN B C 1
ATOM 8423 O O . ASN B 1 327 ? -18.094 -53.438 -14.93 1 77.75 327 ASN B O 1
ATOM 8427 N N . SER B 1 328 ? -16.344 -52.25 -15.336 1 69.94 328 SER B N 1
ATOM 8428 C CA . SER B 1 328 ? -15.531 -52.844 -14.281 1 69.94 328 SER B CA 1
ATOM 8429 C C . SER B 1 328 ? -14.656 -51.812 -13.609 1 69.94 328 SER B C 1
ATOM 8431 O O . SER B 1 328 ? -13.43 -51.906 -13.641 1 69.94 328 SER B O 1
ATOM 8433 N N . TYR B 1 329 ? -15.188 -50.906 -12.883 1 65.94 329 TYR B N 1
ATOM 8434 C CA . TYR B 1 329 ? -14.484 -49.719 -12.469 1 65.94 329 TYR B CA 1
ATOM 8435 C C . TYR B 1 329 ? -13.586 -49.969 -11.273 1 65.94 329 TYR B C 1
ATOM 8437 O O . TYR B 1 329 ? -12.695 -49.188 -10.961 1 65.94 329 TYR B O 1
ATOM 8445 N N . LYS B 1 330 ? -13.609 -51.031 -10.688 1 71.06 330 LYS B N 1
ATOM 8446 C CA . LYS B 1 330 ? -12.922 -51.25 -9.414 1 71.06 330 LYS B CA 1
ATOM 8447 C C . LYS B 1 330 ? -11.461 -51.625 -9.641 1 71.06 330 LYS B C 1
ATOM 8449 O O . LYS B 1 330 ? -10.594 -51.312 -8.812 1 71.06 330 LYS B O 1
ATOM 8454 N N . ASN B 1 331 ? -11.18 -52.219 -10.75 1 79.75 331 ASN B N 1
ATOM 8455 C CA . ASN B 1 331 ? -9.805 -52.688 -10.953 1 79.75 331 ASN B CA 1
ATOM 8456 C C . ASN B 1 331 ? -9.219 -52.125 -12.25 1 79.75 331 ASN B C 1
ATOM 8458 O O . ASN B 1 331 ? -9.438 -52.688 -13.32 1 79.75 331 ASN B O 1
ATOM 8462 N N . PRO B 1 332 ? -8.383 -51.031 -12.102 1 89.75 332 PRO B N 1
ATOM 8463 C CA . PRO B 1 332 ? -7.809 -50.5 -13.344 1 89.75 332 PRO B CA 1
ATOM 8464 C C . PRO B 1 332 ? -6.621 -51.312 -13.836 1 89.75 332 PRO B C 1
ATOM 8466 O O . PRO B 1 332 ? -6 -52.031 -13.047 1 89.75 332 PRO B O 1
ATOM 8469 N N . LYS B 1 333 ? -6.41 -51.375 -15.102 1 92.81 333 LYS B N 1
ATOM 8470 C CA . LYS B 1 333 ? -5.184 -51.875 -15.703 1 92.81 333 LYS B CA 1
ATOM 8471 C C . LYS B 1 333 ? -4.156 -50.75 -15.883 1 92.81 333 LYS B C 1
ATOM 8473 O O . LYS B 1 333 ? -4.355 -49.844 -16.703 1 92.81 333 LYS B O 1
ATOM 8478 N N . PHE B 1 334 ? -3.061 -50.906 -15.086 1 95.56 334 PHE B N 1
ATOM 8479 C CA . PHE B 1 334 ? -1.999 -49.906 -15.297 1 95.56 334 PHE B CA 1
ATOM 8480 C C . PHE B 1 334 ? -1.228 -50.219 -16.578 1 95.56 334 PHE B C 1
ATOM 8482 O O . PHE B 1 334 ? -0.7 -51.312 -16.75 1 95.56 334 PHE B O 1
ATOM 8489 N N . LEU B 1 335 ? -1.193 -49.25 -17.438 1 97.12 335 LEU B N 1
ATOM 8490 C CA . LEU B 1 335 ? -0.527 -49.406 -18.734 1 97.12 335 LEU B CA 1
ATOM 8491 C C . LEU B 1 335 ? 0.966 -49.125 -18.609 1 97.12 335 LEU B C 1
ATOM 8493 O O . LEU B 1 335 ? 1.755 -49.562 -19.453 1 97.12 335 LEU B O 1
ATOM 8497 N N . THR B 1 336 ? 1.324 -48.344 -17.656 1 97.38 336 THR B N 1
ATOM 8498 C CA . THR B 1 336 ? 2.721 -47.969 -17.422 1 97.38 336 THR B CA 1
ATOM 8499 C C . THR B 1 336 ? 3.09 -48.188 -15.953 1 97.38 336 THR B C 1
ATOM 8501 O O . THR B 1 336 ? 2.211 -48.281 -15.094 1 97.38 336 THR B O 1
ATOM 8504 N N . ASN B 1 337 ? 4.359 -48.312 -15.719 1 96.5 337 ASN B N 1
ATOM 8505 C CA . ASN B 1 337 ? 4.922 -48.531 -14.383 1 96.5 337 ASN B CA 1
ATOM 8506 C C . ASN B 1 337 ? 6.418 -48.219 -14.359 1 96.5 337 ASN B C 1
ATOM 8508 O O . ASN B 1 337 ? 7.062 -48.156 -15.406 1 96.5 337 ASN B O 1
ATOM 8512 N N . GLY B 1 338 ? 6.938 -48 -13.164 1 97.12 338 GLY B N 1
ATOM 8513 C CA . GLY B 1 338 ? 8.359 -47.75 -13 1 97.12 338 GLY B CA 1
ATOM 8514 C C . GLY B 1 338 ? 8.656 -46.5 -12.172 1 97.12 338 GLY B C 1
ATOM 8515 O O . GLY B 1 338 ? 7.742 -45.875 -11.656 1 97.12 338 GLY B O 1
ATOM 8516 N N . ASN B 1 339 ? 9.984 -46.219 -12.031 1 97.69 339 ASN B N 1
ATOM 8517 C CA . ASN B 1 339 ? 10.422 -45.094 -11.242 1 97.69 339 ASN B CA 1
ATOM 8518 C C . ASN B 1 339 ? 10.562 -43.844 -12.102 1 97.69 339 ASN B C 1
ATOM 8520 O O . ASN B 1 339 ? 11.617 -43.188 -12.117 1 97.69 339 ASN B O 1
ATOM 8524 N N . TRP B 1 340 ? 9.578 -43.625 -12.828 1 97.94 340 TRP B N 1
ATOM 8525 C CA . TRP B 1 340 ? 9.391 -42.438 -13.656 1 97.94 340 TRP B CA 1
ATOM 8526 C C . TRP B 1 340 ? 7.918 -42.031 -13.695 1 97.94 340 TRP B C 1
ATOM 8528 O O . TRP B 1 340 ? 7.059 -42.75 -13.156 1 97.94 340 TRP B O 1
ATOM 8538 N N . GLU B 1 341 ? 7.625 -40.875 -14.273 1 97.38 341 GLU B N 1
ATOM 8539 C CA . GLU B 1 341 ? 6.262 -40.375 -14.164 1 97.38 341 GLU B CA 1
ATOM 8540 C C . GLU B 1 341 ? 5.715 -39.969 -15.531 1 97.38 341 GLU B C 1
ATOM 8542 O O . GLU B 1 341 ? 6.449 -39.438 -16.359 1 97.38 341 GLU B O 1
ATOM 8547 N N . VAL B 1 342 ? 4.41 -40.188 -15.68 1 98.06 342 VAL B N 1
ATOM 8548 C CA . VAL B 1 342 ? 3.674 -39.625 -16.812 1 98.06 342 VAL B CA 1
ATOM 8549 C C . VAL B 1 342 ? 3.324 -38.188 -16.516 1 98.06 342 VAL B C 1
ATOM 8551 O O . VAL B 1 342 ? 2.834 -37.844 -15.43 1 98.06 342 VAL B O 1
ATOM 8554 N N . VAL B 1 343 ? 3.67 -37.344 -17.5 1 97.19 343 VAL B N 1
ATOM 8555 C CA . VAL B 1 343 ? 3.457 -35.906 -17.344 1 97.19 343 VAL B CA 1
ATOM 8556 C C . VAL B 1 343 ? 2.084 -35.531 -17.906 1 97.19 343 VAL B C 1
ATOM 8558 O O . VAL B 1 343 ? 1.351 -34.75 -17.281 1 97.19 343 VAL B O 1
ATOM 8561 N N . SER B 1 344 ? 1.724 -36.062 -19.031 1 96.75 344 SER B N 1
ATOM 8562 C CA . SER B 1 344 ? 0.456 -35.719 -19.688 1 96.75 344 SER B CA 1
ATOM 8563 C C . SER B 1 344 ? 0.094 -36.75 -20.75 1 96.75 344 SER B C 1
ATOM 8565 O O . SER B 1 344 ? 0.968 -37.469 -21.266 1 96.75 344 SER B O 1
ATOM 8567 N N . ILE B 1 345 ? -1.199 -36.844 -20.938 1 96.44 345 ILE B N 1
ATOM 8568 C CA . ILE B 1 345 ? -1.694 -37.656 -22.062 1 96.44 345 ILE B CA 1
ATOM 8569 C C . ILE B 1 345 ? -1.783 -36.781 -23.312 1 96.44 345 ILE B C 1
ATOM 8571 O O . ILE B 1 345 ? -2.506 -35.781 -23.344 1 96.44 345 ILE B O 1
ATOM 8575 N N . ALA B 1 346 ? -1.065 -37.188 -24.344 1 95.75 346 ALA B N 1
ATOM 8576 C CA . ALA B 1 346 ? -0.934 -36.375 -25.531 1 95.75 346 ALA B CA 1
ATOM 8577 C C . ALA B 1 346 ? -1.994 -36.719 -26.562 1 95.75 346 ALA B C 1
ATOM 8579 O O . ALA B 1 346 ? -2.436 -35.844 -27.328 1 95.75 346 ALA B O 1
ATOM 8580 N N . GLY B 1 347 ? -2.285 -38.031 -26.609 1 93.62 347 GLY B N 1
ATOM 8581 C CA . GLY B 1 347 ? -3.258 -38.469 -27.609 1 93.62 347 GLY B CA 1
ATOM 8582 C C . GLY B 1 347 ? -3.584 -39.938 -27.531 1 93.62 347 GLY B C 1
ATOM 8583 O O . GLY B 1 347 ? -2.939 -40.688 -26.797 1 93.62 347 GLY B O 1
ATOM 8584 N N . PHE B 1 348 ? -4.652 -40.312 -28.281 1 93.12 348 PHE B N 1
ATOM 8585 C CA . PHE B 1 348 ? -5.105 -41.688 -28.375 1 93.12 348 PHE B CA 1
ATOM 8586 C C . PHE B 1 348 ? -5.492 -42.062 -29.797 1 93.12 348 PHE B C 1
ATOM 8588 O O . PHE B 1 348 ? -6.34 -41.406 -30.406 1 93.12 348 PHE B O 1
ATOM 8595 N N . ASP B 1 349 ? -4.801 -43.031 -30.297 1 90.88 349 ASP B N 1
ATOM 8596 C CA . ASP B 1 349 ? -5.152 -43.625 -31.578 1 90.88 349 ASP B CA 1
ATOM 8597 C C . ASP B 1 349 ? -6.16 -44.75 -31.422 1 90.88 349 ASP B C 1
ATOM 8599 O O . ASP B 1 349 ? -5.773 -45.906 -31.172 1 90.88 349 ASP B O 1
ATOM 8603 N N . SER B 1 350 ? -7.418 -44.5 -31.703 1 89.81 350 SER B N 1
ATOM 8604 C CA . SER B 1 350 ? -8.508 -45.406 -31.375 1 89.81 350 SER B CA 1
ATOM 8605 C C . SER B 1 350 ? -8.422 -46.688 -32.219 1 89.81 350 SER B C 1
ATOM 8607 O O . SER B 1 350 ? -8.531 -47.781 -31.672 1 89.81 350 SER B O 1
ATOM 8609 N N . PRO B 1 351 ? -8.164 -46.594 -33.5 1 87.44 351 PRO B N 1
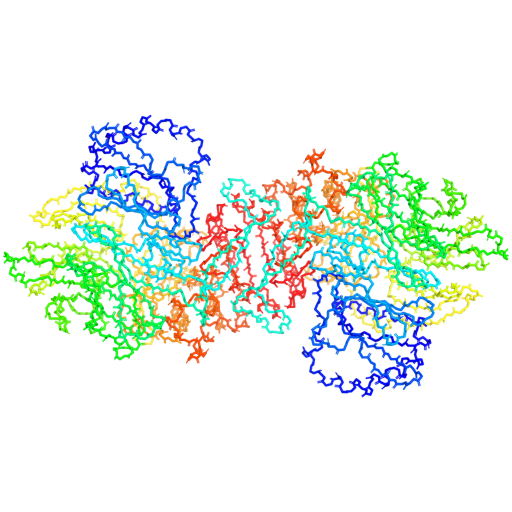ATOM 8610 C CA . PRO B 1 351 ? -8.109 -47.812 -34.312 1 87.44 351 PRO B CA 1
ATOM 8611 C C . PRO B 1 351 ? -6.977 -48.75 -33.875 1 87.44 351 PRO B C 1
ATOM 8613 O O . PRO B 1 351 ? -7.141 -49.969 -33.906 1 87.44 351 PRO B O 1
ATOM 8616 N N . LYS B 1 352 ? -5.891 -48.156 -33.406 1 89.12 352 LYS B N 1
ATOM 8617 C CA . LYS B 1 352 ? -4.723 -48.969 -33.062 1 89.12 352 LYS B CA 1
ATOM 8618 C C . LYS B 1 352 ? -4.652 -49.219 -31.562 1 89.12 352 LYS B C 1
ATOM 8620 O O . LYS B 1 352 ? -3.789 -49.969 -31.094 1 89.12 352 LYS B O 1
ATOM 8625 N N . SER B 1 353 ? -5.504 -48.625 -30.828 1 93.06 353 SER B N 1
ATOM 8626 C CA . SER B 1 353 ? -5.543 -48.75 -29.375 1 93.06 353 SER B CA 1
ATOM 8627 C C . SER B 1 353 ? -4.207 -48.344 -28.75 1 93.06 353 SER B C 1
ATOM 8629 O O . SER B 1 353 ? -3.682 -49.062 -27.906 1 93.06 353 SER B O 1
ATOM 8631 N N . THR B 1 354 ? -3.705 -47.25 -29.234 1 94.44 354 THR B N 1
ATOM 8632 C CA . THR B 1 354 ? -2.404 -46.781 -28.781 1 94.44 354 THR B CA 1
ATOM 8633 C C . THR B 1 354 ? -2.539 -45.438 -28.062 1 94.44 354 THR B C 1
ATOM 8635 O O . THR B 1 354 ? -3.16 -44.5 -28.578 1 94.44 354 THR B O 1
ATOM 8638 N N . VAL B 1 355 ? -1.976 -45.375 -26.844 1 96 355 VAL B N 1
ATOM 8639 C CA . VAL B 1 355 ? -1.963 -44.156 -26.047 1 96 355 VAL B CA 1
ATOM 8640 C C . VAL B 1 355 ? -0.619 -43.438 -26.219 1 96 355 VAL B C 1
ATOM 8642 O O . VAL B 1 355 ? 0.437 -44.062 -26.078 1 96 355 VAL B O 1
ATOM 8645 N N . TYR B 1 356 ? -0.619 -42.188 -26.547 1 96.62 356 TYR B N 1
ATOM 8646 C CA . TYR B 1 356 ? 0.57 -41.344 -26.609 1 96.62 356 TYR B CA 1
ATOM 8647 C C . TYR B 1 356 ? 0.638 -40.406 -25.406 1 96.62 356 TYR B C 1
ATOM 8649 O O . TYR B 1 356 ? -0.376 -39.844 -25 1 96.62 356 TYR B O 1
ATOM 8657 N N . PHE B 1 357 ? 1.82 -40.312 -24.844 1 97.5 357 PHE B N 1
ATOM 8658 C CA . PHE B 1 357 ? 1.925 -39.531 -23.609 1 97.5 357 PHE B CA 1
ATOM 8659 C C . PHE B 1 357 ? 3.33 -38.969 -23.453 1 97.5 357 PHE B C 1
ATOM 8661 O O . PHE B 1 357 ? 4.273 -39.438 -24.078 1 97.5 357 PHE B O 1
ATOM 8668 N N . ILE B 1 358 ? 3.439 -37.906 -22.719 1 98.19 358 ILE B N 1
ATOM 8669 C CA . ILE B 1 358 ? 4.711 -37.281 -22.328 1 98.19 358 ILE B CA 1
ATOM 8670 C C . ILE B 1 358 ? 5.141 -37.844 -20.969 1 98.19 358 ILE B C 1
ATOM 8672 O O . ILE B 1 358 ? 4.324 -37.938 -20.047 1 98.19 358 ILE B O 1
ATOM 8676 N N . ALA B 1 359 ? 6.41 -38.219 -20.859 1 98.56 359 ALA B N 1
ATOM 8677 C CA . ALA B 1 359 ? 6.859 -38.781 -19.594 1 98.56 359 ALA B CA 1
ATOM 8678 C C . ALA B 1 359 ? 8.32 -38.438 -19.328 1 98.56 359 ALA B C 1
ATOM 8680 O O . ALA B 1 359 ? 9.008 -37.906 -20.188 1 98.56 359 ALA B O 1
ATOM 8681 N N . THR B 1 360 ? 8.766 -38.812 -18.125 1 98.5 360 THR B N 1
ATOM 8682 C CA . THR B 1 360 ? 10.125 -38.562 -17.656 1 98.5 360 THR B CA 1
ATOM 8683 C C . THR B 1 360 ? 10.922 -39.844 -17.609 1 98.5 360 THR B C 1
ATOM 8685 O O . THR B 1 360 ? 11.82 -40 -16.781 1 98.5 360 THR B O 1
ATOM 8688 N N . LYS B 1 361 ? 10.547 -40.719 -18.438 1 98.12 361 LYS B N 1
ATOM 8689 C CA . LYS B 1 361 ? 11.156 -42.062 -18.375 1 98.12 361 LYS B CA 1
ATOM 8690 C C . LYS B 1 361 ? 12.672 -41.969 -18.547 1 98.12 361 LYS B C 1
ATOM 8692 O O . LYS B 1 361 ? 13.414 -42.688 -17.844 1 98.12 361 LYS B O 1
ATOM 8697 N N . LYS B 1 362 ? 13.109 -41.125 -19.453 1 97.69 362 LYS B N 1
ATOM 8698 C CA . LYS B 1 362 ? 14.547 -40.969 -19.656 1 97.69 362 LYS B CA 1
ATOM 8699 C C . LYS B 1 362 ? 15.211 -40.281 -18.469 1 97.69 362 LYS B C 1
ATOM 8701 O O . LYS B 1 362 ? 16.297 -40.656 -18.031 1 97.69 362 LYS B O 1
ATOM 8706 N N . SER B 1 363 ? 14.602 -39.219 -18.062 1 98 363 SER B N 1
ATOM 8707 C CA . SER B 1 363 ? 15.148 -38.406 -17 1 98 363 SER B CA 1
ATOM 8708 C C . SER B 1 363 ? 14.07 -37.531 -16.359 1 98 363 SER B C 1
ATOM 8710 O O . SER B 1 363 ? 13.188 -37.031 -17.047 1 98 363 SER B O 1
ATOM 8712 N N . SER B 1 364 ? 14.258 -37.281 -15.031 1 98.25 364 SER B N 1
ATOM 8713 C CA . SER B 1 364 ? 13.281 -36.469 -14.305 1 98.25 364 SER B CA 1
ATOM 8714 C C . SER B 1 364 ? 13.32 -35.031 -14.766 1 98.25 364 SER B C 1
ATOM 8716 O O . SER B 1 364 ? 12.398 -34.25 -14.477 1 98.25 364 SER B O 1
ATOM 8718 N N . ILE B 1 365 ? 14.391 -34.594 -15.461 1 98.5 365 ILE B N 1
ATOM 8719 C CA . ILE B 1 365 ? 14.5 -33.188 -15.836 1 98.5 365 ILE B CA 1
ATOM 8720 C C . ILE B 1 365 ? 14.258 -33.031 -17.344 1 98.5 365 ILE B C 1
ATOM 8722 O O . ILE B 1 365 ? 14.492 -31.969 -17.906 1 98.5 365 ILE B O 1
ATOM 8726 N N . GLU B 1 366 ? 13.82 -34.094 -18.062 1 98.56 366 GLU B N 1
ATOM 8727 C CA . GLU B 1 366 ? 13.469 -34.094 -19.484 1 98.56 366 GLU B CA 1
ATOM 8728 C C . GLU B 1 366 ? 12.023 -34.531 -19.688 1 98.56 366 GLU B C 1
ATOM 8730 O O . GLU B 1 366 ? 11.367 -35 -18.75 1 98.56 366 GLU B O 1
ATOM 8735 N N . LYS B 1 367 ? 11.461 -34.281 -20.875 1 98.62 367 LYS B N 1
ATOM 8736 C CA . LYS B 1 367 ? 10.133 -34.688 -21.328 1 98.62 367 LYS B CA 1
ATOM 8737 C C . LYS B 1 367 ? 10.195 -35.281 -22.734 1 98.62 367 LYS B C 1
ATOM 8739 O O . LYS B 1 367 ? 10.602 -34.594 -23.672 1 98.62 367 LYS B O 1
ATOM 8744 N N . HIS B 1 368 ? 9.773 -36.5 -22.828 1 98.62 368 HIS B N 1
ATOM 8745 C CA . HIS B 1 368 ? 9.789 -37.188 -24.109 1 98.62 368 HIS B CA 1
ATOM 8746 C C . HIS B 1 368 ? 8.414 -37.781 -24.438 1 98.62 368 HIS B C 1
ATOM 8748 O O . HIS B 1 368 ? 7.613 -38.031 -23.531 1 98.62 368 HIS B O 1
ATOM 8754 N N . LEU B 1 369 ? 8.211 -37.906 -25.703 1 98.19 369 LEU B N 1
ATOM 8755 C CA . LEU B 1 369 ? 6.973 -38.531 -26.172 1 98.19 369 LEU B CA 1
ATOM 8756 C C . LEU B 1 369 ? 7.109 -40.062 -26.234 1 98.19 369 LEU B C 1
ATOM 8758 O O . LEU B 1 369 ? 8.07 -40.562 -26.812 1 98.19 369 LEU B O 1
ATOM 8762 N N . TYR B 1 370 ? 6.156 -40.75 -25.656 1 98.19 370 TYR B N 1
ATOM 8763 C CA . TYR B 1 370 ? 6.109 -42.219 -25.625 1 98.19 370 TYR B CA 1
ATOM 8764 C C . TYR B 1 370 ? 4.758 -42.719 -26.109 1 98.19 370 TYR B C 1
ATOM 8766 O O . TYR B 1 370 ? 3.809 -41.969 -26.25 1 98.19 370 TYR B O 1
ATOM 8774 N N . LYS B 1 371 ? 4.703 -44 -26.391 1 97.12 371 LYS B N 1
ATOM 8775 C CA . LYS B 1 371 ? 3.434 -44.656 -26.703 1 97.12 371 LYS B CA 1
ATOM 8776 C C . LYS B 1 371 ? 3.34 -46 -26.016 1 97.12 371 LYS B C 1
ATOM 8778 O O . LYS B 1 371 ? 4.359 -46.625 -25.734 1 97.12 371 LYS B O 1
ATOM 8783 N N . VAL B 1 372 ? 2.178 -46.469 -25.719 1 97.69 372 VAL B N 1
ATOM 8784 C CA . VAL B 1 372 ? 1.893 -47.75 -25.125 1 97.69 372 VAL B CA 1
ATOM 8785 C C . VAL B 1 372 ? 0.538 -48.25 -25.609 1 97.69 372 VAL B C 1
ATOM 8787 O O . VAL B 1 372 ? -0.371 -47.469 -25.875 1 97.69 372 VAL B O 1
ATOM 8790 N N . SER B 1 373 ? 0.473 -49.531 -25.766 1 95.31 373 SER B N 1
ATOM 8791 C CA . SER B 1 373 ? -0.776 -50.125 -26.203 1 95.31 373 SER B CA 1
ATOM 8792 C C . SER B 1 373 ? -1.772 -50.25 -25.062 1 95.31 373 SER B C 1
ATOM 8794 O O . SER B 1 373 ? -1.392 -50.531 -23.922 1 95.31 373 SER B O 1
ATOM 8796 N N . LEU B 1 374 ? -3.072 -50.062 -25.359 1 93.75 374 LEU B N 1
ATOM 8797 C CA . LEU B 1 374 ? -4.137 -50.25 -24.375 1 93.75 374 LEU B CA 1
ATOM 8798 C C . LEU B 1 374 ? -4.23 -51.719 -23.938 1 93.75 374 LEU B C 1
ATOM 8800 O O . LEU B 1 374 ? -4.766 -52 -22.875 1 93.75 374 LEU B O 1
ATOM 8804 N N . LEU B 1 375 ? -3.762 -52.594 -24.75 1 85.31 375 LEU B N 1
ATOM 8805 C CA . LEU B 1 375 ? -3.812 -54.031 -24.484 1 85.31 375 LEU B CA 1
ATOM 8806 C C . LEU B 1 375 ? -2.65 -54.469 -23.609 1 85.31 375 LEU B C 1
ATOM 8808 O O . LEU B 1 375 ? -2.623 -55.594 -23.109 1 85.31 375 LEU B O 1
ATOM 8812 N N . GLY B 1 376 ? -1.851 -53.531 -23.344 1 79.56 376 GLY B N 1
ATOM 8813 C CA . GLY B 1 376 ? -0.662 -53.844 -22.562 1 79.56 376 GLY B CA 1
ATOM 8814 C C . GLY B 1 376 ? 0.587 -54 -23.422 1 79.56 376 GLY B C 1
ATOM 8815 O O . GLY B 1 376 ? 0.515 -53.969 -24.641 1 79.56 376 GLY B O 1
ATOM 8816 N N . GLY B 1 377 ? 1.722 -54.031 -22.734 1 87.5 377 GLY B N 1
ATOM 8817 C CA . GLY B 1 377 ? 2.998 -54.188 -23.422 1 87.5 377 GLY B CA 1
ATOM 8818 C C . GLY B 1 377 ? 4.031 -53.156 -23 1 87.5 377 GLY B C 1
ATOM 8819 O O . GLY B 1 377 ? 3.895 -52.531 -21.938 1 87.5 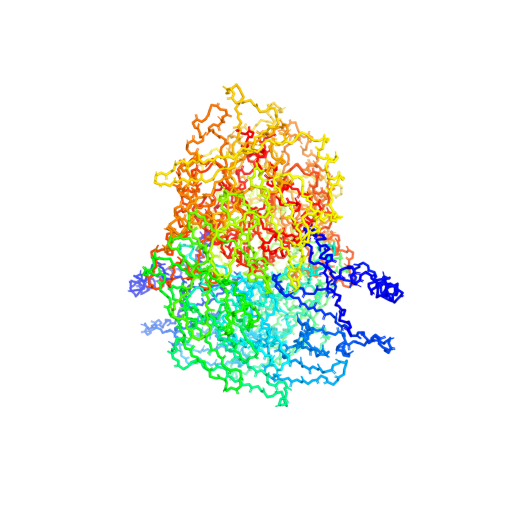377 GLY B O 1
ATOM 8820 N N . ASP B 1 378 ? 5.047 -53.125 -23.938 1 94 378 ASP B N 1
ATOM 8821 C CA . ASP B 1 378 ? 6.188 -52.281 -23.562 1 94 378 ASP B CA 1
ATOM 8822 C C . ASP B 1 378 ? 5.938 -50.812 -23.953 1 94 378 ASP B C 1
ATOM 8824 O O . ASP B 1 378 ? 5.266 -50.531 -24.938 1 94 378 ASP B O 1
ATOM 8828 N N . VAL B 1 379 ? 6.371 -49.938 -23.109 1 97.56 379 VAL B N 1
ATOM 8829 C CA . VAL B 1 379 ? 6.391 -48.5 -23.438 1 97.56 379 VAL B CA 1
ATOM 8830 C C . VAL B 1 379 ? 7.477 -48.219 -24.469 1 97.56 379 VAL B C 1
ATOM 8832 O O . VAL B 1 379 ? 8.625 -48.625 -24.297 1 97.56 379 VAL B O 1
ATOM 8835 N N . VAL B 1 380 ? 7.125 -47.594 -25.562 1 96.88 380 VAL B N 1
ATOM 8836 C CA . VAL B 1 380 ? 8.062 -47.312 -26.656 1 96.88 380 VAL B CA 1
ATOM 8837 C C . VAL B 1 380 ? 8.281 -45.812 -26.781 1 96.88 380 VAL B C 1
ATOM 8839 O O . VAL B 1 380 ? 7.328 -45.031 -26.766 1 96.88 380 VAL B O 1
ATOM 8842 N N . ALA B 1 381 ? 9.562 -45.469 -26.953 1 97.31 381 ALA B N 1
ATOM 8843 C CA . ALA B 1 381 ? 9.883 -44.062 -27.172 1 97.31 381 ALA B CA 1
ATOM 8844 C C . ALA B 1 381 ? 9.539 -43.656 -28.609 1 97.31 381 ALA B C 1
ATOM 8846 O O . ALA B 1 381 ? 9.875 -44.344 -29.562 1 97.31 381 ALA B O 1
ATOM 8847 N N . VAL B 1 382 ? 8.797 -42.531 -28.719 1 96.38 382 VAL B N 1
ATOM 8848 C CA . VAL B 1 382 ? 8.484 -41.969 -30.031 1 96.38 382 VAL B CA 1
ATOM 8849 C C . VAL B 1 382 ? 9.555 -40.938 -30.422 1 96.38 382 VAL B C 1
ATOM 8851 O O . VAL B 1 382 ? 9.938 -40.844 -31.578 1 96.38 382 VAL B O 1
ATOM 8854 N N . THR B 1 383 ? 9.992 -40.156 -29.469 1 96.31 383 THR B N 1
ATOM 8855 C CA . THR B 1 383 ? 11.094 -39.219 -29.703 1 96.31 383 THR B CA 1
ATOM 8856 C C . THR B 1 383 ? 12.43 -39.906 -29.359 1 96.31 383 THR B C 1
ATOM 8858 O O . THR B 1 383 ? 12.461 -40.938 -28.688 1 96.31 383 THR B O 1
ATOM 8861 N N . ASP B 1 384 ? 13.539 -39.312 -29.812 1 94.56 384 ASP B N 1
ATOM 8862 C CA . ASP B 1 384 ? 14.883 -39.875 -29.672 1 94.56 384 ASP B CA 1
ATOM 8863 C C . ASP B 1 384 ? 15.391 -39.719 -28.234 1 94.56 384 ASP B C 1
ATOM 8865 O O . ASP B 1 384 ? 15.719 -38.625 -27.812 1 94.56 384 ASP B O 1
ATOM 8869 N N . GLU B 1 385 ? 15.602 -40.812 -27.5 1 95.69 385 GLU B N 1
ATOM 8870 C CA . GLU B 1 385 ? 16.047 -40.781 -26.109 1 95.69 385 GLU B CA 1
ATOM 8871 C C . GLU B 1 385 ? 17.562 -40.688 -26.016 1 95.69 385 GLU B C 1
ATOM 8873 O O . GLU B 1 385 ? 18.109 -40.531 -24.922 1 95.69 385 GLU B O 1
ATOM 8878 N N . GLU B 1 386 ? 18.172 -40.812 -27.109 1 95.62 386 GLU B N 1
ATOM 8879 C CA . GLU B 1 386 ? 19.625 -40.656 -27.094 1 95.62 386 GLU B CA 1
ATOM 8880 C C . GLU B 1 386 ? 20.031 -39.188 -26.969 1 95.62 386 GLU B C 1
ATOM 8882 O O . GLU B 1 386 ? 21.156 -38.906 -26.578 1 95.62 386 GLU B O 1
ATOM 8887 N N . LYS B 1 387 ? 19.141 -38.438 -27.281 1 96.19 387 LYS B N 1
ATOM 8888 C CA . LYS B 1 387 ? 19.375 -37 -27.172 1 96.19 387 LYS B CA 1
ATOM 8889 C C . LYS B 1 387 ? 18.531 -36.375 -26.047 1 96.19 387 LYS B C 1
ATOM 8891 O O . LYS B 1 387 ? 17.422 -36.844 -25.781 1 96.19 387 LYS B O 1
ATOM 8896 N N . ASP B 1 388 ? 19.125 -35.375 -25.406 1 97.06 388 ASP B N 1
ATOM 8897 C CA . ASP B 1 388 ? 18.344 -34.656 -24.422 1 97.06 388 ASP B CA 1
ATOM 8898 C C . ASP B 1 388 ? 17.156 -33.938 -25.078 1 97.06 388 ASP B C 1
ATOM 8900 O O . ASP B 1 388 ? 17.266 -33.5 -26.234 1 97.06 388 ASP B O 1
ATOM 8904 N N . GLY B 1 389 ? 16.062 -33.906 -24.359 1 97.81 389 GLY B N 1
ATOM 8905 C CA . GLY B 1 389 ? 14.914 -33.281 -24.984 1 97.81 389 GLY B CA 1
ATOM 8906 C C . GLY B 1 389 ? 13.828 -32.875 -24 1 97.81 389 GLY B C 1
ATOM 8907 O O . GLY B 1 389 ? 13.688 -33.5 -22.938 1 97.81 389 GLY B O 1
ATOM 8908 N N . TYR B 1 390 ? 13.164 -31.906 -24.297 1 98.12 390 TYR B N 1
ATOM 8909 C CA . TYR B 1 390 ? 11.945 -31.438 -23.656 1 98.12 390 TYR B CA 1
ATOM 8910 C C . TYR B 1 390 ? 10.852 -31.188 -24.688 1 98.12 390 TYR B C 1
ATOM 8912 O O . TYR B 1 390 ? 10.875 -30.188 -25.422 1 98.12 390 TYR B O 1
ATOM 8920 N N . TYR B 1 391 ? 9.836 -32.094 -24.75 1 98.12 391 TYR B N 1
ATOM 8921 C CA . TYR B 1 391 ? 8.898 -32.094 -25.859 1 98.12 391 TYR B CA 1
ATOM 8922 C C . TYR B 1 391 ? 7.469 -31.875 -25.375 1 98.12 391 TYR B C 1
ATOM 8924 O O . TYR B 1 391 ? 7.145 -32.219 -24.219 1 98.12 391 TYR B O 1
ATOM 8932 N N . TYR B 1 392 ? 6.688 -31.266 -26.188 1 96 392 TYR B N 1
ATOM 8933 C CA . TYR B 1 392 ? 5.23 -31.297 -26.156 1 96 392 TYR B CA 1
ATOM 8934 C C . TYR B 1 392 ? 4.672 -31.906 -27.422 1 96 392 TYR B C 1
ATOM 8936 O O . TYR B 1 392 ? 5.348 -31.938 -28.453 1 96 392 TYR B O 1
ATOM 8944 N N . ALA B 1 393 ? 3.482 -32.438 -27.281 1 96.44 393 ALA B N 1
ATOM 8945 C CA . ALA B 1 393 ? 2.826 -33 -28.453 1 96.44 393 ALA B CA 1
ATOM 8946 C C . ALA B 1 393 ? 1.326 -32.719 -28.438 1 96.44 393 ALA B C 1
ATOM 8948 O O . ALA B 1 393 ? 0.657 -32.969 -27.422 1 96.44 393 ALA B O 1
ATOM 8949 N N . ASP B 1 394 ? 0.873 -32.188 -29.578 1 92.69 394 ASP B N 1
ATOM 8950 C CA . ASP B 1 394 ? -0.553 -31.953 -29.781 1 92.69 394 ASP B CA 1
ATOM 8951 C C . ASP B 1 394 ? -1.098 -32.781 -30.938 1 92.69 394 ASP B C 1
ATOM 8953 O O . ASP B 1 394 ? -0.799 -32.5 -32.094 1 92.69 394 ASP B O 1
ATOM 8957 N N . PHE B 1 395 ? -1.931 -33.688 -30.641 1 92.75 395 PHE B N 1
ATOM 8958 C CA . PHE B 1 395 ? -2.416 -34.625 -31.641 1 92.75 395 PHE B CA 1
ATOM 8959 C C . PHE B 1 395 ? -3.697 -34.094 -32.281 1 92.75 395 PHE B C 1
ATOM 8961 O O . PHE B 1 395 ? -4.473 -33.375 -31.641 1 92.75 395 PHE B O 1
ATOM 8968 N N . SER B 1 396 ? -3.807 -34.5 -33.5 1 86.38 396 SER B N 1
ATOM 8969 C CA . SER B 1 396 ? -5.082 -34.281 -34.188 1 86.38 396 SER B CA 1
ATOM 8970 C C . SER B 1 396 ? -6.199 -35.094 -33.531 1 86.38 396 SER B C 1
ATOM 8972 O O . SER B 1 396 ? -5.938 -36.094 -32.875 1 86.38 396 SER B O 1
ATOM 8974 N N . PRO B 1 397 ? -7.445 -34.688 -33.75 1 78.12 397 PRO B N 1
ATOM 8975 C CA . PRO B 1 397 ? -8.57 -35.438 -33.188 1 78.12 397 PRO B CA 1
ATOM 8976 C C . PRO B 1 397 ? -8.594 -36.906 -33.594 1 78.12 397 PRO B C 1
ATOM 8978 O O . PRO B 1 397 ? -9.023 -37.75 -32.812 1 78.12 397 PRO B O 1
ATOM 8981 N N . SER B 1 398 ? -8.039 -37.125 -34.781 1 78.44 398 SER B N 1
ATOM 8982 C CA . SER B 1 398 ? -8.039 -38.5 -35.25 1 78.44 398 SER B CA 1
ATOM 8983 C C . SER B 1 398 ? -6.871 -39.312 -34.688 1 78.44 398 SER B C 1
ATOM 8985 O O . SER B 1 398 ? -6.844 -40.531 -34.781 1 78.44 398 SER B O 1
ATOM 8987 N N . GLY B 1 399 ? -5.957 -38.594 -34.156 1 83.25 399 GLY B N 1
ATOM 8988 C CA . GLY B 1 399 ? -4.789 -39.25 -33.594 1 83.25 399 GLY B CA 1
ATOM 8989 C C . GLY B 1 399 ? -3.775 -39.688 -34.625 1 83.25 399 GLY B C 1
ATOM 8990 O O . GLY B 1 399 ? -2.797 -40.375 -34.312 1 83.25 399 GLY B O 1
ATOM 8991 N N . THR B 1 400 ? -3.943 -39.188 -35.875 1 85.56 400 THR B N 1
ATOM 8992 C CA . THR B 1 400 ? -3.119 -39.719 -36.969 1 85.56 400 THR B CA 1
ATOM 8993 C C . THR B 1 400 ? -1.918 -38.812 -37.219 1 85.56 400 THR B C 1
ATOM 8995 O O . THR B 1 400 ? -0.962 -39.188 -37.875 1 85.56 400 THR B O 1
ATOM 8998 N N . ALA B 1 401 ? -2.045 -37.594 -36.719 1 91.31 401 ALA B N 1
ATOM 8999 C CA . ALA B 1 401 ? -0.957 -36.625 -36.844 1 91.31 401 ALA B CA 1
ATOM 9000 C C . ALA B 1 401 ? -0.805 -35.812 -35.562 1 91.31 401 ALA B C 1
ATOM 9002 O O . ALA B 1 401 ? -1.724 -35.75 -34.75 1 91.31 401 ALA B O 1
ATOM 9003 N N . TYR B 1 402 ? 0.398 -35.281 -35.406 1 93.06 402 TYR B N 1
ATOM 9004 C CA . TYR B 1 402 ? 0.602 -34.469 -34.219 1 93.06 402 TYR B CA 1
ATOM 9005 C C . TYR B 1 402 ? 1.654 -33.375 -34.469 1 93.06 402 TYR B C 1
ATOM 9007 O O . TYR B 1 402 ? 2.537 -33.562 -35.312 1 93.06 402 TYR B O 1
ATOM 9015 N N . LEU B 1 403 ? 1.459 -32.219 -33.875 1 94.25 403 LEU B N 1
ATOM 9016 C CA . LEU B 1 403 ? 2.477 -31.188 -33.812 1 94.25 403 LEU B CA 1
ATOM 9017 C C . LEU B 1 403 ? 3.477 -31.484 -32.688 1 94.25 403 LEU B C 1
ATOM 9019 O O . LEU B 1 403 ? 3.109 -31.516 -31.516 1 94.25 403 LEU B O 1
ATOM 9023 N N . LEU B 1 404 ? 4.672 -31.75 -33.062 1 95.69 404 LEU B N 1
ATOM 9024 C CA . LEU B 1 404 ? 5.75 -31.984 -32.094 1 95.69 404 LEU B CA 1
ATOM 9025 C C . LEU B 1 404 ? 6.523 -30.703 -31.828 1 95.69 404 LEU B C 1
ATOM 9027 O O . LEU B 1 404 ? 7.031 -30.062 -32.75 1 95.69 404 LEU B O 1
ATOM 9031 N N . THR B 1 405 ? 6.531 -30.312 -30.594 1 96.25 405 THR B N 1
ATOM 9032 C CA . THR B 1 405 ? 7.238 -29.094 -30.203 1 96.25 405 THR B CA 1
ATOM 9033 C C . THR B 1 405 ? 8.438 -29.438 -29.312 1 96.25 405 THR B C 1
ATOM 9035 O O . THR B 1 405 ? 8.289 -30.047 -28.266 1 96.25 405 THR B O 1
ATOM 9038 N N . TYR B 1 406 ? 9.594 -29.125 -29.844 1 97.19 406 TYR B N 1
ATOM 9039 C CA . TYR B 1 406 ? 10.828 -29.234 -29.078 1 97.19 406 TYR B CA 1
ATOM 9040 C C . TYR B 1 406 ? 11.156 -27.906 -28.391 1 97.19 406 TYR B C 1
ATOM 9042 O O . TYR B 1 406 ? 11.297 -26.875 -29.047 1 97.19 406 TYR B O 1
ATOM 9050 N N . THR B 1 407 ? 11.305 -28.016 -27.016 1 96.75 407 THR B N 1
ATOM 9051 C CA . THR B 1 407 ? 11.531 -26.766 -26.281 1 96.75 407 THR B CA 1
ATOM 9052 C C . THR B 1 407 ? 12.836 -26.859 -25.5 1 96.75 407 THR B C 1
ATOM 9054 O O . THR B 1 407 ? 12.961 -26.25 -24.422 1 96.75 407 THR B O 1
ATOM 9057 N N . GLY B 1 408 ? 13.805 -27.688 -25.906 1 95.81 408 GLY B N 1
ATOM 9058 C CA . GLY B 1 408 ? 15.125 -27.656 -25.312 1 95.81 408 GLY B CA 1
ATOM 9059 C C . GLY B 1 408 ? 15.742 -29.047 -25.172 1 95.81 408 GLY B C 1
ATOM 9060 O O . GLY B 1 408 ? 15.094 -30.047 -25.453 1 95.81 408 GLY B O 1
ATOM 9061 N N . PRO B 1 409 ? 16.953 -28.984 -24.828 1 95.75 409 PRO B N 1
ATOM 9062 C CA . PRO B 1 409 ? 17.734 -27.875 -24.281 1 95.75 409 PRO B CA 1
ATOM 9063 C C . PRO B 1 409 ? 18.234 -26.922 -25.359 1 95.75 409 PRO B C 1
ATOM 9065 O O . PRO B 1 409 ? 18.672 -25.797 -25.047 1 95.75 409 PRO B O 1
ATOM 9068 N N . GLU B 1 410 ? 18.25 -27.297 -26.641 1 94.25 410 GLU B N 1
ATOM 9069 C CA . GLU B 1 410 ? 18.672 -26.422 -27.734 1 94.25 410 GLU B CA 1
ATOM 9070 C C . GLU B 1 410 ? 17.531 -25.516 -28.172 1 94.25 410 GLU B C 1
ATOM 9072 O O . GLU B 1 410 ? 16.438 -25.547 -27.594 1 94.25 410 GLU B O 1
ATOM 9077 N N . VAL B 1 411 ? 17.844 -24.703 -29.188 1 94.94 411 VAL B N 1
ATOM 9078 C CA . VAL B 1 411 ? 16.859 -23.766 -29.719 1 94.94 411 VAL B CA 1
ATOM 9079 C C . VAL B 1 411 ? 15.578 -24.5 -30.094 1 94.94 411 VAL B C 1
ATOM 9081 O O . VAL B 1 411 ? 15.625 -25.531 -30.781 1 94.94 411 VAL B O 1
ATOM 9084 N N . PRO B 1 412 ? 14.461 -24.047 -29.656 1 96.19 412 PRO B N 1
ATOM 9085 C CA . PRO B 1 412 ? 13.18 -24.719 -29.891 1 96.19 412 PRO B CA 1
ATOM 9086 C C . PRO B 1 412 ? 12.82 -24.812 -31.359 1 96.19 412 PRO B C 1
ATOM 9088 O O . PRO B 1 412 ? 13.242 -23.969 -32.156 1 96.19 412 PRO B O 1
ATOM 9091 N N . TRP B 1 413 ? 12.07 -25.781 -31.734 1 94.62 413 TRP B N 1
ATOM 9092 C CA . TRP B 1 413 ? 11.523 -25.969 -33.062 1 94.62 413 TRP B CA 1
ATOM 9093 C C . TRP B 1 413 ? 10.188 -26.688 -33.031 1 94.62 413 TRP B C 1
ATOM 9095 O O . TRP B 1 413 ? 9.805 -27.234 -31.984 1 94.62 413 TRP B O 1
ATOM 9105 N N . GLN B 1 414 ? 9.43 -26.672 -34.062 1 94.62 414 GLN B N 1
ATOM 9106 C CA . GLN B 1 414 ? 8.141 -27.344 -34.188 1 94.62 414 GLN B CA 1
ATOM 9107 C C . GLN B 1 414 ? 8.023 -28.047 -35.531 1 94.62 414 GLN B C 1
ATOM 9109 O O . GLN B 1 414 ? 8.477 -27.531 -36.562 1 94.62 414 GLN B O 1
ATOM 9114 N N . LYS B 1 415 ? 7.473 -29.266 -35.5 1 94.94 415 LYS B N 1
ATOM 9115 C CA . LYS B 1 415 ? 7.234 -30.047 -36.719 1 94.94 415 LYS B CA 1
ATOM 9116 C C . LYS B 1 415 ? 5.906 -30.797 -36.625 1 94.94 415 LYS B C 1
ATOM 9118 O O . LYS B 1 415 ? 5.453 -31.156 -35.531 1 94.94 415 LYS B O 1
ATOM 9123 N N . ILE B 1 416 ? 5.348 -31.031 -37.781 1 94.56 416 ILE B N 1
ATOM 9124 C CA . ILE B 1 416 ? 4.207 -31.938 -37.875 1 94.56 416 ILE B CA 1
ATOM 9125 C C . ILE B 1 416 ? 4.688 -33.344 -38.219 1 94.56 416 ILE B C 1
ATOM 9127 O O . ILE B 1 416 ? 5.484 -33.5 -39.156 1 94.56 416 ILE B O 1
ATOM 9131 N N . LYS B 1 417 ? 4.258 -34.25 -37.469 1 95.19 417 LYS B N 1
ATOM 9132 C CA . LYS B 1 417 ? 4.566 -35.656 -37.688 1 95.19 417 LYS B CA 1
ATOM 9133 C C . LYS B 1 417 ? 3.293 -36.469 -37.906 1 95.19 417 LYS B C 1
ATOM 9135 O O . LYS B 1 417 ? 2.201 -36.031 -37.531 1 95.19 417 LYS B O 1
ATOM 9140 N N . LYS B 1 418 ? 3.52 -37.562 -38.594 1 91.62 418 LYS B N 1
ATOM 9141 C CA . LYS B 1 418 ? 2.42 -38.5 -38.75 1 91.62 418 LYS B CA 1
ATOM 9142 C C . LYS B 1 418 ? 2.709 -39.844 -38.062 1 91.62 418 LYS B C 1
ATOM 9144 O O . LYS B 1 418 ? 3.848 -40.312 -38.062 1 91.62 418 LYS B O 1
ATOM 9149 N N . VAL B 1 419 ? 1.672 -40.469 -37.5 1 89.94 419 VAL B N 1
ATOM 9150 C CA . VAL B 1 419 ? 1.811 -41.656 -36.688 1 89.94 419 VAL B CA 1
ATOM 9151 C C . VAL B 1 419 ? 2.211 -42.844 -37.594 1 89.94 419 VAL B C 1
ATOM 9153 O O . VAL B 1 419 ? 3.016 -43.688 -37.188 1 89.94 419 VAL B O 1
ATOM 9156 N N . ASP B 1 420 ? 1.75 -42.969 -38.781 1 87.5 420 ASP B N 1
ATOM 9157 C CA . ASP B 1 420 ? 1.962 -44.125 -39.625 1 87.5 420 ASP B CA 1
ATOM 9158 C C . ASP B 1 420 ? 2.994 -43.844 -40.719 1 87.5 420 ASP B C 1
ATOM 9160 O O . ASP B 1 420 ? 3.104 -44.594 -41.688 1 87.5 420 ASP B O 1
ATOM 9164 N N . ASN B 1 421 ? 3.648 -42.75 -40.594 1 89.94 421 ASN B N 1
ATOM 9165 C CA . ASN B 1 421 ? 4.688 -42.406 -41.562 1 89.94 421 ASN B CA 1
ATOM 9166 C C . ASN B 1 421 ? 5.875 -41.719 -40.875 1 89.94 421 ASN B C 1
ATOM 9168 O O . ASN B 1 421 ? 5.922 -40.5 -40.75 1 89.94 421 ASN B O 1
ATOM 9172 N N . GLU B 1 422 ? 6.789 -42.438 -40.594 1 84.62 422 GLU B N 1
ATOM 9173 C CA . GLU B 1 422 ? 7.938 -41.969 -39.812 1 84.62 422 GLU B CA 1
ATOM 9174 C C . GLU B 1 422 ? 8.742 -40.938 -40.594 1 84.62 422 GLU B C 1
ATOM 9176 O O . GLU B 1 422 ? 9.43 -40.094 -40.031 1 84.62 422 GLU B O 1
ATOM 9181 N N . ASP B 1 423 ? 8.562 -41 -41.906 1 87.25 423 ASP B N 1
ATOM 9182 C CA . ASP B 1 423 ? 9.375 -40.156 -42.75 1 87.25 423 ASP B CA 1
ATOM 9183 C C . ASP B 1 423 ? 8.727 -38.781 -42.938 1 87.25 423 ASP B C 1
ATOM 9185 O O . ASP B 1 423 ? 9.383 -37.844 -43.375 1 87.25 423 ASP B O 1
ATOM 9189 N N . TYR B 1 424 ? 7.5 -38.719 -42.562 1 89.88 424 TYR B N 1
ATOM 9190 C CA . TYR B 1 424 ? 6.836 -37.438 -42.75 1 89.88 424 TYR B CA 1
ATOM 9191 C C . TYR B 1 424 ? 7.359 -36.438 -41.719 1 89.88 424 TYR B C 1
ATOM 9193 O O . TYR B 1 424 ? 7.371 -36.688 -40.531 1 89.88 424 TYR B O 1
ATOM 9201 N N . ASP B 1 425 ? 7.832 -35.344 -42.25 1 90.25 425 ASP B N 1
ATOM 9202 C CA . ASP B 1 425 ? 8.43 -34.312 -41.438 1 90.25 425 ASP B CA 1
ATOM 9203 C C . ASP B 1 425 ? 8.188 -32.906 -42.062 1 90.25 425 ASP B C 1
ATOM 9205 O O . ASP B 1 425 ? 8.93 -32.5 -42.938 1 90.25 425 ASP B O 1
ATOM 9209 N N . LEU B 1 426 ? 7.148 -32.25 -41.531 1 93 426 LEU B N 1
ATOM 9210 C CA . LEU B 1 426 ? 6.883 -30.875 -42 1 93 426 LEU B CA 1
ATOM 9211 C C . LEU B 1 426 ? 7.324 -29.859 -40.969 1 93 426 LEU B C 1
ATOM 9213 O O . LEU B 1 426 ? 6.707 -29.734 -39.906 1 93 426 LEU B O 1
ATOM 9217 N N . ILE B 1 427 ? 8.328 -29.141 -41.312 1 91.75 427 ILE B N 1
ATOM 9218 C CA . ILE B 1 427 ? 8.883 -28.156 -40.375 1 91.75 427 ILE B CA 1
ATOM 9219 C C . ILE B 1 427 ? 7.984 -26.922 -40.344 1 91.75 427 ILE B C 1
ATOM 9221 O O . ILE B 1 427 ? 7.656 -26.344 -41.375 1 91.75 427 ILE B O 1
ATOM 9225 N N . ILE B 1 428 ? 7.551 -26.562 -39.156 1 90.81 428 ILE B N 1
ATOM 9226 C CA . ILE B 1 428 ? 6.719 -25.391 -38.969 1 90.81 428 ILE B CA 1
ATOM 9227 C C . ILE B 1 428 ? 7.594 -24.203 -38.594 1 90.81 428 ILE B C 1
ATOM 9229 O O . ILE B 1 428 ? 7.41 -23.094 -39.094 1 90.81 428 ILE B O 1
ATOM 9233 N N . GLU B 1 429 ? 8.461 -24.297 -37.656 1 91.38 429 GLU B N 1
ATOM 9234 C CA . GLU B 1 429 ? 9.344 -23.25 -37.156 1 91.38 429 GLU B CA 1
ATOM 9235 C C . GLU B 1 429 ? 10.695 -23.812 -36.75 1 91.38 429 GLU B C 1
ATOM 9237 O O . GLU B 1 429 ? 10.766 -24.875 -36.094 1 91.38 429 GLU B O 1
ATOM 9242 N N . LYS B 1 430 ? 11.766 -23.203 -37.156 1 92.25 430 LYS B N 1
ATOM 9243 C CA . LYS B 1 430 ? 13.109 -23.656 -36.812 1 92.25 430 LYS B CA 1
ATOM 9244 C C . LYS B 1 430 ? 13.836 -22.609 -35.969 1 92.25 430 LYS B C 1
ATOM 9246 O O . LYS B 1 430 ? 14.875 -22.891 -35.375 1 92.25 430 LYS B O 1
ATOM 9251 N N . ASN B 1 431 ? 13.297 -21.469 -35.844 1 92.88 431 ASN B N 1
ATOM 9252 C CA . ASN B 1 431 ? 13.883 -20.359 -35.094 1 92.88 431 ASN B CA 1
ATOM 9253 C C . ASN B 1 431 ? 15.32 -20.078 -35.531 1 92.88 431 ASN B C 1
ATOM 9255 O O . ASN B 1 431 ? 16.219 -19.984 -34.719 1 92.88 431 ASN B O 1
ATOM 9259 N N . GLU B 1 432 ? 15.539 -19.953 -36.781 1 92 432 GLU B N 1
ATOM 9260 C CA . GLU B 1 432 ? 16.859 -19.734 -37.375 1 92 432 GLU B CA 1
ATOM 9261 C C . GLU B 1 432 ? 17.422 -18.375 -36.969 1 92 432 GLU B C 1
ATOM 9263 O O . GLU B 1 432 ? 18.625 -18.25 -36.688 1 92 432 GLU B O 1
ATOM 9268 N N . ASP B 1 433 ? 16.578 -17.391 -36.969 1 91.5 433 ASP B N 1
ATOM 9269 C CA . ASP B 1 433 ? 17.016 -16.062 -36.562 1 91.5 433 ASP B CA 1
ATOM 9270 C C . ASP B 1 433 ? 17.578 -16.078 -35.156 1 91.5 433 ASP B C 1
ATOM 9272 O O . ASP B 1 433 ? 18.578 -15.414 -34.875 1 91.5 433 ASP B O 1
ATOM 9276 N N . LEU B 1 434 ? 16.859 -16.766 -34.281 1 91.38 434 LEU B N 1
ATOM 9277 C CA . LEU B 1 434 ? 17.328 -16.875 -32.906 1 91.38 434 LEU B CA 1
ATOM 9278 C C . LEU B 1 434 ? 18.672 -17.578 -32.844 1 91.38 434 LEU B C 1
ATOM 9280 O O . LEU B 1 434 ? 19.562 -17.156 -32.125 1 91.38 434 LEU B O 1
ATOM 9284 N N . THR B 1 435 ? 18.828 -18.562 -33.594 1 91.69 435 THR B N 1
ATOM 9285 C CA . THR B 1 435 ? 20.078 -19.312 -33.625 1 91.69 435 THR B CA 1
ATOM 9286 C C . THR B 1 435 ? 21.234 -18.406 -34.062 1 91.69 435 THR B C 1
ATOM 9288 O O . THR B 1 435 ? 22.312 -18.453 -33.5 1 91.69 435 THR B O 1
ATOM 9291 N N . GLU B 1 436 ? 20.953 -17.609 -35.031 1 92.62 436 GLU B N 1
ATOM 9292 C CA . GLU B 1 436 ? 21.969 -16.688 -35.531 1 92.62 436 GLU B CA 1
ATOM 9293 C C . GLU B 1 436 ? 22.312 -15.617 -34.5 1 92.62 436 GLU B C 1
ATOM 9295 O O . GLU B 1 436 ? 23.5 -15.305 -34.281 1 92.62 436 GLU B O 1
ATOM 9300 N N . LYS B 1 437 ? 21.328 -15.102 -33.938 1 91.56 437 LYS B N 1
ATOM 9301 C CA . LYS B 1 437 ? 21.531 -14.07 -32.906 1 91.56 437 LYS B CA 1
ATOM 9302 C C . LYS B 1 437 ? 22.312 -14.609 -31.719 1 91.56 437 LYS B C 1
ATOM 9304 O O . LYS B 1 437 ? 23.203 -13.93 -31.203 1 91.56 437 LYS B O 1
ATOM 9309 N N . LEU B 1 438 ? 21.984 -15.805 -31.297 1 90.31 438 LEU B N 1
ATOM 9310 C CA . LEU B 1 438 ? 22.656 -16.422 -30.156 1 90.31 438 LEU B CA 1
ATOM 9311 C C . LEU B 1 438 ? 24.141 -16.625 -30.438 1 90.31 438 LEU B C 1
ATOM 9313 O O . LEU B 1 438 ? 24.969 -16.578 -29.531 1 90.31 438 LEU B O 1
ATOM 9317 N N . GLY B 1 439 ? 24.406 -16.891 -31.703 1 88.69 439 GLY B N 1
ATOM 9318 C CA . GLY B 1 439 ? 25.797 -17.094 -32.094 1 88.69 439 GLY B CA 1
ATOM 9319 C C . GLY B 1 439 ? 26.672 -15.875 -31.859 1 88.69 439 GLY B C 1
ATOM 9320 O O . GLY B 1 439 ? 27.891 -15.984 -31.797 1 88.69 439 GLY B O 1
ATOM 9321 N N . LYS B 1 440 ? 26.047 -14.797 -31.641 1 90.06 440 LYS B N 1
ATOM 9322 C CA . LYS B 1 440 ? 26.766 -13.539 -31.484 1 90.06 440 LYS B CA 1
ATOM 9323 C C . LYS B 1 440 ? 27.062 -13.258 -30.016 1 90.06 440 LYS B C 1
ATOM 9325 O O . LYS B 1 440 ? 27.766 -12.297 -29.688 1 90.06 440 LYS B O 1
ATOM 9330 N N . TYR B 1 441 ? 26.547 -14.055 -29.109 1 87.25 441 TYR B N 1
ATOM 9331 C CA . TYR B 1 441 ? 26.688 -13.805 -27.672 1 87.25 441 TYR B CA 1
ATOM 9332 C C . TYR B 1 441 ? 27.453 -14.93 -27 1 87.25 441 TYR B C 1
ATOM 9334 O O . TYR B 1 441 ? 27.391 -16.094 -27.438 1 87.25 441 TYR B O 1
ATOM 9342 N N . ASP B 1 442 ? 28.266 -14.531 -26.094 1 87.44 442 ASP B N 1
ATOM 9343 C CA . ASP B 1 442 ? 28.859 -15.531 -25.203 1 87.44 442 ASP B CA 1
ATOM 9344 C C . ASP B 1 442 ? 27.875 -15.953 -24.125 1 87.44 442 ASP B C 1
ATOM 9346 O O . ASP B 1 442 ? 27.781 -15.305 -23.078 1 87.44 442 ASP B O 1
ATOM 9350 N N . LEU B 1 443 ? 27.266 -17.078 -24.375 1 90.25 443 LEU B N 1
ATOM 9351 C CA . LEU B 1 443 ? 26.234 -17.547 -23.438 1 90.25 443 LEU B CA 1
ATOM 9352 C C . LEU B 1 443 ? 26.859 -18.297 -22.281 1 90.25 443 LEU B C 1
ATOM 9354 O O . LEU B 1 443 ? 27.906 -18.922 -22.438 1 90.25 443 LEU B O 1
ATOM 9358 N N . PRO B 1 444 ? 26.219 -18.219 -21.141 1 94.62 444 PRO B N 1
ATOM 9359 C CA . PRO B 1 444 ? 26.703 -19.031 -20.016 1 94.62 444 PRO B CA 1
ATOM 9360 C C . PRO B 1 444 ? 26.5 -20.531 -20.234 1 94.62 444 PRO B C 1
ATOM 9362 O O . PRO B 1 444 ? 25.75 -20.922 -21.141 1 94.62 444 PRO B O 1
ATOM 9365 N N . GLU B 1 445 ? 27.281 -21.234 -19.5 1 95.12 445 GLU B N 1
ATOM 9366 C CA . GLU B 1 445 ? 27.172 -22.688 -19.578 1 95.12 445 GLU B CA 1
ATOM 9367 C C . GLU B 1 445 ? 26.219 -23.234 -18.516 1 95.12 445 GLU B C 1
ATOM 9369 O O . GLU B 1 445 ? 26.297 -22.812 -17.344 1 95.12 445 GLU B O 1
ATOM 9374 N N . LYS B 1 446 ? 25.312 -24.125 -18.891 1 96.75 446 LYS B N 1
ATOM 9375 C CA . LYS B 1 446 ? 24.422 -24.812 -17.953 1 96.75 446 LYS B CA 1
ATOM 9376 C C . LYS B 1 446 ? 24.953 -26.188 -17.578 1 96.75 446 LYS B C 1
ATOM 9378 O O . LYS B 1 446 ? 25.25 -27.016 -18.453 1 96.75 446 LYS B O 1
ATOM 9383 N N . ARG B 1 447 ? 25.109 -26.375 -16.328 1 97.69 447 ARG B N 1
ATOM 9384 C CA . ARG B 1 447 ? 25.594 -27.656 -15.789 1 97.69 447 ARG B CA 1
ATOM 9385 C C . ARG B 1 447 ? 24.547 -28.312 -14.914 1 97.69 447 ARG B C 1
ATOM 9387 O O . ARG B 1 447 ? 24.109 -27.75 -13.914 1 97.69 447 ARG B O 1
ATOM 9394 N N . TYR B 1 448 ? 24.141 -29.516 -15.344 1 98 448 TYR B N 1
ATOM 9395 C CA . TYR B 1 448 ? 23.156 -30.266 -14.602 1 98 448 TYR B CA 1
ATOM 9396 C C . TYR B 1 448 ? 23.812 -31.359 -13.75 1 98 448 TYR B C 1
ATOM 9398 O O . TYR B 1 448 ? 24.766 -32 -14.195 1 98 448 TYR B O 1
ATOM 9406 N N . SER B 1 449 ? 23.359 -31.5 -12.547 1 97.81 449 SER B N 1
ATOM 9407 C CA . SER B 1 449 ? 23.891 -32.531 -11.648 1 97.81 449 SER B CA 1
ATOM 9408 C C . SER B 1 449 ? 22.859 -32.906 -10.594 1 97.81 449 SER B C 1
ATOM 9410 O O . SER B 1 449 ? 21.734 -32.406 -10.586 1 97.81 449 SER B O 1
ATOM 9412 N N . THR B 1 450 ? 23.141 -33.906 -9.875 1 97.75 450 THR B N 1
ATOM 9413 C CA . THR B 1 450 ? 22.375 -34.281 -8.688 1 97.75 450 THR B CA 1
ATOM 9414 C C . THR B 1 450 ? 23.234 -34.125 -7.434 1 97.75 450 THR B C 1
ATOM 9416 O O . THR B 1 450 ? 24.453 -34.281 -7.484 1 97.75 450 THR B O 1
ATOM 9419 N N . ILE B 1 451 ? 22.625 -33.781 -6.352 1 98 451 ILE B N 1
ATOM 9420 C CA . ILE B 1 451 ? 23.328 -33.625 -5.086 1 98 451 ILE B CA 1
ATOM 9421 C C . ILE B 1 451 ? 22.562 -34.344 -3.971 1 98 451 ILE B C 1
ATOM 9423 O O . ILE B 1 451 ? 21.328 -34.375 -3.98 1 98 451 ILE B O 1
ATOM 9427 N N . ARG B 1 452 ? 23.328 -34.875 -3.031 1 97.25 452 ARG B N 1
ATOM 9428 C CA . ARG B 1 452 ? 22.719 -35.625 -1.937 1 97.25 452 ARG B CA 1
ATOM 9429 C C . ARG B 1 452 ? 22.547 -34.75 -0.703 1 97.25 452 ARG B C 1
ATOM 9431 O O . ARG B 1 452 ? 23.5 -34.062 -0.272 1 97.25 452 ARG B O 1
ATOM 9438 N N . VAL B 1 453 ? 21.375 -34.688 -0.135 1 96.44 453 VAL B N 1
ATOM 9439 C CA . VAL B 1 453 ? 21.047 -34.031 1.134 1 96.44 453 VAL B CA 1
ATOM 9440 C C . VAL B 1 453 ? 20.297 -35.031 2.025 1 96.44 453 VAL B C 1
ATOM 9442 O O . VAL B 1 453 ? 19.141 -35.344 1.762 1 96.44 453 VAL B O 1
ATOM 9445 N N . GLY B 1 454 ? 20.875 -35.469 3.094 1 94.12 454 GLY B N 1
ATOM 9446 C CA . GLY B 1 454 ? 20.281 -36.531 3.865 1 94.12 454 GLY B CA 1
ATOM 9447 C C . GLY B 1 454 ? 20.047 -37.812 3.051 1 94.12 454 GLY B C 1
ATOM 9448 O O . GLY B 1 454 ? 20.984 -38.344 2.443 1 94.12 454 GLY B O 1
ATOM 9449 N N . ASP B 1 455 ? 18.812 -38.156 2.957 1 94.25 455 ASP B N 1
ATOM 9450 C CA . ASP B 1 455 ? 18.469 -39.375 2.26 1 94.25 455 ASP B CA 1
ATOM 9451 C C . ASP B 1 455 ? 17.875 -39.094 0.878 1 94.25 455 ASP B C 1
ATOM 9453 O O . ASP B 1 455 ? 17.297 -39.969 0.243 1 94.25 455 ASP B O 1
ATOM 9457 N N . TYR B 1 456 ? 18.094 -37.875 0.446 1 97 456 TYR B N 1
ATOM 9458 C CA . TYR B 1 456 ? 17.438 -37.469 -0.794 1 97 456 TYR B CA 1
ATOM 9459 C C . TYR B 1 456 ? 18.438 -36.969 -1.82 1 97 456 TYR B C 1
ATOM 9461 O O . TYR B 1 456 ? 19.391 -36.281 -1.473 1 97 456 TYR B O 1
ATOM 9469 N N . ASP B 1 457 ? 18.234 -37.406 -3.059 1 97.06 457 ASP B N 1
ATOM 9470 C CA . ASP B 1 457 ? 18.938 -36.812 -4.195 1 97.06 457 ASP B CA 1
ATOM 9471 C C . ASP B 1 457 ? 18.125 -35.656 -4.789 1 97.06 457 ASP B C 1
ATOM 9473 O O . ASP B 1 457 ? 16.906 -35.75 -4.941 1 97.06 457 ASP B O 1
ATOM 9477 N N . MET B 1 458 ? 18.828 -34.594 -5.078 1 98.31 458 MET B N 1
ATOM 9478 C CA . MET B 1 458 ? 18.141 -33.406 -5.605 1 98.31 458 MET B CA 1
ATOM 9479 C C . MET B 1 458 ? 18.781 -32.969 -6.914 1 98.31 458 MET B C 1
ATOM 9481 O O . MET B 1 458 ? 20 -33.031 -7.074 1 98.31 458 MET B O 1
ATOM 9485 N N . ASN B 1 459 ? 17.906 -32.594 -7.879 1 98.62 459 ASN B N 1
ATOM 9486 C CA . ASN B 1 459 ? 18.391 -32.062 -9.141 1 98.62 459 ASN B CA 1
ATOM 9487 C C . ASN B 1 459 ? 18.938 -30.641 -8.977 1 98.62 459 ASN B C 1
ATOM 9489 O O . ASN B 1 459 ? 18.359 -29.812 -8.258 1 98.62 459 ASN B O 1
ATOM 9493 N N . VAL B 1 460 ? 20.078 -30.344 -9.625 1 98.62 460 VAL B N 1
ATOM 9494 C CA . VAL B 1 460 ? 20.719 -29.031 -9.523 1 98.62 460 VAL B CA 1
ATOM 9495 C C . VAL B 1 460 ? 21.062 -28.516 -10.922 1 98.62 460 VAL B C 1
ATOM 9497 O O . VAL B 1 460 ? 21.531 -29.281 -11.766 1 98.62 460 VAL B O 1
ATOM 9500 N N . LEU B 1 461 ? 20.766 -27.312 -11.164 1 98.5 461 LEU B N 1
ATOM 9501 C CA . LEU B 1 461 ? 21.25 -26.578 -12.328 1 98.5 461 LEU B CA 1
ATOM 9502 C C . LEU B 1 461 ? 22.203 -25.453 -11.898 1 98.5 461 LEU B C 1
ATOM 9504 O O . LEU B 1 461 ? 21.844 -24.609 -11.086 1 98.5 461 LEU B O 1
ATOM 9508 N N . GLU B 1 462 ? 23.422 -25.531 -12.359 1 98.5 462 GLU B N 1
ATOM 9509 C CA . GLU B 1 462 ? 24.406 -24.469 -12.164 1 98.5 462 GLU B CA 1
ATOM 9510 C C . GLU B 1 462 ? 24.688 -23.734 -13.477 1 98.5 462 GLU B C 1
ATOM 9512 O O . GLU B 1 462 ? 25.109 -24.344 -14.453 1 98.5 462 GLU B O 1
ATOM 9517 N N . ILE B 1 463 ? 24.422 -22.484 -13.492 1 98.19 463 ILE B N 1
ATOM 9518 C CA . ILE B 1 463 ? 24.766 -21.641 -14.625 1 98.19 463 ILE B CA 1
ATOM 9519 C C . ILE B 1 463 ? 26.031 -20.859 -14.312 1 98.19 463 ILE B C 1
ATOM 9521 O O . ILE B 1 463 ? 26.094 -20.094 -13.352 1 98.19 463 ILE B O 1
ATOM 9525 N N . VAL B 1 464 ? 27.078 -21.062 -15.148 1 98.06 464 VAL B N 1
ATOM 9526 C CA . VAL B 1 464 ? 28.375 -20.453 -14.859 1 98.06 464 VAL B CA 1
ATOM 9527 C C . VAL B 1 464 ? 28.719 -19.453 -15.961 1 98.06 464 VAL B C 1
ATOM 9529 O O . VAL B 1 464 ? 28.266 -19.578 -17.094 1 98.06 464 VAL B O 1
ATOM 9532 N N . PRO B 1 465 ? 29.562 -18.5 -15.633 1 96.94 465 PRO B N 1
ATOM 9533 C CA . PRO B 1 465 ? 29.922 -17.469 -16.609 1 96.94 465 PRO B CA 1
ATOM 9534 C C . PRO B 1 465 ? 30.688 -18.031 -17.812 1 96.94 465 PRO B C 1
ATOM 9536 O O . PRO B 1 465 ? 31.25 -19.125 -17.734 1 96.94 465 PRO B O 1
ATOM 9539 N N . PRO B 1 466 ? 30.562 -17.25 -18.906 1 94.56 466 PRO B N 1
ATOM 9540 C CA . PRO B 1 466 ? 31.438 -17.625 -20.031 1 94.56 466 PRO B CA 1
ATOM 9541 C C . PRO B 1 466 ? 32.906 -17.625 -19.641 1 94.56 466 PRO B C 1
ATOM 9543 O O . PRO B 1 466 ? 33.375 -16.797 -18.844 1 94.56 466 PRO B O 1
ATOM 9546 N N . ASN B 1 467 ? 33.688 -18.5 -20.188 1 92.81 467 ASN B N 1
ATOM 9547 C CA . ASN B 1 467 ? 35.094 -18.641 -19.859 1 92.81 467 ASN B CA 1
ATOM 9548 C C . ASN B 1 467 ? 35.312 -18.906 -18.375 1 92.81 467 ASN B C 1
ATOM 9550 O O . ASN B 1 467 ? 36.219 -18.359 -17.766 1 92.81 467 ASN B O 1
ATOM 9554 N N . PHE B 1 468 ? 34.5 -19.688 -17.844 1 96.25 468 PHE B N 1
ATOM 9555 C CA . PHE B 1 468 ? 34.469 -20.047 -16.422 1 96.25 468 PHE B CA 1
ATOM 9556 C C . PHE B 1 468 ? 35.781 -20.672 -15.992 1 96.25 468 PHE B C 1
ATOM 9558 O O . PHE B 1 468 ? 36.281 -21.562 -16.672 1 96.25 468 PHE B O 1
ATOM 9565 N N . ASP B 1 469 ? 36.281 -20.156 -14.906 1 96.38 469 ASP B N 1
ATOM 9566 C CA . ASP B 1 469 ? 37.5 -20.656 -14.281 1 96.38 469 ASP B CA 1
ATOM 9567 C C . ASP B 1 469 ? 37.156 -21.453 -13.016 1 96.38 469 ASP B C 1
ATOM 9569 O O . ASP B 1 469 ? 36.875 -20.875 -11.969 1 96.38 469 ASP B O 1
ATOM 9573 N N . ASP B 1 470 ? 37.281 -22.797 -13.086 1 95.19 470 ASP B N 1
ATOM 9574 C CA . ASP B 1 470 ? 36.906 -23.625 -11.938 1 95.19 470 ASP B CA 1
ATOM 9575 C C . ASP B 1 470 ? 38.156 -23.969 -11.109 1 95.19 470 ASP B C 1
ATOM 9577 O O . ASP B 1 470 ? 38.094 -24.859 -10.258 1 95.19 470 ASP B O 1
ATOM 9581 N N . SER B 1 471 ? 39.281 -23.344 -11.336 1 96.25 471 SER B N 1
ATOM 9582 C CA . SER B 1 471 ? 40.531 -23.656 -10.641 1 96.25 471 SER B CA 1
ATOM 9583 C C . SER B 1 471 ? 40.531 -23.078 -9.234 1 96.25 471 SER B C 1
ATOM 9585 O O . SER B 1 471 ? 41.281 -23.547 -8.367 1 96.25 471 SER B O 1
ATOM 9587 N N . GLY B 1 472 ? 39.75 -22.094 -9.117 1 95.62 472 GLY B N 1
ATOM 9588 C CA . GLY B 1 472 ? 39.75 -21.391 -7.84 1 95.62 472 GLY B CA 1
ATOM 9589 C C . GLY B 1 472 ? 40.531 -20.109 -7.879 1 95.62 472 GLY B C 1
ATOM 9590 O O . GLY B 1 472 ? 40.5 -19.312 -6.934 1 95.62 472 GLY B O 1
ATOM 9591 N N . ALA B 1 473 ? 41.219 -19.781 -8.898 1 96.31 473 ALA B N 1
ATOM 9592 C CA . ALA B 1 473 ? 41.938 -18.516 -9.039 1 96.31 473 ALA B CA 1
ATOM 9593 C C . ALA B 1 473 ? 40.969 -17.344 -9.078 1 96.31 473 ALA B C 1
ATOM 9595 O O . ALA B 1 473 ? 41.281 -16.266 -8.547 1 96.31 473 ALA B O 1
ATOM 9596 N N . THR B 1 474 ? 39.906 -17.578 -9.719 1 95.44 474 THR B N 1
ATOM 9597 C CA . THR B 1 474 ? 38.812 -16.625 -9.695 1 95.44 474 THR B CA 1
ATOM 9598 C C . THR B 1 474 ? 37.719 -17.078 -8.727 1 95.44 474 THR B C 1
ATOM 9600 O O . THR B 1 474 ? 37.344 -18.25 -8.734 1 95.44 474 THR B O 1
ATOM 9603 N N . LYS B 1 475 ? 37.344 -16.188 -7.863 1 96.88 475 LYS B N 1
ATOM 9604 C CA . LYS B 1 475 ? 36.25 -16.469 -6.945 1 96.88 475 LYS B CA 1
ATOM 9605 C C . LYS B 1 475 ? 34.969 -15.75 -7.375 1 96.88 475 LYS B C 1
ATOM 9607 O O . LYS B 1 475 ? 34.938 -14.523 -7.5 1 96.88 475 LYS B O 1
ATOM 9612 N N . TYR B 1 476 ? 33.938 -16.484 -7.586 1 97.94 476 TYR B N 1
ATOM 9613 C CA . TYR B 1 476 ? 32.688 -15.945 -8.125 1 97.94 476 TYR B CA 1
ATOM 9614 C C . TYR B 1 476 ? 31.641 -15.805 -7.035 1 97.94 476 TYR B C 1
ATOM 9616 O O . TYR B 1 476 ? 31.531 -16.656 -6.148 1 97.94 476 TYR B O 1
ATOM 9624 N N . PRO B 1 477 ? 30.828 -14.68 -7.047 1 98.12 477 PRO B N 1
ATOM 9625 C CA . PRO B 1 477 ? 29.625 -14.672 -6.215 1 98.12 477 PRO B CA 1
ATOM 9626 C C . PRO B 1 477 ? 28.578 -15.695 -6.668 1 98.12 477 PRO B C 1
ATOM 9628 O O . PRO B 1 477 ? 28.594 -16.109 -7.828 1 98.12 477 PRO B O 1
ATOM 9631 N N . VAL B 1 478 ? 27.688 -16.141 -5.746 1 98.75 478 VAL B N 1
ATOM 9632 C CA . VAL B 1 478 ? 26.734 -17.188 -6.051 1 98.75 478 VAL B CA 1
ATOM 9633 C C . VAL B 1 478 ? 25.328 -16.719 -5.711 1 98.75 478 VAL B C 1
ATOM 9635 O O . VAL B 1 478 ? 25.078 -16.188 -4.625 1 98.75 478 VAL B O 1
ATOM 9638 N N . LEU B 1 479 ? 24.438 -16.828 -6.609 1 98.75 479 LEU B N 1
ATOM 9639 C CA . LEU B 1 479 ? 23.031 -16.547 -6.418 1 98.75 479 LEU B CA 1
ATOM 9640 C C . LEU B 1 479 ? 22.188 -17.812 -6.547 1 98.75 479 LEU B C 1
ATOM 9642 O O . LEU B 1 479 ? 22.203 -18.469 -7.594 1 98.75 479 LEU B O 1
ATOM 9646 N N . PHE B 1 480 ? 21.531 -18.172 -5.48 1 98.88 480 PHE B N 1
ATOM 9647 C CA . PHE B 1 480 ? 20.547 -19.266 -5.547 1 98.88 480 PHE B CA 1
ATOM 9648 C C . PHE B 1 480 ? 19.219 -18.75 -6.066 1 98.88 480 PHE B C 1
ATOM 9650 O O . PHE B 1 480 ? 18.672 -17.766 -5.559 1 98.88 480 PHE B O 1
ATOM 9657 N N . HIS B 1 481 ? 18.734 -19.359 -7.129 1 98.75 481 HIS B N 1
ATOM 9658 C CA . HIS B 1 481 ? 17.375 -19.125 -7.637 1 98.75 481 HIS B CA 1
ATOM 9659 C C . HIS B 1 481 ? 16.438 -20.25 -7.227 1 98.75 481 HIS B C 1
ATOM 9661 O O . HIS B 1 481 ? 16.594 -21.391 -7.664 1 98.75 481 HIS B O 1
ATOM 9667 N N . VAL B 1 482 ? 15.328 -19.859 -6.441 1 98.69 482 VAL B N 1
ATOM 9668 C CA . VAL B 1 482 ? 14.477 -20.906 -5.883 1 98.69 482 VAL B CA 1
ATOM 9669 C C . VAL B 1 482 ? 13.016 -20.594 -6.18 1 98.69 482 VAL B C 1
ATOM 9671 O O . VAL B 1 482 ? 12.617 -19.438 -6.211 1 98.69 482 VAL B O 1
ATOM 9674 N N . TYR B 1 483 ? 12.266 -21.578 -6.504 1 98 483 TYR B N 1
ATOM 9675 C CA . TYR B 1 483 ? 10.812 -21.547 -6.402 1 98 483 TYR B CA 1
ATOM 9676 C C . TYR B 1 483 ? 10.32 -22.469 -5.297 1 98 483 TYR B C 1
ATOM 9678 O O . TYR B 1 483 ? 10.07 -22.031 -4.176 1 98 483 TYR B O 1
ATOM 9686 N N . GLY B 1 484 ? 10.383 -23.781 -5.512 1 97.44 484 GLY B N 1
ATOM 9687 C CA . GLY B 1 484 ? 10.227 -24.75 -4.438 1 97.44 484 GLY B CA 1
ATOM 9688 C C . GLY B 1 484 ? 8.773 -25.031 -4.102 1 97.44 484 GLY B C 1
ATOM 9689 O O . GLY B 1 484 ? 8.484 -25.766 -3.152 1 97.44 484 GLY B O 1
ATOM 9690 N N . GLY B 1 485 ? 7.773 -24.5 -4.832 1 97.62 485 GLY B N 1
ATOM 9691 C CA . GLY B 1 485 ? 6.375 -24.797 -4.57 1 97.62 485 GLY B CA 1
ATOM 9692 C C . GLY B 1 485 ? 6.016 -26.25 -4.824 1 97.62 485 GLY B C 1
ATOM 9693 O O . GLY B 1 485 ? 6.691 -26.938 -5.594 1 97.62 485 GLY B O 1
ATOM 9694 N N . PRO B 1 486 ? 4.969 -26.719 -4.184 1 97.31 486 PRO B N 1
ATOM 9695 C CA . PRO B 1 486 ? 4.59 -28.125 -4.348 1 97.31 486 PRO B CA 1
ATOM 9696 C C . PRO B 1 486 ? 4.414 -28.516 -5.812 1 97.31 486 PRO B C 1
ATOM 9698 O O . PRO B 1 486 ? 3.695 -27.859 -6.555 1 97.31 486 PRO B O 1
ATOM 9701 N N . ALA B 1 487 ? 5.145 -29.562 -6.195 1 96 487 ALA B N 1
ATOM 9702 C CA . ALA B 1 487 ? 5.047 -30.234 -7.492 1 96 487 ALA B CA 1
ATOM 9703 C C . ALA B 1 487 ? 5.66 -29.375 -8.594 1 96 487 ALA B C 1
ATOM 9705 O O . ALA B 1 487 ? 5.59 -29.719 -9.773 1 96 487 ALA B O 1
ATOM 9706 N N . SER B 1 488 ? 6.27 -28.234 -8.234 1 97 488 SER B N 1
ATOM 9707 C CA . SER B 1 488 ? 6.926 -27.375 -9.219 1 97 488 SER B CA 1
ATOM 9708 C C . SER B 1 488 ? 8.273 -27.953 -9.641 1 97 488 SER B C 1
ATOM 9710 O O . SER B 1 488 ? 8.773 -28.891 -9.016 1 97 488 SER B O 1
ATOM 9712 N N . GLN B 1 489 ? 8.797 -27.484 -10.703 1 97.75 489 GLN B N 1
ATOM 9713 C CA . GLN B 1 489 ? 10.133 -27.844 -11.164 1 97.75 489 GLN B CA 1
ATOM 9714 C C . GLN B 1 489 ? 10.828 -26.641 -11.812 1 97.75 489 GLN B C 1
ATOM 9716 O O . GLN B 1 489 ? 10.281 -26.016 -12.719 1 97.75 489 GLN B O 1
ATOM 9721 N N . LEU B 1 490 ? 11.922 -26.344 -11.266 1 97.12 490 LEU B N 1
ATOM 9722 C CA . LEU B 1 490 ? 12.758 -25.281 -11.836 1 97.12 490 LEU B CA 1
ATOM 9723 C C . LEU B 1 490 ? 13.906 -25.875 -12.641 1 97.12 490 LEU B C 1
ATOM 9725 O O . LEU B 1 490 ? 14.281 -25.312 -13.68 1 97.12 490 LEU B O 1
ATOM 9729 N N . VAL B 1 491 ? 14.453 -27 -12.211 1 98.5 491 VAL B N 1
ATOM 9730 C CA . VAL B 1 491 ? 15.578 -27.656 -12.867 1 98.5 491 VAL B CA 1
ATOM 9731 C C . VAL B 1 491 ? 15.07 -28.578 -13.969 1 98.5 491 VAL B C 1
ATOM 9733 O O . VAL B 1 491 ? 14.578 -29.672 -13.695 1 98.5 491 VAL B O 1
ATOM 9736 N N . SER B 1 492 ? 15.195 -28.156 -15.188 1 97.94 492 SER B N 1
ATOM 9737 C CA . SER B 1 492 ? 14.789 -28.938 -16.359 1 97.94 492 SER B CA 1
ATOM 9738 C C . SER B 1 492 ? 15.617 -28.562 -17.578 1 97.94 492 SER B C 1
ATOM 9740 O O . SER B 1 492 ? 16.344 -27.578 -17.578 1 97.94 492 SER B O 1
ATOM 9742 N N . LYS B 1 493 ? 15.484 -29.328 -18.594 1 97.69 493 LYS B N 1
ATOM 9743 C CA . LYS B 1 493 ? 16.234 -29.109 -19.828 1 97.69 493 LYS B CA 1
ATOM 9744 C C . LYS B 1 493 ? 15.469 -28.188 -20.781 1 97.69 493 LYS B C 1
ATOM 9746 O O . LYS B 1 493 ? 15.82 -28.078 -21.953 1 97.69 493 LYS B O 1
ATOM 9751 N N . ARG B 1 494 ? 14.453 -27.547 -20.281 1 96.56 494 ARG B N 1
ATOM 9752 C CA . ARG B 1 494 ? 13.727 -26.594 -21.109 1 96.56 494 ARG B CA 1
ATOM 9753 C C . ARG B 1 494 ? 14.625 -25.422 -21.516 1 96.56 494 ARG B C 1
ATOM 9755 O O . ARG B 1 494 ? 15.422 -24.938 -20.719 1 96.56 494 ARG B O 1
ATOM 9762 N N . TYR B 1 495 ? 14.453 -24.984 -22.766 1 94.38 495 TYR B N 1
ATOM 9763 C CA . TYR B 1 495 ? 15.227 -23.859 -23.266 1 94.38 495 TYR B CA 1
ATOM 9764 C C . TYR B 1 495 ? 14.797 -22.562 -22.609 1 94.38 495 TYR B C 1
ATOM 9766 O O . TYR B 1 495 ? 13.609 -22.219 -22.625 1 94.38 495 TYR B O 1
ATOM 9774 N N . ARG B 1 496 ? 15.758 -21.891 -22.031 1 89.88 496 ARG B N 1
ATOM 9775 C CA . ARG B 1 496 ? 15.5 -20.578 -21.438 1 89.88 496 ARG B CA 1
ATOM 9776 C C . ARG B 1 496 ? 16.75 -19.703 -21.5 1 89.88 496 ARG B C 1
ATOM 9778 O O . ARG B 1 496 ? 17.844 -20.156 -21.172 1 89.88 496 ARG B O 1
ATOM 9785 N N . VAL B 1 497 ? 16.609 -18.469 -22.031 1 88.94 497 VAL B N 1
ATOM 9786 C CA . VAL B 1 497 ? 17.531 -17.375 -21.797 1 88.94 497 VAL B CA 1
ATOM 9787 C C . VAL B 1 497 ? 16.906 -16.359 -20.828 1 88.94 497 VAL B C 1
ATOM 9789 O O . VAL B 1 497 ? 16.141 -15.492 -21.25 1 88.94 497 VAL B O 1
ATOM 9792 N N . SER B 1 498 ? 17.219 -16.516 -19.609 1 88.94 498 SER B N 1
ATOM 9793 C CA . SER B 1 498 ? 16.5 -15.828 -18.547 1 88.94 498 SER B CA 1
ATOM 9794 C C . SER B 1 498 ? 17.359 -14.734 -17.906 1 88.94 498 SER B C 1
ATOM 9796 O O . SER B 1 498 ? 18.469 -14.469 -18.375 1 88.94 498 SER B O 1
ATOM 9798 N N . TRP B 1 499 ? 16.781 -14.07 -16.922 1 92.88 499 TRP B N 1
ATOM 9799 C CA . TRP B 1 499 ? 17.484 -13.062 -16.125 1 92.88 499 TRP B CA 1
ATOM 9800 C C . TRP B 1 499 ? 18.75 -13.633 -15.516 1 92.88 499 TRP B C 1
ATOM 9802 O O . TRP B 1 499 ? 19.766 -12.93 -15.406 1 92.88 499 TRP B O 1
ATOM 9812 N N . SER B 1 500 ? 18.781 -14.938 -15.18 1 93.94 500 SER B N 1
ATOM 9813 C CA . SER B 1 500 ? 19.953 -15.617 -14.648 1 93.94 500 SER B CA 1
ATOM 9814 C C . SER B 1 500 ? 21.109 -15.578 -15.648 1 93.94 500 SER B C 1
ATOM 9816 O O . SER B 1 500 ? 22.266 -15.422 -15.258 1 93.94 500 SER B O 1
ATOM 9818 N N . SER B 1 501 ? 20.781 -15.75 -16.922 1 92.88 501 SER B N 1
ATOM 9819 C CA . SER B 1 501 ? 21.797 -15.719 -17.953 1 92.88 501 SER B CA 1
ATOM 9820 C C . SER B 1 501 ? 22.453 -14.344 -18.047 1 92.88 501 SER B C 1
ATOM 9822 O O . SER B 1 501 ? 23.656 -14.242 -18.312 1 92.88 501 SER B O 1
ATOM 9824 N N . VAL B 1 502 ? 21.703 -13.336 -17.812 1 92.62 502 VAL B N 1
ATOM 9825 C CA . VAL B 1 502 ? 22.219 -11.969 -17.844 1 92.62 502 VAL B CA 1
ATOM 9826 C C . VAL B 1 502 ? 23.203 -11.766 -16.703 1 92.62 502 VAL B C 1
ATOM 9828 O O . VAL B 1 502 ? 24.281 -11.211 -16.891 1 92.62 502 VAL B O 1
ATOM 9831 N N . LEU B 1 503 ? 22.875 -12.25 -15.562 1 95.25 503 LEU B N 1
ATOM 9832 C CA . LEU B 1 503 ? 23.703 -12.094 -14.383 1 95.25 503 LEU B CA 1
ATOM 9833 C C . LEU B 1 503 ? 25.047 -12.812 -14.562 1 95.25 503 LEU B C 1
ATOM 9835 O O . LEU B 1 503 ? 26.094 -12.289 -14.172 1 95.25 503 LEU B O 1
ATOM 9839 N N . SER B 1 504 ? 24.938 -14 -15.148 1 95.62 504 SER B N 1
ATOM 9840 C CA . SER B 1 504 ? 26.141 -14.82 -15.328 1 95.62 504 SER B CA 1
ATOM 9841 C C . SER B 1 504 ? 27.016 -14.289 -16.453 1 95.62 504 SER B C 1
ATOM 9843 O O . SER B 1 504 ? 28.234 -14.414 -16.406 1 95.62 504 SER B O 1
ATOM 9845 N N . SER B 1 505 ? 26.422 -13.695 -17.438 1 93.38 505 SER B N 1
ATOM 9846 C CA . SER B 1 505 ? 27.141 -13.242 -18.609 1 93.38 505 SER B CA 1
ATOM 9847 C C . SER B 1 505 ? 27.719 -11.852 -18.406 1 93.38 505 SER B C 1
ATOM 9849 O O . SER B 1 505 ? 28.594 -11.406 -19.172 1 93.38 505 SER B O 1
ATOM 9851 N N . ASP B 1 506 ? 27.188 -11.164 -17.438 1 92.62 506 ASP B N 1
ATOM 9852 C CA . ASP B 1 506 ? 27.688 -9.82 -17.172 1 92.62 506 ASP B CA 1
ATOM 9853 C C . ASP B 1 506 ? 29.172 -9.852 -16.781 1 92.62 506 ASP B C 1
ATOM 9855 O O . ASP B 1 506 ? 29.531 -10.492 -15.797 1 92.62 506 ASP B O 1
ATOM 9859 N N . PRO B 1 507 ? 30.047 -9.117 -17.453 1 90.88 507 PRO B N 1
ATOM 9860 C CA . PRO B 1 507 ? 31.484 -9.203 -17.203 1 90.88 507 PRO B CA 1
ATOM 9861 C C . PRO B 1 507 ? 31.875 -8.641 -15.836 1 90.88 507 PRO B C 1
ATOM 9863 O O . PRO B 1 507 ? 32.906 -9.023 -15.281 1 90.88 507 PRO B O 1
ATOM 9866 N N . ASP B 1 508 ? 31 -7.809 -15.281 1 89.88 508 ASP B N 1
ATOM 9867 C CA . ASP B 1 508 ? 31.328 -7.199 -13.992 1 89.88 508 ASP B CA 1
ATOM 9868 C C . ASP B 1 508 ? 30.797 -8.047 -12.836 1 89.88 508 ASP B C 1
ATOM 9870 O O . ASP B 1 508 ? 31.359 -8.031 -11.742 1 89.88 508 ASP B O 1
ATOM 9874 N N . LEU B 1 509 ? 29.766 -8.781 -13.055 1 93.5 509 LEU B N 1
ATOM 9875 C CA . LEU B 1 509 ? 29.125 -9.539 -11.992 1 93.5 509 LEU B CA 1
ATOM 9876 C C . LEU B 1 509 ? 29.609 -10.984 -11.977 1 93.5 509 LEU B C 1
ATOM 9878 O O . LEU B 1 509 ? 30 -11.508 -10.93 1 93.5 509 LEU B O 1
ATOM 9882 N N . GLN B 1 510 ? 29.578 -11.625 -13.211 1 94.81 510 GLN B N 1
ATOM 9883 C CA . GLN B 1 510 ? 30 -13.008 -13.398 1 94.81 510 GLN B CA 1
ATOM 9884 C C . GLN B 1 510 ? 29.453 -13.914 -12.297 1 94.81 510 GLN B C 1
ATOM 9886 O O . GLN B 1 510 ? 30.203 -14.672 -11.68 1 94.81 510 GLN B O 1
ATOM 9891 N N . CYS B 1 511 ? 28.203 -13.812 -12.039 1 96.69 511 CYS B N 1
ATOM 9892 C CA . CYS B 1 511 ? 27.516 -14.523 -10.969 1 96.69 511 CYS B CA 1
ATOM 9893 C C . CYS B 1 511 ? 27.234 -15.969 -11.367 1 96.69 511 CYS B C 1
ATOM 9895 O O . CYS B 1 511 ? 26.766 -16.234 -12.477 1 96.69 511 CYS B O 1
ATOM 9897 N N . ILE B 1 512 ? 27.594 -16.891 -10.492 1 98.44 512 ILE B N 1
ATOM 9898 C CA . ILE B 1 512 ? 27.109 -18.25 -10.641 1 98.44 512 ILE B CA 1
ATOM 9899 C C . ILE B 1 512 ? 25.672 -18.359 -10.125 1 98.44 512 ILE B C 1
ATOM 9901 O O . ILE B 1 512 ? 25.375 -17.906 -9.008 1 98.44 512 ILE B O 1
ATOM 9905 N N . VAL B 1 513 ? 24.797 -18.875 -10.93 1 98.62 513 VAL B N 1
ATOM 9906 C CA . VAL B 1 513 ? 23.406 -19.047 -10.492 1 98.62 513 VAL B CA 1
ATOM 9907 C C . VAL B 1 513 ? 23.125 -20.531 -10.289 1 98.62 513 VAL B C 1
ATOM 9909 O O . VAL B 1 513 ? 23.328 -21.344 -11.195 1 98.62 513 VAL B O 1
ATOM 9912 N N . VAL B 1 514 ? 22.641 -20.859 -9.102 1 98.81 514 VAL B N 1
ATOM 9913 C CA . VAL B 1 514 ? 22.344 -22.234 -8.75 1 98.81 514 VAL B CA 1
ATOM 9914 C C . VAL B 1 514 ? 20.859 -22.406 -8.461 1 98.81 514 VAL B C 1
ATOM 9916 O O . VAL B 1 514 ? 20.266 -21.625 -7.715 1 98.81 514 VAL B O 1
ATOM 9919 N N . SER B 1 515 ? 20.234 -23.359 -9.109 1 98.69 515 SER B N 1
ATOM 9920 C CA . SER B 1 515 ? 18.875 -23.781 -8.797 1 98.69 515 SER B CA 1
ATOM 9921 C C . SER B 1 515 ? 18.828 -25.219 -8.289 1 98.69 515 SER B C 1
ATOM 9923 O O . SER B 1 515 ? 19.5 -26.094 -8.852 1 98.69 515 SER B O 1
ATOM 9925 N N . VAL B 1 516 ? 18.047 -25.406 -7.234 1 98.69 516 VAL B N 1
ATOM 9926 C CA . VAL B 1 516 ? 17.922 -26.734 -6.637 1 98.69 516 VAL B CA 1
ATOM 9927 C C . VAL B 1 516 ? 16.438 -27.078 -6.473 1 98.69 516 VAL B C 1
ATOM 9929 O O . VAL B 1 516 ? 15.672 -26.312 -5.883 1 98.69 516 VAL B O 1
ATOM 9932 N N . ASP B 1 517 ? 16.062 -28.188 -6.992 1 98.62 517 ASP B N 1
ATOM 9933 C CA . ASP B 1 517 ? 14.734 -28.734 -6.703 1 98.62 517 ASP B CA 1
ATOM 9934 C C . ASP B 1 517 ? 14.781 -29.703 -5.531 1 98.62 517 ASP B C 1
ATOM 9936 O O . ASP B 1 517 ? 15.148 -30.875 -5.699 1 98.62 517 ASP B O 1
ATOM 9940 N N . GLY B 1 518 ? 14.391 -29.156 -4.391 1 98.31 518 GLY B N 1
ATOM 9941 C CA . GLY B 1 518 ? 14.391 -29.953 -3.176 1 98.31 518 GLY B CA 1
ATOM 9942 C C . GLY B 1 518 ? 13.07 -30.672 -2.934 1 98.31 518 GLY B C 1
ATOM 9943 O O . GLY B 1 518 ? 12.25 -30.797 -3.844 1 98.31 518 GLY B O 1
ATOM 9944 N N . ARG B 1 519 ? 12.914 -31.281 -1.729 1 97.31 519 ARG B N 1
ATOM 9945 C CA . ARG B 1 519 ? 11.703 -32 -1.352 1 97.31 519 ARG B CA 1
ATOM 9946 C C . ARG B 1 519 ? 10.461 -31.156 -1.616 1 97.31 519 ARG B C 1
ATOM 9948 O O . ARG B 1 519 ? 10.461 -29.953 -1.382 1 97.31 519 ARG B O 1
ATOM 9955 N N . GLY B 1 520 ? 9.453 -31.797 -2.096 1 98.19 520 GLY B N 1
ATOM 9956 C CA . GLY B 1 520 ? 8.188 -31.141 -2.396 1 98.19 520 GLY B CA 1
ATOM 9957 C C . GLY B 1 520 ? 8.016 -30.812 -3.871 1 98.19 520 GLY B C 1
ATOM 9958 O O . GLY B 1 520 ? 6.906 -30.531 -4.324 1 98.19 520 GLY B O 1
ATOM 9959 N N . THR B 1 521 ? 9.07 -30.844 -4.652 1 98.06 521 THR B N 1
ATOM 9960 C CA . THR B 1 521 ? 8.992 -30.531 -6.074 1 98.06 521 THR B CA 1
ATOM 9961 C C . THR B 1 521 ? 8.617 -31.766 -6.887 1 98.06 521 THR B C 1
ATOM 9963 O O . THR B 1 521 ? 8.453 -32.844 -6.328 1 98.06 521 THR B O 1
ATOM 9966 N N . GLY B 1 522 ? 8.492 -31.547 -8.18 1 97 522 GLY B N 1
ATOM 9967 C CA . GLY B 1 522 ? 7.836 -32.562 -8.984 1 97 522 GLY B CA 1
ATOM 9968 C C . GLY B 1 522 ? 8.812 -33.469 -9.703 1 97 522 GLY B C 1
ATOM 9969 O O . GLY B 1 522 ? 10.016 -33.219 -9.734 1 97 522 GLY B O 1
ATOM 9970 N N . PHE B 1 523 ? 8.32 -34.656 -10.109 1 97.88 523 PHE B N 1
ATOM 9971 C CA . PHE B 1 523 ? 8.883 -35.625 -11.047 1 97.88 523 PHE B CA 1
ATOM 9972 C C . PHE B 1 523 ? 10 -36.438 -10.391 1 97.88 523 PHE B C 1
ATOM 9974 O O . PHE B 1 523 ? 10.906 -36.906 -11.078 1 97.88 523 PHE B O 1
ATOM 9981 N N . MET B 1 524 ? 10.016 -36.469 -9.062 1 97.56 524 MET B N 1
ATOM 9982 C CA . MET B 1 524 ? 10.992 -37.281 -8.328 1 97.56 524 MET B CA 1
ATOM 9983 C C . MET B 1 524 ? 10.297 -38.344 -7.469 1 97.56 524 MET B C 1
ATOM 9985 O O . MET B 1 524 ? 10.891 -38.875 -6.527 1 97.56 524 MET B O 1
ATOM 9989 N N . GLY B 1 525 ? 8.984 -38.562 -7.777 1 97.12 525 GLY B N 1
ATOM 9990 C CA . GLY B 1 525 ? 8.211 -39.562 -7.035 1 97.12 525 GLY B CA 1
ATOM 9991 C C . GLY B 1 525 ? 7.414 -38.938 -5.891 1 97.12 525 GLY B C 1
ATOM 9992 O O . GLY B 1 525 ? 7.73 -37.844 -5.414 1 97.12 525 GLY B O 1
ATOM 9993 N N . ARG B 1 526 ? 6.434 -39.719 -5.379 1 97.5 526 ARG B N 1
ATOM 9994 C CA . ARG B 1 526 ? 5.496 -39.25 -4.363 1 97.5 526 ARG B CA 1
ATOM 9995 C C . ARG B 1 526 ? 6.18 -39.125 -3.006 1 97.5 526 ARG B C 1
ATOM 9997 O O . ARG B 1 526 ? 5.852 -38.219 -2.219 1 97.5 526 ARG B O 1
ATOM 10004 N N . LYS B 1 527 ? 7.121 -40.031 -2.754 1 96.44 527 LYS B N 1
ATOM 10005 C CA . LYS B 1 527 ? 7.836 -39.906 -1.487 1 96.44 527 LYS B CA 1
ATOM 10006 C C . LYS B 1 527 ? 8.531 -38.562 -1.364 1 96.44 527 LYS B C 1
ATOM 10008 O O . LYS B 1 527 ? 8.453 -37.906 -0.318 1 96.44 527 LYS B O 1
ATOM 10013 N N . PHE B 1 528 ? 9.219 -38.094 -2.416 1 97.44 528 PHE B N 1
ATOM 10014 C CA . PHE B 1 528 ? 9.906 -36.812 -2.494 1 97.44 528 PHE B CA 1
ATOM 10015 C C . PHE B 1 528 ? 8.906 -35.656 -2.412 1 97.44 528 PHE B C 1
ATOM 10017 O O . PHE B 1 528 ? 9.156 -34.688 -1.721 1 97.44 528 PHE B O 1
ATOM 10024 N N . LEU B 1 529 ? 7.77 -35.812 -3.02 1 97.81 529 LEU B N 1
ATOM 10025 C CA . LEU B 1 529 ? 6.75 -34.781 -3.146 1 97.81 529 LEU B CA 1
ATOM 10026 C C . LEU B 1 529 ? 6 -34.594 -1.831 1 97.81 529 LEU B C 1
ATOM 10028 O O . LEU B 1 529 ? 5.832 -33.469 -1.366 1 97.81 529 LEU B O 1
ATOM 10032 N N . THR B 1 530 ? 5.566 -35.625 -1.133 1 97.69 530 THR B N 1
ATOM 10033 C CA . THR B 1 530 ? 4.602 -35.562 -0.043 1 97.69 530 THR B CA 1
ATOM 10034 C C . THR B 1 530 ? 5.309 -35.375 1.296 1 97.69 530 THR B C 1
ATOM 10036 O O . THR B 1 530 ? 4.656 -35.188 2.328 1 97.69 530 THR B O 1
ATOM 10039 N N . GLU B 1 531 ? 6.652 -35.312 1.241 1 96.62 531 GLU B N 1
ATOM 10040 C CA . GLU B 1 531 ? 7.422 -35.125 2.465 1 96.62 531 GLU B CA 1
ATOM 10041 C C . GLU B 1 531 ? 7.047 -33.781 3.141 1 96.62 531 GLU B C 1
ATOM 10043 O O . GLU B 1 531 ? 7.215 -33.656 4.352 1 96.62 531 GLU B O 1
ATOM 10048 N N . ILE B 1 532 ? 6.531 -32.875 2.418 1 97.81 532 ILE B N 1
ATOM 10049 C CA . ILE B 1 532 ? 6.297 -31.547 2.93 1 97.81 532 ILE B CA 1
ATOM 10050 C C . ILE B 1 532 ? 4.871 -31.438 3.473 1 97.81 532 ILE B C 1
ATOM 10052 O O . ILE B 1 532 ? 4.469 -30.391 3.977 1 97.81 532 ILE B O 1
ATOM 10056 N N . GLN B 1 533 ? 4.043 -32.531 3.355 1 97.94 533 GLN B N 1
ATOM 10057 C CA . GLN B 1 533 ? 2.65 -32.469 3.783 1 97.94 533 GLN B CA 1
ATOM 10058 C C . GLN B 1 533 ? 2.533 -32.031 5.238 1 97.94 533 GLN B C 1
ATOM 10060 O O . GLN B 1 533 ? 3.232 -32.562 6.109 1 97.94 533 GLN B O 1
ATOM 10065 N N . GLY B 1 534 ? 1.75 -31.016 5.484 1 97.69 534 GLY B N 1
ATOM 10066 C CA . GLY B 1 534 ? 1.471 -30.531 6.824 1 97.69 534 GLY B CA 1
ATOM 10067 C C . GLY B 1 534 ? 2.521 -29.562 7.34 1 97.69 534 GLY B C 1
ATOM 10068 O O . GLY B 1 534 ? 2.379 -29.016 8.43 1 97.69 534 GLY B O 1
ATOM 10069 N N . ARG B 1 535 ? 3.543 -29.391 6.555 1 96.81 535 ARG B N 1
ATOM 10070 C CA . ARG B 1 535 ? 4.629 -28.547 7.051 1 96.81 535 ARG B CA 1
ATOM 10071 C C . ARG B 1 535 ? 5.371 -27.875 5.898 1 96.81 535 ARG B C 1
ATOM 10073 O O . ARG B 1 535 ? 6.598 -27.953 5.812 1 96.81 535 ARG B O 1
ATOM 10080 N N . ILE B 1 536 ? 4.648 -27.25 5.066 1 97.94 536 ILE B N 1
ATOM 10081 C CA . ILE B 1 536 ? 5.293 -26.625 3.914 1 97.94 536 ILE B CA 1
ATOM 10082 C C . ILE B 1 536 ? 6.246 -25.531 4.383 1 97.94 536 ILE B C 1
ATOM 10084 O O . ILE B 1 536 ? 6.031 -24.922 5.434 1 97.94 536 ILE B O 1
ATOM 10088 N N . GLY B 1 537 ? 7.34 -25.266 3.639 1 97.69 537 GLY B N 1
ATOM 10089 C CA . GLY B 1 537 ? 8.312 -24.203 3.891 1 97.69 537 GLY B CA 1
ATOM 10090 C C . GLY B 1 537 ? 9.477 -24.656 4.75 1 97.69 537 GLY B C 1
ATOM 10091 O O . GLY B 1 537 ? 10.508 -24 4.801 1 97.69 537 GLY B O 1
ATOM 10092 N N . VAL B 1 538 ? 9.344 -25.781 5.438 1 97.38 538 VAL B N 1
ATOM 10093 C CA . VAL B 1 538 ? 10.352 -26.219 6.395 1 97.38 538 VAL B CA 1
ATOM 10094 C C . VAL B 1 538 ? 11.477 -26.953 5.656 1 97.38 538 VAL B C 1
ATOM 10096 O O . VAL B 1 538 ? 12.578 -26.422 5.516 1 97.38 538 VAL B O 1
ATOM 10099 N N . TYR B 1 539 ? 11.109 -28.031 5.027 1 97.38 539 TYR B N 1
ATOM 10100 C CA . TYR B 1 539 ? 12.133 -28.828 4.359 1 97.38 539 TYR B CA 1
ATOM 10101 C C . TYR B 1 539 ? 12.656 -28.125 3.117 1 97.38 539 TYR B C 1
ATOM 10103 O O . TYR B 1 539 ? 13.836 -28.234 2.781 1 97.38 539 TYR B O 1
ATOM 10111 N N . GLU B 1 540 ? 11.781 -27.422 2.484 1 98.06 540 GLU B N 1
ATOM 10112 C CA . GLU B 1 540 ? 12.148 -26.688 1.275 1 98.06 540 GLU B CA 1
ATOM 10113 C C . GLU B 1 540 ? 13.266 -25.688 1.555 1 98.06 540 GLU B C 1
ATOM 10115 O O . GLU B 1 540 ? 14.227 -25.594 0.796 1 98.06 540 GLU B O 1
ATOM 10120 N N . SER B 1 541 ? 13.148 -24.938 2.623 1 98.25 541 SER B N 1
ATOM 10121 C CA . SER B 1 541 ? 14.164 -23.953 2.982 1 98.25 541 SER B CA 1
ATOM 10122 C C . SER B 1 541 ? 15.43 -24.625 3.502 1 98.25 541 SER B C 1
ATOM 10124 O O . SER B 1 541 ? 16.531 -24.188 3.197 1 98.25 541 SER B O 1
ATOM 10126 N N . LEU B 1 542 ? 15.289 -25.719 4.27 1 97.81 542 LEU B N 1
ATOM 10127 C CA . LEU B 1 542 ? 16.438 -26.453 4.789 1 97.81 542 LEU B CA 1
ATOM 10128 C C . LEU B 1 542 ? 17.266 -27.031 3.652 1 97.81 542 LEU B C 1
ATOM 10130 O O . LEU B 1 542 ? 18.5 -27.031 3.719 1 97.81 542 LEU B O 1
ATOM 10134 N N . ASP B 1 543 ? 16.578 -27.531 2.654 1 98.56 543 ASP B N 1
ATOM 10135 C CA . ASP B 1 543 ? 17.281 -28.094 1.507 1 98.56 543 ASP B CA 1
ATOM 10136 C C . ASP B 1 543 ? 18.141 -27.031 0.804 1 98.56 543 ASP B C 1
ATOM 10138 O O . ASP B 1 543 ? 19.266 -27.312 0.409 1 98.56 543 ASP B O 1
ATOM 10142 N N . GLN B 1 544 ? 17.594 -25.812 0.611 1 98.69 544 GLN B N 1
ATOM 10143 C CA . GLN B 1 544 ? 18.359 -24.734 0.005 1 98.69 544 GLN B CA 1
ATOM 10144 C C . GLN B 1 544 ? 19.594 -24.406 0.835 1 98.69 544 GLN B C 1
ATOM 10146 O O . GLN B 1 544 ? 20.688 -24.219 0.289 1 98.69 544 GLN B O 1
ATOM 10151 N N . LEU B 1 545 ? 19.438 -24.297 2.131 1 98.56 545 LEU B N 1
ATOM 10152 C CA . LEU B 1 545 ? 20.531 -23.953 3.037 1 98.56 545 LEU B CA 1
ATOM 10153 C C . LEU B 1 545 ? 21.625 -25.016 2.994 1 98.56 545 LEU B C 1
ATOM 10155 O O . LEU B 1 545 ? 22.812 -24.672 2.926 1 98.56 545 LEU B O 1
ATOM 10159 N N . GLU B 1 546 ? 21.219 -26.281 3.008 1 98.44 546 GLU B N 1
ATOM 10160 C CA . GLU B 1 546 ? 22.203 -27.359 3.012 1 98.44 546 GLU B CA 1
ATOM 10161 C C . GLU B 1 546 ? 22.984 -27.391 1.706 1 98.44 546 GLU B C 1
ATOM 10163 O O . GLU B 1 546 ? 24.203 -27.578 1.715 1 98.44 546 GLU B O 1
ATOM 10168 N N . VAL B 1 547 ? 22.297 -27.25 0.629 1 98.69 547 VAL B N 1
ATOM 10169 C CA . VAL B 1 547 ? 22.984 -27.234 -0.652 1 98.69 547 VAL B CA 1
ATOM 10170 C C . VAL B 1 547 ? 23.922 -26.031 -0.734 1 98.69 547 VAL B C 1
ATOM 10172 O O . VAL B 1 547 ? 25.031 -26.125 -1.247 1 98.69 547 VAL B O 1
ATOM 10175 N N . ALA B 1 548 ? 23.484 -24.875 -0.26 1 98.75 548 ALA B N 1
ATOM 10176 C CA . ALA B 1 548 ? 24.328 -23.688 -0.241 1 98.75 548 ALA B CA 1
ATOM 10177 C C . ALA B 1 548 ? 25.594 -23.922 0.573 1 98.75 548 ALA B C 1
ATOM 10179 O O . ALA B 1 548 ? 26.688 -23.516 0.172 1 98.75 548 ALA B O 1
ATOM 10180 N N . ARG B 1 549 ? 25.484 -24.594 1.717 1 98.19 549 ARG B N 1
ATOM 10181 C CA . ARG B 1 549 ? 26.641 -24.938 2.531 1 98.19 549 ARG B CA 1
ATOM 10182 C C . ARG B 1 549 ? 27.625 -25.797 1.757 1 98.19 549 ARG B C 1
ATOM 10184 O O . ARG B 1 549 ? 28.844 -25.578 1.809 1 98.19 549 ARG B O 1
ATOM 10191 N N . GLN B 1 550 ? 27.078 -26.75 1.079 1 97.94 550 GLN B N 1
ATOM 10192 C CA . GLN B 1 550 ? 27.938 -27.609 0.272 1 97.94 550 GLN B CA 1
ATOM 10193 C C . GLN B 1 550 ? 28.594 -26.828 -0.859 1 97.94 550 GLN B C 1
ATOM 10195 O O . GLN B 1 550 ? 29.766 -27.062 -1.186 1 97.94 550 GLN B O 1
ATOM 10200 N N . TRP B 1 551 ? 27.859 -25.906 -1.438 1 97.88 551 TRP B N 1
ATOM 10201 C CA . TRP B 1 551 ? 28.391 -25.109 -2.537 1 97.88 551 TRP B CA 1
ATOM 10202 C C . TRP B 1 551 ? 29.516 -24.188 -2.051 1 97.88 551 TRP B C 1
ATOM 10204 O O . TRP B 1 551 ? 30.453 -23.891 -2.797 1 97.88 551 TRP B O 1
ATOM 10214 N N . LYS B 1 552 ? 29.422 -23.75 -0.839 1 97.56 552 LYS B N 1
ATOM 10215 C CA . LYS B 1 552 ? 30.438 -22.859 -0.256 1 97.56 552 LYS B CA 1
ATOM 10216 C C . LYS B 1 552 ? 31.797 -23.562 -0.176 1 97.56 552 LYS B C 1
ATOM 10218 O O . LYS B 1 552 ? 32.844 -22.906 -0.08 1 97.56 552 LYS B O 1
ATOM 10223 N N . ASN B 1 553 ? 31.781 -24.875 -0.284 1 96.56 553 ASN B N 1
ATOM 10224 C CA . ASN B 1 553 ? 33.031 -25.641 -0.211 1 96.56 553 ASN B CA 1
ATOM 10225 C C . ASN B 1 553 ? 33.719 -25.719 -1.569 1 96.56 553 ASN B C 1
ATOM 10227 O O . ASN B 1 553 ? 34.844 -26.188 -1.666 1 96.56 553 ASN B O 1
ATOM 10231 N N . LYS B 1 554 ? 33.062 -25.25 -2.613 1 97.25 554 LYS B N 1
ATOM 10232 C CA . LYS B 1 554 ? 33.688 -25.25 -3.932 1 97.25 554 LYS B CA 1
ATOM 10233 C C . LYS B 1 554 ? 34.781 -24.203 -4.016 1 97.25 554 LYS B C 1
ATOM 10235 O O . LYS B 1 554 ? 34.625 -23.094 -3.5 1 97.25 554 LYS B O 1
ATOM 10240 N N . LYS B 1 555 ? 35.875 -24.5 -4.734 1 96.81 555 LYS B N 1
ATOM 10241 C CA . LYS B 1 555 ? 37.062 -23.672 -4.758 1 96.81 555 LYS B CA 1
ATOM 10242 C C . LYS B 1 555 ? 36.812 -22.375 -5.527 1 96.81 555 LYS B C 1
ATOM 10244 O O . LYS B 1 555 ? 37.5 -21.375 -5.301 1 96.81 555 LYS B O 1
ATOM 10249 N N . TYR B 1 556 ? 35.844 -22.312 -6.355 1 97.81 556 TYR B N 1
ATOM 10250 C CA . TYR B 1 556 ? 35.688 -21.203 -7.297 1 97.81 556 TYR B CA 1
ATOM 10251 C C . TYR B 1 556 ? 34.594 -20.266 -6.84 1 97.81 556 TYR B C 1
ATOM 10253 O O . TYR B 1 556 ? 34.125 -19.406 -7.609 1 97.81 556 TYR B O 1
ATOM 10261 N N . VAL B 1 557 ? 34.125 -20.406 -5.605 1 98 557 VAL B N 1
ATOM 10262 C CA . VAL B 1 557 ? 33.062 -19.516 -5.16 1 98 557 VAL B CA 1
ATOM 10263 C C . VAL B 1 557 ? 33.562 -18.609 -4.051 1 98 557 VAL B C 1
ATOM 10265 O O . VAL B 1 557 ? 34.469 -18.984 -3.303 1 98 557 VAL B O 1
ATOM 10268 N N . ASP B 1 558 ? 33.125 -17.391 -3.984 1 97.38 558 ASP B N 1
ATOM 10269 C CA . ASP B 1 558 ? 33.344 -16.469 -2.869 1 97.38 558 ASP B CA 1
ATOM 10270 C C . ASP B 1 558 ? 32.375 -16.766 -1.724 1 97.38 558 ASP B C 1
ATOM 10272 O O . ASP B 1 558 ? 31.188 -16.422 -1.803 1 97.38 558 ASP B O 1
ATOM 10276 N N . LYS B 1 559 ? 32.844 -17.25 -0.646 1 95.88 559 LYS B N 1
ATOM 10277 C CA . LYS B 1 559 ? 32.031 -17.75 0.455 1 95.88 559 LYS B CA 1
ATOM 10278 C C . LYS B 1 559 ? 31.266 -16.625 1.139 1 95.88 559 LYS B C 1
ATOM 10280 O O . LYS B 1 559 ? 30.297 -16.859 1.875 1 95.88 559 LYS B O 1
ATOM 10285 N N . ASP B 1 560 ? 31.656 -15.367 0.907 1 95.25 560 ASP B N 1
ATOM 10286 C CA . ASP B 1 560 ? 31.031 -14.227 1.575 1 95.25 560 ASP B CA 1
ATOM 10287 C C . ASP B 1 560 ? 30.062 -13.508 0.645 1 95.25 560 ASP B C 1
ATOM 10289 O O . ASP B 1 560 ? 29.531 -12.453 0.993 1 95.25 560 ASP B O 1
ATOM 10293 N N . LYS B 1 561 ? 29.828 -14.047 -0.512 1 97.62 561 LYS B N 1
ATOM 10294 C CA . LYS B 1 561 ? 28.938 -13.438 -1.483 1 97.62 561 LYS B CA 1
ATOM 10295 C C . LYS B 1 561 ? 27.891 -14.438 -1.985 1 97.62 561 LYS B C 1
ATOM 10297 O O . LYS B 1 561 ? 27.859 -14.75 -3.176 1 97.62 561 LYS B O 1
ATOM 10302 N N . PHE B 1 562 ? 27.047 -14.852 -1.056 1 98.62 562 PHE B N 1
ATOM 10303 C CA . PHE B 1 562 ? 25.953 -15.758 -1.354 1 98.62 562 PHE B CA 1
ATOM 10304 C C . PHE B 1 562 ? 24.609 -15.047 -1.207 1 98.62 562 PHE B C 1
ATOM 10306 O O . PHE B 1 562 ? 24.359 -14.383 -0.198 1 98.62 562 PHE B O 1
ATOM 10313 N N . ALA B 1 563 ? 23.828 -15.117 -2.191 1 98.75 563 ALA B N 1
ATOM 10314 C CA . ALA B 1 563 ? 22.469 -14.57 -2.176 1 98.75 563 ALA B CA 1
ATOM 10315 C C . ALA B 1 563 ? 21.438 -15.633 -2.57 1 98.75 563 ALA B C 1
ATOM 10317 O O . ALA B 1 563 ? 21.797 -16.641 -3.189 1 98.75 563 ALA B O 1
ATOM 10318 N N . ILE B 1 564 ? 20.234 -15.469 -2.205 1 98.88 564 ILE B N 1
ATOM 10319 C CA . ILE B 1 564 ? 19.094 -16.297 -2.607 1 98.88 564 ILE B CA 1
ATOM 10320 C C . ILE B 1 564 ? 17.938 -15.414 -3.066 1 98.88 564 ILE B C 1
ATOM 10322 O O . ILE B 1 564 ? 17.688 -14.359 -2.479 1 98.88 564 ILE B O 1
ATOM 10326 N N . TRP B 1 565 ? 17.281 -15.812 -4.137 1 98.69 565 TRP B N 1
ATOM 10327 C CA . TRP B 1 565 ? 16.141 -15.023 -4.582 1 98.69 565 TRP B CA 1
ATOM 10328 C C . TRP B 1 565 ? 15.031 -15.914 -5.137 1 98.69 565 TRP B C 1
ATOM 10330 O O . TRP B 1 565 ? 15.297 -17.031 -5.574 1 98.69 565 TRP B O 1
ATOM 10340 N N . GLY B 1 566 ? 13.852 -15.445 -5.078 1 98.69 566 GLY B N 1
ATOM 10341 C CA . GLY B 1 566 ? 12.711 -16.125 -5.68 1 98.69 566 GLY B CA 1
ATOM 10342 C C . GLY B 1 566 ? 11.477 -15.25 -5.766 1 98.69 566 GLY B C 1
ATOM 10343 O O . GLY B 1 566 ? 11.438 -14.164 -5.184 1 98.69 566 GLY B O 1
ATOM 10344 N N . TRP B 1 567 ? 10.516 -15.672 -6.566 1 98.62 567 TRP B N 1
ATOM 10345 C CA . TRP B 1 567 ? 9.234 -15.016 -6.82 1 98.62 567 TRP B CA 1
ATOM 10346 C C . TRP B 1 567 ? 8.078 -15.867 -6.312 1 98.62 567 TRP B C 1
ATOM 10348 O O . TRP B 1 567 ? 8.109 -17.094 -6.418 1 98.62 567 TRP B O 1
ATOM 10358 N N . SER B 1 568 ? 7.027 -15.211 -5.699 1 98.38 568 SER B N 1
ATOM 10359 C CA . SER B 1 568 ? 5.863 -15.938 -5.195 1 98.38 568 SER B CA 1
ATOM 10360 C C . SER B 1 568 ? 6.27 -16.969 -4.148 1 98.38 568 SER B C 1
ATOM 10362 O O . SER B 1 568 ? 6.93 -16.641 -3.162 1 98.38 568 SER B O 1
ATOM 10364 N N . TYR B 1 569 ? 6.023 -18.266 -4.383 1 98.69 569 TYR B N 1
ATOM 10365 C CA . TYR B 1 569 ? 6.461 -19.281 -3.447 1 98.69 569 TYR B CA 1
ATOM 10366 C C . TYR B 1 569 ? 7.973 -19.25 -3.268 1 98.69 569 TYR B C 1
ATOM 10368 O O . TYR B 1 569 ? 8.484 -19.516 -2.176 1 98.69 569 TYR B O 1
ATOM 10376 N N . GLY B 1 570 ? 8.719 -18.906 -4.32 1 98.75 570 GLY B N 1
ATOM 10377 C CA . GLY B 1 570 ? 10.156 -18.734 -4.199 1 98.75 570 GLY B CA 1
ATOM 10378 C C . GLY B 1 570 ? 10.539 -17.594 -3.289 1 98.75 570 GLY B C 1
ATOM 10379 O O . GLY B 1 570 ? 11.547 -17.672 -2.576 1 98.75 570 GLY B O 1
ATOM 10380 N N . GLY B 1 571 ? 9.75 -16.484 -3.396 1 98.88 571 GLY B N 1
ATOM 10381 C CA . GLY B 1 571 ? 9.953 -15.406 -2.443 1 98.88 571 GLY B CA 1
ATOM 10382 C C . GLY B 1 571 ? 9.734 -15.828 -1.004 1 98.88 571 GLY B C 1
ATOM 10383 O O . GLY B 1 571 ? 10.477 -15.414 -0.111 1 98.88 571 GLY B O 1
ATOM 10384 N N . TYR B 1 572 ? 8.75 -16.641 -0.803 1 98.81 572 TYR B N 1
ATOM 10385 C CA . TYR B 1 572 ? 8.453 -17.219 0.501 1 98.81 572 TYR B CA 1
ATOM 10386 C C . TYR B 1 572 ? 9.617 -18.062 1.002 1 98.81 572 TYR B C 1
ATOM 10388 O O . TYR B 1 572 ? 10.07 -17.891 2.133 1 98.81 572 TYR B O 1
ATOM 10396 N N . ILE B 1 573 ? 10.164 -18.922 0.178 1 98.88 573 ILE B N 1
ATOM 10397 C CA . ILE B 1 573 ? 11.273 -19.781 0.579 1 98.88 573 ILE B CA 1
ATOM 10398 C C . ILE B 1 573 ? 12.508 -18.938 0.861 1 98.88 573 ILE B C 1
ATOM 10400 O O . ILE B 1 573 ? 13.289 -19.25 1.769 1 98.88 573 ILE B O 1
ATOM 10404 N N . THR B 1 574 ? 12.703 -17.891 0.074 1 98.94 574 THR B N 1
ATOM 10405 C CA . THR B 1 574 ? 13.797 -16.953 0.33 1 98.94 574 THR B CA 1
ATOM 10406 C C . THR B 1 574 ? 13.719 -16.406 1.75 1 98.94 574 THR B C 1
ATOM 10408 O O . THR B 1 574 ? 14.703 -16.438 2.492 1 98.94 574 THR B O 1
ATOM 10411 N N . LEU B 1 575 ? 12.547 -15.977 2.148 1 98.88 575 LEU B N 1
ATOM 10412 C CA . LEU B 1 575 ? 12.359 -15.438 3.49 1 98.88 575 LEU B CA 1
ATOM 10413 C C . LEU B 1 575 ? 12.531 -16.516 4.547 1 98.88 575 LEU B C 1
ATOM 10415 O O . LEU B 1 575 ? 13.125 -16.281 5.598 1 98.88 575 LEU B O 1
ATOM 10419 N N . LYS B 1 576 ? 12.008 -17.719 4.258 1 98.81 576 LYS B N 1
ATOM 10420 C CA . LYS B 1 576 ? 12.156 -18.828 5.199 1 98.81 576 LYS B CA 1
ATOM 10421 C C . LYS B 1 576 ? 13.625 -19.156 5.434 1 98.81 576 LYS B C 1
ATOM 10423 O O . LYS B 1 576 ? 14.023 -19.469 6.559 1 98.81 576 LYS B O 1
ATOM 10428 N N . ALA B 1 577 ? 14.383 -19.109 4.363 1 98.75 577 ALA B N 1
ATOM 10429 C CA . ALA B 1 577 ? 15.812 -19.406 4.48 1 98.75 577 ALA B CA 1
ATOM 10430 C C . ALA B 1 577 ? 16.516 -18.344 5.316 1 98.75 577 ALA B C 1
ATOM 10432 O O . ALA B 1 577 ? 17.297 -18.672 6.207 1 98.75 577 ALA B O 1
ATOM 10433 N N . LEU B 1 578 ? 16.25 -17.062 5.074 1 98.75 578 LEU B N 1
ATOM 10434 C CA . LEU B 1 578 ? 16.875 -15.969 5.809 1 98.75 578 LEU B CA 1
ATOM 10435 C C . LEU B 1 578 ? 16.438 -15.977 7.27 1 98.75 578 LEU B C 1
ATOM 10437 O O . LEU B 1 578 ? 17.234 -15.68 8.164 1 98.75 578 LEU B O 1
ATOM 10441 N N . GLU B 1 579 ? 15.172 -16.312 7.508 1 98.19 579 GLU B N 1
ATOM 10442 C CA . GLU B 1 579 ? 14.57 -16.312 8.836 1 98.19 579 GLU B CA 1
ATOM 10443 C C . GLU B 1 579 ? 15.328 -17.234 9.781 1 98.19 579 GLU B C 1
ATOM 10445 O O . GLU B 1 579 ? 15.375 -17 10.992 1 98.19 579 GLU B O 1
ATOM 10450 N N . LYS B 1 580 ? 15.953 -18.25 9.227 1 97.19 580 LYS B N 1
ATOM 10451 C CA . LYS B 1 580 ? 16.672 -19.234 10.039 1 97.19 580 LYS B CA 1
ATOM 10452 C C . LYS B 1 580 ? 17.891 -18.609 10.711 1 97.19 580 LYS B C 1
ATOM 10454 O O . LYS B 1 580 ? 18.422 -19.156 11.672 1 97.19 580 LYS B O 1
ATOM 10459 N N . GLY B 1 581 ? 18.406 -17.516 10.195 1 93.94 581 GLY B N 1
ATOM 10460 C CA . GLY B 1 581 ? 19.453 -16.734 10.836 1 93.94 581 GLY B CA 1
ATOM 10461 C C . GLY B 1 581 ? 20.812 -17.422 10.82 1 93.94 581 GLY B C 1
ATOM 10462 O O . GLY B 1 581 ? 21.625 -17.234 11.727 1 93.94 581 GLY B O 1
ATOM 10463 N N . THR B 1 582 ? 21 -18.281 9.812 1 93.56 582 THR B N 1
ATOM 10464 C CA . THR B 1 582 ? 22.219 -19.078 9.781 1 93.56 582 THR B CA 1
ATOM 10465 C C . THR B 1 582 ? 23.375 -18.25 9.219 1 93.56 582 THR B C 1
ATOM 10467 O O . THR B 1 582 ? 24.547 -18.609 9.406 1 93.56 582 THR B O 1
ATOM 10470 N N . GLY B 1 583 ? 23.062 -17.234 8.469 1 95.12 583 GLY B N 1
ATOM 10471 C CA . GLY B 1 583 ? 24.094 -16.422 7.828 1 95.12 583 GLY B CA 1
ATOM 10472 C C . GLY B 1 583 ? 24.672 -17.062 6.582 1 95.12 583 GLY B C 1
ATOM 10473 O O . GLY B 1 583 ? 25.594 -16.531 5.977 1 95.12 583 GLY B O 1
ATOM 10474 N N . VAL B 1 584 ? 24.078 -18.219 6.207 1 97.56 584 VAL B N 1
ATOM 10475 C CA . VAL B 1 584 ? 24.547 -18.891 4.996 1 97.56 584 VAL B CA 1
ATOM 10476 C C . VAL B 1 584 ? 24.391 -17.953 3.795 1 97.56 584 VAL B C 1
ATOM 10478 O O . VAL B 1 584 ? 25.281 -17.875 2.945 1 97.56 584 VAL B O 1
ATOM 10481 N N . PHE B 1 585 ? 23.328 -17.328 3.742 1 98.62 585 PHE B N 1
ATOM 10482 C CA . PHE B 1 585 ? 23.094 -16.297 2.73 1 98.62 585 PHE B CA 1
ATOM 10483 C C . PHE B 1 585 ? 23.281 -14.906 3.316 1 98.62 585 PHE B C 1
ATOM 10485 O O . PHE B 1 585 ? 22.594 -14.531 4.262 1 98.62 585 PHE B O 1
ATOM 10492 N N . GLN B 1 586 ? 24.203 -14.188 2.775 1 98.31 586 GLN B N 1
ATOM 10493 C CA . GLN B 1 586 ? 24.406 -12.812 3.209 1 98.31 586 GLN B CA 1
ATOM 10494 C C . GLN B 1 586 ? 23.344 -11.891 2.646 1 98.31 586 GLN B C 1
ATOM 10496 O O . GLN B 1 586 ? 22.984 -10.891 3.275 1 98.31 586 GLN B O 1
ATOM 10501 N N . TYR B 1 587 ? 22.812 -12.242 1.481 1 98.5 587 TYR B N 1
ATOM 10502 C CA . TYR B 1 587 ? 21.844 -11.391 0.792 1 98.5 587 TYR B CA 1
ATOM 10503 C C . TYR B 1 587 ? 20.625 -12.188 0.341 1 98.5 587 TYR B C 1
ATOM 10505 O O . TYR B 1 587 ? 20.688 -13.406 0.214 1 98.5 587 TYR B O 1
ATOM 10513 N N . GLY B 1 588 ? 19.469 -11.508 0.132 1 98.75 588 GLY B N 1
ATOM 10514 C CA . GLY B 1 588 ? 18.25 -12.141 -0.356 1 98.75 588 GLY B CA 1
ATOM 10515 C C . GLY B 1 588 ? 17.344 -11.188 -1.111 1 98.75 588 GLY B C 1
ATOM 10516 O O . GLY B 1 588 ? 17.297 -9.992 -0.81 1 98.75 588 GLY B O 1
ATOM 10517 N N . ILE B 1 589 ? 16.672 -11.664 -2.129 1 98.88 589 ILE B N 1
ATOM 10518 C CA . ILE B 1 589 ? 15.633 -10.938 -2.842 1 98.88 589 ILE B CA 1
ATOM 10519 C C . ILE B 1 589 ? 14.336 -11.734 -2.812 1 98.88 589 ILE B C 1
ATOM 10521 O O . ILE B 1 589 ? 14.281 -12.859 -3.312 1 98.88 589 ILE B O 1
ATOM 10525 N N . SER B 1 590 ? 13.344 -11.219 -2.24 1 98.94 590 SER B N 1
ATOM 10526 C CA . SER B 1 590 ? 12.031 -11.852 -2.15 1 98.94 590 SER B CA 1
ATOM 10527 C C . SER B 1 590 ? 10.977 -11.039 -2.895 1 98.94 590 SER B C 1
ATOM 10529 O O . SER B 1 590 ? 10.688 -9.898 -2.531 1 98.94 590 SER B O 1
ATOM 10531 N N . VAL B 1 591 ? 10.352 -11.656 -3.926 1 98.88 591 VAL B N 1
ATOM 10532 C CA . VAL B 1 591 ? 9.359 -10.953 -4.73 1 98.88 591 VAL B CA 1
ATOM 10533 C C . VAL B 1 591 ? 7.984 -11.594 -4.527 1 98.88 591 VAL B C 1
ATOM 10535 O O . VAL B 1 591 ? 7.82 -12.797 -4.719 1 98.88 591 VAL B O 1
ATOM 10538 N N . ALA B 1 592 ? 6.969 -10.812 -4.105 1 98.69 592 ALA B N 1
ATOM 10539 C CA . ALA B 1 592 ? 5.562 -11.18 -3.941 1 98.69 592 ALA B CA 1
ATOM 10540 C C . ALA B 1 592 ? 5.422 -12.414 -3.061 1 98.69 592 ALA B C 1
ATOM 10542 O O . ALA B 1 592 ? 4.746 -13.383 -3.436 1 98.69 592 ALA B O 1
ATOM 10543 N N . PRO B 1 593 ? 6.035 -12.406 -1.878 1 98.75 593 PRO B N 1
ATOM 10544 C CA . PRO B 1 593 ? 6.051 -13.602 -1.029 1 98.75 593 PRO B CA 1
ATOM 10545 C C . PRO B 1 593 ? 4.75 -13.789 -0.253 1 98.75 593 PRO B C 1
ATOM 10547 O O . PRO B 1 593 ? 4.129 -12.805 0.168 1 98.75 593 PRO B O 1
ATOM 10550 N N . GLY B 1 594 ? 4.328 -15.047 -0.091 1 98.19 594 GLY B N 1
ATOM 10551 C CA . GLY B 1 594 ? 3.469 -15.367 1.037 1 98.19 594 GLY B CA 1
ATOM 10552 C C . GLY B 1 594 ? 4.211 -15.414 2.359 1 98.19 594 GLY B C 1
ATOM 10553 O O . GLY B 1 594 ? 5.348 -15.883 2.424 1 98.19 594 GLY B O 1
ATOM 10554 N N . THR B 1 595 ? 3.623 -14.898 3.443 1 98.06 595 THR B N 1
ATOM 10555 C CA . THR B 1 595 ? 4.348 -14.852 4.711 1 98.06 595 THR B CA 1
ATOM 10556 C C . THR B 1 595 ? 3.535 -15.523 5.816 1 98.06 595 THR B C 1
ATOM 10558 O O . THR B 1 595 ? 4.078 -15.875 6.867 1 98.06 595 THR B O 1
ATOM 10561 N N . ASP B 1 596 ? 2.27 -15.641 5.656 1 97.38 596 ASP B N 1
ATOM 10562 C CA . ASP B 1 596 ? 1.317 -16.297 6.543 1 97.38 596 ASP B CA 1
ATOM 10563 C C . ASP B 1 596 ? 0.188 -16.953 5.746 1 97.38 596 ASP B C 1
ATOM 10565 O O . ASP B 1 596 ? -0.667 -16.266 5.191 1 97.38 596 ASP B O 1
ATOM 10569 N N . PHE B 1 597 ? 0.153 -18.25 5.781 1 98 597 PHE B N 1
ATOM 10570 C CA . PHE B 1 597 ? -0.742 -18.969 4.875 1 98 597 PHE B CA 1
ATOM 10571 C C . PHE B 1 597 ? -2.184 -18.875 5.359 1 98 597 PHE B C 1
ATOM 10573 O O . PHE B 1 597 ? -3.111 -19.25 4.641 1 98 597 PHE B O 1
ATOM 10580 N N . ARG B 1 598 ? -2.494 -18.328 6.574 1 96.94 598 ARG B N 1
ATOM 10581 C CA . ARG B 1 598 ? -3.857 -18.031 7.004 1 96.94 598 ARG B CA 1
ATOM 10582 C C . ARG B 1 598 ? -4.504 -17 6.086 1 96.94 598 ARG B C 1
ATOM 10584 O O . ARG B 1 598 ? -5.734 -16.906 6.004 1 96.94 598 ARG B O 1
ATOM 10591 N N . TYR B 1 599 ? -3.564 -16.172 5.367 1 97.12 599 TYR B N 1
ATOM 10592 C CA . TYR B 1 599 ? -4.066 -15.117 4.5 1 97.12 599 TYR B CA 1
ATOM 10593 C C . TYR B 1 599 ? -4.242 -15.625 3.072 1 97.12 599 TYR B C 1
ATOM 10595 O O . TYR B 1 599 ? -4.699 -14.883 2.197 1 97.12 599 TYR B O 1
ATOM 10603 N N . TYR B 1 600 ? -3.869 -16.812 2.775 1 98 600 TYR B N 1
ATOM 10604 C CA . TYR B 1 600 ? -4.008 -17.375 1.438 1 98 600 TYR B CA 1
ATOM 10605 C C . TYR B 1 600 ? -5.293 -18.188 1.315 1 98 600 TYR B C 1
ATOM 10607 O O . TYR B 1 600 ? -6 -18.406 2.305 1 98 600 TYR B O 1
ATOM 10615 N N . ASP B 1 601 ? -5.656 -18.578 0.137 1 97.75 601 ASP B N 1
ATOM 10616 C CA . ASP B 1 601 ? -6.973 -19.172 -0.086 1 97.75 601 ASP B CA 1
ATOM 10617 C C . ASP B 1 601 ? -7.055 -20.578 0.519 1 97.75 601 ASP B C 1
ATOM 10619 O O . ASP B 1 601 ? -6.027 -21.219 0.739 1 97.75 601 ASP B O 1
ATOM 10623 N N . THR B 1 602 ? -8.219 -21.062 0.725 1 97.38 602 THR B N 1
ATOM 10624 C CA . THR B 1 602 ? -8.531 -22.328 1.387 1 97.38 602 THR B CA 1
ATOM 10625 C C . THR B 1 602 ? -8.086 -23.516 0.536 1 97.38 602 THR B C 1
ATOM 10627 O O . THR B 1 602 ? -7.441 -24.438 1.039 1 97.38 602 THR B O 1
ATOM 10630 N N . ILE B 1 603 ? -8.32 -23.469 -0.757 1 97.31 603 ILE B N 1
ATOM 10631 C CA . ILE B 1 603 ? -8.164 -24.656 -1.591 1 97.31 603 ILE B CA 1
ATOM 10632 C C . ILE B 1 603 ? -6.684 -25.016 -1.707 1 97.31 603 ILE B C 1
ATOM 10634 O O . ILE B 1 603 ? -6.305 -26.188 -1.525 1 97.31 603 ILE B O 1
ATOM 10638 N N . TYR B 1 604 ? -5.863 -24.062 -1.936 1 97.69 604 TYR B N 1
ATOM 10639 C CA . TYR B 1 604 ? -4.43 -24.312 -2.031 1 97.69 604 TYR B CA 1
ATOM 10640 C C . TYR B 1 604 ? -3.848 -24.672 -0.671 1 97.69 604 TYR B C 1
ATOM 10642 O O . TYR B 1 604 ? -3.193 -25.719 -0.531 1 97.69 604 TYR B O 1
ATOM 10650 N N . THR B 1 605 ? -4.078 -23.875 0.305 1 98.38 605 THR B N 1
ATOM 10651 C CA . THR B 1 605 ? -3.395 -23.969 1.589 1 98.38 605 THR B CA 1
ATOM 10652 C C . THR B 1 605 ? -3.805 -25.234 2.324 1 98.38 605 THR B C 1
ATOM 10654 O O . THR B 1 605 ? -2.953 -25.969 2.838 1 98.38 605 THR B O 1
ATOM 10657 N N . GLU B 1 606 ? -5.102 -25.516 2.375 1 97.94 606 GLU B N 1
ATOM 10658 C CA . GLU B 1 606 ? -5.586 -26.625 3.184 1 97.94 606 GLU B CA 1
ATOM 10659 C C . GLU B 1 606 ? -5.262 -27.969 2.527 1 97.94 606 GLU B C 1
ATOM 10661 O O . GLU B 1 606 ? -5.262 -29 3.189 1 97.94 606 GLU B O 1
ATOM 10666 N N . ARG B 1 607 ? -4.965 -27.922 1.255 1 97.69 607 ARG B N 1
ATOM 10667 C CA . ARG B 1 607 ? -4.469 -29.109 0.578 1 97.69 607 ARG B CA 1
ATOM 10668 C C . ARG B 1 607 ? -3.123 -29.547 1.15 1 97.69 607 ARG B C 1
ATOM 10670 O O . ARG B 1 607 ? -2.871 -30.734 1.323 1 97.69 607 ARG B O 1
ATOM 10677 N N . TYR B 1 608 ? -2.312 -28.578 1.52 1 98.19 608 TYR B N 1
ATOM 10678 C CA . TYR B 1 608 ? -0.938 -28.906 1.884 1 98.19 608 TYR B CA 1
ATOM 10679 C C . TYR B 1 608 ? -0.741 -28.828 3.393 1 98.19 608 TYR B C 1
ATOM 10681 O O . TYR B 1 608 ? 0.122 -29.516 3.949 1 98.19 608 TYR B O 1
ATOM 10689 N N . LEU B 1 609 ? -1.552 -28.031 4.074 1 98.31 609 LEU B N 1
ATOM 10690 C CA . LEU B 1 609 ? -1.343 -27.828 5.504 1 98.31 609 LEU B CA 1
ATOM 10691 C C . LEU B 1 609 ? -2.48 -28.453 6.312 1 98.31 609 LEU B C 1
ATOM 10693 O O . LEU B 1 609 ? -2.371 -28.594 7.531 1 98.31 609 LEU B O 1
ATOM 10697 N N . GLY B 1 610 ? -3.52 -28.859 5.645 1 97.25 610 GLY B N 1
ATOM 10698 C CA . GLY B 1 610 ? -4.699 -29.297 6.371 1 97.25 610 GLY B CA 1
ATOM 10699 C C . GLY B 1 610 ? -5.496 -28.156 6.969 1 97.25 610 GLY B C 1
ATOM 10700 O O . GLY B 1 610 ? -5.246 -26.984 6.652 1 97.25 610 GLY B O 1
ATOM 10701 N N . LEU B 1 611 ? -6.488 -28.5 7.734 1 97.06 611 LEU B N 1
ATOM 10702 C CA . LEU B 1 611 ? -7.324 -27.5 8.391 1 97.06 611 LEU B CA 1
ATOM 10703 C C . LEU B 1 611 ? -6.566 -26.812 9.516 1 97.06 611 LEU B C 1
ATOM 10705 O O . LEU B 1 611 ? -5.816 -27.453 10.25 1 97.06 611 LEU B O 1
ATOM 10709 N N . PHE B 1 612 ? -6.75 -25.516 9.641 1 97.12 612 PHE B N 1
ATOM 10710 C CA . PHE B 1 612 ? -6.02 -24.734 10.617 1 97.12 612 PHE B CA 1
ATOM 10711 C C . PHE B 1 612 ? -6.25 -25.266 12.023 1 97.12 612 PHE B C 1
ATOM 10713 O O . PHE B 1 612 ? -5.312 -25.375 12.82 1 97.12 612 PHE B O 1
ATOM 10720 N N . ASN B 1 613 ? -7.523 -25.594 12.414 1 96.31 613 ASN B N 1
ATOM 10721 C CA . ASN B 1 613 ? -7.855 -26.047 13.758 1 96.31 613 ASN B CA 1
ATOM 10722 C C . ASN B 1 613 ? -7.219 -27.391 14.07 1 96.31 613 ASN B C 1
ATOM 10724 O O . ASN B 1 613 ? -7.039 -27.75 15.234 1 96.31 613 ASN B O 1
ATOM 10728 N N . GLN B 1 614 ? -6.836 -28.109 13.055 1 96.88 614 GLN B N 1
ATOM 10729 C CA . GLN B 1 614 ? -6.273 -29.438 13.234 1 96.88 614 GLN B CA 1
ATOM 10730 C C . GLN B 1 614 ? -4.75 -29.422 13.141 1 96.88 614 GLN B C 1
ATOM 10732 O O . GLN B 1 614 ? -4.078 -30.359 13.562 1 96.88 614 GLN B O 1
ATOM 10737 N N . ASN B 1 615 ? -4.199 -28.359 12.641 1 97.88 615 ASN B N 1
ATOM 10738 C CA . ASN B 1 615 ? -2.758 -28.297 12.438 1 97.88 615 ASN B CA 1
ATOM 10739 C C . ASN B 1 615 ? -2.217 -26.891 12.695 1 97.88 615 ASN B C 1
ATOM 10741 O O . ASN B 1 615 ? -1.544 -26.312 11.844 1 97.88 615 ASN B O 1
ATOM 10745 N N . PRO B 1 616 ? -2.518 -26.266 13.828 1 97.06 616 PRO B N 1
ATOM 10746 C CA . PRO B 1 616 ? -2.02 -24.922 14.109 1 97.06 616 PRO B CA 1
ATOM 10747 C C . PRO B 1 616 ? -0.494 -24.844 14.102 1 97.06 616 PRO B C 1
ATOM 10749 O O . PRO B 1 616 ? 0.076 -23.812 13.703 1 97.06 616 PRO B O 1
ATOM 10752 N N . ALA B 1 617 ? 0.155 -25.891 14.547 1 97.62 617 ALA B N 1
ATOM 10753 C CA . ALA B 1 617 ? 1.614 -25.906 14.594 1 97.62 617 ALA B CA 1
ATOM 10754 C C . ALA B 1 617 ? 2.207 -25.859 13.188 1 97.62 617 ALA B C 1
ATOM 10756 O O . ALA B 1 617 ? 3.203 -25.156 12.953 1 97.62 617 ALA B O 1
ATOM 10757 N N . GLY B 1 618 ? 1.642 -26.656 12.234 1 98.12 618 GLY B N 1
ATOM 10758 C CA . GLY B 1 618 ? 2.094 -26.609 10.852 1 98.12 618 GLY B CA 1
ATOM 10759 C C . GLY B 1 618 ? 1.965 -25.219 10.234 1 98.12 618 GLY B C 1
ATOM 10760 O O . GLY B 1 618 ? 2.852 -24.781 9.5 1 98.12 618 GLY B O 1
ATOM 10761 N N . TYR B 1 619 ? 0.831 -24.578 10.602 1 97.81 619 TYR B N 1
ATOM 10762 C CA . TYR B 1 619 ? 0.611 -23.219 10.109 1 97.81 619 TYR B CA 1
ATOM 10763 C C . TYR B 1 619 ? 1.631 -22.25 10.703 1 97.81 619 TYR B C 1
ATOM 10765 O O . TYR B 1 619 ? 2.123 -21.359 10.008 1 97.81 619 TYR B O 1
ATOM 10773 N N . GLN B 1 620 ? 1.944 -22.406 11.938 1 96.69 620 GLN B N 1
ATOM 10774 C CA . GLN B 1 620 ? 2.955 -21.562 12.586 1 96.69 620 GLN B CA 1
ATOM 10775 C C . GLN B 1 620 ? 4.328 -21.797 11.961 1 96.69 620 GLN B C 1
ATOM 10777 O O . GLN B 1 620 ? 5.047 -20.828 11.664 1 96.69 620 GLN B O 1
ATOM 10782 N N . ASP B 1 621 ? 4.668 -23.062 11.734 1 97.12 621 ASP B N 1
ATOM 10783 C CA . ASP B 1 621 ? 5.953 -23.406 11.133 1 97.12 621 ASP B CA 1
ATOM 10784 C C . ASP B 1 621 ? 6.062 -22.844 9.711 1 97.12 621 ASP B C 1
ATOM 10786 O O . ASP B 1 621 ? 7.145 -22.453 9.273 1 97.12 621 ASP B O 1
ATOM 10790 N N . ALA B 1 622 ? 4.988 -22.828 9.047 1 97.94 622 ALA B N 1
ATOM 10791 C CA . ALA B 1 622 ? 4.957 -22.375 7.656 1 97.94 622 ALA B CA 1
ATOM 10792 C C . ALA B 1 622 ? 5.027 -20.844 7.578 1 97.94 622 ALA B C 1
ATOM 10794 O O . ALA B 1 622 ? 5.418 -20.297 6.551 1 97.94 622 ALA B O 1
ATOM 10795 N N . SER B 1 623 ? 4.645 -20.125 8.625 1 96.94 623 SER B N 1
ATOM 10796 C CA . SER B 1 623 ? 4.598 -18.672 8.625 1 96.94 623 SER B CA 1
ATOM 10797 C C . SER B 1 623 ? 5.965 -18.062 8.938 1 96.94 623 SER B C 1
ATOM 10799 O O . SER B 1 623 ? 6.805 -18.719 9.562 1 96.94 623 SER B O 1
ATOM 10801 N N . ILE B 1 624 ? 6.27 -16.891 8.375 1 97.44 624 ILE B N 1
ATOM 10802 C CA . ILE B 1 624 ? 7.445 -16.125 8.773 1 97.44 624 ILE B CA 1
ATOM 10803 C C . ILE B 1 624 ? 7.223 -15.523 10.164 1 97.44 624 ILE B C 1
ATOM 10805 O O . ILE B 1 624 ? 6.477 -14.555 10.32 1 97.44 624 ILE B O 1
ATOM 10809 N N . THR B 1 625 ? 7.84 -16.078 11.18 1 93.5 625 THR B N 1
ATOM 10810 C CA . THR B 1 625 ? 7.527 -15.656 12.539 1 93.5 625 THR B CA 1
ATOM 10811 C C . THR B 1 625 ? 8.781 -15.188 13.266 1 93.5 625 THR B C 1
ATOM 10813 O O . THR B 1 625 ? 8.719 -14.289 14.109 1 93.5 625 THR B O 1
ATOM 10816 N N . ASN B 1 626 ? 9.93 -15.758 12.977 1 96.5 626 ASN B N 1
ATOM 10817 C CA . ASN B 1 626 ? 11.172 -15.383 13.641 1 96.5 626 ASN B CA 1
ATOM 10818 C C . ASN B 1 626 ? 11.828 -14.188 12.961 1 96.5 626 ASN B C 1
ATOM 10820 O O . ASN B 1 626 ? 12.875 -14.32 12.328 1 96.5 626 ASN B O 1
ATOM 10824 N N . ILE B 1 627 ? 11.344 -13.023 13.234 1 96.81 627 ILE B N 1
ATOM 10825 C CA . ILE B 1 627 ? 11.758 -11.797 12.562 1 96.81 627 ILE B CA 1
ATOM 10826 C C . ILE B 1 627 ? 13.203 -11.477 12.914 1 96.81 627 ILE B C 1
ATOM 10828 O O . ILE B 1 627 ? 13.953 -10.969 12.078 1 96.81 627 ILE B O 1
ATOM 10832 N N . LEU B 1 628 ? 13.641 -11.766 14.086 1 97.19 628 LEU B N 1
ATOM 10833 C CA . LEU B 1 628 ? 14.984 -11.414 14.539 1 97.19 628 LEU B CA 1
ATOM 10834 C C . LEU B 1 628 ? 16.047 -12.227 13.797 1 97.19 628 LEU B C 1
ATOM 10836 O O . LEU B 1 628 ? 17.219 -11.852 13.781 1 97.19 628 LEU B O 1
ATOM 10840 N N . GLY B 1 629 ? 15.609 -13.383 13.164 1 98.25 629 GLY B N 1
ATOM 10841 C CA . GLY B 1 629 ? 16.531 -14.141 12.336 1 98.25 629 GLY B CA 1
ATOM 10842 C C . GLY B 1 629 ? 17.078 -13.336 11.172 1 98.25 629 GLY B C 1
ATOM 10843 O O . GLY B 1 629 ? 18.188 -13.594 10.711 1 98.25 629 GLY B O 1
ATOM 10844 N N . PHE B 1 630 ? 16.391 -12.367 10.758 1 98.5 630 PHE B N 1
ATOM 10845 C CA . PHE B 1 630 ? 16.75 -11.586 9.578 1 98.5 630 PHE B CA 1
ATOM 10846 C C . PHE B 1 630 ? 17.938 -10.672 9.875 1 98.5 630 PHE B C 1
ATOM 10848 O O . PHE B 1 630 ? 18.562 -10.141 8.961 1 98.5 630 PHE B O 1
ATOM 10855 N N . LYS B 1 631 ? 18.312 -10.484 11.133 1 97.25 631 LYS B N 1
ATOM 10856 C CA . LYS B 1 631 ? 19.453 -9.664 11.508 1 97.25 631 LYS B CA 1
ATOM 10857 C C . LYS B 1 631 ? 20.766 -10.266 10.984 1 97.25 631 LYS B C 1
ATOM 10859 O O . LYS B 1 631 ? 21.766 -9.57 10.859 1 97.25 631 LYS B O 1
ATOM 10864 N N . ASN B 1 632 ? 20.703 -11.523 10.703 1 97.19 632 ASN B N 1
ATOM 10865 C CA . ASN B 1 632 ? 21.906 -12.242 10.328 1 97.19 632 ASN B CA 1
ATOM 10866 C C . ASN B 1 632 ? 22.203 -12.094 8.836 1 97.19 632 ASN B C 1
ATOM 10868 O O . ASN B 1 632 ? 23.281 -12.477 8.375 1 97.19 632 ASN B O 1
ATOM 10872 N N . ALA B 1 633 ? 21.297 -11.602 8.055 1 97.94 633 ALA B N 1
ATOM 10873 C CA . ALA B 1 633 ? 21.594 -11.219 6.676 1 97.94 633 ALA B CA 1
ATOM 10874 C C . ALA B 1 633 ? 22.266 -9.852 6.613 1 97.94 633 ALA B C 1
ATOM 10876 O O . ALA B 1 633 ? 21.953 -8.961 7.414 1 97.94 633 ALA B O 1
ATOM 10877 N N . THR B 1 634 ? 23.266 -9.727 5.746 1 97.94 634 THR B N 1
ATOM 10878 C CA . THR B 1 634 ? 23.844 -8.406 5.531 1 97.94 634 THR B CA 1
ATOM 10879 C C . THR B 1 634 ? 22.781 -7.426 5.043 1 97.94 634 THR B C 1
ATOM 10881 O O . THR B 1 634 ? 22.672 -6.312 5.559 1 97.94 634 THR B O 1
ATOM 10884 N N . ARG B 1 635 ? 22.031 -7.855 4.098 1 98 635 ARG B N 1
ATOM 10885 C CA . ARG B 1 635 ? 20.922 -7.047 3.572 1 98 635 ARG B CA 1
ATOM 10886 C C . ARG B 1 635 ? 20 -7.883 2.691 1 98 635 ARG B C 1
ATOM 10888 O O . ARG B 1 635 ? 20.453 -8.852 2.061 1 98 635 ARG B O 1
ATOM 10895 N N . PHE B 1 636 ? 18.719 -7.512 2.596 1 98.69 636 PHE B N 1
ATOM 10896 C CA . PHE B 1 636 ? 17.812 -8.195 1.691 1 98.69 636 PHE B CA 1
ATOM 10897 C C . PHE B 1 636 ? 16.766 -7.234 1.137 1 98.69 636 PHE B C 1
ATOM 10899 O O . PHE B 1 636 ? 16.609 -6.121 1.649 1 98.69 636 PHE B O 1
ATOM 10906 N N . LEU B 1 637 ? 16.156 -7.598 0.015 1 98.75 637 LEU B N 1
ATOM 10907 C CA . LEU B 1 637 ? 15.203 -6.801 -0.743 1 98.75 637 LEU B CA 1
ATOM 10908 C C . LEU B 1 637 ? 13.852 -7.504 -0.823 1 98.75 637 LEU B C 1
ATOM 10910 O O . LEU B 1 637 ? 13.781 -8.68 -1.175 1 98.75 637 LEU B O 1
ATOM 10914 N N . VAL B 1 638 ? 12.797 -6.848 -0.407 1 98.81 638 VAL B N 1
ATOM 10915 C CA . VAL B 1 638 ? 11.438 -7.383 -0.5 1 98.81 638 VAL B CA 1
ATOM 10916 C C . VAL B 1 638 ? 10.594 -6.492 -1.404 1 98.81 638 VAL B C 1
ATOM 10918 O O . VAL B 1 638 ? 10.508 -5.281 -1.189 1 98.81 638 VAL B O 1
ATOM 10921 N N . MET B 1 639 ? 9.953 -7.027 -2.41 1 98.81 639 MET B N 1
ATOM 10922 C CA . MET B 1 639 ? 9.156 -6.258 -3.359 1 98.81 639 MET B CA 1
ATOM 10923 C C . MET B 1 639 ? 7.793 -6.902 -3.57 1 98.81 639 MET B C 1
ATOM 10925 O O . MET B 1 639 ? 7.641 -8.117 -3.42 1 98.81 639 MET B O 1
ATOM 10929 N N . HIS B 1 640 ? 6.781 -6.16 -3.91 1 98.88 640 HIS B N 1
ATOM 10930 C CA . HIS B 1 640 ? 5.414 -6.652 -4.027 1 98.88 640 HIS B CA 1
ATOM 10931 C C . HIS B 1 640 ? 4.574 -5.734 -4.91 1 98.88 640 HIS B C 1
ATOM 10933 O O . HIS B 1 640 ? 4.883 -4.547 -5.051 1 98.88 640 HIS B O 1
ATOM 10939 N N . GLY B 1 641 ? 3.596 -6.242 -5.613 1 98.31 641 GLY B N 1
ATOM 10940 C CA . GLY B 1 641 ? 2.586 -5.434 -6.277 1 98.31 641 GLY B CA 1
ATOM 10941 C C . GLY B 1 641 ? 1.459 -5.008 -5.355 1 98.31 641 GLY B C 1
ATOM 10942 O O . GLY B 1 641 ? 0.97 -5.809 -4.555 1 98.31 641 GLY B O 1
ATOM 10943 N N . SER B 1 642 ? 0.995 -3.773 -5.5 1 97.19 642 SER B N 1
ATOM 10944 C CA . SER B 1 642 ? -0.018 -3.273 -4.574 1 97.19 642 SER B CA 1
ATOM 10945 C C . SER B 1 642 ? -1.39 -3.861 -4.887 1 97.19 642 SER B C 1
ATOM 10947 O O . SER B 1 642 ? -2.285 -3.848 -4.039 1 97.19 642 SER B O 1
ATOM 10949 N N . ALA B 1 643 ? -1.597 -4.312 -6.125 1 95.38 643 ALA B N 1
ATOM 10950 C CA . ALA B 1 643 ? -2.895 -4.852 -6.523 1 95.38 643 ALA B CA 1
ATOM 10951 C C . ALA B 1 643 ? -2.812 -6.355 -6.766 1 95.38 643 ALA B C 1
ATOM 10953 O O . ALA B 1 643 ? -3.488 -6.887 -7.652 1 95.38 643 ALA B O 1
ATOM 10954 N N . ASP B 1 644 ? -1.927 -7.039 -6.062 1 96.56 644 ASP B N 1
ATOM 10955 C CA . ASP B 1 644 ? -1.783 -8.484 -6.152 1 96.56 644 ASP B CA 1
ATOM 10956 C C . ASP B 1 644 ? -3.035 -9.195 -5.637 1 96.56 644 ASP B C 1
ATOM 10958 O O . ASP B 1 644 ? -3.305 -9.195 -4.438 1 96.56 644 ASP B O 1
ATOM 10962 N N . GLU B 1 645 ? -3.76 -9.812 -6.52 1 94 645 GLU B N 1
ATOM 10963 C CA . GLU B 1 645 ? -5.012 -10.461 -6.141 1 94 645 GLU B CA 1
ATOM 10964 C C . GLU B 1 645 ? -4.785 -11.93 -5.766 1 94 645 GLU B C 1
ATOM 10966 O O . GLU B 1 645 ? -5.703 -12.602 -5.305 1 94 645 GLU B O 1
ATOM 10971 N N . ASN B 1 646 ? -3.561 -12.398 -6.004 1 96 646 ASN B N 1
ATOM 10972 C CA . ASN B 1 646 ? -3.209 -13.773 -5.664 1 96 646 ASN B CA 1
ATOM 10973 C C . ASN B 1 646 ? -2.602 -13.867 -4.266 1 96 646 ASN B C 1
ATOM 10975 O O . ASN B 1 646 ? -3.186 -14.477 -3.371 1 96 646 ASN B O 1
ATOM 10979 N N . VAL B 1 647 ? -1.475 -13.312 -4.117 1 97.94 647 VAL B N 1
ATOM 10980 C CA . VAL B 1 647 ? -0.854 -13.133 -2.811 1 97.94 647 VAL B CA 1
ATOM 10981 C C . VAL B 1 647 ? -0.995 -11.672 -2.373 1 97.94 647 VAL B C 1
ATOM 10983 O O . VAL B 1 647 ? -0.215 -10.812 -2.791 1 97.94 647 VAL B O 1
ATOM 10986 N N . HIS B 1 648 ? -1.89 -11.453 -1.483 1 97.44 648 HIS B N 1
ATOM 10987 C CA . HIS B 1 648 ? -2.287 -10.078 -1.179 1 97.44 648 HIS B CA 1
ATOM 10988 C C . HIS B 1 648 ? -1.173 -9.336 -0.453 1 97.44 648 HIS B C 1
ATOM 10990 O O . HIS B 1 648 ? -0.393 -9.938 0.287 1 97.44 648 HIS B O 1
ATOM 10996 N N . LEU B 1 649 ? -1.154 -8.047 -0.636 1 97.81 649 LEU B N 1
ATOM 10997 C CA . LEU B 1 649 ? -0.124 -7.172 -0.094 1 97.81 649 LEU B CA 1
ATOM 10998 C C . LEU B 1 649 ? -0.047 -7.297 1.424 1 97.81 649 LEU B C 1
ATOM 11000 O O . LEU B 1 649 ? 0.99 -7.004 2.023 1 97.81 649 LEU B O 1
ATOM 11004 N N . GLN B 1 650 ? -1.118 -7.746 2.105 1 97.12 650 GLN B N 1
ATOM 11005 C CA . GLN B 1 650 ? -1.15 -7.91 3.555 1 97.12 650 GLN B CA 1
ATOM 11006 C C . GLN B 1 650 ? -0.014 -8.812 4.031 1 97.12 650 GLN B C 1
ATOM 11008 O O . GLN B 1 650 ? 0.514 -8.625 5.129 1 97.12 650 GLN B O 1
ATOM 11013 N N . HIS B 1 651 ? 0.383 -9.805 3.182 1 98 651 HIS B N 1
ATOM 11014 C CA . HIS B 1 651 ? 1.503 -10.68 3.512 1 98 651 HIS B CA 1
ATOM 11015 C C . HIS B 1 651 ? 2.771 -9.875 3.777 1 98 651 HIS B C 1
ATOM 11017 O O . HIS B 1 651 ? 3.359 -9.969 4.859 1 98 651 HIS B O 1
ATOM 11023 N N . THR B 1 652 ? 3.146 -9.047 2.857 1 98.38 652 THR B N 1
ATOM 11024 C CA . THR B 1 652 ? 4.359 -8.234 2.959 1 98.38 652 THR B CA 1
ATOM 11025 C C . THR B 1 652 ? 4.211 -7.18 4.047 1 98.38 652 THR B C 1
ATOM 11027 O O . THR B 1 652 ? 5.156 -6.914 4.797 1 98.38 652 THR B O 1
ATOM 11030 N N . MET B 1 653 ? 3.043 -6.574 4.18 1 97.31 653 MET B N 1
ATOM 11031 C CA . MET B 1 653 ? 2.822 -5.543 5.191 1 97.31 653 MET B CA 1
ATOM 11032 C C . MET B 1 653 ? 3 -6.113 6.594 1 97.31 653 MET B C 1
ATOM 11034 O O . MET B 1 653 ? 3.604 -5.473 7.457 1 97.31 653 MET B O 1
ATOM 11038 N N . LYS B 1 654 ? 2.469 -7.289 6.852 1 96.19 654 LYS B N 1
ATOM 11039 C CA . LYS B 1 654 ? 2.637 -7.926 8.156 1 96.19 654 LYS B CA 1
ATOM 11040 C C . LYS B 1 654 ? 4.109 -8.219 8.438 1 96.19 654 LYS B C 1
ATOM 11042 O O . LYS B 1 654 ? 4.598 -7.957 9.539 1 96.19 654 LYS B O 1
ATOM 11047 N N . PHE B 1 655 ? 4.781 -8.742 7.461 1 97.62 655 PHE B N 1
ATOM 11048 C CA . PHE B 1 655 ? 6.195 -9.055 7.594 1 97.62 655 PHE B CA 1
ATOM 11049 C C . PHE B 1 655 ? 7.004 -7.805 7.918 1 97.62 655 PHE B C 1
ATOM 11051 O O . PHE B 1 655 ? 7.766 -7.785 8.891 1 97.62 655 PHE B O 1
ATOM 11058 N N . VAL B 1 656 ? 6.828 -6.758 7.164 1 97.56 656 VAL B N 1
ATOM 11059 C CA . VAL B 1 656 ? 7.559 -5.508 7.324 1 97.56 656 VAL B CA 1
ATOM 11060 C C . VAL B 1 656 ? 7.219 -4.879 8.672 1 97.56 656 VAL B C 1
ATOM 11062 O O . VAL B 1 656 ? 8.086 -4.301 9.336 1 97.56 656 VAL B O 1
ATOM 11065 N N . SER B 1 657 ? 5.918 -4.969 9.094 1 96.06 657 SER B N 1
ATOM 11066 C CA . SER B 1 657 ? 5.539 -4.465 10.414 1 96.06 657 SER B CA 1
ATOM 11067 C C . SER B 1 657 ? 6.363 -5.125 11.516 1 96.06 657 SER B C 1
ATOM 11069 O O . SER B 1 657 ? 6.727 -4.477 12.5 1 96.06 657 SER B O 1
ATOM 11071 N N . GLY B 1 658 ? 6.629 -6.445 11.344 1 95.75 658 GLY B N 1
ATOM 11072 C CA . GLY B 1 658 ? 7.504 -7.125 12.289 1 95.75 658 GLY B CA 1
ATOM 11073 C C . GLY B 1 658 ? 8.914 -6.562 12.312 1 95.75 658 GLY B C 1
ATOM 11074 O O . GLY B 1 658 ? 9.492 -6.367 13.383 1 95.75 658 GLY B O 1
ATOM 11075 N N . LEU B 1 659 ? 9.523 -6.336 11.125 1 97.75 659 LEU B N 1
ATOM 11076 C CA . LEU B 1 659 ? 10.852 -5.75 11.023 1 97.75 659 LEU B CA 1
ATOM 11077 C C . LEU B 1 659 ? 10.891 -4.375 11.688 1 97.75 659 LEU B C 1
ATOM 11079 O O . LEU B 1 659 ? 11.812 -4.074 12.453 1 97.75 659 LEU B O 1
ATOM 11083 N N . VAL B 1 660 ? 9.852 -3.506 11.414 1 96.69 660 VAL B N 1
ATOM 11084 C CA . VAL B 1 660 ? 9.742 -2.15 11.945 1 96.69 660 VAL B CA 1
ATOM 11085 C C . VAL B 1 660 ? 9.633 -2.197 13.469 1 96.69 660 VAL B C 1
ATOM 11087 O O . VAL B 1 660 ? 10.305 -1.443 14.172 1 96.69 660 VAL B O 1
ATOM 11090 N N . TYR B 1 661 ? 8.82 -3.109 13.945 1 94.38 661 TYR B N 1
ATOM 11091 C CA . TYR B 1 661 ? 8.594 -3.25 15.375 1 94.38 661 TYR B CA 1
ATOM 11092 C C . TYR B 1 661 ? 9.898 -3.525 16.109 1 94.38 661 TYR B C 1
ATOM 11094 O O . TYR B 1 661 ? 10.141 -2.98 17.188 1 94.38 661 TYR B O 1
ATOM 11102 N N . HIS B 1 662 ? 10.773 -4.305 15.484 1 95.44 662 HIS B N 1
ATOM 11103 C CA . HIS B 1 662 ? 12.023 -4.699 16.125 1 95.44 662 HIS B CA 1
ATOM 11104 C C . HIS B 1 662 ? 13.156 -3.738 15.766 1 95.44 662 HIS B C 1
ATOM 11106 O O . HIS B 1 662 ? 14.297 -3.943 16.172 1 95.44 662 HIS B O 1
ATOM 11112 N N . GLY B 1 663 ? 12.914 -2.734 14.977 1 96 663 GLY B N 1
ATOM 11113 C CA . GLY B 1 663 ? 13.891 -1.706 14.648 1 96 663 GLY B CA 1
ATOM 11114 C C . GLY B 1 663 ? 14.945 -2.172 13.664 1 96 663 GLY B C 1
ATOM 11115 O O . GLY B 1 663 ? 16.047 -1.624 13.617 1 96 663 GLY B O 1
ATOM 11116 N N . LEU B 1 664 ? 14.656 -3.234 12.906 1 97.69 664 LEU B N 1
ATOM 11117 C CA . LEU B 1 664 ? 15.586 -3.705 11.883 1 97.69 664 LEU B CA 1
ATOM 11118 C C . LEU B 1 664 ? 15.531 -2.812 10.648 1 97.69 664 LEU B C 1
ATOM 11120 O O . LEU B 1 664 ? 14.453 -2.391 10.227 1 97.69 664 LEU B O 1
ATOM 11124 N N . THR B 1 665 ? 16.75 -2.484 10.086 1 97.62 665 THR B N 1
ATOM 11125 C CA . THR B 1 665 ? 16.781 -1.606 8.922 1 97.62 665 THR B CA 1
ATOM 11126 C C . THR B 1 665 ? 17.656 -2.201 7.82 1 97.62 665 THR B C 1
ATOM 11128 O O . THR B 1 665 ? 17.891 -1.562 6.793 1 97.62 665 THR B O 1
ATOM 11131 N N . ASN B 1 666 ? 18.172 -3.445 8 1 98 666 ASN B N 1
ATOM 11132 C CA . ASN B 1 666 ? 19.031 -4.07 7.004 1 98 666 ASN B CA 1
ATOM 11133 C C . ASN B 1 666 ? 18.219 -4.68 5.863 1 98 666 ASN B C 1
ATOM 11135 O O . ASN B 1 666 ? 18.469 -5.82 5.465 1 98 666 ASN B O 1
ATOM 11139 N N . TYR B 1 667 ? 17.234 -3.996 5.379 1 98.56 667 TYR B N 1
ATOM 11140 C CA . TYR B 1 667 ? 16.438 -4.434 4.238 1 98.56 667 TYR B CA 1
ATOM 11141 C C . TYR B 1 667 ? 16 -3.242 3.393 1 98.56 667 TYR B C 1
ATOM 11143 O O . TYR B 1 667 ? 16 -2.104 3.863 1 98.56 667 TYR B O 1
ATOM 11151 N N . ASP B 1 668 ? 15.711 -3.52 2.145 1 98.38 668 ASP B N 1
ATOM 11152 C CA . ASP B 1 668 ? 15.086 -2.59 1.209 1 98.38 668 ASP B CA 1
ATOM 11153 C C . ASP B 1 668 ? 13.711 -3.094 0.77 1 98.38 668 ASP B C 1
ATOM 11155 O O . ASP B 1 668 ? 13.422 -4.289 0.868 1 98.38 668 ASP B O 1
ATOM 11159 N N . MET B 1 669 ? 12.891 -2.156 0.412 1 98.12 669 MET B N 1
ATOM 11160 C CA . MET B 1 669 ? 11.539 -2.521 -0.007 1 98.12 669 MET B CA 1
ATOM 11161 C C . MET B 1 669 ? 11.125 -1.732 -1.243 1 98.12 669 MET B C 1
ATOM 11163 O O . MET B 1 669 ? 11.609 -0.622 -1.469 1 98.12 669 MET B O 1
ATOM 11167 N N . HIS B 1 670 ? 10.281 -2.283 -2.014 1 98.75 670 HIS B N 1
ATOM 11168 C CA . HIS B 1 670 ? 9.633 -1.574 -3.111 1 98.75 670 HIS B CA 1
ATOM 11169 C C . HIS B 1 670 ? 8.227 -2.117 -3.367 1 98.75 670 HIS B C 1
ATOM 11171 O O . HIS B 1 670 ? 8.031 -3.332 -3.443 1 98.75 670 HIS B O 1
ATOM 11177 N N . ILE B 1 671 ? 7.234 -1.246 -3.42 1 98.75 671 ILE B N 1
ATOM 11178 C CA . ILE B 1 671 ? 5.875 -1.594 -3.811 1 98.75 671 ILE B CA 1
ATOM 11179 C C . ILE B 1 671 ? 5.586 -1.051 -5.207 1 98.75 671 ILE B C 1
ATOM 11181 O O . ILE B 1 671 ? 5.797 0.134 -5.477 1 98.75 671 ILE B O 1
ATOM 11185 N N . PHE B 1 672 ? 5.184 -1.87 -6.117 1 98 672 PHE B N 1
ATOM 11186 C CA . PHE B 1 672 ? 4.863 -1.485 -7.484 1 98 672 PHE B CA 1
ATOM 11187 C C . PHE B 1 672 ? 3.381 -1.149 -7.617 1 98 672 PHE B C 1
ATOM 11189 O O . PHE B 1 672 ? 2.529 -2.033 -7.523 1 98 672 PHE B O 1
ATOM 11196 N N . PRO B 1 673 ? 3.035 0.105 -7.902 1 96.38 673 PRO B N 1
ATOM 11197 C CA . PRO B 1 673 ? 1.644 0.561 -7.898 1 96.38 673 PRO B CA 1
ATOM 11198 C C . PRO B 1 673 ? 0.772 -0.195 -8.898 1 96.38 673 PRO B C 1
ATOM 11200 O O . PRO B 1 673 ? 1.1 -0.253 -10.086 1 96.38 673 PRO B O 1
ATOM 11203 N N . ASP B 1 674 ? -0.296 -0.775 -8.383 1 94.38 674 ASP B N 1
ATOM 11204 C CA . ASP B 1 674 ? -1.404 -1.389 -9.109 1 94.38 674 ASP B CA 1
ATOM 11205 C C . ASP B 1 674 ? -0.932 -2.602 -9.906 1 94.38 674 ASP B C 1
ATOM 11207 O O . ASP B 1 674 ? -1.622 -3.055 -10.82 1 94.38 674 ASP B O 1
ATOM 11211 N N . SER B 1 675 ? 0.288 -3.088 -9.617 1 95.06 675 SER B N 1
ATOM 11212 C CA . SER B 1 675 ? 0.729 -4.336 -10.234 1 95.06 675 SER B CA 1
ATOM 11213 C C . SER B 1 675 ? 0.101 -5.543 -9.547 1 95.06 675 SER B C 1
ATOM 11215 O O . SER B 1 675 ? -0.038 -5.562 -8.32 1 95.06 675 SER B O 1
ATOM 11217 N N . ALA B 1 676 ? -0.272 -6.484 -10.383 1 94.19 676 ALA B N 1
ATOM 11218 C CA . ALA B 1 676 ? -0.744 -7.773 -9.891 1 94.19 676 ALA B CA 1
ATOM 11219 C C . ALA B 1 676 ? 0.426 -8.672 -9.492 1 94.19 676 ALA B C 1
ATOM 11221 O O . ALA B 1 676 ? 1.521 -8.18 -9.203 1 94.19 676 ALA B O 1
ATOM 11222 N N . HIS B 1 677 ? 0.194 -9.922 -9.414 1 95.62 677 HIS B N 1
ATOM 11223 C CA . HIS B 1 677 ? 1.154 -10.891 -8.898 1 95.62 677 HIS B CA 1
ATOM 11224 C C . HIS B 1 677 ? 2.385 -10.977 -9.797 1 95.62 677 HIS B C 1
ATOM 11226 O O . HIS B 1 677 ? 3.488 -11.25 -9.32 1 95.62 677 HIS B O 1
ATOM 11232 N N . ASP B 1 678 ? 2.254 -10.727 -11.062 1 94.44 678 ASP B N 1
ATOM 11233 C CA . ASP B 1 678 ? 3.361 -10.828 -12.008 1 94.44 678 ASP B CA 1
ATOM 11234 C C . ASP B 1 678 ? 4.145 -9.523 -12.078 1 94.44 678 ASP B C 1
ATOM 11236 O O . ASP B 1 678 ? 5.207 -9.461 -12.703 1 94.44 678 ASP B O 1
ATOM 11240 N N . ILE B 1 679 ? 3.635 -8.438 -11.492 1 96.25 679 ILE B N 1
ATOM 11241 C CA . ILE B 1 679 ? 4.258 -7.125 -11.406 1 96.25 679 ILE B CA 1
ATOM 11242 C C . ILE B 1 679 ? 4.641 -6.641 -12.797 1 96.25 679 ILE B C 1
ATOM 11244 O O . ILE B 1 679 ? 5.82 -6.641 -13.164 1 96.25 679 ILE B O 1
ATOM 11248 N N . SER B 1 680 ? 3.611 -6.141 -13.508 1 92.69 680 SER B N 1
ATOM 11249 C CA . SER B 1 680 ? 3.873 -5.793 -14.898 1 92.69 680 SER B CA 1
ATOM 11250 C C . SER B 1 680 ? 3.213 -4.469 -15.266 1 92.69 680 SER B C 1
ATOM 11252 O O . SER B 1 680 ? 3.354 -3.994 -16.391 1 92.69 680 SER B O 1
ATOM 11254 N N . ALA B 1 681 ? 2.549 -3.871 -14.266 1 90 681 ALA B N 1
ATOM 11255 C CA . ALA B 1 681 ? 1.823 -2.641 -14.578 1 90 681 ALA B CA 1
ATOM 11256 C C . ALA B 1 681 ? 2.787 -1.511 -14.93 1 90 681 ALA B C 1
ATOM 11258 O O . ALA B 1 681 ? 3.785 -1.3 -14.234 1 90 681 ALA B O 1
ATOM 11259 N N . ASN B 1 682 ? 2.5 -0.809 -16 1 89.25 682 ASN B N 1
ATOM 11260 C CA . ASN B 1 682 ? 3.191 0.428 -16.344 1 89.25 682 ASN B CA 1
ATOM 11261 C C . ASN B 1 682 ? 4.703 0.228 -16.406 1 89.25 682 ASN B C 1
ATOM 11263 O O . ASN B 1 682 ? 5.453 0.945 -15.75 1 89.25 682 ASN B O 1
ATOM 11267 N N . ASN B 1 683 ? 5.215 -0.771 -17.125 1 92.12 683 ASN B N 1
ATOM 11268 C CA . ASN B 1 683 ? 6.629 -1.033 -17.375 1 92.12 683 ASN B CA 1
ATOM 11269 C C . ASN B 1 683 ? 7.305 -1.639 -16.141 1 92.12 683 ASN B C 1
ATOM 11271 O O . ASN B 1 683 ? 8.531 -1.662 -16.062 1 92.12 683 ASN B O 1
ATOM 11275 N N . ALA B 1 684 ? 6.48 -2.09 -15.211 1 94.88 684 ALA B N 1
ATOM 11276 C CA . ALA B 1 684 ? 7.008 -2.576 -13.938 1 94.88 684 ALA B CA 1
ATOM 11277 C C . ALA B 1 684 ? 7.871 -3.818 -14.141 1 94.88 684 ALA B C 1
ATOM 11279 O O . ALA B 1 684 ? 8.836 -4.039 -13.406 1 94.88 684 ALA B O 1
ATOM 11280 N N . LYS B 1 685 ? 7.582 -4.641 -15.156 1 94.5 685 LYS B N 1
ATOM 11281 C CA . LYS B 1 685 ? 8.336 -5.871 -15.367 1 94.5 685 LYS B CA 1
ATOM 11282 C C . LYS B 1 685 ? 9.797 -5.574 -15.703 1 94.5 685 LYS B C 1
ATOM 11284 O O . LYS B 1 685 ? 10.703 -6.168 -15.117 1 94.5 685 LYS B O 1
ATOM 11289 N N . TYR B 1 686 ? 10.023 -4.676 -16.578 1 95.31 686 TYR B N 1
ATOM 11290 C CA . TYR B 1 686 ? 11.383 -4.258 -16.906 1 95.31 686 TYR B CA 1
ATOM 11291 C C . TYR B 1 686 ? 12.07 -3.635 -15.695 1 95.31 686 TYR B C 1
ATOM 11293 O O . TYR B 1 686 ? 13.211 -3.967 -15.391 1 95.31 686 TYR B O 1
ATOM 11301 N N . THR B 1 687 ? 11.367 -2.781 -15.031 1 96.44 687 THR B N 1
ATOM 11302 C CA . THR B 1 687 ? 11.953 -1.993 -13.953 1 96.44 687 THR B CA 1
ATOM 11303 C C . THR B 1 687 ? 12.336 -2.887 -12.773 1 96.44 687 THR B C 1
ATOM 11305 O O . THR B 1 687 ? 13.359 -2.662 -12.125 1 96.44 687 THR B O 1
ATOM 11308 N N . ILE B 1 688 ? 11.492 -3.834 -12.469 1 97.44 688 ILE B N 1
ATOM 11309 C CA . ILE B 1 688 ? 11.789 -4.688 -11.32 1 97.44 688 ILE B CA 1
ATOM 11310 C C . ILE B 1 688 ? 13.055 -5.496 -11.594 1 97.44 688 ILE B C 1
ATOM 11312 O O . ILE B 1 688 ? 13.898 -5.656 -10.703 1 97.44 688 ILE B O 1
ATOM 11316 N N . TYR B 1 689 ? 13.297 -6.012 -12.766 1 97.25 689 TYR B N 1
ATOM 11317 C CA . TYR B 1 689 ? 14.5 -6.781 -13.07 1 97.25 689 TYR B CA 1
ATOM 11318 C C . TYR B 1 689 ? 15.727 -5.879 -13.125 1 97.25 689 TYR B C 1
ATOM 11320 O O . TYR B 1 689 ? 16.812 -6.281 -12.719 1 97.25 689 TYR B O 1
ATOM 11328 N N . LYS B 1 690 ? 15.523 -4.711 -13.648 1 97.31 690 LYS B N 1
ATOM 11329 C CA . LYS B 1 690 ? 16.625 -3.744 -13.617 1 97.31 690 LYS B CA 1
ATOM 11330 C C . LYS B 1 690 ? 17.031 -3.432 -12.18 1 97.31 690 LYS B C 1
ATOM 11332 O O . LYS B 1 690 ? 18.219 -3.4 -11.867 1 97.31 690 LYS B O 1
ATOM 11337 N N . ARG B 1 691 ? 16.047 -3.213 -11.336 1 97.75 691 ARG B N 1
ATOM 11338 C CA . ARG B 1 691 ? 16.297 -2.914 -9.93 1 97.75 691 ARG B CA 1
ATOM 11339 C C . ARG B 1 691 ? 17.016 -4.066 -9.242 1 97.75 691 ARG B C 1
ATOM 11341 O O . ARG B 1 691 ? 17.984 -3.852 -8.5 1 97.75 691 ARG B O 1
ATOM 11348 N N . MET B 1 692 ? 16.562 -5.262 -9.453 1 98.06 692 MET B N 1
ATOM 11349 C CA . MET B 1 692 ? 17.188 -6.426 -8.852 1 98.06 692 MET B CA 1
ATOM 11350 C C . MET B 1 692 ? 18.625 -6.578 -9.336 1 98.06 692 MET B C 1
ATOM 11352 O O . MET B 1 692 ? 19.516 -6.918 -8.562 1 98.06 692 MET B O 1
ATOM 11356 N N . TYR B 1 693 ? 18.859 -6.332 -10.633 1 97.06 693 TYR B N 1
ATOM 11357 C CA . TYR B 1 693 ? 20.203 -6.414 -11.227 1 97.06 693 TYR B CA 1
ATOM 11358 C C . TYR B 1 693 ? 21.156 -5.426 -10.562 1 97.06 693 TYR B C 1
ATOM 11360 O O . TYR B 1 693 ? 22.234 -5.809 -10.102 1 97.06 693 TYR B O 1
ATOM 11368 N N . GLU B 1 694 ? 20.703 -4.219 -10.422 1 96.69 694 GLU B N 1
ATOM 11369 C CA . GLU B 1 694 ? 21.531 -3.174 -9.828 1 96.69 694 GLU B CA 1
ATOM 11370 C C . GLU B 1 694 ? 21.75 -3.42 -8.336 1 96.69 694 GLU B C 1
ATOM 11372 O O . GLU B 1 694 ? 22.844 -3.148 -7.812 1 96.69 694 GLU B O 1
ATOM 11377 N N . TRP B 1 695 ? 20.734 -3.863 -7.684 1 97.38 695 TRP B N 1
ATOM 11378 C CA . TRP B 1 695 ? 20.828 -4.168 -6.258 1 97.38 695 TRP B CA 1
ATOM 11379 C C . TRP B 1 695 ? 21.859 -5.254 -6 1 97.38 695 TRP B C 1
ATOM 11381 O O . TRP B 1 695 ? 22.672 -5.137 -5.082 1 97.38 695 TRP B O 1
ATOM 11391 N N . LEU B 1 696 ? 21.859 -6.309 -6.809 1 97.31 696 LEU B N 1
ATOM 11392 C CA . LEU B 1 696 ? 22.812 -7.402 -6.652 1 97.31 696 LEU B CA 1
ATOM 11393 C C . LEU B 1 696 ? 24.234 -6.934 -6.938 1 97.31 696 LEU B C 1
ATOM 11395 O O . LEU B 1 696 ? 25.188 -7.367 -6.273 1 97.31 696 LEU B O 1
ATOM 11399 N N . LYS B 1 697 ? 24.375 -6.102 -7.938 1 95.5 697 LYS B N 1
ATOM 11400 C CA . LYS B 1 697 ? 25.688 -5.547 -8.258 1 95.5 697 LYS B CA 1
ATOM 11401 C C . LYS B 1 697 ? 26.266 -4.793 -7.062 1 95.5 697 LYS B C 1
ATOM 11403 O O . LYS B 1 697 ? 27.453 -4.934 -6.75 1 95.5 697 LYS B O 1
ATOM 11408 N N . GLU B 1 698 ? 25.422 -4.039 -6.438 1 94.19 698 GLU B N 1
ATOM 11409 C CA . GLU B 1 698 ? 25.859 -3.293 -5.262 1 94.19 698 GLU B CA 1
ATOM 11410 C C . GLU B 1 698 ? 26.156 -4.23 -4.098 1 94.19 698 GLU B C 1
ATOM 11412 O O . GLU B 1 698 ? 27.141 -4.039 -3.377 1 94.19 698 GLU B O 1
ATOM 11417 N N . ALA B 1 699 ? 25.328 -5.211 -3.918 1 94.94 699 ALA B N 1
ATOM 11418 C CA . ALA B 1 699 ? 25.5 -6.168 -2.828 1 94.94 699 ALA B CA 1
ATOM 11419 C C . ALA B 1 699 ? 26.812 -6.918 -2.951 1 94.94 699 ALA B C 1
ATOM 11421 O O . ALA B 1 699 ? 27.516 -7.125 -1.957 1 94.94 699 ALA B O 1
ATOM 11422 N N . PHE B 1 700 ? 27.203 -7.328 -4.156 1 95.12 700 PHE B N 1
ATOM 11423 C CA . PHE B 1 700 ? 28.375 -8.18 -4.367 1 95.12 700 PHE B CA 1
ATOM 11424 C C . PHE B 1 700 ? 29.641 -7.336 -4.531 1 95.12 700 PHE B C 1
ATOM 11426 O O . PHE B 1 700 ? 30.734 -7.871 -4.594 1 95.12 700 PHE B O 1
ATOM 11433 N N . LYS B 1 701 ? 29.5 -5.996 -4.605 1 86.31 701 LYS B N 1
ATOM 11434 C CA . LYS B 1 701 ? 30.656 -5.113 -4.609 1 86.31 701 LYS B CA 1
ATOM 11435 C C . LYS B 1 701 ? 31.203 -4.918 -3.197 1 86.31 701 LYS B C 1
ATOM 11437 O O . LYS B 1 701 ? 32.375 -4.582 -3.02 1 86.31 701 LYS B O 1
ATOM 11442 N N . LYS B 1 702 ? 30.438 -5.016 -2.24 1 70.88 702 LYS B N 1
ATOM 11443 C CA . LYS B 1 702 ? 30.812 -4.793 -0.846 1 70.88 702 LYS B CA 1
ATOM 11444 C C . LYS B 1 702 ? 31.594 -5.98 -0.291 1 70.88 702 LYS B C 1
ATOM 11446 O O . LYS B 1 702 ? 31.297 -7.133 -0.611 1 70.88 702 LYS B O 1
#

Secondary structure (DSSP, 8-state):
-EEEEE------S--------HHHHHHHHHHHHHHHHHHHHHHHHHTS-TTT----EE-SSS-EEBEEEEEETTTTEEEESSS--TT--EEEEEE-SSTTEEEEEETTEEEEEETTEEEEE------SSEEESS--HHHIIIII-SS--EEE-TTSSEEEEEEEE-TTSPEEEEEE-S-TT-TT----SS-EEEEEE--BTTSPPPEEEEEEEETTTTTEEEE-B--S---TT-EEEEEEE-SSSEEEEEEE-TTSSEEEEEEEETTT-BEEEEEEEEHHHHTS----S----EEE--BGGGTB-S-EEEEEEEETTEEEEEEEETT-TTS-EES--SSS-EEEEEEEETTTTEEEEEE-SS-TT-BEEEEEETT----EESS-TTS--BEEEEE-TTSSEEEEEE-SSSS-EEEEEETTEEEEEEEEE--HHHHHHHTTS-PPEEEEEEEEETTEEEEEEEEE-TT--TTSSS-EEEEEE----TT----S------HHHHHHH-TTT--EEEEEE-TT-SSS-HHHHHTTTT-TTHHHHHHHHHHHHHHTTSTTEEEEEEEEEEETHHHHHHHHHHHT---S-SEEEEES----GGGSBHHHHHHHH--TTT-HHHHHHHS---GGGGGGSSEEEEEEETT-SSS-THHHHHHHHHHHHTT--SEEEEEETT--TT--GGGHHHHHHHHHHHHHHHHHH-/-EEEEE------S--------HHHHHHHHHHHHHHHHHHHHHHHHHTS-TTT-----B-SSS-B-BEEEEEETTTTEEEESSS--TT--EEEEEE-SSTTEEEEEETTEEEEEETTEEEEE------SSEEESS--HHHIIIII-SS--EEE-TTSSEEEEEEEE-TTSPEEEEEE-S-TT-TT----SS-EEEEEE--BTTSPPPEEEEEEEETTTTTEEEEEB--S---TT-EEEEEEE-SSSEEEEEEE-TTSSEEEEEEEETTT-BEEEEEEEEHHHHTS----S----EEE--BGGGTB-S-EEEEEEEETTEEEEEEEETT-TTS-EES--SSS-EEEEEEEETTTTEEEEEE-SS-TT-BEEEEEETT----EESS-TTS--BEEEEE-TTSSEEEEEE-SSSS-EEEEEETTEEEEEEEEE--HHHHHHHTTS-PPEEEEEEEEETTEEEEEEEEE-TT--TTSSS-EEEEEE----TT----S------HHHHHHH-TTT--EEEEEE-TT-SSS-HHHHHTTTT-TTHHHHHHHHHHHHHHTTSTTEEEEEEEEEEETHHHHHHHHHHHT---S-SEEEEES----GGGSBHHHHHHHH--GGG-HHHHHHHS---GGGGGGSSEEEEEEETT-SSS-THHHHHHHHHHHHTT--SEEEEEETT--TT--GGGHHHHHHHHHHHHHHHHHH-